Protein AF-0000000080757260 (afdb_homodimer)

Organism: Acetivibrio thermocellus (strain ATCC 27405 / DSM 1237 / JCM 9322 / NBRC 103400 / NCIMB 10682 / NRRL B-4536 / VPI 7372) (NCBI:txid203119)

Foldseek 3Di:
DPDPDPPVVPPVPPVVVVVVVLVVVLVVLQVVLVVCVVVVVLVSSLVSLVVNCVSPVLDLVSLLSNLLSCVSVVNLVVSLVSLVSSCVSPVLPLSSLQSNLVSCVVVVVLVSSLVSLVSSCVSPVLALVSLQSNLVSCVSVLVLVVSLVSLVSSCVSPVLALSSLQSNLSSCVSVVNLVSSLVSLVSSCVSPVLPLSSLQSNLVSCVVVVNLVVSLVSLVSSCVSPVLPLSSLQSNLVSCVVVVNLVVSLVSLVVNCVSPVLALVSLQSNLVSCVSVVVLVSSLVSLVSSCVSPVQDVSSLLSNLVSCVVVVNLVVSLVSLVSNVVVDDALVSLQSNLVSCVSQLVLVSSLVSLVSSCVVPVLPLSSLLVNLVSCVVLLLLVVSLVSLVVVCVVPVLDLSSLQSNLVSCVLVVNLVSSLVSLVSSCVSPVLDLVSLLSNLVSCVVVVVLVVSVVSLVSSCVNPVPPPSSVVSVVVSVLVPDQPLSSVLVVCCVFFLCQVVQPPSVVLSVVLVVVRHDAPVSVQVSQVNRDDPPDPQWGKDFDPRLVVVVVVLVDAQKDWDDPDLQEIEMEGQEQHSCHQSVVVVVLVPNPPQQRHEYEYEQELYQYYDLVSLLSNLLAAAAWDFQKWKQFSVGDIDTRTHYHNHDHHNAYEYEYEQNRHDSSQSNLVSCVVRDDRYFYEEAWYPQQQWAFDWDDDVVRSMITTHGGIGMDGVVDGRRVPTDGGPYYFDDPDPVRRVVVVVVSRVD/DVPPPPPPPPPVPPVVVVVVVLVVLLVVLQVVLVVCVVVVVLVSSLVSLVVNCVSPVLDLVSLLSNLLSCVSVVNLVVSLVSLVSSCVSPVLPLSSLQSNLVSCVVVVVLVSSLVSLVSSCVSPVLALVSLQSNLVSCVSVLVLVVSLVSLVSSCVSPVLALSSLQSNLSSCVSVVNLVSSLVSLVSSCVSPVLPLSSLQSNLVSCVVVVNLVVSLVSLVSSCVSPVLPLSSLQSNLVSCVVVVNLVVSLVSLVVNCVSPVLALVSLQSNLVSCVSVVVLVSSLVSLVSSCVSPVQPVSSLLSNLVSCVVVVNLVVSLVSLVSNVVVDDALVSLQSNLVSCVSQLNLVSSLVSLVSSCVVPVLPLSSLLVNLVSCVVLLLLVVSLVSLVVVCVVPVLDLSSLQSNLVSCVLVVNLVSSLVSLVSSCVSPVLDLVSLLSNLVSCVVVVVLVVSVVSLVSSCVNPVPPPSSVVSVVVSVLVPDQPLSSVLVVCCVFFLCQVVQPPSVVLSVVLVVVRHDAPVSVQVSQVNRDDPPDPQWGKAFDPRLVVVVVVLVDAQKDWDDPDLQEIEMEGQEQHSCHQSVVVVVLVPNPPQQRHEYEYEQELYQYYDLVSLLSNLLAAAAWDFQKWKQFSVGDIDTRTHYHNHDHHNAYEYEYEQNRHDSSQSNLVSCVVRDDRYFYEEAWYNQQQWAFDWDDDVVRSMITTHGGIGMDGVVDGRRVPTDGGPYYFDDPDPVRRVVVVVVSRVD

Structure (mmCIF, N/CA/C/O backbone):
data_AF-0000000080757260-model_v1
#
loop_
_entity.id
_entity.type
_entity.pdbx_description
1 polymer 'Peptidase S41'
#
loop_
_atom_site.group_PDB
_atom_site.id
_atom_site.type_symbol
_atom_site.label_atom_id
_atom_site.label_alt_id
_atom_site.label_comp_id
_atom_site.label_asym_id
_atom_site.label_entity_id
_atom_site.label_seq_id
_atom_site.pdbx_PDB_ins_code
_atom_site.Cartn_x
_atom_site.Cartn_y
_atom_site.Cartn_z
_atom_site.occupancy
_atom_site.B_iso_or_equiv
_atom_site.auth_seq_id
_atom_site.auth_comp_id
_atom_site.auth_asym_id
_atom_site.auth_atom_id
_atom_site.pdbx_PDB_model_num
ATOM 1 N N . MET A 1 1 ? 72.062 100.5 8.383 1 20.92 1 MET A N 1
ATOM 2 C CA . MET A 1 1 ? 73.125 99.562 8.578 1 20.92 1 MET A CA 1
ATOM 3 C C . MET A 1 1 ? 73 98.875 9.93 1 20.92 1 MET A C 1
ATOM 5 O O . MET A 1 1 ? 73.625 97.812 10.148 1 20.92 1 MET A O 1
ATOM 9 N N . LYS A 1 2 ? 73.25 99.625 11.039 1 26.84 2 LYS A N 1
ATOM 10 C CA . LYS A 1 2 ? 73.062 99 12.328 1 26.84 2 LYS A CA 1
ATOM 11 C C . LYS A 1 2 ? 71.812 98.062 12.258 1 26.84 2 LYS A C 1
ATOM 13 O O . LYS A 1 2 ? 71.438 97.438 13.266 1 26.84 2 LYS A O 1
ATOM 18 N N . LYS A 1 3 ? 70.75 98.188 11.172 1 24.48 3 LYS A N 1
ATOM 19 C CA . LYS A 1 3 ? 69.438 97.875 10.594 1 24.48 3 LYS A CA 1
ATOM 20 C C . LYS A 1 3 ? 69.312 96.438 10.227 1 24.48 3 LYS A C 1
ATOM 22 O O . LYS A 1 3 ? 68.188 95.875 10.312 1 24.48 3 LYS A O 1
ATOM 27 N N . ARG A 1 4 ? 69.812 95.812 9.422 1 26.67 4 ARG A N 1
ATOM 28 C CA . ARG A 1 4 ? 69.188 95.375 8.18 1 26.67 4 ARG A CA 1
ATOM 29 C C . ARG A 1 4 ? 68.562 94 8.336 1 26.67 4 ARG A C 1
ATOM 31 O O . ARG A 1 4 ? 69.25 92.938 8.297 1 26.67 4 ARG A O 1
ATOM 38 N N . LEU A 1 5 ? 67.875 93.5 9.523 1 22.05 5 LEU A N 1
ATOM 39 C CA . LEU A 1 5 ? 67.938 93.062 10.906 1 22.05 5 LEU A CA 1
ATOM 40 C C . LEU A 1 5 ? 67.125 91.812 11.156 1 22.05 5 LEU A C 1
ATOM 42 O O . LEU A 1 5 ? 67.625 90.875 11.805 1 22.05 5 LEU A O 1
ATOM 46 N N . LEU A 1 6 ? 65.562 91.812 10.969 1 21.56 6 LEU A N 1
ATOM 47 C CA . LEU A 1 6 ? 64.188 91.312 10.883 1 21.56 6 LEU A CA 1
ATOM 48 C C . LEU A 1 6 ? 64.062 90.188 9.867 1 21.56 6 LEU A C 1
ATOM 50 O O . LEU A 1 6 ? 63.25 89.312 10.055 1 21.56 6 LEU A O 1
ATOM 54 N N . LEU A 1 7 ? 64.688 90.375 8.711 1 22.39 7 LEU A N 1
ATOM 55 C CA . LEU A 1 7 ? 64.062 89.625 7.605 1 22.39 7 LEU A CA 1
ATOM 56 C C . LEU A 1 7 ? 64.375 88.125 7.73 1 22.39 7 LEU A C 1
ATOM 58 O O . LEU A 1 7 ? 63.719 87.312 7.133 1 22.39 7 LEU A O 1
ATOM 62 N N . PHE A 1 8 ? 65.5 87.875 8.258 1 25.95 8 PHE A N 1
ATOM 63 C CA . PHE A 1 8 ? 65.938 86.5 7.992 1 25.95 8 PHE A CA 1
ATOM 64 C C . PHE A 1 8 ? 65.125 85.5 8.742 1 25.95 8 PHE A C 1
ATOM 66 O O . PHE A 1 8 ? 65.25 84.312 8.539 1 25.95 8 PHE A O 1
ATOM 73 N N . ILE A 1 9 ? 64.562 86 9.914 1 27.33 9 ILE A N 1
ATOM 74 C CA . ILE A 1 9 ? 63.938 84.938 10.68 1 27.33 9 ILE A CA 1
ATOM 75 C C . ILE A 1 9 ? 62.719 84.375 9.922 1 27.33 9 ILE A C 1
ATOM 77 O O . ILE A 1 9 ? 62.062 83.438 10.359 1 27.33 9 ILE A O 1
ATOM 81 N N . LEU A 1 10 ? 62.281 85.312 8.875 1 24.42 10 LEU A N 1
ATOM 82 C CA . LEU A 1 10 ? 61.031 84.938 8.234 1 24.42 10 LEU A CA 1
ATOM 83 C C . LEU A 1 10 ? 61.156 83.625 7.453 1 24.42 10 LEU A C 1
ATOM 85 O O . LEU A 1 10 ? 60.125 83.062 7.055 1 24.42 10 LEU A O 1
ATOM 89 N N . VAL A 1 11 ? 62.375 83.438 6.934 1 27.7 11 VAL A N 1
ATOM 90 C CA . VAL A 1 11 ? 62.406 82.438 5.871 1 27.7 11 VAL A CA 1
ATOM 91 C C . VAL A 1 11 ? 62.094 81.062 6.445 1 27.7 11 VAL A C 1
ATOM 93 O O . VAL A 1 11 ? 61.531 80.188 5.754 1 27.7 11 VAL A O 1
ATOM 96 N N . LEU A 1 12 ? 62.688 80.75 7.57 1 28.98 12 LEU A N 1
ATOM 97 C CA . LEU A 1 12 ? 62.625 79.312 7.934 1 28.98 12 LEU A CA 1
ATOM 98 C C . LEU A 1 12 ? 61.188 78.938 8.258 1 28.98 12 LEU A C 1
ATOM 100 O O . LEU A 1 12 ? 60.938 77.75 8.539 1 28.98 12 LEU A O 1
ATOM 104 N N . GLY A 1 13 ? 60.281 79.938 8.586 1 26.25 13 GLY A N 1
ATOM 105 C CA . GLY A 1 13 ? 58.938 79.625 9.07 1 26.25 13 GLY A CA 1
ATOM 106 C C . GLY A 1 13 ? 58.031 79 8.016 1 26.25 13 GLY A C 1
ATOM 107 O O . GLY A 1 13 ? 56.938 78.562 8.32 1 26.25 13 GLY A O 1
ATOM 108 N N . VAL A 1 14 ? 58.25 79.375 6.73 1 29.16 14 VAL A N 1
ATOM 109 C CA . VAL A 1 14 ? 57.281 79 5.715 1 29.16 14 VAL A CA 1
ATOM 110 C C . VAL A 1 14 ? 57.281 77.5 5.48 1 29.16 14 VAL A C 1
ATOM 112 O O . VAL A 1 14 ? 56.312 76.938 5.039 1 29.16 14 VAL A O 1
ATOM 115 N N . CYS A 1 15 ? 58.469 76.875 5.535 1 27.78 15 CYS A N 1
ATOM 116 C CA . CYS A 1 15 ? 58.438 75.5 5.043 1 27.78 15 CYS A CA 1
ATOM 117 C C . CYS A 1 15 ? 57.625 74.562 5.961 1 27.78 15 CYS A C 1
ATOM 119 O O . CYS A 1 15 ? 57.312 73.438 5.613 1 27.78 15 CYS A O 1
ATOM 121 N N . LEU A 1 16 ? 57.594 74.812 7.25 1 31.3 16 LEU A N 1
ATOM 122 C CA . LEU A 1 16 ? 56.875 73.938 8.141 1 31.3 16 LEU A CA 1
ATOM 123 C C . LEU A 1 16 ? 55.375 74 7.926 1 31.3 16 LEU A C 1
ATOM 125 O O . LEU A 1 16 ? 54.625 73.312 8.539 1 31.3 16 LEU A O 1
ATOM 129 N N . PHE A 1 17 ? 54.812 75.062 7.402 1 33.16 17 PHE A N 1
ATOM 130 C CA . PHE A 1 17 ? 53.375 75.188 7.273 1 33.16 17 PHE A CA 1
ATOM 131 C C . PHE A 1 17 ? 52.875 74.312 6.152 1 33.16 17 PHE A C 1
ATOM 133 O O . PHE A 1 17 ? 51.656 74.062 6.039 1 33.16 17 PHE A O 1
ATOM 140 N N . THR A 1 18 ? 53.656 74.062 5.086 1 36.28 18 THR A N 1
ATOM 141 C CA . THR A 1 18 ? 53.062 73.25 4.027 1 36.28 18 THR A CA 1
ATOM 142 C C . THR A 1 18 ? 52.875 71.75 4.488 1 36.28 18 THR A C 1
ATOM 144 O O . THR A 1 18 ? 51.969 71.062 4.047 1 36.28 18 THR A O 1
ATOM 147 N N . SER A 1 19 ? 53.812 71.188 5.188 1 41 19 SER A N 1
ATOM 148 C CA . SER A 1 19 ? 53.656 69.812 5.629 1 41 19 SER A CA 1
ATOM 149 C C . SER A 1 19 ? 52.5 69.688 6.625 1 41 19 SER A C 1
ATOM 151 O O . SER A 1 19 ? 51.812 68.688 6.641 1 41 19 SER A O 1
ATOM 153 N N . CYS A 1 20 ? 52.25 70.562 7.52 1 47.47 20 CYS A N 1
ATOM 154 C CA . CYS A 1 20 ? 51.156 70.562 8.469 1 47.47 20 CYS A CA 1
ATOM 155 C C . CYS A 1 20 ? 49.812 70.75 7.762 1 47.47 20 CYS A C 1
ATOM 157 O O . CYS A 1 20 ? 48.781 70.375 8.297 1 47.47 20 CYS A O 1
ATOM 159 N N . GLY A 1 21 ? 49.75 71.438 6.762 1 49.28 21 GLY A N 1
ATOM 160 C CA . GLY A 1 21 ? 48.5 71.625 6.023 1 49.28 21 GLY A CA 1
ATOM 161 C C . GLY A 1 21 ? 48.031 70.375 5.34 1 49.28 21 GLY A C 1
ATOM 162 O O . GLY A 1 21 ? 46.844 70.062 5.332 1 49.28 21 GLY A O 1
ATOM 163 N N . ASN A 1 22 ? 49 69.75 4.762 1 54.72 22 ASN A N 1
ATOM 164 C CA . ASN A 1 22 ? 48.656 68.438 4.113 1 54.72 22 ASN A CA 1
ATOM 165 C C . ASN A 1 22 ? 48.25 67.438 5.129 1 54.72 22 ASN A C 1
ATOM 167 O O . ASN A 1 22 ? 47.375 66.625 4.863 1 54.72 22 ASN A O 1
ATOM 171 N N . PHE A 1 23 ? 48.875 67.375 6.219 1 61.56 23 PHE A N 1
ATOM 172 C CA . PHE A 1 23 ? 48.562 66.438 7.289 1 61.56 23 PHE A CA 1
ATOM 173 C C . PHE A 1 23 ? 47.156 66.688 7.824 1 61.56 23 PHE A C 1
ATOM 175 O O . PHE A 1 23 ? 46.375 65.75 8.055 1 61.56 23 PHE A O 1
ATOM 182 N N . VAL A 1 24 ? 46.812 67.938 8.086 1 63.69 24 VAL A N 1
ATOM 183 C CA . VAL A 1 24 ? 45.5 68.312 8.578 1 63.69 24 VAL A CA 1
ATOM 184 C C . VAL A 1 24 ? 44.438 67.938 7.535 1 63.69 24 VAL A C 1
ATOM 186 O O . VAL A 1 24 ? 43.375 67.438 7.867 1 63.69 24 VAL A O 1
ATOM 189 N N . LYS A 1 25 ? 44.75 68.125 6.254 1 68.19 25 LYS A N 1
ATOM 190 C CA . LYS A 1 25 ? 43.844 67.812 5.184 1 68.19 25 LYS A CA 1
ATOM 191 C C . LYS A 1 25 ? 43.656 66.312 5.059 1 68.19 25 LYS A C 1
ATOM 193 O O . LYS A 1 25 ? 42.531 65.812 4.867 1 68.19 25 LYS A O 1
ATOM 198 N N . THR A 1 26 ? 44.688 65.688 5.254 1 76.31 26 THR A N 1
ATOM 199 C CA . THR A 1 26 ? 44.625 64.188 5.164 1 76.31 26 THR A CA 1
ATOM 200 C C . THR A 1 26 ? 43.781 63.625 6.289 1 76.31 26 THR A C 1
ATOM 202 O O . THR A 1 26 ? 43 62.688 6.066 1 76.31 26 THR A O 1
ATOM 205 N N . ASN A 1 27 ? 43.906 64.125 7.383 1 81.19 27 ASN A N 1
ATOM 206 C CA . ASN A 1 27 ? 43.125 63.688 8.523 1 81.19 27 ASN A CA 1
ATOM 207 C C . ASN A 1 27 ? 41.656 64 8.367 1 81.19 27 ASN A C 1
ATOM 209 O O . ASN A 1 27 ? 40.781 63.219 8.781 1 81.19 27 ASN A O 1
ATOM 213 N N . ILE A 1 28 ? 41.438 65.188 7.734 1 83.94 28 ILE A N 1
ATOM 214 C CA . ILE A 1 28 ? 40.062 65.562 7.488 1 83.94 28 ILE A CA 1
ATOM 215 C C . ILE A 1 28 ? 39.438 64.625 6.473 1 83.94 28 ILE A C 1
ATOM 217 O O . ILE A 1 28 ? 38.312 64.125 6.668 1 83.94 28 ILE A O 1
ATOM 221 N N . TYR A 1 29 ? 40.156 64.312 5.438 1 88.5 29 TYR A N 1
ATOM 222 C CA . TYR A 1 29 ? 39.656 63.375 4.426 1 88.5 29 TYR A CA 1
ATOM 223 C C . TYR A 1 29 ? 39.469 62 5.008 1 88.5 29 TYR A C 1
ATOM 225 O O . TYR A 1 29 ? 38.5 61.281 4.676 1 88.5 29 TYR A O 1
ATOM 233 N N . PHE A 1 30 ? 40.312 61.594 5.812 1 89.69 30 PHE A N 1
ATOM 234 C CA . PHE A 1 30 ? 40.219 60.281 6.426 1 89.69 30 PHE A CA 1
ATOM 235 C C . PHE A 1 30 ? 39 60.188 7.332 1 89.69 30 PHE A C 1
ATOM 237 O O . PHE A 1 30 ? 38.281 59.188 7.301 1 89.69 30 PHE A O 1
ATOM 244 N N . SER A 1 31 ? 38.812 61.156 8.094 1 88.56 31 SER A N 1
ATOM 245 C CA . SER A 1 31 ? 37.625 61.188 8.953 1 88.56 31 SER A CA 1
ATOM 246 C C . SER A 1 31 ? 36.344 61.219 8.141 1 88.56 31 SER A C 1
ATOM 248 O O . SER A 1 31 ? 35.344 60.562 8.523 1 88.56 31 SER A O 1
ATOM 250 N N . ALA A 1 32 ? 36.406 61.875 7.105 1 87.5 32 ALA A N 1
ATOM 251 C CA . ALA A 1 32 ? 35.25 61.906 6.215 1 87.5 32 ALA A CA 1
ATOM 252 C C . ALA A 1 32 ? 35.031 60.531 5.586 1 87.5 32 ALA A C 1
ATOM 254 O O . ALA A 1 32 ? 33.875 60.125 5.418 1 87.5 32 ALA A O 1
ATOM 255 N N . ALA A 1 33 ? 36.062 59.938 5.277 1 89.75 33 ALA A N 1
ATOM 256 C CA . ALA A 1 33 ? 35.969 58.594 4.699 1 89.75 33 ALA A CA 1
ATOM 257 C C . ALA A 1 33 ? 35.344 57.594 5.691 1 89.75 33 ALA A C 1
ATOM 259 O O . ALA A 1 33 ? 34.469 56.844 5.344 1 89.75 33 ALA A O 1
ATOM 260 N N . GLU A 1 34 ? 35.75 57.594 6.852 1 88.06 34 GLU A N 1
ATOM 261 C CA . GLU A 1 34 ? 35.219 56.688 7.887 1 88.06 34 GLU A CA 1
ATOM 262 C C . GLU A 1 34 ? 33.75 56.969 8.164 1 88.06 34 GLU A C 1
ATOM 264 O O . GLU A 1 34 ? 32.969 56.031 8.359 1 88.06 34 GLU A O 1
ATOM 269 N N . SER A 1 35 ? 33.438 58.25 8.172 1 87.38 35 SER A N 1
ATOM 270 C CA . SER A 1 35 ? 32.031 58.625 8.391 1 87.38 35 SER A CA 1
ATOM 271 C C . SER A 1 35 ? 31.141 58.094 7.266 1 87.38 35 SER A C 1
ATOM 273 O O . SER A 1 35 ? 30.047 57.594 7.512 1 87.38 35 SER A O 1
ATOM 275 N N . ALA A 1 36 ? 31.672 58.25 6.078 1 88.06 36 ALA A N 1
ATOM 276 C CA . ALA A 1 36 ? 30.922 57.75 4.926 1 88.06 36 ALA A CA 1
ATOM 277 C C . ALA A 1 36 ? 30.781 56.25 4.973 1 88.06 36 ALA A C 1
ATOM 279 O O . ALA A 1 36 ? 29.719 55.688 4.664 1 88.06 36 ALA A O 1
ATOM 280 N N . PHE A 1 37 ? 31.719 55.625 5.367 1 88.31 37 PHE A N 1
ATOM 281 C CA . PHE A 1 37 ? 31.703 54.156 5.484 1 88.31 37 PHE A CA 1
ATOM 282 C C . PHE A 1 37 ? 30.672 53.719 6.523 1 88.31 37 PHE A C 1
ATOM 284 O O . PHE A 1 37 ? 29.859 52.844 6.258 1 88.31 37 PHE A O 1
ATOM 291 N N . ASP A 1 38 ? 30.594 54.344 7.629 1 85.44 38 ASP A N 1
ATOM 292 C CA . ASP A 1 38 ? 29.719 54 8.734 1 85.44 38 ASP A CA 1
ATOM 293 C C . ASP A 1 38 ? 28.25 54.25 8.383 1 85.44 38 ASP A C 1
ATOM 295 O O . ASP A 1 38 ? 27.359 53.594 8.898 1 85.44 38 ASP A O 1
ATOM 299 N N . SER A 1 39 ? 28.172 55.25 7.469 1 86.12 39 SER A N 1
ATOM 300 C CA . SER A 1 39 ? 26.812 55.594 7.062 1 86.12 39 SER A CA 1
ATOM 301 C C . SER A 1 39 ? 26.344 54.719 5.895 1 86.12 39 SER A C 1
ATOM 303 O O . SER A 1 39 ? 25.25 54.938 5.375 1 86.12 39 SER A O 1
ATOM 305 N N . GLY A 1 40 ? 27.266 53.812 5.438 1 85.81 40 GLY A N 1
ATOM 306 C CA . GLY A 1 40 ? 26.891 52.906 4.383 1 85.81 40 GLY A CA 1
ATOM 307 C C . GLY A 1 40 ? 27.094 53.469 2.99 1 85.81 40 GLY A C 1
ATOM 308 O O . GLY A 1 40 ? 26.719 52.844 1.996 1 85.81 40 GLY A O 1
ATOM 309 N N . LYS A 1 41 ? 27.578 54.719 2.836 1 88.88 41 LYS A N 1
ATOM 310 C CA . LYS A 1 41 ? 27.859 55.344 1.55 1 88.88 41 LYS A CA 1
ATOM 311 C C . LYS A 1 41 ? 29.25 54.969 1.048 1 88.88 41 LYS A C 1
ATOM 313 O O . LYS A 1 41 ? 30.156 55.812 1.017 1 88.88 41 LYS A O 1
ATOM 318 N N . TYR A 1 42 ? 29.422 53.781 0.606 1 90.44 42 TYR A N 1
ATOM 319 C CA . TYR A 1 42 ? 30.719 53.188 0.341 1 90.44 42 TYR A CA 1
ATOM 320 C C . TYR A 1 42 ? 31.391 53.812 -0.876 1 90.44 42 TYR A C 1
ATOM 322 O O . TYR A 1 42 ? 32.594 53.969 -0.915 1 90.44 42 TYR A O 1
ATOM 330 N N . GLU A 1 43 ? 30.609 54.312 -1.834 1 92.81 43 GLU A N 1
ATOM 331 C CA . GLU A 1 43 ? 31.188 54.969 -3.002 1 92.81 43 GLU A CA 1
ATOM 332 C C . GLU A 1 43 ? 31.844 56.281 -2.619 1 92.81 43 GLU A C 1
ATOM 334 O O . GLU A 1 43 ? 32.938 56.594 -3.098 1 92.81 43 GLU A O 1
ATOM 339 N N . ASP A 1 44 ? 31.156 56.938 -1.709 1 92.38 44 ASP A N 1
ATOM 340 C CA . ASP A 1 44 ? 31.719 58.219 -1.228 1 92.38 44 ASP A CA 1
ATOM 341 C C . ASP A 1 44 ? 32.969 57.969 -0.389 1 92.38 44 ASP A C 1
ATOM 343 O O . ASP A 1 44 ? 33.938 58.719 -0.499 1 92.38 44 ASP A O 1
ATOM 347 N N . ALA A 1 45 ? 32.844 56.969 0.432 1 93.5 45 ALA A N 1
ATOM 348 C CA . ALA A 1 45 ? 34 56.625 1.251 1 93.5 45 ALA A CA 1
ATOM 349 C C . ALA A 1 45 ? 35.219 56.375 0.381 1 93.5 45 ALA A C 1
ATOM 351 O O . ALA A 1 45 ? 36.344 56.844 0.694 1 93.5 45 ALA A O 1
ATOM 352 N N . ILE A 1 46 ? 35.094 55.656 -0.734 1 94.81 46 ILE A N 1
ATOM 353 C CA . ILE A 1 46 ? 36.188 55.312 -1.634 1 94.81 46 ILE A CA 1
ATOM 354 C C . ILE A 1 46 ? 36.844 56.594 -2.201 1 94.81 46 ILE A C 1
ATOM 356 O O . ILE A 1 46 ? 38.062 56.688 -2.262 1 94.81 46 ILE A O 1
ATOM 360 N N . LYS A 1 47 ? 36.031 57.562 -2.527 1 92.94 47 LYS A N 1
ATOM 361 C CA . LYS A 1 47 ? 36.531 58.812 -3.062 1 92.94 47 LYS A CA 1
ATOM 362 C C . LYS A 1 47 ? 37.375 59.562 -2.037 1 92.94 47 LYS A C 1
ATOM 364 O O . LYS A 1 47 ? 38.438 60.094 -2.383 1 92.94 47 LYS A O 1
ATOM 369 N N . TYR A 1 48 ? 36.812 59.5 -0.854 1 92.69 48 TYR A N 1
ATOM 370 C CA . TYR A 1 48 ? 37.562 60.156 0.202 1 92.69 48 TYR A CA 1
ATOM 371 C C . TYR A 1 48 ? 38.875 59.438 0.499 1 92.69 48 TYR A C 1
ATOM 373 O O . TYR A 1 48 ? 39.906 60.062 0.74 1 92.69 48 TYR A O 1
ATOM 381 N N . TYR A 1 49 ? 38.844 58.156 0.51 1 94.5 49 TYR A N 1
ATOM 382 C CA . TYR A 1 49 ? 40.094 57.375 0.719 1 94.5 49 TYR A CA 1
ATOM 383 C C . TYR A 1 49 ? 41.094 57.656 -0.402 1 94.5 49 TYR A C 1
ATOM 385 O O . TYR A 1 49 ? 42.281 57.719 -0.16 1 94.5 49 TYR A O 1
ATOM 393 N N . ASP A 1 50 ? 40.625 57.812 -1.632 1 93.62 50 ASP A N 1
ATOM 394 C CA . ASP A 1 50 ? 41.5 58.125 -2.76 1 93.62 50 ASP A CA 1
ATOM 395 C C . ASP A 1 50 ? 42.219 59.469 -2.541 1 93.62 50 ASP A C 1
ATOM 397 O O . ASP A 1 50 ? 43.406 59.594 -2.857 1 93.62 50 ASP A O 1
ATOM 401 N N . LYS A 1 51 ? 41.531 60.375 -1.979 1 91.75 51 LYS A N 1
ATOM 402 C CA . LYS A 1 51 ? 42.125 61.656 -1.694 1 91.75 51 LYS A CA 1
ATOM 403 C C . LYS A 1 51 ? 43.188 61.562 -0.616 1 91.75 51 LYS A C 1
ATOM 405 O O . LYS A 1 51 ? 44.219 62.25 -0.683 1 91.75 51 LYS A O 1
ATOM 410 N N . VAL A 1 52 ? 42.906 60.719 0.299 1 92.38 52 VAL A N 1
ATOM 411 C CA . VAL A 1 52 ? 43.875 60.5 1.346 1 92.38 52 VAL A CA 1
ATOM 412 C C . VAL A 1 52 ? 45.125 59.875 0.74 1 92.38 52 VAL A C 1
ATOM 414 O O . VAL A 1 52 ? 46.25 60.281 1.036 1 92.38 52 VAL A O 1
ATOM 417 N N . ILE A 1 53 ? 45 58.906 -0.128 1 92.56 53 ILE A N 1
ATOM 418 C CA . ILE A 1 53 ? 46.094 58.188 -0.732 1 92.56 53 ILE A CA 1
ATOM 419 C C . ILE A 1 53 ? 46.906 59.125 -1.646 1 92.56 53 ILE A C 1
ATOM 421 O O . ILE A 1 53 ? 48.125 59.031 -1.71 1 92.56 53 ILE A O 1
ATOM 425 N N . GLU A 1 54 ? 46.25 60.031 -2.32 1 90.38 54 GLU A N 1
ATOM 426 C CA . GLU A 1 54 ? 46.906 61 -3.168 1 90.38 54 GLU A CA 1
ATOM 427 C C . GLU A 1 54 ? 47.781 61.938 -2.34 1 90.38 54 GLU A C 1
ATOM 429 O O . GLU A 1 54 ? 48.875 62.344 -2.77 1 90.38 54 GLU A O 1
ATOM 434 N N . ALA A 1 55 ? 47.281 62.25 -1.204 1 87.88 55 ALA A N 1
ATOM 435 C CA . ALA A 1 55 ? 48 63.188 -0.322 1 87.88 55 ALA A CA 1
ATOM 436 C C . ALA A 1 55 ? 49.125 62.469 0.418 1 87.88 55 ALA A C 1
ATOM 438 O O . ALA A 1 55 ? 50.188 63.062 0.68 1 87.88 55 ALA A O 1
ATOM 439 N N . ASP A 1 56 ? 48.875 61.219 0.779 1 89 56 ASP A N 1
ATOM 440 C CA . ASP A 1 56 ? 49.844 60.406 1.495 1 89 56 ASP A CA 1
ATOM 441 C C . ASP A 1 56 ? 49.812 58.969 0.981 1 89 56 ASP A C 1
ATOM 443 O O . ASP A 1 56 ? 49.062 58.125 1.507 1 89 56 ASP A O 1
ATOM 447 N N . SER A 1 57 ? 50.688 58.719 0.119 1 88.94 57 SER A N 1
ATOM 448 C CA . SER A 1 57 ? 50.688 57.406 -0.545 1 88.94 57 SER A CA 1
ATOM 449 C C . SER A 1 57 ? 51.156 56.312 0.396 1 88.94 57 SER A C 1
ATOM 451 O O . SER A 1 57 ? 51 55.125 0.108 1 88.94 57 SER A O 1
ATOM 453 N N . GLY A 1 58 ? 51.625 56.656 1.524 1 88.56 58 GLY A N 1
ATOM 454 C CA . GLY A 1 58 ? 52.094 55.656 2.488 1 88.56 58 GLY A CA 1
ATOM 455 C C . GLY A 1 58 ? 51.094 55.406 3.605 1 88.56 58 GLY A C 1
ATOM 456 O O . GLY A 1 58 ? 51.406 54.75 4.598 1 88.56 58 GLY A O 1
ATOM 457 N N . ASN A 1 59 ? 49.906 55.812 3.5 1 91.31 59 ASN A N 1
ATOM 458 C CA . ASN A 1 59 ? 48.906 55.625 4.535 1 91.31 59 ASN A CA 1
ATOM 459 C C . ASN A 1 59 ? 48.219 54.281 4.422 1 91.31 59 ASN A C 1
ATOM 461 O O . ASN A 1 59 ? 47.281 54.094 3.65 1 91.31 59 ASN A O 1
ATOM 465 N N . ALA A 1 60 ? 48.594 53.281 5.18 1 92.75 60 ALA A N 1
ATOM 466 C CA . ALA A 1 60 ? 48.094 51.906 5.129 1 92.75 60 ALA A CA 1
ATOM 467 C C . ALA A 1 60 ? 46.594 51.844 5.504 1 92.75 60 ALA A C 1
ATOM 469 O O . ALA A 1 60 ? 45.844 51.062 4.938 1 92.75 60 ALA A O 1
ATOM 470 N N . MET A 1 61 ? 46.219 52.625 6.355 1 93.12 61 MET A N 1
ATOM 471 C CA . MET A 1 61 ? 44.844 52.594 6.84 1 93.12 61 MET A CA 1
ATOM 472 C C . MET A 1 61 ? 43.875 53.062 5.754 1 93.12 61 MET A C 1
ATOM 474 O O . MET A 1 61 ? 42.719 52.594 5.68 1 93.12 61 MET A O 1
ATOM 478 N N . ALA A 1 62 ? 44.344 54 5.004 1 92.94 62 ALA A N 1
ATOM 479 C CA . ALA A 1 62 ? 43.531 54.469 3.895 1 92.94 62 ALA A CA 1
ATOM 480 C C . ALA A 1 62 ? 43.312 53.375 2.859 1 92.94 62 ALA A C 1
ATOM 482 O O . ALA A 1 62 ? 42.219 53.188 2.316 1 92.94 62 ALA A O 1
ATOM 483 N N . TYR A 1 63 ? 44.344 52.656 2.572 1 94.44 63 TYR A N 1
ATOM 484 C CA . TYR A 1 63 ? 44.219 51.5 1.668 1 94.44 63 TYR A CA 1
ATOM 485 C C . TYR A 1 63 ? 43.281 50.438 2.238 1 94.44 63 TYR A C 1
ATOM 487 O O . TYR A 1 63 ? 42.469 49.875 1.518 1 94.44 63 TYR A O 1
ATOM 495 N N . LEU A 1 64 ? 43.438 50.156 3.494 1 94.75 64 LEU A N 1
ATOM 496 C CA . LEU A 1 64 ? 42.562 49.219 4.164 1 94.75 64 LEU A CA 1
ATOM 497 C C . LEU A 1 64 ? 41.094 49.656 4.074 1 94.75 64 LEU A C 1
ATOM 499 O O . LEU A 1 64 ? 40.219 48.875 3.738 1 94.75 64 LEU A O 1
ATOM 503 N N . GLY A 1 65 ? 40.844 50.844 4.414 1 93.75 65 GLY A N 1
ATOM 504 C CA . GLY A 1 65 ? 39.5 51.406 4.355 1 93.75 65 GLY A CA 1
ATOM 505 C C . GLY A 1 65 ? 38.875 51.312 2.977 1 93.75 65 GLY A C 1
ATOM 506 O O . GLY A 1 65 ? 37.719 50.938 2.84 1 93.75 65 GLY A O 1
ATOM 507 N N . LYS A 1 66 ? 39.688 51.656 2.012 1 93.56 66 LYS A N 1
ATOM 508 C CA . LYS A 1 66 ? 39.219 51.562 0.638 1 93.56 66 LYS A CA 1
ATOM 509 C C . LYS A 1 66 ? 38.875 50.094 0.282 1 93.56 66 LYS A C 1
ATOM 511 O O . LYS A 1 66 ? 37.875 49.844 -0.371 1 93.56 66 LYS A O 1
ATOM 516 N N . GLY A 1 67 ? 39.719 49.188 0.643 1 93.94 67 GLY A N 1
ATOM 517 C CA . GLY A 1 67 ? 39.438 47.781 0.442 1 93.94 67 GLY A CA 1
ATOM 518 C C . GLY A 1 67 ? 38.156 47.344 1.086 1 93.94 67 GLY A C 1
ATOM 519 O O . GLY A 1 67 ? 37.344 46.625 0.468 1 93.94 67 GLY A O 1
ATOM 520 N N . LEU A 1 68 ? 37.875 47.688 2.297 1 93.38 68 LEU A N 1
ATOM 521 C CA . LEU A 1 68 ? 36.656 47.344 3.023 1 93.38 68 LEU A CA 1
ATOM 522 C C . LEU A 1 68 ? 35.438 47.875 2.32 1 93.38 68 LEU A C 1
ATOM 524 O O . LEU A 1 68 ? 34.406 47.219 2.258 1 93.38 68 LEU A O 1
ATOM 528 N N . ALA A 1 69 ? 35.562 49.094 1.865 1 91.38 69 ALA A N 1
ATOM 529 C CA . ALA A 1 69 ? 34.438 49.719 1.14 1 91.38 69 ALA A CA 1
ATOM 530 C C . ALA A 1 69 ? 34.125 48.938 -0.145 1 91.38 69 ALA A C 1
ATOM 532 O O . ALA A 1 69 ? 32.969 48.719 -0.492 1 91.38 69 ALA A O 1
ATOM 533 N N . LEU A 1 70 ? 35.156 48.562 -0.834 1 92.25 70 LEU A N 1
ATOM 534 C CA . LEU A 1 70 ? 35 47.781 -2.047 1 92.25 70 LEU A CA 1
ATOM 535 C C . LEU A 1 70 ? 34.375 46.438 -1.73 1 92.25 70 LEU A C 1
ATOM 537 O O . LEU A 1 70 ? 33.531 45.938 -2.48 1 92.25 70 LEU A O 1
ATOM 541 N N . ASP A 1 71 ? 34.781 45.812 -0.731 1 90.94 71 ASP A N 1
ATOM 542 C CA . ASP A 1 71 ? 34.219 44.531 -0.285 1 90.94 71 ASP A CA 1
ATOM 543 C C . ASP A 1 71 ? 32.719 44.656 -0.021 1 90.94 71 ASP A C 1
ATOM 545 O O . ASP A 1 71 ? 31.953 43.781 -0.428 1 90.94 71 ASP A O 1
ATOM 549 N N . ALA A 1 72 ? 32.312 45.688 0.605 1 85.81 72 ALA A N 1
ATOM 550 C CA . ALA A 1 72 ? 30.891 45.906 0.936 1 85.81 72 ALA A CA 1
ATOM 551 C C . ALA A 1 72 ? 30.047 46.062 -0.327 1 85.81 72 ALA A C 1
ATOM 553 O O . ALA A 1 72 ? 28.859 45.75 -0.326 1 85.81 72 ALA A O 1
ATOM 554 N N . LEU A 1 73 ? 30.766 46.562 -1.354 1 85.88 73 LEU A N 1
ATOM 555 C CA . LEU A 1 73 ? 30.078 46.75 -2.623 1 85.88 73 LEU A CA 1
ATOM 556 C C . LEU A 1 73 ? 30.094 45.469 -3.455 1 85.88 73 LEU A C 1
ATOM 558 O O . LEU A 1 73 ? 29.562 45.438 -4.566 1 85.88 73 LEU A O 1
ATOM 562 N N . GLY A 1 74 ? 30.734 44.438 -2.955 1 86.06 74 GLY A N 1
ATOM 563 C CA . GLY A 1 74 ? 30.766 43.156 -3.643 1 86.06 74 GLY A CA 1
ATOM 564 C C . GLY A 1 74 ? 31.891 43.031 -4.645 1 86.06 74 GLY A C 1
ATOM 565 O O . GLY A 1 74 ? 31.938 42.094 -5.43 1 86.06 74 GLY A O 1
ATOM 566 N N . LYS A 1 75 ? 32.719 44.031 -4.715 1 91.06 75 LYS A N 1
ATOM 567 C CA . LYS A 1 75 ? 33.875 44.031 -5.602 1 91.06 75 LYS A CA 1
ATOM 568 C C . LYS A 1 75 ? 35.094 43.375 -4.93 1 91.06 75 LYS A C 1
ATOM 570 O O . LYS A 1 75 ? 36.094 44.031 -4.645 1 91.06 75 LYS A O 1
ATOM 575 N N . TYR A 1 76 ? 35.125 42.125 -4.805 1 90.56 76 TYR A N 1
ATOM 576 C CA . TYR A 1 76 ? 36 41.344 -3.934 1 90.56 76 TYR A CA 1
ATOM 577 C C . TYR A 1 76 ? 37.406 41.312 -4.488 1 90.56 76 TYR A C 1
ATOM 579 O O . TYR A 1 76 ? 38.375 41.5 -3.752 1 90.56 76 TYR A O 1
ATOM 587 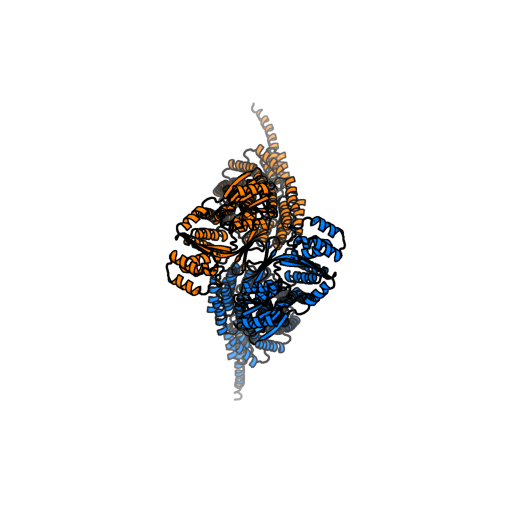N N . GLU A 1 77 ? 37.562 41.125 -5.797 1 93.25 77 GLU A N 1
ATOM 588 C CA . GLU A 1 77 ? 38.906 41.031 -6.383 1 93.25 77 GLU A CA 1
ATOM 589 C C . GLU A 1 77 ? 39.656 42.344 -6.25 1 93.25 77 GLU A C 1
ATOM 591 O O . GLU A 1 77 ? 40.844 42.344 -5.945 1 93.25 77 GLU A O 1
ATOM 596 N N . GLU A 1 78 ? 38.938 43.406 -6.422 1 93.88 78 GLU A N 1
ATOM 597 C CA . GLU A 1 78 ? 39.562 44.719 -6.266 1 93.88 78 GLU A CA 1
ATOM 598 C C . GLU A 1 78 ? 39.938 45 -4.809 1 93.88 78 GLU A C 1
ATOM 600 O O . GLU A 1 78 ? 41 45.562 -4.527 1 93.88 78 GLU A O 1
ATOM 605 N N . ALA A 1 79 ? 39.031 44.625 -3.979 1 95.12 79 ALA A N 1
ATOM 606 C CA . ALA A 1 79 ? 39.312 44.812 -2.553 1 95.12 79 ALA A CA 1
ATOM 607 C C . ALA A 1 79 ? 40.594 44.125 -2.15 1 95.12 79 ALA A C 1
ATOM 609 O O . ALA A 1 79 ? 41.406 44.656 -1.39 1 95.12 79 ALA A O 1
ATOM 610 N N . LEU A 1 80 ? 40.844 42.906 -2.656 1 95.94 80 LEU A N 1
ATOM 611 C CA . LEU A 1 80 ? 42.031 42.125 -2.316 1 95.94 80 LEU A CA 1
ATOM 612 C C . LEU A 1 80 ? 43.312 42.875 -2.68 1 95.94 80 LEU A C 1
ATOM 614 O O . LEU A 1 80 ? 44.281 42.844 -1.938 1 95.94 80 LEU A O 1
ATOM 618 N N . GLU A 1 81 ? 43.281 43.625 -3.777 1 95.12 81 GLU A N 1
ATOM 619 C CA . GLU A 1 81 ? 44.438 44.375 -4.215 1 95.12 81 GLU A CA 1
ATOM 620 C C . GLU A 1 81 ? 44.781 45.469 -3.207 1 95.12 81 GLU A C 1
ATOM 622 O O . GLU A 1 81 ? 45.969 45.719 -2.924 1 95.12 81 GLU A O 1
ATOM 627 N N . PHE A 1 82 ? 43.781 46.062 -2.768 1 95.44 82 PHE A N 1
ATOM 628 C CA . PHE A 1 82 ? 44 47.156 -1.84 1 95.44 82 PHE A CA 1
ATOM 629 C C . PHE A 1 82 ? 44.438 46.625 -0.472 1 95.44 82 PHE A C 1
ATOM 631 O O . PHE A 1 82 ? 45.219 47.281 0.235 1 95.44 82 PHE A O 1
ATOM 638 N N . PHE A 1 83 ? 43.906 45.5 -0.053 1 96.56 83 PHE A N 1
ATOM 639 C CA . PHE A 1 83 ? 44.406 44.875 1.175 1 96.56 83 PHE A CA 1
ATOM 640 C C . PHE A 1 83 ? 45.875 44.531 1.053 1 96.56 83 PHE A C 1
ATOM 642 O O . PHE A 1 83 ? 46.656 44.719 1.989 1 96.56 83 PHE A O 1
ATOM 649 N N . ASP A 1 84 ? 46.281 44 -0.124 1 95.88 84 ASP A N 1
ATOM 650 C CA . ASP A 1 84 ? 47.688 43.656 -0.354 1 95.88 84 ASP A CA 1
ATOM 651 C C . ASP A 1 84 ? 48.562 44.906 -0.254 1 95.88 84 ASP A C 1
ATOM 653 O O . ASP A 1 84 ? 49.656 44.844 0.319 1 95.88 84 ASP A O 1
ATOM 657 N N . LYS A 1 85 ? 48.094 46 -0.771 1 94.94 85 LYS A N 1
ATOM 658 C CA . LYS A 1 85 ? 48.844 47.219 -0.707 1 94.94 85 LYS A CA 1
ATOM 659 C C . LYS A 1 85 ? 49 47.719 0.733 1 94.94 85 LYS A C 1
ATOM 661 O O . LYS A 1 85 ? 50.062 48.219 1.131 1 94.94 85 LYS A O 1
ATOM 666 N N . ALA A 1 86 ? 47.906 47.625 1.458 1 95.81 86 ALA A N 1
ATOM 667 C CA . ALA A 1 86 ? 47.969 48 2.869 1 95.81 86 ALA A CA 1
ATOM 668 C C . ALA A 1 86 ? 49 47.156 3.621 1 95.81 86 ALA A C 1
ATOM 670 O O . ALA A 1 86 ? 49.75 47.688 4.422 1 95.81 86 ALA A O 1
ATOM 671 N N . ILE A 1 87 ? 49.062 45.875 3.354 1 95.94 87 ILE A N 1
ATOM 672 C CA . ILE A 1 87 ? 49.969 44.969 4.02 1 95.94 87 ILE A CA 1
ATOM 673 C C . ILE A 1 87 ? 51.406 45.25 3.586 1 95.94 87 ILE A C 1
ATOM 675 O O . ILE A 1 87 ? 52.312 45.125 4.391 1 95.94 87 ILE A O 1
ATOM 679 N N . GLU A 1 88 ? 51.594 45.625 2.355 1 94.44 88 GLU A N 1
ATOM 680 C CA . GLU A 1 88 ? 52.906 45.969 1.855 1 94.44 88 GLU A CA 1
ATOM 681 C C . GLU A 1 88 ? 53.469 47.188 2.586 1 94.44 88 GLU A C 1
ATOM 683 O O . GLU A 1 88 ? 54.656 47.25 2.879 1 94.44 88 GLU A O 1
ATOM 688 N N . ILE A 1 89 ? 52.625 48.094 2.82 1 94.5 89 ILE A N 1
ATOM 689 C CA . ILE A 1 89 ? 53 49.312 3.484 1 94.5 89 ILE A CA 1
ATOM 690 C C . ILE A 1 89 ? 53.281 49.062 4.961 1 94.5 89 ILE A C 1
ATOM 692 O O . ILE A 1 89 ? 54.281 49.531 5.516 1 94.5 89 ILE A O 1
ATOM 696 N N . ASN A 1 90 ? 52.375 48.312 5.633 1 93.88 90 ASN A N 1
ATOM 697 C CA . ASN A 1 90 ? 52.5 47.906 7.031 1 93.88 90 ASN A CA 1
ATOM 698 C C . ASN A 1 90 ? 52.312 46.406 7.223 1 93.88 90 ASN A C 1
ATOM 700 O O . ASN A 1 90 ? 51.156 45.969 7.383 1 93.88 90 ASN A O 1
ATOM 704 N N . LYS A 1 91 ? 53.344 45.75 7.363 1 93.25 91 LYS A N 1
ATOM 705 C CA . LYS A 1 91 ? 53.312 44.281 7.418 1 93.25 91 LYS A CA 1
ATOM 706 C C . LYS A 1 91 ? 52.75 43.812 8.742 1 93.25 91 LYS A C 1
ATOM 708 O O . LYS A 1 91 ? 52.375 42.625 8.867 1 93.25 91 LYS A O 1
ATOM 713 N N . ASP A 1 92 ? 52.594 44.656 9.711 1 92.44 92 ASP A N 1
ATOM 714 C CA . ASP A 1 92 ? 52.094 44.25 11.023 1 92.44 92 ASP A CA 1
ATOM 715 C C . ASP A 1 92 ? 50.625 44.719 11.219 1 92.44 92 ASP A C 1
ATOM 717 O O . ASP A 1 92 ? 50.125 44.719 12.336 1 92.44 92 ASP A O 1
ATOM 721 N N . LEU A 1 93 ? 49.969 45.062 10.109 1 93.56 93 LEU A N 1
ATOM 722 C CA . LEU A 1 93 ? 48.594 45.531 10.188 1 93.56 93 LEU A CA 1
ATOM 723 C C . LEU A 1 93 ? 47.625 44.344 10.211 1 93.56 93 LEU A C 1
ATOM 725 O O . LEU A 1 93 ? 47.094 43.938 9.172 1 93.56 93 LEU A O 1
ATOM 729 N N . ALA A 1 94 ? 47.312 43.781 11.375 1 94.94 94 ALA A N 1
ATOM 730 C CA . ALA A 1 94 ? 46.5 42.594 11.578 1 94.94 94 ALA A CA 1
ATOM 731 C C . ALA A 1 94 ? 45.125 42.75 10.953 1 94.94 94 ALA A C 1
ATOM 733 O O . ALA A 1 94 ? 44.594 41.812 10.375 1 94.94 94 ALA A O 1
ATOM 734 N N . LYS A 1 95 ? 44.594 43.906 11.047 1 94.69 95 LYS A N 1
ATOM 735 C CA . LYS A 1 95 ? 43.25 44.188 10.531 1 94.69 95 LYS A CA 1
ATOM 736 C C . LYS A 1 95 ? 43.188 43.969 9.023 1 94.69 95 LYS A C 1
ATOM 738 O O . LYS A 1 95 ? 42.156 43.531 8.5 1 94.69 95 LYS A O 1
ATOM 743 N N . ALA A 1 96 ? 44.219 44.312 8.383 1 95.06 96 ALA A N 1
ATOM 744 C CA . ALA A 1 96 ? 44.281 44.156 6.93 1 95.06 96 ALA A CA 1
ATOM 745 C C . ALA A 1 96 ? 44.312 42.656 6.562 1 95.06 96 ALA A C 1
ATOM 747 O O . ALA A 1 96 ? 43.656 42.25 5.609 1 95.06 96 ALA A O 1
ATOM 748 N N . TYR A 1 97 ? 45.031 41.844 7.289 1 95.88 97 TYR A N 1
ATOM 749 C CA . TYR A 1 97 ? 45.031 40.406 7.078 1 95.88 97 TYR A CA 1
ATOM 750 C C . TYR A 1 97 ? 43.656 39.781 7.309 1 95.88 97 TYR A C 1
ATOM 752 O O . TYR A 1 97 ? 43.188 38.969 6.512 1 95.88 97 TYR A O 1
ATOM 760 N N . ASN A 1 98 ? 43.062 40.156 8.367 1 95.62 98 ASN A N 1
ATOM 761 C CA . ASN A 1 98 ? 41.75 39.625 8.703 1 95.62 98 ASN A CA 1
ATOM 762 C C . ASN A 1 98 ? 40.688 39.969 7.652 1 95.62 98 ASN A C 1
ATOM 764 O O . ASN A 1 98 ? 39.875 39.156 7.27 1 95.62 98 ASN A O 1
ATOM 768 N N . ALA A 1 99 ? 40.688 41.219 7.242 1 94.75 99 ALA A N 1
ATOM 769 C CA . ALA A 1 99 ? 39.781 41.688 6.203 1 94.75 99 ALA A CA 1
ATOM 770 C C . ALA A 1 99 ? 40 40.906 4.902 1 94.75 99 ALA A C 1
ATOM 772 O O . ALA A 1 99 ? 39.031 40.531 4.234 1 94.75 99 ALA A O 1
ATOM 773 N N . LYS A 1 100 ? 41.25 40.812 4.613 1 95.12 100 LYS A N 1
ATOM 774 C CA . LYS A 1 100 ? 41.594 40 3.434 1 95.12 100 LYS A CA 1
ATOM 775 C C . LYS A 1 100 ? 41.062 38.594 3.559 1 95.12 100 LYS A C 1
ATOM 777 O O . LYS A 1 100 ? 40.531 38.031 2.596 1 95.12 100 LYS A O 1
ATOM 782 N N . GLY A 1 101 ? 41.219 38 4.676 1 95 101 GLY A N 1
ATOM 783 C CA . GLY A 1 101 ? 40.688 36.656 4.926 1 95 101 GLY A CA 1
ATOM 784 C C . GLY A 1 101 ? 39.188 36.562 4.711 1 95 101 GLY A C 1
ATOM 785 O O . GLY A 1 101 ? 38.719 35.594 4.098 1 95 101 GLY A O 1
ATOM 786 N N . THR A 1 102 ? 38.406 37.469 5.176 1 93.31 102 THR A N 1
ATOM 787 C CA . THR A 1 102 ? 36.938 37.5 5.043 1 93.31 102 THR A CA 1
ATOM 788 C C . THR A 1 102 ? 36.531 37.594 3.574 1 93.31 102 THR A C 1
ATOM 790 O O . THR A 1 102 ? 35.625 36.875 3.137 1 93.31 102 THR A O 1
ATOM 793 N N . THR A 1 103 ? 37.25 38.438 2.881 1 91.62 103 THR A N 1
ATOM 794 C CA . THR A 1 103 ? 36.938 38.594 1.464 1 91.62 103 THR A CA 1
ATOM 795 C C . THR A 1 103 ? 37.281 37.344 0.685 1 91.62 103 THR A C 1
ATOM 797 O O . THR A 1 103 ? 36.5 36.938 -0.201 1 91.62 103 THR A O 1
ATOM 800 N N . LEU A 1 104 ? 38.375 36.75 1.012 1 92.06 104 LEU A N 1
ATOM 801 C CA . LEU A 1 104 ? 38.781 35.5 0.383 1 92.06 104 LEU A CA 1
ATOM 802 C C . LEU A 1 104 ? 37.75 34.406 0.669 1 92.06 104 LEU A C 1
ATOM 804 O O . LEU A 1 104 ? 37.469 33.562 -0.194 1 92.06 104 LEU A O 1
ATOM 808 N N . ALA A 1 105 ? 37.188 34.375 1.809 1 89.38 105 ALA A N 1
ATOM 809 C CA . ALA A 1 105 ? 36.125 33.438 2.146 1 89.38 105 ALA A CA 1
ATOM 810 C C . ALA A 1 105 ? 34.906 33.625 1.27 1 89.38 105 ALA A C 1
ATOM 812 O O . ALA A 1 105 ? 34.312 32.656 0.805 1 89.38 105 ALA A O 1
ATOM 813 N N . SER A 1 106 ? 34.594 34.875 0.99 1 86.25 106 SER A N 1
ATOM 814 C CA . SER A 1 106 ? 33.438 35.188 0.135 1 86.25 106 SER A CA 1
ATOM 815 C C . SER A 1 106 ? 33.656 34.688 -1.287 1 86.25 106 SER A C 1
ATOM 817 O O . SER A 1 106 ? 32.688 34.375 -1.997 1 86.25 106 SER A O 1
ATOM 819 N N . LEU A 1 107 ? 34.938 34.656 -1.61 1 84.62 107 LEU A N 1
ATOM 820 C CA . LEU A 1 107 ? 35.312 34.156 -2.934 1 84.62 107 LEU A CA 1
ATOM 821 C C . LEU A 1 107 ? 35.531 32.656 -2.916 1 84.62 107 LEU A C 1
ATOM 823 O O . LEU A 1 107 ? 36 32.062 -3.9 1 84.62 107 LEU A O 1
ATOM 827 N N . GLU A 1 108 ? 35.375 32.031 -1.765 1 82.25 108 GLU A N 1
ATOM 828 C CA . GLU A 1 108 ? 35.438 30.594 -1.541 1 82.25 108 GLU A CA 1
ATOM 829 C C . GLU A 1 108 ? 36.875 30.094 -1.715 1 82.25 108 GLU A C 1
ATOM 831 O O . GLU A 1 108 ? 37.062 28.953 -2.152 1 82.25 108 GLU A O 1
ATOM 836 N N . ARG A 1 109 ? 37.812 31.031 -1.594 1 91 109 ARG A N 1
ATOM 837 C CA . ARG A 1 109 ? 39.219 30.656 -1.491 1 91 109 ARG A CA 1
ATOM 838 C C . ARG A 1 109 ? 39.594 30.391 -0.041 1 91 109 ARG A C 1
ATOM 840 O O . ARG A 1 109 ? 40.312 31.188 0.568 1 91 109 ARG A O 1
ATOM 847 N N . TYR A 1 110 ? 39.25 29.281 0.491 1 90.06 110 TYR A N 1
ATOM 848 C CA . TYR A 1 110 ? 39.188 29.031 1.926 1 90.06 110 TYR A CA 1
ATOM 849 C C . TYR A 1 110 ? 40.562 28.797 2.51 1 90.06 110 TYR A C 1
ATOM 851 O O . TYR A 1 110 ? 40.844 29.203 3.635 1 90.06 110 TYR A O 1
ATOM 859 N N . GLU A 1 111 ? 41.469 28.156 1.757 1 92.38 111 GLU A N 1
ATOM 860 C CA . GLU A 1 111 ? 42.812 27.922 2.275 1 92.38 111 GLU A CA 1
ATOM 861 C C . GLU A 1 111 ? 43.562 29.234 2.48 1 92.38 111 GLU A C 1
ATOM 863 O O . GLU A 1 111 ? 44.156 29.453 3.531 1 92.38 111 GLU A O 1
ATOM 868 N N . GLU A 1 112 ? 43.438 30.062 1.446 1 94.62 112 GLU A N 1
ATOM 869 C CA . GLU A 1 112 ? 44.062 31.359 1.551 1 94.62 112 GLU A CA 1
ATOM 870 C C . GLU A 1 112 ? 43.438 32.219 2.648 1 94.62 112 GLU A C 1
ATOM 872 O O . GLU A 1 112 ? 44.125 32.938 3.369 1 94.62 112 GLU A O 1
ATOM 877 N N . SER A 1 113 ? 42.156 32.094 2.688 1 95.5 113 SER A N 1
ATOM 878 C CA . SER A 1 113 ? 41.438 32.812 3.725 1 95.5 113 SER A CA 1
ATOM 879 C C . SER A 1 113 ? 41.938 32.438 5.113 1 95.5 113 SER A C 1
ATOM 881 O O . SER A 1 113 ? 42.25 33.312 5.918 1 95.5 113 SER A O 1
ATOM 883 N N . LEU A 1 114 ? 42.094 31.156 5.383 1 95.56 114 LEU A N 1
ATOM 884 C CA . LEU A 1 114 ? 42.531 30.688 6.695 1 95.56 114 LEU A CA 1
ATOM 885 C C . LEU A 1 114 ? 43.938 31.188 7.008 1 95.56 114 LEU A C 1
ATOM 887 O O . LEU A 1 114 ? 44.219 31.578 8.141 1 95.56 114 LEU A O 1
ATOM 891 N N . GLU A 1 115 ? 44.75 31.172 6.012 1 96.38 115 GLU A N 1
ATOM 892 C CA . GLU A 1 115 ? 46.125 31.641 6.207 1 96.38 115 GLU A CA 1
ATOM 893 C C . GLU A 1 115 ? 46.156 33.094 6.68 1 96.38 115 GLU A C 1
ATOM 895 O O . GLU A 1 115 ? 46.938 33.438 7.562 1 96.38 115 GLU A O 1
ATOM 900 N N . ASN A 1 116 ? 45.281 33.844 6.059 1 96.69 116 ASN A N 1
ATOM 901 C CA . ASN A 1 116 ? 45.25 35.25 6.441 1 96.69 116 ASN A CA 1
ATOM 902 C C . ASN A 1 116 ? 44.625 35.438 7.828 1 96.69 116 ASN A C 1
ATOM 904 O O . ASN A 1 116 ? 45.094 36.281 8.609 1 96.69 116 ASN A O 1
ATOM 908 N N . PHE A 1 117 ? 43.625 34.688 8.141 1 96.88 117 PHE A N 1
ATOM 909 C CA . PHE A 1 117 ? 43.062 34.719 9.484 1 96.88 117 PHE A CA 1
ATOM 910 C C . PHE A 1 117 ? 44.094 34.344 10.531 1 96.88 117 PHE A C 1
ATOM 912 O O . PHE A 1 117 ? 44.219 35 11.562 1 96.88 117 PHE A O 1
ATOM 919 N N . LYS A 1 118 ? 44.875 33.312 10.242 1 96.69 118 LYS A N 1
ATOM 920 C CA . LYS A 1 118 ? 45.875 32.875 11.188 1 96.69 118 LYS A CA 1
ATOM 921 C C . LYS A 1 118 ? 46.969 33.938 11.391 1 96.69 118 LYS A C 1
ATOM 923 O O . LYS A 1 118 ? 47.438 34.125 12.516 1 96.69 118 LYS A O 1
ATOM 928 N N . LYS A 1 119 ? 47.344 34.531 10.312 1 96.62 119 LYS A N 1
ATOM 929 C CA . LYS A 1 119 ? 48.344 35.594 10.406 1 96.62 119 LYS A CA 1
ATOM 930 C C . LYS A 1 119 ? 47.844 36.75 11.281 1 96.62 119 LYS A C 1
ATOM 932 O O . LYS A 1 119 ? 48.594 37.281 12.102 1 96.62 119 LYS A O 1
ATOM 937 N N . ALA A 1 120 ? 46.625 37.125 11.086 1 96.69 120 ALA A N 1
ATOM 938 C CA . ALA A 1 120 ? 46.031 38.188 11.914 1 96.69 120 ALA A CA 1
ATOM 939 C C . ALA A 1 120 ? 46.031 37.781 13.383 1 96.69 120 ALA A C 1
ATOM 941 O O . ALA A 1 120 ? 46.375 38.594 14.258 1 96.69 120 ALA A O 1
ATOM 942 N N . ALA A 1 121 ? 45.688 36.594 13.664 1 96.06 121 ALA A N 1
ATOM 943 C CA . ALA A 1 121 ? 45.594 36.094 15.039 1 96.06 121 ALA A CA 1
ATOM 944 C C . ALA A 1 121 ? 47 36 15.664 1 96.06 121 ALA A C 1
ATOM 946 O O . ALA A 1 121 ? 47.156 36.188 16.875 1 96.06 121 ALA A O 1
ATOM 947 N N . GLU A 1 122 ? 47.969 35.688 14.875 1 95.81 122 GLU A N 1
ATOM 948 C CA . GLU A 1 122 ? 49.344 35.625 15.352 1 95.81 122 GLU A CA 1
ATOM 949 C C . GLU A 1 122 ? 49.844 37.031 15.734 1 95.81 122 GLU A C 1
ATOM 951 O O . GLU A 1 122 ? 50.562 37.156 16.734 1 95.81 122 GLU A O 1
ATOM 956 N N . LEU A 1 123 ? 49.469 37.969 14.945 1 95.38 123 LEU A N 1
ATOM 957 C CA . LEU A 1 123 ? 49.906 39.344 15.18 1 95.38 123 LEU A CA 1
ATOM 958 C C . LEU A 1 123 ? 49.219 39.906 16.422 1 95.38 123 LEU A C 1
ATOM 960 O O . LEU A 1 123 ? 49.812 40.719 17.141 1 95.38 123 LEU A O 1
ATOM 964 N N . LYS A 1 124 ? 47.938 39.438 16.672 1 95.44 124 LYS A N 1
ATOM 965 C CA . LYS A 1 124 ? 47.188 39.875 17.859 1 95.44 124 LYS A CA 1
ATOM 966 C C . LYS A 1 124 ? 46.562 38.688 18.562 1 95.44 124 LYS A C 1
ATOM 968 O O . LYS A 1 124 ? 45.344 38.5 18.547 1 95.44 124 LYS A O 1
ATOM 973 N N . PRO A 1 125 ? 47.281 38 19.312 1 93.19 125 PRO A N 1
ATOM 974 C CA . PRO A 1 125 ? 46.812 36.75 19.891 1 93.19 125 PRO A CA 1
ATOM 975 C C . PRO A 1 125 ? 45.719 36.969 20.938 1 93.19 125 PRO A C 1
ATOM 977 O O . PRO A 1 125 ? 44.969 36.031 21.25 1 93.19 125 PRO A O 1
ATOM 980 N N . LYS A 1 126 ? 45.562 38.156 21.516 1 93.81 126 LYS A N 1
ATOM 981 C CA . LYS A 1 126 ? 44.594 38.375 22.562 1 93.81 126 LYS A CA 1
ATOM 982 C C . LYS A 1 126 ? 43.312 39 22 1 93.81 126 LYS A C 1
ATOM 984 O O . LYS A 1 126 ? 42.406 39.375 22.766 1 93.81 126 LYS A O 1
ATOM 989 N N . ASN A 1 127 ? 43.25 39.062 20.672 1 94.38 127 ASN A N 1
ATOM 990 C CA . ASN A 1 127 ? 42.031 39.531 20.031 1 94.38 127 ASN A CA 1
ATOM 991 C C . ASN A 1 127 ? 41.031 38.406 19.812 1 94.38 127 ASN A C 1
ATOM 993 O O . ASN A 1 127 ? 41.25 37.531 18.969 1 94.38 127 ASN A O 1
ATOM 997 N N . SER A 1 128 ? 39.906 38.438 20.484 1 95.12 128 SER A N 1
ATOM 998 C CA . SER A 1 128 ? 38.906 37.406 20.453 1 95.12 128 SER A CA 1
ATOM 999 C C . SER A 1 128 ? 38.312 37.25 19.062 1 95.12 128 SER A C 1
ATOM 1001 O O . SER A 1 128 ? 38.125 36.125 18.594 1 95.12 128 SER A O 1
ATOM 1003 N N . ALA A 1 129 ? 38.062 38.281 18.422 1 94.81 129 ALA A N 1
ATOM 1004 C CA . ALA A 1 129 ? 37.438 38.25 17.094 1 94.81 129 ALA A CA 1
ATOM 1005 C C . ALA A 1 129 ? 38.344 37.562 16.094 1 94.81 129 ALA A C 1
ATOM 1007 O O . ALA A 1 129 ? 37.875 36.781 15.258 1 94.81 129 ALA A O 1
ATOM 1008 N N . TYR A 1 130 ? 39.625 37.812 16.172 1 95.56 130 TYR A N 1
ATOM 1009 C CA . TYR A 1 130 ? 40.531 37.188 15.242 1 95.56 130 TYR A CA 1
ATOM 1010 C C . TYR A 1 130 ? 40.656 35.688 15.516 1 95.56 130 TYR A C 1
ATOM 1012 O O . TYR A 1 130 ? 40.75 34.906 14.578 1 95.56 130 TYR A O 1
ATOM 1020 N N . GLN A 1 131 ? 40.625 35.344 16.75 1 95.88 131 GLN A N 1
ATOM 1021 C CA . GLN A 1 131 ? 40.594 33.938 17.094 1 95.88 131 GLN A CA 1
ATOM 1022 C C . GLN A 1 131 ? 39.344 33.25 16.531 1 95.88 131 GLN A C 1
ATOM 1024 O O . GLN A 1 131 ? 39.438 32.156 15.992 1 95.88 131 GLN A O 1
ATOM 1029 N N . ASN A 1 132 ? 38.25 33.906 16.703 1 95.81 132 ASN A N 1
ATOM 1030 C CA . ASN A 1 132 ? 36.969 33.406 16.188 1 95.81 132 ASN A CA 1
ATOM 1031 C C . ASN A 1 132 ? 37 33.281 14.672 1 95.81 132 ASN A C 1
ATOM 1033 O O . ASN A 1 132 ? 36.406 32.344 14.109 1 95.81 132 ASN A O 1
ATOM 1037 N N . ASP A 1 133 ? 37.562 34.219 14.016 1 95.81 133 ASP A N 1
ATOM 1038 C CA . ASP A 1 133 ? 37.625 34.188 12.555 1 95.81 133 ASP A CA 1
ATOM 1039 C C . ASP A 1 133 ? 38.469 33.031 12.07 1 95.81 133 ASP A C 1
ATOM 1041 O O . ASP A 1 133 ? 38.188 32.469 11 1 95.81 133 ASP A O 1
ATOM 1045 N N . VAL A 1 134 ? 39.469 32.688 12.852 1 96.06 134 VAL A N 1
ATOM 1046 C CA . VAL A 1 134 ? 40.219 31.453 12.539 1 96.06 134 VAL A CA 1
ATOM 1047 C C . VAL A 1 134 ? 39.281 30.25 12.633 1 96.06 134 VAL A C 1
ATOM 1049 O O . VAL A 1 134 ? 39.281 29.375 11.766 1 96.06 134 VAL A O 1
ATOM 1052 N N . ALA A 1 135 ? 38.469 30.266 13.688 1 96.06 135 ALA A N 1
ATOM 1053 C CA . ALA A 1 135 ? 37.469 29.188 13.82 1 96.06 135 ALA A CA 1
ATOM 1054 C C . ALA A 1 135 ? 36.562 29.141 12.602 1 96.06 135 ALA A C 1
ATOM 1056 O O . ALA A 1 135 ? 36.281 28.047 12.078 1 96.06 135 ALA A O 1
ATOM 1057 N N . TYR A 1 136 ? 36.094 30.219 12.125 1 94.06 136 TYR A N 1
ATOM 1058 C CA . TYR A 1 136 ? 35.25 30.328 10.938 1 94.06 136 TYR A CA 1
ATOM 1059 C C . TYR A 1 136 ? 35.969 29.75 9.719 1 94.06 136 TYR A C 1
ATOM 1061 O O . TYR A 1 136 ? 35.375 28.969 8.961 1 94.06 136 TYR A O 1
ATOM 1069 N N . GLY A 1 137 ? 37.188 30.172 9.539 1 92.75 137 GLY A N 1
ATOM 1070 C CA . GLY A 1 137 ? 37.969 29.656 8.43 1 92.75 137 GLY A CA 1
ATOM 1071 C C . GLY A 1 137 ? 38.156 28.156 8.469 1 92.75 137 GLY A C 1
ATOM 1072 O O . GLY A 1 137 ? 38.062 27.484 7.43 1 92.75 137 GLY A O 1
ATOM 1073 N N . LEU A 1 138 ? 38.375 27.672 9.641 1 92.75 138 LEU A N 1
ATOM 1074 C CA . LEU A 1 138 ? 38.531 26.234 9.828 1 92.75 138 LEU A CA 1
ATOM 1075 C C . LEU A 1 138 ? 37.219 25.5 9.531 1 92.75 138 LEU A C 1
ATOM 1077 O O . LEU A 1 138 ? 37.219 24.422 8.93 1 92.75 138 LEU A O 1
ATOM 1081 N N . ASN A 1 139 ? 36.125 26.047 9.938 1 91.81 139 ASN A N 1
ATOM 1082 C CA . ASN A 1 139 ? 34.844 25.484 9.625 1 91.81 139 ASN A CA 1
ATOM 1083 C C . ASN A 1 139 ? 34.656 25.328 8.117 1 91.81 139 ASN A C 1
ATOM 1085 O O . ASN A 1 139 ? 34.156 24.281 7.656 1 91.81 139 ASN A O 1
ATOM 1089 N N . ASN A 1 140 ? 35.062 26.297 7.371 1 87.75 140 ASN A N 1
ATOM 1090 C CA . ASN A 1 140 ? 34.875 26.281 5.922 1 87.75 140 ASN A CA 1
ATOM 1091 C C . ASN A 1 140 ? 35.719 25.172 5.27 1 87.75 140 ASN A C 1
ATOM 1093 O O . ASN A 1 140 ? 35.375 24.703 4.18 1 87.75 140 ASN A O 1
ATOM 1097 N N . LEU A 1 141 ? 36.75 24.797 5.977 1 86.5 141 LEU A N 1
ATOM 1098 C CA . LEU A 1 141 ? 37.625 23.766 5.438 1 86.5 141 LEU A CA 1
ATOM 1099 C C . LEU A 1 141 ? 37.281 22.406 6.023 1 86.5 141 LEU A C 1
ATOM 1101 O O . LEU A 1 141 ? 37.969 21.422 5.754 1 86.5 141 LEU A O 1
ATOM 1105 N N . GLY A 1 142 ? 36.312 22.375 6.922 1 85.88 142 GLY A N 1
ATOM 1106 C CA . GLY A 1 142 ? 35.844 21.125 7.477 1 85.88 142 GLY A CA 1
ATOM 1107 C C . GLY A 1 142 ? 36.688 20.609 8.617 1 85.88 142 GLY A C 1
ATOM 1108 O O . GLY A 1 142 ? 36.594 19.453 9.023 1 85.88 142 GLY A O 1
ATOM 1109 N N . ARG A 1 143 ? 37.625 21.406 9.016 1 91.38 143 ARG A N 1
ATOM 1110 C CA . ARG A 1 143 ? 38.469 21.078 10.172 1 91.38 143 ARG A CA 1
ATOM 1111 C C . ARG A 1 143 ? 37.781 21.453 11.469 1 91.38 143 ARG A C 1
ATOM 1113 O O . ARG A 1 143 ? 38.188 22.406 12.148 1 91.38 143 ARG A O 1
ATOM 1120 N N . PHE A 1 144 ? 36.844 20.688 11.883 1 91.69 144 PHE A N 1
ATOM 1121 C CA . PHE A 1 144 ? 35.844 21.094 12.883 1 91.69 144 PHE A CA 1
ATOM 1122 C C . PHE A 1 144 ? 36.438 20.984 14.289 1 91.69 144 PHE A C 1
ATOM 1124 O O . PHE A 1 144 ? 36.156 21.828 15.141 1 91.69 144 PHE A O 1
ATOM 1131 N N . GLU A 1 145 ? 37.219 19.984 14.586 1 92.75 145 GLU A N 1
ATOM 1132 C CA . GLU A 1 145 ? 37.812 19.859 15.914 1 92.75 145 GLU A CA 1
ATOM 1133 C C . GLU A 1 145 ? 38.719 21.047 16.25 1 92.75 145 GLU A C 1
ATOM 1135 O O . GLU A 1 145 ? 38.625 21.594 17.359 1 92.75 145 GLU A O 1
ATOM 1140 N N . GLU A 1 146 ? 39.469 21.406 15.25 1 95.06 146 GLU A N 1
ATOM 1141 C CA . GLU A 1 146 ? 40.344 22.578 15.438 1 95.06 146 GLU A CA 1
ATOM 1142 C C . GLU A 1 146 ? 39.5 23.859 15.57 1 95.06 146 GLU A C 1
ATOM 1144 O O . GLU A 1 146 ? 39.844 24.75 16.344 1 95.06 146 GLU A O 1
ATOM 1149 N N . ALA A 1 147 ? 38.438 23.875 14.75 1 96.25 147 ALA A N 1
ATOM 1150 C CA . ALA A 1 147 ? 37.562 25.047 14.82 1 96.25 147 ALA A CA 1
ATOM 1151 C C . ALA A 1 147 ? 37 25.219 16.219 1 96.25 147 ALA A C 1
ATOM 1153 O O . ALA A 1 147 ? 36.906 26.344 16.734 1 96.25 147 ALA A O 1
ATOM 1154 N N . ILE A 1 148 ? 36.656 24.156 16.875 1 96.56 148 ILE A N 1
ATOM 1155 C CA . ILE A 1 148 ? 36.125 24.219 18.234 1 96.56 148 ILE A CA 1
ATOM 1156 C C . ILE A 1 148 ? 37.156 24.781 19.188 1 96.56 148 ILE A C 1
ATOM 1158 O O . ILE A 1 148 ? 36.844 25.625 20.031 1 96.56 148 ILE A O 1
ATOM 1162 N N . GLN A 1 149 ? 38.375 24.375 19.016 1 96.38 149 GLN A N 1
ATOM 1163 C CA . GLN A 1 149 ? 39.469 24.828 19.875 1 96.38 149 GLN A CA 1
ATOM 1164 C C . GLN A 1 149 ? 39.625 26.344 19.766 1 96.38 149 GLN A C 1
ATOM 1166 O O . GLN A 1 149 ? 39.781 27.031 20.781 1 96.38 149 GLN A O 1
ATOM 1171 N N . TYR A 1 150 ? 39.594 26.766 18.562 1 96.62 150 TYR A N 1
ATOM 1172 C CA . TYR A 1 150 ? 39.781 28.188 18.375 1 96.62 150 TYR A CA 1
ATOM 1173 C C . TYR A 1 150 ? 38.562 28.984 18.812 1 96.62 150 TYR A C 1
ATOM 1175 O O . TYR A 1 150 ? 38.688 30.109 19.312 1 96.62 150 TYR A O 1
ATOM 1183 N N . ALA A 1 151 ? 37.438 28.469 18.641 1 97.19 151 ALA A N 1
ATOM 1184 C CA . ALA A 1 151 ? 36.25 29.109 19.156 1 97.19 151 ALA A CA 1
ATOM 1185 C C . ALA A 1 151 ? 36.281 29.203 20.688 1 97.19 151 ALA A C 1
ATOM 1187 O O . ALA A 1 151 ? 35.906 30.219 21.266 1 97.19 151 ALA A O 1
ATOM 1188 N N . GLU A 1 152 ? 36.781 28.188 21.281 1 96.88 152 GLU A N 1
ATOM 1189 C CA . GLU A 1 152 ? 36.906 28.188 22.734 1 96.88 152 GLU A CA 1
ATOM 1190 C C . GLU A 1 152 ? 37.938 29.203 23.203 1 96.88 152 GLU A C 1
ATOM 1192 O O . GLU A 1 152 ? 37.75 29.859 24.234 1 96.88 152 GLU A O 1
ATOM 1197 N N . LYS A 1 153 ? 39 29.266 22.438 1 96.12 153 LYS A N 1
ATOM 1198 C CA . LYS A 1 153 ? 40 30.297 22.719 1 96.12 153 LYS A CA 1
ATOM 1199 C C . LYS A 1 153 ? 39.375 31.688 22.656 1 96.12 153 LYS A C 1
ATOM 1201 O O . LYS A 1 153 ? 39.656 32.531 23.516 1 96.12 153 LYS A O 1
ATOM 1206 N N . ALA A 1 154 ? 38.594 31.859 21.656 1 96.94 154 ALA A N 1
ATOM 1207 C CA . ALA A 1 154 ? 37.906 33.125 21.516 1 96.94 154 ALA A CA 1
ATOM 1208 C C . ALA A 1 154 ? 36.969 33.406 22.688 1 96.94 154 ALA A C 1
ATOM 1210 O O . ALA A 1 154 ? 36.906 34.531 23.203 1 96.94 154 ALA A O 1
ATOM 1211 N N . LEU A 1 155 ? 36.281 32.406 23.125 1 95.81 155 LEU A N 1
ATOM 1212 C CA . LEU A 1 155 ? 35.312 32.531 24.203 1 95.81 155 LEU A CA 1
ATOM 1213 C C . LEU A 1 155 ? 36 32.75 25.547 1 95.81 155 LEU A C 1
ATOM 1215 O O . LEU A 1 155 ? 35.469 33.375 26.453 1 95.81 155 LEU A O 1
ATOM 1219 N N . LYS A 1 156 ? 37.219 32.219 25.703 1 95.44 156 LYS A N 1
ATOM 1220 C CA . LYS A 1 156 ? 38 32.469 26.891 1 95.44 156 LYS A CA 1
ATOM 1221 C C . LYS A 1 156 ? 38.375 33.969 26.984 1 95.44 156 LYS A C 1
ATOM 1223 O O . LYS A 1 156 ? 38.406 34.531 28.078 1 95.44 156 LYS A O 1
ATOM 1228 N N . LEU A 1 157 ? 38.594 34.5 25.844 1 94.69 157 LEU A N 1
ATOM 1229 C CA . LEU A 1 157 ? 38.969 35.906 25.766 1 94.69 157 LEU A CA 1
ATOM 1230 C C . LEU A 1 157 ? 37.719 36.781 25.875 1 94.69 157 LEU A C 1
ATOM 1232 O O . LEU A 1 157 ? 37.781 37.844 26.5 1 94.69 157 LEU A O 1
ATOM 1236 N N . ASN A 1 158 ? 36.594 36.406 25.281 1 95.56 158 ASN A N 1
ATOM 1237 C CA . ASN A 1 158 ? 35.312 37.094 25.344 1 95.56 158 ASN A CA 1
ATOM 1238 C C . ASN A 1 158 ? 34.156 36.125 25.484 1 95.56 158 ASN A C 1
ATOM 1240 O O . ASN A 1 158 ? 33.531 35.719 24.484 1 95.56 158 ASN A O 1
ATOM 1244 N N . PRO A 1 159 ? 33.75 35.906 26.625 1 93.62 159 PRO A N 1
ATOM 1245 C CA . PRO A 1 159 ? 32.719 34.906 26.859 1 93.62 159 PRO A CA 1
ATOM 1246 C C . PRO A 1 159 ? 31.328 35.344 26.375 1 93.62 159 PRO A C 1
ATOM 1248 O O . PRO A 1 159 ? 30.391 34.562 26.328 1 93.62 159 PRO A O 1
ATOM 1251 N N . ARG A 1 160 ? 31.203 36.562 25.938 1 92.44 160 ARG A N 1
ATOM 1252 C CA . ARG A 1 160 ? 29.906 37.094 25.516 1 92.44 160 ARG A CA 1
ATOM 1253 C C . ARG A 1 160 ? 29.844 37.219 24 1 92.44 160 ARG A C 1
ATOM 1255 O O . ARG A 1 160 ? 29 37.938 23.469 1 92.44 160 ARG A O 1
ATOM 1262 N N . SER A 1 161 ? 30.719 36.562 23.328 1 93.56 161 SER A N 1
ATOM 1263 C CA . SER A 1 161 ? 30.719 36.594 21.859 1 93.56 161 SER A CA 1
ATOM 1264 C C . SER A 1 161 ? 29.688 35.625 21.281 1 93.56 161 SER A C 1
ATOM 1266 O O . SER A 1 161 ? 29.922 34.438 21.219 1 93.56 161 SER A O 1
ATOM 1268 N N . GLY A 1 162 ? 28.562 36.188 20.797 1 92.44 162 GLY A N 1
ATOM 1269 C CA . GLY A 1 162 ? 27.547 35.344 20.156 1 92.44 162 GLY A CA 1
ATOM 1270 C C . GLY A 1 162 ? 28.031 34.656 18.906 1 92.44 162 GLY A C 1
ATOM 1271 O O . GLY A 1 162 ? 27.688 33.5 18.656 1 92.44 162 GLY A O 1
ATOM 1272 N N . VAL A 1 163 ? 28.891 35.25 18.172 1 93.06 163 VAL A N 1
ATOM 1273 C CA . VAL A 1 163 ? 29.422 34.719 16.906 1 93.06 163 VAL A CA 1
ATOM 1274 C C . VAL A 1 163 ? 30.328 33.531 17.188 1 93.06 163 VAL A C 1
ATOM 1276 O O . VAL A 1 163 ? 30.297 32.531 16.453 1 93.06 163 VAL A O 1
ATOM 1279 N N . ALA A 1 164 ? 31.094 33.688 18.266 1 95.19 164 ALA A N 1
ATOM 1280 C CA . ALA A 1 164 ? 31.969 32.594 18.625 1 95.19 164 ALA A CA 1
ATOM 1281 C C . ALA A 1 164 ? 31.172 31.359 19.031 1 95.19 164 ALA A C 1
ATOM 1283 O O . ALA A 1 164 ? 31.516 30.234 18.672 1 95.19 164 ALA A O 1
ATOM 1284 N N . TYR A 1 165 ? 30.094 31.578 19.734 1 96.06 165 TYR A N 1
ATOM 1285 C CA . TYR A 1 165 ? 29.203 30.484 20.078 1 96.06 165 TYR A CA 1
ATOM 1286 C C . TYR A 1 165 ? 28.609 29.859 18.828 1 96.06 165 TYR A C 1
ATOM 1288 O O . TYR A 1 165 ? 28.5 28.641 18.734 1 96.06 165 TYR A O 1
ATOM 1296 N N . SER A 1 166 ? 28.219 30.656 17.938 1 95.25 166 SER A N 1
ATOM 1297 C CA . SER A 1 166 ? 27.609 30.172 16.703 1 95.25 166 SER A CA 1
ATOM 1298 C C . SER A 1 166 ? 28.609 29.328 15.914 1 95.25 166 SER A C 1
ATOM 1300 O O . SER A 1 166 ? 28.25 28.266 15.398 1 95.25 166 SER A O 1
ATOM 1302 N N . ASN A 1 167 ? 29.797 29.797 15.812 1 94.94 167 ASN A N 1
ATOM 1303 C CA . ASN A 1 167 ? 30.812 29.047 15.086 1 94.94 167 ASN A CA 1
ATOM 1304 C C . ASN A 1 167 ? 31.141 27.734 15.781 1 94.94 167 ASN A C 1
ATOM 1306 O O . ASN A 1 167 ? 31.375 26.719 15.117 1 94.94 167 ASN A O 1
ATOM 1310 N N . LYS A 1 168 ? 31.219 27.844 17.078 1 96.25 168 LYS A N 1
ATOM 1311 C CA . LYS A 1 168 ? 31.406 26.609 17.828 1 96.25 168 LYS A CA 1
ATOM 1312 C C . LYS A 1 168 ? 30.25 25.641 17.578 1 96.25 168 LYS A C 1
ATOM 1314 O O . LYS A 1 168 ? 30.469 24.453 17.359 1 96.25 168 LYS A O 1
ATOM 1319 N N . GLY A 1 169 ? 29.078 26.156 17.641 1 95.88 169 GLY A N 1
ATOM 1320 C CA . GLY A 1 169 ? 27.906 25.344 17.359 1 95.88 169 GLY A CA 1
ATOM 1321 C C . GLY A 1 169 ? 27.953 24.703 15.984 1 95.88 169 GLY A C 1
ATOM 1322 O O . GLY A 1 169 ? 27.594 23.531 15.836 1 95.88 169 GLY A O 1
ATOM 1323 N N . PHE A 1 170 ? 28.328 25.438 14.992 1 94.25 170 PHE A N 1
ATOM 1324 C CA . PHE A 1 170 ? 28.406 24.938 13.625 1 94.25 170 PHE A CA 1
ATOM 1325 C C . PHE A 1 170 ? 29.344 23.734 13.539 1 94.25 170 PHE A C 1
ATOM 1327 O O . PHE A 1 170 ? 29.016 22.734 12.898 1 94.25 170 PHE A O 1
ATOM 1334 N N . ALA A 1 171 ? 30.469 23.906 14.172 1 93 171 ALA A N 1
ATOM 1335 C CA . ALA A 1 171 ? 31.453 22.812 14.188 1 93 171 ALA A CA 1
ATOM 1336 C C . ALA A 1 171 ? 30.875 21.594 14.883 1 93 171 ALA A C 1
ATOM 1338 O O . ALA A 1 171 ? 31.031 20.469 14.406 1 93 171 ALA A O 1
ATOM 1339 N N . LEU A 1 172 ? 30.219 21.812 15.961 1 92.38 172 LEU A N 1
ATOM 1340 C CA . LEU A 1 172 ? 29.609 20.719 16.719 1 92.38 172 LEU A CA 1
ATOM 1341 C C . LEU A 1 172 ? 28.531 20.031 15.898 1 92.38 172 LEU A C 1
ATOM 1343 O O . LEU A 1 172 ? 28.422 18.812 15.906 1 92.38 172 LEU A O 1
ATOM 1347 N N . ASP A 1 173 ? 27.734 20.797 15.227 1 91.88 173 ASP A N 1
ATOM 1348 C CA . ASP A 1 173 ? 26.688 20.281 14.352 1 91.88 173 ASP A CA 1
ATOM 1349 C C . ASP A 1 173 ? 27.281 19.375 13.281 1 91.88 173 ASP A C 1
ATOM 1351 O O . ASP A 1 173 ? 26.781 18.266 13.039 1 91.88 173 ASP A O 1
ATOM 1355 N N . ALA A 1 174 ? 28.344 19.812 12.703 1 86.12 174 ALA A N 1
ATOM 1356 C CA . ALA A 1 174 ? 29 19.062 11.633 1 86.12 174 ALA A CA 1
ATOM 1357 C C . ALA A 1 174 ? 29.547 17.734 12.148 1 86.12 174 ALA A C 1
ATOM 1359 O O . ALA A 1 174 ? 29.641 16.766 11.398 1 86.12 174 ALA A O 1
ATOM 1360 N N . LEU A 1 175 ? 29.859 17.75 13.406 1 84.06 175 LEU A N 1
ATOM 1361 C CA . LEU A 1 175 ? 30.391 16.547 14.023 1 84.06 175 LEU A CA 1
ATOM 1362 C C . LEU A 1 175 ? 29.266 15.656 14.547 1 84.06 175 LEU A C 1
ATOM 1364 O O . LEU A 1 175 ? 29.531 14.625 15.18 1 84.06 175 LEU A O 1
ATOM 1368 N N . GLY A 1 176 ? 28.047 16.094 14.352 1 80.38 176 GLY A N 1
ATOM 1369 C CA . GLY A 1 176 ? 26.891 15.281 14.703 1 80.38 176 GLY A CA 1
ATOM 1370 C C . GLY A 1 176 ? 26.438 15.492 16.141 1 80.38 176 GLY A C 1
ATOM 1371 O O . GLY A 1 176 ? 25.547 14.789 16.609 1 80.38 176 GLY A O 1
ATOM 1372 N N . LYS A 1 177 ? 27.062 16.391 16.828 1 87.25 177 LYS A N 1
ATOM 1373 C CA . LYS A 1 177 ? 26.688 16.688 18.203 1 87.25 177 LYS A CA 1
ATOM 1374 C C . LYS A 1 177 ? 25.594 17.75 18.25 1 87.25 177 LYS A C 1
ATOM 1376 O O . LYS A 1 177 ? 25.844 18.891 18.688 1 87.25 177 LYS A O 1
ATOM 1381 N N . LEU A 1 178 ? 24.422 17.406 17.938 1 89.06 178 LEU A N 1
ATOM 1382 C CA . LEU A 1 178 ? 23.344 18.328 17.656 1 89.06 178 LEU A CA 1
ATOM 1383 C C . LEU A 1 178 ? 22.875 19.016 18.938 1 89.06 178 LEU A C 1
ATOM 1385 O O . LEU A 1 178 ? 22.609 20.219 18.953 1 89.06 178 LEU A O 1
ATOM 1389 N N . ASP A 1 179 ? 22.781 18.266 20.047 1 91.5 179 ASP A N 1
ATOM 1390 C CA . ASP A 1 179 ? 22.312 18.859 21.297 1 91.5 179 ASP A CA 1
ATOM 1391 C C . ASP A 1 179 ? 23.25 19.969 21.766 1 91.5 179 ASP A C 1
ATOM 1393 O O . ASP A 1 179 ? 22.797 21.047 22.156 1 91.5 179 ASP A O 1
ATOM 1397 N N . GLU A 1 180 ? 24.5 19.641 21.703 1 93.31 180 GLU A N 1
ATOM 1398 C CA . GLU A 1 180 ? 25.484 20.641 22.109 1 93.31 180 GLU A CA 1
ATOM 1399 C C . GLU A 1 180 ? 25.484 21.844 21.172 1 93.31 180 GLU A C 1
ATOM 1401 O O . GLU A 1 180 ? 25.641 22.984 21.609 1 93.31 180 GLU A O 1
ATOM 1406 N N . ALA A 1 181 ? 25.344 21.516 19.906 1 95.62 181 ALA A N 1
ATOM 1407 C CA . ALA A 1 181 ? 25.281 22.578 18.922 1 95.62 181 ALA A CA 1
ATOM 1408 C C . ALA A 1 181 ? 24.109 23.516 19.203 1 95.62 181 ALA A C 1
ATOM 1410 O O . ALA A 1 181 ? 24.266 24.75 19.203 1 95.62 181 ALA A O 1
ATOM 1411 N N . ILE A 1 182 ? 22.984 22.984 19.5 1 95.81 182 ILE A N 1
ATOM 1412 C CA . ILE A 1 182 ? 21.781 23.766 19.734 1 95.81 182 ILE A CA 1
ATOM 1413 C C . ILE A 1 182 ? 21.953 24.625 20.984 1 95.81 182 ILE A C 1
ATOM 1415 O O . ILE A 1 182 ? 21.547 25.797 21.016 1 95.81 182 ILE A O 1
ATOM 1419 N N . GLU A 1 183 ? 22.609 24.078 21.953 1 95.88 183 GLU A N 1
ATOM 1420 C CA . GLU A 1 183 ? 22.922 24.859 23.141 1 95.88 183 GLU A CA 1
ATOM 1421 C C . GLU A 1 183 ? 23.781 26.078 22.812 1 95.88 183 GLU A C 1
ATOM 1423 O O . GLU A 1 183 ? 23.562 27.156 23.344 1 95.88 183 GLU A O 1
ATOM 1428 N N . CYS A 1 184 ? 24.734 25.844 21.984 1 96.56 184 CYS A N 1
ATOM 1429 C CA . CYS A 1 184 ? 25.578 26.938 21.562 1 96.56 184 CYS A CA 1
ATOM 1430 C C . CYS A 1 184 ? 24.781 28 20.812 1 96.56 184 CYS A C 1
ATOM 1432 O O . CYS A 1 184 ? 24.953 29.188 21.047 1 96.56 184 CYS A O 1
ATOM 1434 N N . TYR A 1 185 ? 23.922 27.562 19.938 1 97.12 185 TYR A N 1
ATOM 1435 C CA . TYR A 1 185 ? 23.094 28.5 19.188 1 97.12 185 TYR A CA 1
ATOM 1436 C C . TYR A 1 185 ? 22.156 29.266 20.109 1 97.12 185 TYR A C 1
ATOM 1438 O O . TYR A 1 185 ? 21.922 30.469 19.922 1 97.12 185 TYR A O 1
ATOM 1446 N N . ASP A 1 186 ? 21.625 28.594 21.078 1 96.38 186 ASP A N 1
ATOM 1447 C CA . ASP A 1 186 ? 20.766 29.25 22.062 1 96.38 186 ASP A CA 1
ATOM 1448 C C . ASP A 1 186 ? 21.516 30.375 22.781 1 96.38 186 ASP A C 1
ATOM 1450 O O . ASP A 1 186 ? 20.984 31.469 22.969 1 96.38 186 ASP A O 1
ATOM 1454 N N . LYS A 1 187 ? 22.672 30.031 23.172 1 95.75 187 LYS A N 1
ATOM 1455 C CA . LYS A 1 187 ? 23.5 31.047 23.844 1 95.75 187 LYS A CA 1
ATOM 1456 C C . LYS A 1 187 ? 23.812 32.219 22.906 1 95.75 187 LYS A C 1
ATOM 1458 O O . LYS A 1 187 ? 23.797 33.375 23.328 1 95.75 187 LYS A O 1
ATOM 1463 N N . ALA A 1 188 ? 24.141 31.875 21.703 1 96.5 188 ALA A N 1
ATOM 1464 C CA . ALA A 1 188 ? 24.406 32.906 20.719 1 96.5 188 ALA A CA 1
ATOM 1465 C C . ALA A 1 188 ? 23.203 33.844 20.562 1 96.5 188 ALA A C 1
ATOM 1467 O O . ALA A 1 188 ? 23.344 35.062 20.516 1 96.5 188 ALA A O 1
ATOM 1468 N N . ILE A 1 189 ? 22.031 33.312 20.484 1 95.56 189 ILE A N 1
ATOM 1469 C CA . ILE A 1 189 ? 20.781 34.062 20.297 1 95.56 189 ILE A CA 1
ATOM 1470 C C . ILE A 1 189 ? 20.516 34.906 21.547 1 95.56 189 ILE A C 1
ATOM 1472 O O . ILE A 1 189 ? 20.078 36.062 21.422 1 95.56 189 ILE A O 1
ATOM 1476 N N . GLU A 1 190 ? 20.766 34.312 22.672 1 94.31 190 GLU A N 1
ATOM 1477 C CA . GLU A 1 190 ? 20.594 35.062 23.922 1 94.31 190 GLU A CA 1
ATOM 1478 C C . GLU A 1 190 ? 21.5 36.281 23.969 1 94.31 190 GLU A C 1
ATOM 1480 O O . GLU A 1 190 ? 21.062 37.375 24.391 1 94.31 190 GLU A O 1
ATOM 1485 N N . LEU A 1 191 ? 22.656 36.094 23.562 1 92.62 191 LEU A N 1
ATOM 1486 C CA . LEU A 1 191 ? 23.656 37.156 23.641 1 92.62 191 LEU A CA 1
ATOM 1487 C C . LEU A 1 191 ? 23.5 38.156 22.5 1 92.62 191 LEU A C 1
ATOM 1489 O O . LEU A 1 191 ? 23.812 39.344 22.641 1 92.62 191 LEU A O 1
ATOM 1493 N N . SER A 1 192 ? 23.031 37.625 21.312 1 91.62 192 SER A N 1
ATOM 1494 C CA . SER A 1 192 ? 22.812 38.438 20.125 1 91.62 192 SER A CA 1
ATOM 1495 C C . SER A 1 192 ? 21.484 38.094 19.453 1 91.62 192 SER A C 1
ATOM 1497 O O . SER A 1 192 ? 21.469 37.438 18.406 1 91.62 192 SER A O 1
ATOM 1499 N N . PRO A 1 193 ? 20.453 38.656 19.797 1 91.12 193 PRO A N 1
ATOM 1500 C CA . PRO A 1 193 ? 19.125 38.281 19.328 1 91.12 193 PRO A CA 1
ATOM 1501 C C . PRO A 1 193 ? 18.859 38.688 17.891 1 91.12 193 PRO A C 1
ATOM 1503 O O . PRO A 1 193 ? 17.891 38.219 17.281 1 91.12 193 PRO A O 1
ATOM 1506 N N . THR A 1 194 ? 19.641 39.531 17.312 1 91.44 194 THR A N 1
ATOM 1507 C CA . THR A 1 194 ? 19.406 39.938 15.93 1 91.44 194 THR A CA 1
ATOM 1508 C C . THR A 1 194 ? 20.359 39.25 14.977 1 91.44 194 THR A C 1
ATOM 1510 O O . THR A 1 194 ? 20.391 39.562 13.781 1 91.44 194 THR A O 1
ATOM 1513 N N . TYR A 1 195 ? 21.203 38.375 15.508 1 92.12 195 TYR A N 1
ATOM 1514 C CA . TYR A 1 195 ? 22.141 37.625 14.688 1 92.12 195 TYR A CA 1
ATOM 1515 C C . TYR A 1 195 ? 21.438 36.469 13.961 1 92.12 195 TYR A C 1
ATOM 1517 O O . TYR A 1 195 ? 21.297 35.375 14.508 1 92.12 195 TYR A O 1
ATOM 1525 N N . THR A 1 196 ? 21.078 36.656 12.734 1 93.75 196 THR A N 1
ATOM 1526 C CA . THR A 1 196 ? 20.203 35.75 11.969 1 93.75 196 THR A CA 1
ATOM 1527 C C . THR A 1 196 ? 20.891 34.406 11.727 1 93.75 196 THR A C 1
ATOM 1529 O O . THR A 1 196 ? 20.234 33.375 11.695 1 93.75 196 THR A O 1
ATOM 1532 N N . ASN A 1 197 ? 22.203 34.406 11.648 1 93.06 197 ASN A N 1
ATOM 1533 C CA . ASN A 1 197 ? 22.922 33.188 11.344 1 93.06 197 ASN A CA 1
ATOM 1534 C C . ASN A 1 197 ? 22.734 32.156 12.445 1 93.06 197 ASN A C 1
ATOM 1536 O O . ASN A 1 197 ? 22.703 30.938 12.172 1 93.06 197 ASN A O 1
ATOM 1540 N N . ALA A 1 198 ? 22.688 32.656 13.648 1 94.56 198 ALA A N 1
ATOM 1541 C CA . ALA A 1 198 ? 22.469 31.75 14.766 1 94.56 198 ALA A CA 1
ATOM 1542 C C . ALA A 1 198 ? 21.109 31.078 14.656 1 94.56 198 ALA A C 1
ATOM 1544 O O . ALA A 1 198 ? 20.984 29.875 14.891 1 94.56 198 ALA A O 1
ATOM 1545 N N . TYR A 1 199 ? 20.062 31.844 14.281 1 95.38 199 TYR A N 1
ATOM 1546 C CA . TYR A 1 199 ? 18.734 31.297 14.078 1 95.38 199 TYR A CA 1
ATOM 1547 C C . TYR A 1 199 ? 18.734 30.281 12.938 1 95.38 199 TYR A C 1
ATOM 1549 O O . TYR A 1 199 ? 18.156 29.203 13.062 1 95.38 199 TYR A O 1
ATOM 1557 N N . TYR A 1 200 ? 19.344 30.625 11.922 1 95.81 200 TYR A N 1
ATOM 1558 C CA . TYR A 1 200 ? 19.375 29.781 10.734 1 95.81 200 TYR A CA 1
ATOM 1559 C C . TYR A 1 200 ? 20.062 28.453 11.031 1 95.81 200 TYR A C 1
ATOM 1561 O O . TYR A 1 200 ? 19.531 27.391 10.734 1 95.81 200 TYR A O 1
ATOM 1569 N N . ASN A 1 201 ? 21.234 28.594 11.625 1 95.44 201 ASN A N 1
ATOM 1570 C CA . ASN A 1 201 ? 22 27.391 11.953 1 95.44 201 ASN A CA 1
ATOM 1571 C C . ASN A 1 201 ? 21.234 26.5 12.922 1 95.44 201 ASN A C 1
ATOM 1573 O O . ASN A 1 201 ? 21.234 25.281 12.781 1 95.44 201 ASN A O 1
ATOM 1577 N N . LYS A 1 202 ? 20.641 27.125 13.836 1 95.88 202 LYS A N 1
ATOM 1578 C CA . LYS A 1 202 ? 19.828 26.375 14.773 1 95.88 202 LYS A CA 1
ATOM 1579 C C . LYS A 1 202 ? 18.688 25.656 14.047 1 95.88 202 LYS A C 1
ATOM 1581 O O . LYS A 1 202 ? 18.359 24.516 14.367 1 95.88 202 LYS A O 1
ATOM 1586 N N . SER A 1 203 ? 18.078 26.391 13.109 1 96.38 203 SER A N 1
ATOM 1587 C CA . SER A 1 203 ? 16.984 25.797 12.352 1 96.38 203 SER A CA 1
ATOM 1588 C C . SER A 1 203 ? 17.438 24.531 11.617 1 96.38 203 SER A C 1
ATOM 1590 O O . SER A 1 203 ? 16.703 23.547 11.562 1 96.38 203 SER A O 1
ATOM 1592 N N . ILE A 1 204 ? 18.578 24.5 11.078 1 94.12 204 ILE A N 1
ATOM 1593 C CA . ILE A 1 204 ? 19.109 23.344 10.367 1 94.12 204 ILE A CA 1
ATOM 1594 C C . ILE A 1 204 ? 19.312 22.188 11.344 1 94.12 204 ILE A C 1
ATOM 1596 O O . ILE A 1 204 ? 18.938 21.047 11.055 1 94.12 204 ILE A O 1
ATOM 1600 N N . ALA A 1 205 ? 19.859 22.578 12.461 1 92.06 205 ALA A N 1
ATOM 1601 C CA . ALA A 1 205 ? 20.125 21.562 13.469 1 92.06 205 ALA A CA 1
ATOM 1602 C C . ALA A 1 205 ? 18.812 20.938 13.961 1 92.06 205 ALA A C 1
ATOM 1604 O O . ALA A 1 205 ? 18.719 19.703 14.07 1 92.06 205 ALA A O 1
ATOM 1605 N N . VAL A 1 206 ? 17.922 21.797 14.211 1 93.38 206 VAL A N 1
ATOM 1606 C CA . VAL A 1 206 ? 16.641 21.328 14.711 1 93.38 206 VAL A CA 1
ATOM 1607 C C . VAL A 1 206 ? 15.938 20.5 13.633 1 93.38 206 VAL A C 1
ATOM 1609 O O . VAL A 1 206 ? 15.266 19.516 13.945 1 93.38 206 VAL A O 1
ATOM 1612 N N . PHE A 1 207 ? 16.031 20.844 12.406 1 92.25 207 PHE A N 1
ATOM 1613 C CA . PHE A 1 207 ? 15.484 20.078 11.289 1 92.25 207 PHE A CA 1
ATOM 1614 C C . PHE A 1 207 ? 16.078 18.672 11.25 1 92.25 207 PHE A C 1
ATOM 1616 O O . PHE A 1 207 ? 15.359 17.688 11.055 1 92.25 207 PHE A O 1
ATOM 1623 N N . LYS A 1 208 ? 17.359 18.641 11.43 1 85.5 208 LYS A N 1
ATOM 1624 C CA . LYS A 1 208 ? 18.062 17.359 11.422 1 85.5 208 LYS A CA 1
ATOM 1625 C C . LYS A 1 208 ? 17.562 16.438 12.531 1 85.5 208 LYS A C 1
ATOM 1627 O O . LYS A 1 208 ? 17.641 15.211 12.422 1 85.5 208 LYS A O 1
ATOM 1632 N N . MET A 1 209 ? 17.047 17.031 13.523 1 84 209 MET A N 1
ATOM 1633 C CA . MET A 1 209 ? 16.5 16.281 14.648 1 84 209 MET A CA 1
ATOM 1634 C C . MET A 1 209 ? 15.062 15.844 14.375 1 84 209 MET A C 1
ATOM 1636 O O . MET A 1 209 ? 14.43 15.211 15.211 1 84 209 MET A O 1
ATOM 1640 N N . GLY A 1 210 ? 14.578 16.25 13.25 1 81.75 210 GLY A N 1
ATOM 1641 C CA . GLY A 1 210 ? 13.234 15.867 12.867 1 81.75 210 GLY A CA 1
ATOM 1642 C C . GLY A 1 210 ? 12.172 16.844 13.32 1 81.75 210 GLY A C 1
ATOM 1643 O O . GLY A 1 210 ? 10.977 16.594 13.18 1 81.75 210 GLY A O 1
ATOM 1644 N N . LYS A 1 211 ? 12.594 17.922 13.914 1 87.5 211 LYS A N 1
ATOM 1645 C CA . LYS A 1 211 ? 11.664 18.938 14.398 1 87.5 211 LYS A CA 1
ATOM 1646 C C . LYS A 1 211 ? 11.43 20.016 13.336 1 87.5 211 LYS A C 1
ATOM 1648 O O . LYS A 1 211 ? 11.805 21.172 13.523 1 87.5 211 LYS A O 1
ATOM 1653 N N . THR A 1 212 ? 10.75 19.641 12.289 1 90.31 212 THR A N 1
ATOM 1654 C CA . THR A 1 212 ? 10.609 20.453 11.086 1 90.31 212 THR A CA 1
ATOM 1655 C C . THR A 1 212 ? 9.789 21.703 11.367 1 90.31 212 THR A C 1
ATOM 1657 O O . THR A 1 212 ? 10.109 22.781 10.875 1 90.31 212 THR A O 1
ATOM 1660 N N . GLU A 1 213 ? 8.734 21.641 12.164 1 87.94 213 GLU A N 1
ATOM 1661 C CA . GLU A 1 213 ? 7.898 22.797 12.461 1 87.94 213 GLU A CA 1
ATOM 1662 C C . GLU A 1 213 ? 8.672 23.844 13.266 1 87.94 213 GLU A C 1
ATOM 1664 O O . GLU A 1 213 ? 8.547 25.047 13.016 1 87.94 213 GLU A O 1
ATOM 1669 N N . GLU A 1 214 ? 9.422 23.312 14.211 1 90.69 214 GLU A N 1
ATOM 1670 C CA . GLU A 1 214 ? 10.273 24.234 14.977 1 90.69 214 GLU A CA 1
ATOM 1671 C C . GLU A 1 214 ? 11.281 24.938 14.07 1 90.69 214 GLU A C 1
ATOM 1673 O O . GLU A 1 214 ? 11.578 26.109 14.258 1 90.69 214 GLU A O 1
ATOM 1678 N N . ALA A 1 215 ? 11.828 24.172 13.188 1 96 215 ALA A N 1
ATOM 1679 C CA . ALA A 1 215 ? 12.766 24.75 12.227 1 96 215 ALA A CA 1
ATOM 1680 C C . ALA A 1 215 ? 12.109 25.891 11.445 1 96 215 ALA A C 1
ATOM 1682 O O . ALA A 1 215 ? 12.719 26.938 11.242 1 96 215 ALA A O 1
ATOM 1683 N N . ILE A 1 216 ? 10.867 25.672 11.047 1 94.88 216 ILE A N 1
ATOM 1684 C CA . ILE A 1 216 ? 10.148 26.703 10.289 1 94.88 216 ILE A CA 1
ATOM 1685 C C . ILE A 1 216 ? 9.977 27.953 11.141 1 94.88 216 ILE A C 1
ATOM 1687 O O . ILE A 1 216 ? 10.156 29.062 10.656 1 94.88 216 ILE A O 1
ATOM 1691 N N . GLU A 1 217 ? 9.68 27.797 12.414 1 93.06 217 GLU A N 1
ATOM 1692 C CA . GLU A 1 217 ? 9.523 28.938 13.32 1 93.06 217 GLU A CA 1
ATOM 1693 C C . GLU A 1 217 ? 10.82 29.734 13.414 1 93.06 217 GLU A C 1
ATOM 1695 O O . GLU A 1 217 ? 10.789 30.969 13.445 1 93.06 217 GLU A O 1
ATOM 1700 N N . LEU A 1 218 ? 11.852 29.031 13.516 1 95.81 218 LEU A N 1
ATOM 1701 C CA . LEU A 1 218 ? 13.148 29.688 13.578 1 95.81 218 LEU A CA 1
ATOM 1702 C C . LEU A 1 218 ? 13.445 30.438 12.281 1 95.81 218 LEU A C 1
ATOM 1704 O O . LEU A 1 218 ? 13.969 31.547 12.305 1 95.81 218 LEU A O 1
ATOM 1708 N N . LEU A 1 219 ? 13.117 29.828 11.188 1 97.19 219 LEU A N 1
ATOM 1709 C CA . LEU A 1 219 ? 13.312 30.484 9.891 1 97.19 219 LEU A CA 1
ATOM 1710 C C . LEU A 1 219 ? 12.414 31.703 9.758 1 97.19 219 LEU A C 1
ATOM 1712 O O . LEU A 1 219 ? 12.82 32.719 9.172 1 97.19 219 LEU A O 1
ATOM 1716 N N . ASP A 1 220 ? 11.273 31.641 10.289 1 95.38 220 ASP A N 1
ATOM 1717 C CA . ASP A 1 220 ? 10.391 32.812 10.297 1 95.38 220 ASP A CA 1
ATOM 1718 C C . ASP A 1 220 ? 11.008 33.969 11.078 1 95.38 220 ASP A C 1
ATOM 1720 O O . ASP A 1 220 ? 10.852 35.125 10.703 1 95.38 220 ASP A O 1
ATOM 1724 N N . LYS A 1 221 ? 11.641 33.625 12.141 1 94.69 221 LYS A N 1
ATOM 1725 C CA . LYS A 1 221 ? 12.328 34.656 12.914 1 94.69 221 LYS A CA 1
ATOM 1726 C C . LYS A 1 221 ? 13.43 35.344 12.094 1 94.69 221 LYS A C 1
ATOM 1728 O O . LYS A 1 221 ? 13.625 36.531 12.18 1 94.69 221 LYS A O 1
ATOM 1733 N N . VAL A 1 222 ? 14.156 34.469 11.375 1 96.25 222 VAL A N 1
ATOM 1734 C CA . VAL A 1 222 ? 15.164 35.031 10.484 1 96.25 222 VAL A CA 1
ATOM 1735 C C . VAL A 1 222 ? 14.508 36 9.508 1 96.25 222 VAL A C 1
ATOM 1737 O O . VAL A 1 222 ? 14.992 37.125 9.305 1 96.25 222 VAL A O 1
ATOM 1740 N N . LEU A 1 223 ? 13.383 35.625 8.992 1 95.12 223 LEU A N 1
ATOM 1741 C CA . LEU A 1 223 ? 12.719 36.375 7.941 1 95.12 223 LEU A CA 1
ATOM 1742 C C . LEU A 1 223 ? 12.055 37.625 8.523 1 95.12 223 LEU A C 1
ATOM 1744 O O . LEU A 1 223 ? 11.789 38.594 7.801 1 95.12 223 LEU A O 1
ATOM 1748 N N . GLU A 1 224 ? 11.781 37.625 9.789 1 93.94 224 GLU A N 1
ATOM 1749 C CA . GLU A 1 224 ? 11.312 38.812 10.469 1 93.94 224 GLU A CA 1
ATOM 1750 C C . GLU A 1 224 ? 12.414 39.875 10.547 1 93.94 224 GLU A C 1
ATOM 1752 O O . GLU A 1 224 ? 12.148 41.062 10.406 1 93.94 224 GLU A O 1
ATOM 1757 N N . ILE A 1 225 ? 13.523 39.375 10.781 1 92.12 225 ILE A N 1
ATOM 1758 C CA . ILE A 1 225 ? 14.672 40.25 10.906 1 92.12 225 ILE A CA 1
ATOM 1759 C C . ILE A 1 225 ? 15.164 40.688 9.516 1 92.12 225 ILE A C 1
ATOM 1761 O O . ILE A 1 225 ? 15.438 41.844 9.273 1 92.12 225 ILE A O 1
ATOM 1765 N N . ASP A 1 226 ? 15.281 39.656 8.578 1 92.94 226 ASP A N 1
ATOM 1766 C CA . ASP A 1 226 ? 15.703 39.906 7.203 1 92.94 226 ASP A CA 1
ATOM 1767 C C . ASP A 1 226 ? 14.766 39.188 6.219 1 92.94 226 ASP A C 1
ATOM 1769 O O . ASP A 1 226 ? 15.031 38.062 5.785 1 92.94 226 ASP A O 1
ATOM 1773 N N . PRO A 1 227 ? 13.789 39.875 5.793 1 92.75 227 PRO A N 1
ATOM 1774 C CA . PRO A 1 227 ? 12.766 39.281 4.934 1 92.75 227 PRO A CA 1
ATOM 1775 C C . PRO A 1 227 ? 13.305 38.875 3.57 1 92.75 227 PRO A C 1
ATOM 1777 O O . PRO A 1 227 ? 12.641 38.125 2.842 1 92.75 227 PRO A O 1
ATOM 1780 N N . ASP A 1 228 ? 14.5 39.344 3.215 1 92.88 228 ASP A N 1
ATOM 1781 C CA . ASP A 1 228 ? 15.031 39.062 1.884 1 92.88 228 ASP A CA 1
ATOM 1782 C C . ASP A 1 228 ? 16.109 38 1.937 1 92.88 228 ASP A C 1
ATOM 1784 O O . ASP A 1 228 ? 16.828 37.781 0.962 1 92.88 228 ASP A O 1
ATOM 1788 N N . ASP A 1 229 ? 16.203 37.344 3.057 1 94.44 229 ASP A N 1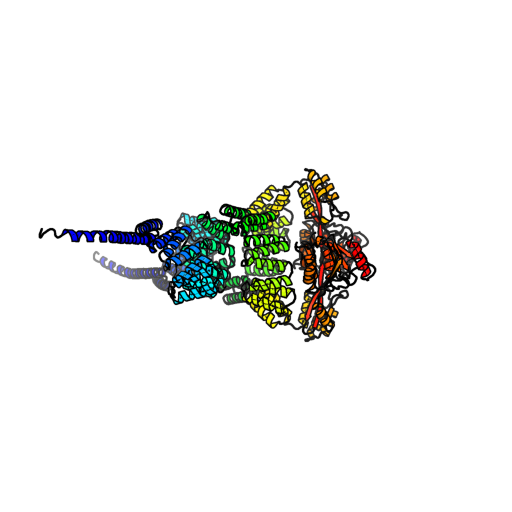
ATOM 1789 C CA . ASP A 1 229 ? 17.203 36.281 3.195 1 94.44 229 ASP A CA 1
ATOM 1790 C C . ASP A 1 229 ? 16.859 35.062 2.34 1 94.44 229 ASP A C 1
ATOM 1792 O O . ASP A 1 229 ? 15.93 34.312 2.664 1 94.44 229 ASP A O 1
ATOM 1796 N N . LEU A 1 230 ? 17.578 34.844 1.293 1 93.44 230 LEU A N 1
ATOM 1797 C CA . LEU A 1 230 ? 17.281 33.812 0.31 1 93.44 230 LEU A CA 1
ATOM 1798 C C . LEU A 1 230 ? 17.359 32.438 0.943 1 93.44 230 LEU A C 1
ATOM 1800 O O . LEU A 1 230 ? 16.484 31.578 0.698 1 93.44 230 LEU A O 1
ATOM 1804 N N . ASP A 1 231 ? 18.359 32.219 1.733 1 94.19 231 ASP A N 1
ATOM 1805 C CA . ASP A 1 231 ? 18.562 30.906 2.363 1 94.19 231 ASP A CA 1
ATOM 1806 C C . ASP A 1 231 ? 17.406 30.562 3.291 1 94.19 231 ASP A C 1
ATOM 1808 O O . ASP A 1 231 ? 16.922 29.422 3.297 1 94.19 231 ASP A O 1
ATOM 1812 N N . ALA A 1 232 ? 17.016 31.578 4 1 95.81 232 ALA A N 1
ATOM 1813 C CA . ALA A 1 232 ? 15.906 31.359 4.926 1 95.81 232 ALA A CA 1
ATOM 1814 C C . ALA A 1 232 ? 14.617 31.062 4.168 1 95.81 232 ALA A C 1
ATOM 1816 O O . ALA A 1 232 ? 13.859 30.172 4.547 1 95.81 232 ALA A O 1
ATOM 1817 N N . ILE A 1 233 ? 14.383 31.797 3.09 1 96.5 233 ILE A N 1
ATOM 1818 C CA . ILE A 1 233 ? 13.164 31.609 2.303 1 96.5 233 ILE A CA 1
ATOM 1819 C C . ILE A 1 233 ? 13.141 30.203 1.717 1 96.5 233 ILE A C 1
ATOM 1821 O O . ILE A 1 233 ? 12.148 29.484 1.853 1 96.5 233 ILE A O 1
ATOM 1825 N N . THR A 1 234 ? 14.188 29.828 1.103 1 96.31 234 THR A N 1
ATOM 1826 C CA . THR A 1 234 ? 14.234 28.531 0.414 1 96.31 234 THR A CA 1
ATOM 1827 C C . THR A 1 234 ? 14.25 27.391 1.416 1 96.31 234 THR A C 1
ATOM 1829 O O . THR A 1 234 ? 13.633 26.344 1.183 1 96.31 234 THR A O 1
ATOM 1832 N N . SER A 1 235 ? 14.914 27.547 2.531 1 96.56 235 SER A N 1
ATOM 1833 C CA . SER A 1 235 ? 14.93 26.531 3.564 1 96.56 235 SER A CA 1
ATOM 1834 C C . SER A 1 235 ? 13.539 26.312 4.152 1 96.56 235 SER A C 1
ATOM 1836 O O . SER A 1 235 ? 13.156 25.188 4.469 1 96.56 235 SER A O 1
ATOM 1838 N N . LYS A 1 236 ? 12.922 27.438 4.324 1 96.44 236 LYS A N 1
ATOM 1839 C CA . LYS A 1 236 ? 11.531 27.312 4.766 1 96.44 236 LYS A CA 1
ATOM 1840 C C . LYS A 1 236 ? 10.711 26.5 3.773 1 96.44 236 LYS A C 1
ATOM 1842 O O . LYS A 1 236 ? 9.945 25.625 4.168 1 96.44 236 LYS A O 1
ATOM 1847 N N . GLY A 1 237 ? 10.875 26.844 2.496 1 96.44 237 GLY A N 1
ATOM 1848 C CA . GLY A 1 237 ? 10.219 26.062 1.466 1 96.44 237 GLY A CA 1
ATOM 1849 C C . GLY A 1 237 ? 10.562 24.594 1.533 1 96.44 237 GLY A C 1
ATOM 1850 O O . GLY A 1 237 ? 9.688 23.734 1.392 1 96.44 237 GLY A O 1
ATOM 1851 N N . TYR A 1 238 ? 11.773 24.234 1.757 1 94.56 238 TYR A N 1
ATOM 1852 C CA . TYR A 1 238 ? 12.234 22.859 1.859 1 94.56 238 TYR A CA 1
ATOM 1853 C C . TYR A 1 238 ? 11.562 22.141 3.029 1 94.56 238 TYR A C 1
ATOM 1855 O O . TYR A 1 238 ? 11.133 21 2.9 1 94.56 238 TYR A O 1
ATOM 1863 N N . CYS A 1 239 ? 11.539 22.828 4.152 1 93.56 239 CYS A N 1
ATOM 1864 C CA . CYS A 1 239 ? 10.875 22.266 5.32 1 93.56 239 CYS A CA 1
ATOM 1865 C C . CYS A 1 239 ? 9.406 21.969 5.027 1 93.56 239 CYS A C 1
ATOM 1867 O O . CYS A 1 239 ? 8.883 20.922 5.43 1 93.56 239 CYS A O 1
ATOM 1869 N N . LEU A 1 240 ? 8.82 22.859 4.328 1 91.25 240 LEU A N 1
ATOM 1870 C CA . LEU A 1 240 ? 7.418 22.688 3.951 1 91.25 240 LEU A CA 1
ATOM 1871 C C . LEU A 1 240 ? 7.25 21.484 3.031 1 91.25 240 LEU A C 1
ATOM 1873 O O . LEU A 1 240 ? 6.285 20.719 3.16 1 91.25 240 LEU A O 1
ATOM 1877 N N . ASN A 1 241 ? 8.172 21.25 2.117 1 92.19 241 ASN A N 1
ATOM 1878 C CA . ASN A 1 241 ? 8.172 20.047 1.285 1 92.19 241 ASN A CA 1
ATOM 1879 C C . ASN A 1 241 ? 8.219 18.781 2.131 1 92.19 241 ASN A C 1
ATOM 1881 O O . ASN A 1 241 ? 7.488 17.828 1.861 1 92.19 241 ASN A O 1
ATOM 1885 N N . GLU A 1 242 ? 9.062 18.797 3.121 1 89.5 242 GLU A N 1
ATOM 1886 C CA . GLU A 1 242 ? 9.219 17.641 3.996 1 89.5 242 GLU A CA 1
ATOM 1887 C C . GLU A 1 242 ? 7.922 17.328 4.73 1 89.5 242 GLU A C 1
ATOM 1889 O O . GLU A 1 242 ? 7.652 16.156 5.047 1 89.5 242 GLU A O 1
ATOM 1894 N N . LEU A 1 243 ? 7.18 18.375 4.961 1 84.12 243 LEU A N 1
ATOM 1895 C CA . LEU A 1 243 ? 5.91 18.203 5.66 1 84.12 243 LEU A CA 1
ATOM 1896 C C . LEU A 1 243 ? 4.793 17.875 4.676 1 84.12 243 LEU A C 1
ATOM 1898 O O . LEU A 1 243 ? 3.629 17.75 5.07 1 84.12 243 LEU A O 1
ATOM 1902 N N . GLY A 1 244 ? 5.16 17.828 3.363 1 81.69 244 GLY A N 1
ATOM 1903 C CA . GLY A 1 244 ? 4.168 17.516 2.346 1 81.69 244 GLY A CA 1
ATOM 1904 C C . GLY A 1 244 ? 3.34 18.719 1.938 1 81.69 244 GLY A C 1
ATOM 1905 O O . GLY A 1 244 ? 2.324 18.578 1.254 1 81.69 244 GLY A O 1
ATOM 1906 N N . LYS A 1 245 ? 3.605 19.844 2.422 1 87.81 245 LYS A N 1
ATOM 1907 C CA . LYS A 1 245 ? 2.918 21.094 2.078 1 87.81 245 LYS A CA 1
ATOM 1908 C C . LYS A 1 245 ? 3.537 21.734 0.843 1 87.81 245 LYS A C 1
ATOM 1910 O O . LYS A 1 245 ? 4.066 22.844 0.919 1 87.81 245 LYS A O 1
ATOM 1915 N N . TYR A 1 246 ? 3.393 21.172 -0.283 1 88.56 246 TYR A N 1
ATOM 1916 C CA . TYR A 1 246 ? 4.125 21.5 -1.5 1 88.56 246 TYR A CA 1
ATOM 1917 C C . TYR A 1 246 ? 3.662 22.828 -2.07 1 88.56 246 TYR A C 1
ATOM 1919 O O . TYR A 1 246 ? 4.473 23.609 -2.566 1 88.56 246 TYR A O 1
ATOM 1927 N N . GLU A 1 247 ? 2.352 23.125 -1.991 1 88.19 247 GLU A N 1
ATOM 1928 C CA . GLU A 1 247 ? 1.85 24.391 -2.529 1 88.19 247 GLU A CA 1
ATOM 1929 C C . GLU A 1 247 ? 2.41 25.578 -1.757 1 88.19 247 GLU A C 1
ATOM 1931 O O . GLU A 1 247 ? 2.781 26.594 -2.352 1 88.19 247 GLU A O 1
ATOM 1936 N N . LYS A 1 248 ? 2.438 25.391 -0.465 1 91.62 248 LYS A N 1
ATOM 1937 C CA . LYS A 1 248 ? 3.02 26.453 0.358 1 91.62 248 LYS A CA 1
ATOM 1938 C C . LYS A 1 248 ? 4.512 26.594 0.086 1 91.62 248 LYS A C 1
ATOM 1940 O O . LYS A 1 248 ? 5.047 27.703 0.117 1 91.62 248 LYS A O 1
ATOM 1945 N N . ALA A 1 249 ? 5.176 25.484 -0.107 1 95.88 249 ALA A N 1
ATOM 1946 C CA . ALA A 1 249 ? 6.59 25.531 -0.468 1 95.88 249 ALA A CA 1
ATOM 1947 C C . ALA A 1 249 ? 6.801 26.312 -1.761 1 95.88 249 ALA A C 1
ATOM 1949 O O . ALA A 1 249 ? 7.691 27.156 -1.843 1 95.88 249 ALA A O 1
ATOM 1950 N N . ILE A 1 250 ? 5.918 26.094 -2.727 1 95.56 250 ILE A N 1
ATOM 1951 C CA . ILE A 1 250 ? 6.012 26.766 -4.016 1 95.56 250 ILE A CA 1
ATOM 1952 C C . ILE A 1 250 ? 5.855 28.266 -3.824 1 95.56 250 ILE A C 1
ATOM 1954 O O . ILE A 1 250 ? 6.562 29.062 -4.453 1 95.56 250 ILE A O 1
ATOM 1958 N N . GLU A 1 251 ? 4.949 28.656 -2.936 1 95.69 251 GLU A N 1
ATOM 1959 C CA . GLU A 1 251 ? 4.789 30.078 -2.633 1 95.69 251 GLU A CA 1
ATOM 1960 C C . GLU A 1 251 ? 6.094 30.672 -2.119 1 95.69 251 GLU A C 1
ATOM 1962 O O . GLU A 1 251 ? 6.445 31.812 -2.475 1 95.69 251 GLU A O 1
ATOM 1967 N N . CYS A 1 252 ? 6.727 29.938 -1.243 1 96.69 252 CYS A N 1
ATOM 1968 C CA . CYS A 1 252 ? 8.023 30.391 -0.754 1 96.69 252 CYS A CA 1
ATOM 1969 C C . CYS A 1 252 ? 9.016 30.547 -1.901 1 96.69 252 CYS A C 1
ATOM 1971 O O . CYS A 1 252 ? 9.695 31.562 -2.008 1 96.69 252 CYS A O 1
ATOM 1973 N N . PHE A 1 253 ? 9.078 29.609 -2.789 1 97.88 253 PHE A N 1
ATOM 1974 C CA . PHE A 1 253 ? 10.039 29.641 -3.883 1 97.88 253 PHE A CA 1
ATOM 1975 C C . PHE A 1 253 ? 9.688 30.719 -4.895 1 97.88 253 PHE A C 1
ATOM 1977 O O . PHE A 1 253 ? 10.57 31.359 -5.473 1 97.88 253 PHE A O 1
ATOM 1984 N N . ASP A 1 254 ? 8.422 30.938 -5.059 1 97.06 254 ASP A N 1
ATOM 1985 C CA . ASP A 1 254 ? 8 32.031 -5.914 1 97.06 254 ASP A CA 1
ATOM 1986 C C . ASP A 1 254 ? 8.461 33.375 -5.344 1 97.06 254 ASP A C 1
ATOM 1988 O O . ASP A 1 254 ? 8.898 34.25 -6.09 1 97.06 254 ASP A O 1
ATOM 1992 N N . THR A 1 255 ? 8.312 33.5 -4.051 1 96.88 255 THR A N 1
ATOM 1993 C CA . THR A 1 255 ? 8.82 34.688 -3.387 1 96.88 255 THR A CA 1
ATOM 1994 C C . THR A 1 255 ? 10.32 34.844 -3.627 1 96.88 255 THR A C 1
ATOM 1996 O O . THR A 1 255 ? 10.797 35.938 -3.922 1 96.88 255 THR A O 1
ATOM 1999 N N . ALA A 1 256 ? 11.039 33.75 -3.504 1 97.12 256 ALA A N 1
ATOM 2000 C CA . ALA A 1 256 ? 12.477 33.781 -3.752 1 97.12 256 ALA A CA 1
ATOM 2001 C C . ALA A 1 256 ? 12.781 34.188 -5.195 1 97.12 256 ALA A C 1
ATOM 2003 O O . ALA A 1 256 ? 13.703 34.969 -5.457 1 97.12 256 ALA A O 1
ATOM 2004 N N . ILE A 1 257 ? 12.016 33.688 -6.133 1 96.94 257 ILE A N 1
ATOM 2005 C CA . ILE A 1 257 ? 12.211 33.969 -7.551 1 96.94 257 ILE A CA 1
ATOM 2006 C C . ILE A 1 257 ? 11.922 35.438 -7.824 1 96.94 257 ILE A C 1
ATOM 2008 O O . ILE A 1 257 ? 12.617 36.094 -8.625 1 96.94 257 ILE A O 1
ATOM 2012 N N . GLU A 1 258 ? 10.953 35.938 -7.164 1 96.56 258 GLU A N 1
ATOM 2013 C CA . GLU A 1 258 ? 10.625 37.344 -7.312 1 96.56 258 GLU A CA 1
ATOM 2014 C C . GLU A 1 258 ? 11.766 38.25 -6.809 1 96.56 258 GLU A C 1
ATOM 2016 O O . GLU A 1 258 ? 12.102 39.25 -7.438 1 96.56 258 GLU A O 1
ATOM 2021 N N . LYS A 1 259 ? 12.266 37.844 -5.75 1 94.56 259 LYS A N 1
ATOM 2022 C CA . LYS A 1 259 ? 13.32 38.656 -5.125 1 94.56 259 LYS A CA 1
ATOM 2023 C C . LYS A 1 259 ? 14.656 38.438 -5.836 1 94.56 259 LYS A C 1
ATOM 2025 O O . LYS A 1 259 ? 15.445 39.375 -5.957 1 94.56 259 LYS A O 1
ATOM 2030 N N . TYR A 1 260 ? 14.898 37.219 -6.25 1 94.88 260 TYR A N 1
ATOM 2031 C CA . TYR A 1 260 ? 16.156 36.875 -6.914 1 94.88 260 TYR A CA 1
ATOM 2032 C C . TYR A 1 260 ? 15.891 36.156 -8.242 1 94.88 260 TYR A C 1
ATOM 2034 O O . TYR A 1 260 ? 16.25 35 -8.414 1 94.88 260 TYR A O 1
ATOM 2042 N N . PRO A 1 261 ? 15.438 36.844 -9.203 1 94.69 261 PRO A N 1
ATOM 2043 C CA . PRO A 1 261 ? 15.008 36.219 -10.461 1 94.69 261 PRO A CA 1
ATOM 2044 C C . PRO A 1 261 ? 16.172 35.656 -11.273 1 94.69 261 PRO A C 1
ATOM 2046 O O . PRO A 1 261 ? 15.953 34.844 -12.188 1 94.69 261 PRO A O 1
ATOM 2049 N N . LYS A 1 262 ? 17.406 36.031 -11 1 94.12 262 LYS A N 1
ATOM 2050 C CA . LYS A 1 262 ? 18.547 35.594 -11.789 1 94.12 262 LYS A CA 1
ATOM 2051 C C . LYS A 1 262 ? 19.234 34.406 -11.117 1 94.12 262 LYS A C 1
ATOM 2053 O O . LYS A 1 262 ? 20.172 33.812 -11.68 1 94.12 262 LYS A O 1
ATOM 2058 N N . ASP A 1 263 ? 18.828 34.062 -9.953 1 94.44 263 ASP A N 1
ATOM 2059 C CA . ASP A 1 263 ? 19.391 32.938 -9.25 1 94.44 263 ASP A CA 1
ATOM 2060 C C . ASP A 1 263 ? 18.688 31.625 -9.664 1 94.44 263 ASP A C 1
ATOM 2062 O O . ASP A 1 263 ? 17.469 31.516 -9.547 1 94.44 263 ASP A O 1
ATOM 2066 N N . PRO A 1 264 ? 19.422 30.625 -10.125 1 96.12 264 PRO A N 1
ATOM 2067 C CA . PRO A 1 264 ? 18.797 29.391 -10.594 1 96.12 264 PRO A CA 1
ATOM 2068 C C . PRO A 1 264 ? 18.234 28.531 -9.453 1 96.12 264 PRO A C 1
ATOM 2070 O O . PRO A 1 264 ? 17.359 27.703 -9.672 1 96.12 264 PRO A O 1
ATOM 2073 N N . TYR A 1 265 ? 18.656 28.688 -8.297 1 95.62 265 TYR A N 1
ATOM 2074 C CA . TYR A 1 265 ? 18.406 27.781 -7.18 1 95.62 265 TYR A CA 1
ATOM 2075 C C . TYR A 1 265 ? 16.922 27.75 -6.828 1 95.62 265 TYR A C 1
ATOM 2077 O O . TYR A 1 265 ? 16.328 26.688 -6.691 1 95.62 265 TYR A O 1
ATOM 2085 N N . PRO A 1 266 ? 16.266 28.938 -6.707 1 96.81 266 PRO A N 1
ATOM 2086 C CA . PRO A 1 266 ? 14.844 28.906 -6.371 1 96.81 266 PRO A CA 1
ATOM 2087 C C . PRO A 1 266 ? 14.008 28.172 -7.414 1 96.81 266 PRO A C 1
ATOM 2089 O O . PRO A 1 266 ? 12.992 27.547 -7.074 1 96.81 266 PRO A O 1
ATOM 2092 N N . TYR A 1 267 ? 14.469 28.25 -8.648 1 97.38 267 TYR A N 1
ATOM 2093 C CA . TYR A 1 267 ? 13.758 27.547 -9.711 1 97.38 267 TYR A CA 1
ATOM 2094 C C . TYR A 1 267 ? 13.852 26.031 -9.508 1 97.38 267 TYR A C 1
ATOM 2096 O O . TYR A 1 267 ? 12.859 25.328 -9.672 1 97.38 267 TYR A O 1
ATOM 2104 N N . VAL A 1 268 ? 14.984 25.594 -9.18 1 97.25 268 VAL A N 1
ATOM 2105 C CA . VAL A 1 268 ? 15.195 24.172 -8.93 1 97.25 268 VAL A CA 1
ATOM 2106 C C . VAL A 1 268 ? 14.367 23.734 -7.719 1 97.25 268 VAL A C 1
ATOM 2108 O O . VAL A 1 268 ? 13.75 22.656 -7.73 1 97.25 268 VAL A O 1
ATOM 2111 N N . CYS A 1 269 ? 14.344 24.516 -6.699 1 96.81 269 CYS A N 1
ATOM 2112 C CA . CYS A 1 269 ? 13.547 24.234 -5.516 1 96.81 269 CYS A CA 1
ATOM 2113 C C . CYS A 1 269 ? 12.07 24.094 -5.867 1 96.81 269 CYS A C 1
ATOM 2115 O O . CYS A 1 269 ? 11.398 23.156 -5.43 1 96.81 269 CYS A O 1
ATOM 2117 N N . LYS A 1 270 ? 11.695 25.047 -6.645 1 97.19 270 LYS A N 1
ATOM 2118 C CA . LYS A 1 270 ? 10.305 25 -7.09 1 97.19 270 LYS A CA 1
ATOM 2119 C C . LYS A 1 270 ? 10.031 23.734 -7.891 1 97.19 270 LYS A C 1
ATOM 2121 O O . LYS A 1 270 ? 8.992 23.094 -7.715 1 97.19 270 LYS A O 1
ATOM 2126 N N . ALA A 1 271 ? 10.938 23.344 -8.734 1 97 271 ALA A N 1
ATOM 2127 C CA . ALA A 1 271 ? 10.812 22.125 -9.523 1 97 271 ALA A CA 1
ATOM 2128 C C . ALA A 1 271 ? 10.656 20.906 -8.617 1 97 271 ALA A C 1
ATOM 2130 O O . ALA A 1 271 ? 9.898 19.984 -8.938 1 97 271 ALA A O 1
ATOM 2131 N N . THR A 1 272 ? 11.281 20.828 -7.516 1 95.62 272 THR A N 1
ATOM 2132 C CA . THR A 1 272 ? 11.211 19.703 -6.586 1 95.62 272 THR A CA 1
ATOM 2133 C C . THR A 1 272 ? 9.805 19.562 -6.016 1 95.62 272 THR A C 1
ATOM 2135 O O . THR A 1 272 ? 9.273 18.453 -5.93 1 95.62 272 THR A O 1
ATOM 2138 N N . SER A 1 273 ? 9.242 20.719 -5.676 1 94.19 273 SER A N 1
ATOM 2139 C CA . SER A 1 273 ? 7.879 20.688 -5.145 1 94.19 273 SER A CA 1
ATOM 2140 C C . SER A 1 273 ? 6.887 20.219 -6.199 1 94.19 273 SER A C 1
ATOM 2142 O O . SER A 1 273 ? 5.98 19.422 -5.898 1 94.19 273 SER A O 1
ATOM 2144 N N . LEU A 1 274 ? 7.105 20.703 -7.367 1 91.62 274 LEU A N 1
ATOM 2145 C CA . LEU A 1 274 ? 6.254 20.297 -8.477 1 91.62 274 LEU A CA 1
ATOM 2146 C C . LEU A 1 274 ? 6.398 18.797 -8.766 1 91.62 274 LEU A C 1
ATOM 2148 O O . LEU A 1 274 ? 5.414 18.125 -9.086 1 91.62 274 LEU A O 1
ATOM 2152 N N . TYR A 1 275 ? 7.539 18.25 -8.617 1 91.12 275 TYR A N 1
ATOM 2153 C CA . TYR A 1 275 ? 7.812 16.828 -8.75 1 91.12 275 TYR A CA 1
ATOM 2154 C C . TYR A 1 275 ? 6.98 16.016 -7.758 1 91.12 275 TYR A C 1
ATOM 2156 O O . TYR A 1 275 ? 6.332 15.039 -8.133 1 91.12 275 TYR A O 1
ATOM 2164 N N . TYR A 1 276 ? 6.945 16.406 -6.555 1 86.19 276 TYR A N 1
ATOM 2165 C CA . TYR A 1 276 ? 6.23 15.672 -5.516 1 86.19 276 TYR A CA 1
ATOM 2166 C C . TYR A 1 276 ? 4.723 15.789 -5.703 1 86.19 276 TYR A C 1
ATOM 2168 O O . TYR A 1 276 ? 3.963 14.93 -5.258 1 86.19 276 TYR A O 1
ATOM 2176 N N . LEU A 1 277 ? 4.375 16.844 -6.418 1 82.5 277 LEU A N 1
ATOM 2177 C CA . LEU A 1 277 ? 2.959 17.016 -6.73 1 82.5 277 LEU A CA 1
ATOM 2178 C C . LEU A 1 277 ? 2.574 16.219 -7.969 1 82.5 277 LEU A C 1
ATOM 2180 O O . LEU A 1 277 ? 1.401 16.188 -8.352 1 82.5 277 LEU A O 1
ATOM 2184 N N . GLY A 1 278 ? 3.604 15.641 -8.656 1 77.69 278 GLY A N 1
ATOM 2185 C CA . GLY A 1 278 ? 3.352 14.859 -9.852 1 77.69 278 GLY A CA 1
ATOM 2186 C C . GLY A 1 278 ? 3.223 15.711 -11.102 1 77.69 278 GLY A C 1
ATOM 2187 O O . GLY A 1 278 ? 2.803 15.219 -12.156 1 77.69 278 GLY A O 1
ATOM 2188 N N . LYS A 1 279 ? 3.453 16.984 -10.984 1 85.62 279 LYS A N 1
ATOM 2189 C CA . LYS A 1 279 ? 3.396 17.906 -12.117 1 85.62 279 LYS A CA 1
ATOM 2190 C C . LYS A 1 279 ? 4.73 17.953 -12.859 1 85.62 279 LYS A C 1
ATOM 2192 O O . LYS A 1 279 ? 5.391 18.984 -12.891 1 85.62 279 LYS A O 1
ATOM 2197 N N . TYR A 1 280 ? 5.074 16.906 -13.547 1 88.5 280 TYR A N 1
ATOM 2198 C CA . TYR A 1 280 ? 6.414 16.656 -14.07 1 88.5 280 TYR A CA 1
ATOM 2199 C C . TYR A 1 280 ? 6.738 17.609 -15.211 1 88.5 280 TYR A C 1
ATOM 2201 O O . TYR A 1 280 ? 7.863 18.109 -15.32 1 88.5 280 TYR A O 1
ATOM 2209 N N . ASP A 1 281 ? 5.75 17.984 -16.078 1 89.19 281 ASP A N 1
ATOM 2210 C CA . ASP A 1 281 ? 6.016 18.891 -17.188 1 89.19 281 ASP A CA 1
ATOM 2211 C C . ASP A 1 281 ? 6.348 20.281 -16.688 1 89.19 281 ASP A C 1
ATOM 2213 O O . ASP A 1 281 ? 7.285 20.922 -17.172 1 89.19 281 ASP A O 1
ATOM 2217 N N . ASN A 1 282 ? 5.562 20.703 -15.688 1 93.12 282 ASN A N 1
ATOM 2218 C CA . ASN A 1 282 ? 5.848 22 -15.078 1 93.12 282 ASN A CA 1
ATOM 2219 C C . ASN A 1 282 ? 7.207 22 -14.383 1 93.12 282 ASN A C 1
ATOM 2221 O O . ASN A 1 282 ? 7.93 23 -14.438 1 93.12 282 ASN A O 1
ATOM 2225 N N . ALA A 1 283 ? 7.473 20.906 -13.695 1 95.12 283 ALA A N 1
ATOM 2226 C CA . ALA A 1 283 ? 8.758 20.797 -13.016 1 95.12 283 ALA A CA 1
ATOM 2227 C C . ALA A 1 283 ? 9.914 20.875 -14.008 1 95.12 283 ALA A C 1
ATOM 2229 O O . ALA A 1 283 ? 10.906 21.562 -13.758 1 95.12 283 ALA A O 1
ATOM 2230 N N . LEU A 1 284 ? 9.766 20.25 -15.18 1 96.06 284 LEU A N 1
ATOM 2231 C CA . LEU A 1 284 ? 10.797 20.281 -16.219 1 96.06 284 LEU A CA 1
ATOM 2232 C C . LEU A 1 284 ? 11.008 21.703 -16.734 1 96.06 284 LEU A C 1
ATOM 2234 O O . LEU A 1 284 ? 12.141 22.109 -17 1 96.06 284 LEU A O 1
ATOM 2238 N N . GLU A 1 285 ? 9.938 22.406 -16.891 1 96.88 285 GLU A N 1
ATOM 2239 C CA . GLU A 1 285 ? 10.031 23.781 -17.359 1 96.88 285 GLU A CA 1
ATOM 2240 C C . GLU A 1 285 ? 10.859 24.625 -16.391 1 96.88 285 GLU A C 1
ATOM 2242 O O . GLU A 1 285 ? 11.68 25.438 -16.828 1 96.88 285 GLU A O 1
ATOM 2247 N N . GLU A 1 286 ? 10.617 24.453 -15.117 1 97.56 286 GLU A N 1
ATOM 2248 C CA . GLU A 1 286 ? 11.375 25.219 -14.125 1 97.56 286 GLU A CA 1
ATOM 2249 C C . GLU A 1 286 ? 12.852 24.844 -14.164 1 97.56 286 GLU A C 1
ATOM 2251 O O . GLU A 1 286 ? 13.719 25.719 -14.023 1 97.56 286 GLU A O 1
ATOM 2256 N N . CYS A 1 287 ? 13.172 23.609 -14.336 1 97.81 287 CYS A N 1
ATOM 2257 C CA . CYS A 1 287 ? 14.57 23.188 -14.469 1 97.81 287 CYS A CA 1
ATOM 2258 C C . CYS A 1 287 ? 15.211 23.828 -15.695 1 97.81 287 CYS A C 1
ATOM 2260 O O . CYS A 1 287 ? 16.344 24.297 -15.633 1 97.81 287 CYS A O 1
ATOM 2262 N N . ASN A 1 288 ? 14.492 23.844 -16.797 1 97.44 288 ASN A N 1
ATOM 2263 C CA . ASN A 1 288 ? 15.023 24.438 -18.016 1 97.44 288 ASN A CA 1
ATOM 2264 C C . ASN A 1 288 ? 15.273 25.922 -17.859 1 97.44 288 ASN A C 1
ATOM 2266 O O . ASN A 1 288 ? 16.266 26.453 -18.391 1 97.44 288 ASN A O 1
ATOM 2270 N N . LYS A 1 289 ? 14.383 26.594 -17.141 1 97.5 289 LYS A N 1
ATOM 2271 C CA . LYS A 1 289 ? 14.617 28 -16.828 1 97.5 289 LYS A CA 1
ATOM 2272 C C . LYS A 1 289 ? 15.898 28.188 -16.016 1 97.5 289 LYS A C 1
ATOM 2274 O O . LYS A 1 289 ? 16.688 29.078 -16.297 1 97.5 289 LYS A O 1
ATOM 2279 N N . ALA A 1 290 ? 16.062 27.312 -15.07 1 97.69 290 ALA A N 1
ATOM 2280 C CA . ALA A 1 290 ? 17.266 27.375 -14.242 1 97.69 290 ALA A CA 1
ATOM 2281 C C . ALA A 1 290 ? 18.516 27.172 -15.078 1 97.69 290 ALA A C 1
ATOM 2283 O O . ALA A 1 290 ? 19.531 27.859 -14.898 1 97.69 290 ALA A O 1
ATOM 2284 N N . ILE A 1 291 ? 18.484 26.25 -16.016 1 96.88 291 ILE A N 1
ATOM 2285 C CA . ILE A 1 291 ? 19.625 25.938 -16.875 1 96.88 291 ILE A CA 1
ATOM 2286 C C . ILE A 1 291 ? 19.938 27.141 -17.781 1 96.88 291 ILE A C 1
ATOM 2288 O O . ILE A 1 291 ? 21.109 27.469 -17.984 1 96.88 291 ILE A O 1
ATOM 2292 N N . LYS A 1 292 ? 18.906 27.781 -18.234 1 96.56 292 LYS A N 1
ATOM 2293 C CA . LYS A 1 292 ? 19.094 28.953 -19.078 1 96.56 292 LYS A CA 1
ATOM 2294 C C . LYS A 1 292 ? 19.734 30.094 -18.297 1 96.56 292 LYS A C 1
ATOM 2296 O O . LYS A 1 292 ? 20.547 30.844 -18.844 1 96.56 292 LYS A O 1
ATOM 2301 N N . LEU A 1 293 ? 19.375 30.188 -17.078 1 95.19 293 LEU A N 1
ATOM 2302 C CA . LEU A 1 293 ? 19.938 31.234 -16.219 1 95.19 293 LEU A CA 1
ATOM 2303 C C . LEU A 1 293 ? 21.406 30.984 -15.93 1 95.19 293 LEU A C 1
ATOM 2305 O O . LEU A 1 293 ? 22.234 31.906 -15.992 1 95.19 293 LEU A O 1
ATOM 2309 N N . GLU A 1 294 ? 21.734 29.703 -15.586 1 94.19 294 GLU A N 1
ATOM 2310 C CA . GLU A 1 294 ? 23.094 29.281 -15.312 1 94.19 294 GLU A CA 1
ATOM 2311 C C . GLU A 1 294 ? 23.344 27.844 -15.758 1 94.19 294 GLU A C 1
ATOM 2313 O O . GLU A 1 294 ? 23.031 26.906 -15.031 1 94.19 294 GLU A O 1
ATOM 2318 N N . TYR A 1 295 ? 24.031 27.656 -16.797 1 92.69 295 TYR A N 1
ATOM 2319 C CA . TYR A 1 295 ? 24.219 26.344 -17.391 1 92.69 295 TYR A CA 1
ATOM 2320 C C . TYR A 1 295 ? 25.266 25.547 -16.625 1 92.69 295 TYR A C 1
ATOM 2322 O O . TYR A 1 295 ? 25.438 24.344 -16.859 1 92.69 295 TYR A O 1
ATOM 2330 N N . THR A 1 296 ? 25.969 26.172 -15.656 1 92.62 296 THR A N 1
ATOM 2331 C CA . THR A 1 296 ? 27 25.484 -14.883 1 92.62 296 THR A CA 1
ATOM 2332 C C . THR A 1 296 ? 26.469 25.078 -13.516 1 92.62 296 THR A C 1
ATOM 2334 O O . THR A 1 296 ? 27.234 24.672 -12.633 1 92.62 296 THR A O 1
ATOM 2337 N N . PHE A 1 297 ? 25.172 25.219 -13.305 1 94.12 297 PHE A N 1
ATOM 2338 C CA . PHE A 1 297 ? 24.547 24.828 -12.047 1 94.12 297 PHE A CA 1
ATOM 2339 C C . PHE A 1 297 ? 24.094 23.375 -12.094 1 94.12 297 PHE A C 1
ATOM 2341 O O . PHE A 1 297 ? 23.094 23.047 -12.734 1 94.12 297 PHE A O 1
ATOM 2348 N N . PRO A 1 298 ? 24.766 22.453 -11.406 1 95.81 298 PRO A N 1
ATOM 2349 C CA . PRO A 1 298 ? 24.547 21.016 -11.602 1 95.81 298 PRO A CA 1
ATOM 2350 C C . PRO A 1 298 ? 23.172 20.562 -11.125 1 95.81 298 PRO A C 1
ATOM 2352 O O . PRO A 1 298 ? 22.578 19.656 -11.727 1 95.81 298 PRO A O 1
ATOM 2355 N N . ASP A 1 299 ? 22.625 21.188 -10.109 1 96.25 299 ASP A N 1
ATOM 2356 C CA . ASP A 1 299 ? 21.359 20.75 -9.508 1 96.25 299 ASP A CA 1
ATOM 2357 C C . ASP A 1 299 ? 20.219 20.797 -10.523 1 96.25 299 ASP A C 1
ATOM 2359 O O . ASP A 1 299 ? 19.297 20 -10.461 1 96.25 299 ASP A O 1
ATOM 2363 N N . SER A 1 300 ? 20.328 21.812 -11.43 1 97.44 300 SER A N 1
ATOM 2364 C CA . SER A 1 300 ? 19.297 21.922 -12.461 1 97.44 300 SER A CA 1
ATOM 2365 C C . SER A 1 300 ? 19.266 20.672 -13.344 1 97.44 300 SER A C 1
ATOM 2367 O O . SER A 1 300 ? 18.188 20.172 -13.672 1 97.44 300 SER A O 1
ATOM 2369 N N . TYR A 1 301 ? 20.406 20.156 -13.625 1 97.44 301 TYR A N 1
ATOM 2370 C CA . TYR A 1 301 ? 20.5 18.984 -14.477 1 97.44 301 TYR A CA 1
ATOM 2371 C C . TYR A 1 301 ? 20.109 17.719 -13.719 1 97.44 301 TYR A C 1
ATOM 2373 O O . TYR A 1 301 ? 19.484 16.812 -14.281 1 97.44 301 TYR A O 1
ATOM 2381 N N . ILE A 1 302 ? 20.469 17.656 -12.484 1 97.69 302 ILE A N 1
ATOM 2382 C CA . ILE A 1 302 ? 20.172 16.516 -11.641 1 97.69 302 ILE A CA 1
ATOM 2383 C C . ILE A 1 302 ? 18.656 16.344 -11.5 1 97.69 302 ILE A C 1
ATOM 2385 O O . ILE A 1 302 ? 18.109 15.266 -11.727 1 97.69 302 ILE A O 1
ATOM 2389 N N . TRP A 1 303 ? 18.031 17.406 -11.195 1 97.38 303 TRP A N 1
ATOM 2390 C CA . TRP A 1 303 ? 16.594 17.344 -11 1 97.38 303 TRP A CA 1
ATOM 2391 C C . TRP A 1 303 ? 15.867 17.109 -12.32 1 97.38 303 TRP A C 1
ATOM 2393 O O . TRP A 1 303 ? 14.859 16.406 -12.375 1 97.38 303 TRP A O 1
ATOM 2403 N N . LYS A 1 304 ? 16.391 17.766 -13.359 1 97.75 304 LYS A N 1
ATOM 2404 C CA . LYS A 1 304 ? 15.852 17.469 -14.68 1 97.75 304 LYS A CA 1
ATOM 2405 C C . LYS A 1 304 ? 15.914 15.969 -14.977 1 97.75 304 LYS A C 1
ATOM 2407 O O . LYS A 1 304 ? 14.93 15.375 -15.406 1 97.75 304 LYS A O 1
ATOM 2412 N N . ALA A 1 305 ? 17.031 15.344 -14.695 1 97.88 305 ALA A N 1
ATOM 2413 C CA . ALA A 1 305 ? 17.203 13.906 -14.922 1 97.88 305 ALA A CA 1
ATOM 2414 C C . ALA A 1 305 ? 16.234 13.094 -14.07 1 97.88 305 ALA A C 1
ATOM 2416 O O . ALA A 1 305 ? 15.617 12.148 -14.555 1 97.88 305 ALA A O 1
ATOM 2417 N N . LYS A 1 306 ? 16.094 13.43 -12.82 1 96.5 306 LYS A N 1
ATOM 2418 C CA . LYS A 1 306 ? 15.203 12.719 -11.914 1 96.5 306 LYS A CA 1
ATOM 2419 C C . LYS A 1 306 ? 13.766 12.75 -12.414 1 96.5 306 LYS A C 1
ATOM 2421 O O . LYS A 1 306 ? 13.07 11.734 -12.398 1 96.5 306 LYS A O 1
ATOM 2426 N N . ILE A 1 307 ? 13.352 13.961 -12.836 1 95.12 307 ILE A N 1
ATOM 2427 C CA . ILE A 1 307 ? 12 14.141 -13.336 1 95.12 307 ILE A CA 1
ATOM 2428 C C . ILE A 1 307 ? 11.797 13.312 -14.602 1 95.12 307 ILE A C 1
ATOM 2430 O O . ILE A 1 307 ? 10.766 12.664 -14.773 1 95.12 307 ILE A O 1
ATOM 2434 N N . LEU A 1 308 ? 12.773 13.289 -15.422 1 95.69 308 LEU A N 1
ATOM 2435 C CA . LEU A 1 308 ? 12.711 12.539 -16.672 1 95.69 308 LEU A CA 1
ATOM 2436 C C . LEU A 1 308 ? 12.625 11.039 -16.391 1 95.69 308 LEU A C 1
ATOM 2438 O O . LEU A 1 308 ? 11.914 10.312 -17.094 1 95.69 308 LEU A O 1
ATOM 2442 N N . VAL A 1 309 ? 13.305 10.539 -15.344 1 94.56 309 VAL A N 1
ATOM 2443 C CA . VAL A 1 309 ? 13.227 9.133 -14.953 1 94.56 309 VAL A CA 1
ATOM 2444 C C . VAL A 1 309 ? 11.797 8.789 -14.539 1 94.56 309 VAL A C 1
ATOM 2446 O O . VAL A 1 309 ? 11.242 7.777 -14.969 1 94.56 309 VAL A O 1
ATOM 2449 N N . GLU A 1 310 ? 11.18 9.617 -13.773 1 87.94 310 GLU A N 1
ATOM 2450 C CA . GLU A 1 310 ? 9.812 9.391 -13.305 1 87.94 310 GLU A CA 1
ATOM 2451 C C . GLU A 1 310 ? 8.836 9.367 -14.477 1 87.94 310 GLU A C 1
ATOM 2453 O O . GLU A 1 310 ? 7.824 8.656 -14.43 1 87.94 310 GLU A O 1
ATOM 2458 N N . LYS A 1 311 ? 9.203 10.133 -15.477 1 87 311 LYS A N 1
ATOM 2459 C CA . LYS A 1 311 ? 8.359 10.188 -16.656 1 87 311 LYS A CA 1
ATOM 2460 C C . LYS A 1 311 ? 8.609 8.992 -17.578 1 87 311 LYS A C 1
ATOM 2462 O O . LYS A 1 311 ? 7.895 8.797 -18.562 1 87 311 LYS A O 1
ATOM 2467 N N . GLY A 1 312 ? 9.68 8.25 -17.344 1 87.88 312 GLY A N 1
ATOM 2468 C CA . GLY A 1 312 ? 10.008 7.082 -18.141 1 87.88 312 GLY A CA 1
ATOM 2469 C C . GLY A 1 312 ? 10.938 7.402 -19.297 1 87.88 312 GLY A C 1
ATOM 2470 O O . GLY A 1 312 ? 11.234 6.535 -20.125 1 87.88 312 GLY A O 1
ATOM 2471 N N . ASP A 1 313 ? 11.328 8.656 -19.406 1 93.19 313 ASP A N 1
ATOM 2472 C CA . ASP A 1 313 ? 12.25 9.07 -20.469 1 93.19 313 ASP A CA 1
ATOM 2473 C C . ASP A 1 313 ? 13.703 8.867 -20.047 1 93.19 313 ASP A C 1
ATOM 2475 O O . ASP A 1 313 ? 14.445 9.836 -19.875 1 93.19 313 ASP A O 1
ATOM 2479 N N . ILE A 1 314 ? 14.164 7.691 -20 1 95.5 314 ILE A N 1
ATOM 2480 C CA . ILE A 1 314 ? 15.43 7.289 -19.391 1 95.5 314 ILE A CA 1
ATOM 2481 C C . ILE A 1 314 ? 16.594 7.793 -20.25 1 95.5 314 ILE A C 1
ATOM 2483 O O . ILE A 1 314 ? 17.594 8.273 -19.719 1 95.5 314 ILE A O 1
ATOM 2487 N N . GLU A 1 315 ? 16.469 7.676 -21.547 1 95.75 315 GLU A N 1
ATOM 2488 C CA . GLU A 1 315 ? 17.531 8.133 -22.438 1 95.75 315 GLU A CA 1
ATOM 2489 C C . GLU A 1 315 ? 17.75 9.633 -22.297 1 95.75 315 GLU A C 1
ATOM 2491 O O . GLU A 1 315 ? 18.906 10.086 -22.234 1 95.75 315 GLU A O 1
ATOM 2496 N N . GLU A 1 316 ? 16.688 10.352 -22.219 1 96.69 316 GLU A N 1
ATOM 2497 C CA . GLU A 1 316 ? 16.797 11.797 -22.062 1 96.69 316 GLU A CA 1
ATOM 2498 C C . GLU A 1 316 ? 17.375 12.164 -20.703 1 96.69 316 GLU A C 1
ATOM 2500 O O . GLU A 1 316 ? 18.094 13.156 -20.562 1 96.69 316 GLU A O 1
ATOM 2505 N N . ALA A 1 317 ? 17.047 11.391 -19.672 1 97.88 317 ALA A N 1
ATOM 2506 C CA . ALA A 1 317 ? 17.609 11.609 -18.344 1 97.88 317 ALA A CA 1
ATOM 2507 C C . ALA A 1 317 ? 19.125 11.484 -18.359 1 97.88 317 ALA A C 1
ATOM 2509 O O . ALA A 1 317 ? 19.828 12.336 -17.828 1 97.88 317 ALA A O 1
ATOM 2510 N N . ARG A 1 318 ? 19.625 10.461 -18.984 1 97.75 318 ARG A N 1
ATOM 2511 C CA . ARG A 1 318 ? 21.078 10.266 -19.094 1 97.75 318 ARG A CA 1
ATOM 2512 C C . ARG A 1 318 ? 21.719 11.398 -19.891 1 97.75 318 ARG A C 1
ATOM 2514 O O . ARG A 1 318 ? 22.812 11.859 -19.547 1 97.75 318 ARG A O 1
ATOM 2521 N N . LYS A 1 319 ? 21.016 11.82 -20.938 1 97.38 319 LYS A N 1
ATOM 2522 C CA . LYS A 1 319 ? 21.531 12.914 -21.75 1 97.38 319 LYS A CA 1
ATOM 2523 C C . LYS A 1 319 ? 21.672 14.195 -20.938 1 97.38 319 LYS A C 1
ATOM 2525 O O . LYS A 1 319 ? 22.609 14.969 -21.141 1 97.38 319 LYS A O 1
ATOM 2530 N N . SER A 1 320 ? 20.719 14.43 -20.078 1 97.62 320 SER A N 1
ATOM 2531 C CA . SER A 1 320 ? 20.812 15.594 -19.203 1 97.62 320 SER A CA 1
ATOM 2532 C C . SER A 1 320 ? 22.094 15.57 -18.375 1 97.62 320 SER A C 1
ATOM 2534 O O . SER A 1 320 ? 22.781 16.578 -18.281 1 97.62 320 SER A O 1
ATOM 2536 N N . CYS A 1 321 ? 22.422 14.453 -17.812 1 98.12 321 CYS A N 1
ATOM 2537 C CA . CYS A 1 321 ? 23.656 14.312 -17.047 1 98.12 321 CYS A CA 1
ATOM 2538 C C . CYS A 1 321 ? 24.875 14.516 -17.938 1 98.12 321 CYS A C 1
ATOM 2540 O O . CYS A 1 321 ? 25.812 15.234 -17.562 1 98.12 321 CYS A O 1
ATOM 2542 N N . ASP A 1 322 ? 24.828 13.961 -19.156 1 97.88 322 ASP A N 1
ATOM 2543 C CA . ASP A 1 322 ? 25.953 14.062 -20.094 1 97.88 322 ASP A CA 1
ATOM 2544 C C . ASP A 1 322 ? 26.188 15.516 -20.516 1 97.88 322 ASP A C 1
ATOM 2546 O O . ASP A 1 322 ? 27.328 15.945 -20.688 1 97.88 322 ASP A O 1
ATOM 2550 N N . GLU A 1 323 ? 25.078 16.172 -20.734 1 97.25 323 GLU A N 1
ATOM 2551 C CA . GLU A 1 323 ? 25.172 17.578 -21.094 1 97.25 323 GLU A CA 1
ATOM 2552 C C . GLU A 1 323 ? 25.984 18.375 -20.078 1 97.25 323 GLU A C 1
ATOM 2554 O O . GLU A 1 323 ? 26.859 19.156 -20.438 1 97.25 323 GLU A O 1
ATOM 2559 N N . PHE A 1 324 ? 25.703 18.172 -18.828 1 97.75 324 PHE A N 1
ATOM 2560 C CA . PHE A 1 324 ? 26.453 18.875 -17.812 1 97.75 324 PHE A CA 1
ATOM 2561 C C . PHE A 1 324 ? 27.906 18.375 -17.75 1 97.75 324 PHE A C 1
ATOM 2563 O O . PHE A 1 324 ? 28.828 19.172 -17.625 1 97.75 324 PHE A O 1
ATOM 2570 N N . LEU A 1 325 ? 28.094 17.047 -17.781 1 96.94 325 LEU A N 1
ATOM 2571 C CA . LEU A 1 325 ? 29.422 16.453 -17.625 1 96.94 325 LEU A CA 1
ATOM 2572 C C . LEU A 1 325 ? 30.344 16.828 -18.766 1 96.94 325 LEU A C 1
ATOM 2574 O O . LEU A 1 325 ? 31.562 16.703 -18.672 1 96.94 325 LEU A O 1
ATOM 2578 N N . ALA A 1 326 ? 29.734 17.266 -19.844 1 96.06 326 ALA A N 1
ATOM 2579 C CA . ALA A 1 326 ? 30.531 17.812 -20.953 1 96.06 326 ALA A CA 1
ATOM 2580 C C . ALA A 1 326 ? 31.141 19.156 -20.578 1 96.06 326 ALA A C 1
ATOM 2582 O O . ALA A 1 326 ? 32.156 19.562 -21.156 1 96.06 326 ALA A O 1
ATOM 2583 N N . ILE A 1 327 ? 30.5 19.781 -19.641 1 94.69 327 ILE A N 1
ATOM 2584 C CA . ILE A 1 327 ? 30.922 21.109 -19.219 1 94.69 327 ILE A CA 1
ATOM 2585 C C . ILE A 1 327 ? 31.906 21 -18.062 1 94.69 327 ILE A C 1
ATOM 2587 O O . ILE A 1 327 ? 32.938 21.688 -18.031 1 94.69 327 ILE A O 1
ATOM 2591 N N . ALA A 1 328 ? 31.578 20.172 -17.078 1 93.62 328 ALA A N 1
ATOM 2592 C CA . ALA A 1 328 ? 32.375 20.047 -15.867 1 93.62 328 ALA A CA 1
ATOM 2593 C C . ALA A 1 328 ? 32.188 18.688 -15.211 1 93.62 328 ALA A C 1
ATOM 2595 O O . ALA A 1 328 ? 31.125 18.078 -15.328 1 93.62 328 ALA A O 1
ATOM 2596 N N . GLU A 1 329 ? 33.312 18.25 -14.57 1 94.31 329 GLU A N 1
ATOM 2597 C CA . GLU A 1 329 ? 33.156 17.078 -13.719 1 94.31 329 GLU A CA 1
ATOM 2598 C C . GLU A 1 329 ? 32.469 17.406 -12.414 1 94.31 329 GLU A C 1
ATOM 2600 O O . GLU A 1 329 ? 32.719 18.469 -11.82 1 94.31 329 GLU A O 1
ATOM 2605 N N . ASP A 1 330 ? 31.562 16.578 -12.086 1 95.69 330 ASP A N 1
ATOM 2606 C CA . ASP A 1 330 ? 30.828 16.797 -10.844 1 95.69 330 ASP A CA 1
ATOM 2607 C C . ASP A 1 330 ? 30.375 15.484 -10.227 1 95.69 330 ASP A C 1
ATOM 2609 O O . ASP A 1 330 ? 29.75 14.656 -10.906 1 95.69 330 ASP A O 1
ATOM 2613 N N . ALA A 1 331 ? 30.703 15.281 -8.992 1 96.81 331 ALA A N 1
ATOM 2614 C CA . ALA A 1 331 ? 30.406 14.023 -8.312 1 96.81 331 ALA A CA 1
ATOM 2615 C C . ALA A 1 331 ? 28.906 13.773 -8.234 1 96.81 331 ALA A C 1
ATOM 2617 O O . ALA A 1 331 ? 28.453 12.648 -8.445 1 96.81 331 ALA A O 1
ATOM 2618 N N . SER A 1 332 ? 28.156 14.781 -7.973 1 97.19 332 SER A N 1
ATOM 2619 C CA . SER A 1 332 ? 26.719 14.617 -7.805 1 97.19 332 SER A CA 1
ATOM 2620 C C . SER A 1 332 ? 26.047 14.25 -9.125 1 97.19 332 SER A C 1
ATOM 2622 O O . SER A 1 332 ? 25.062 13.5 -9.141 1 97.19 332 SER A O 1
ATOM 2624 N N . VAL A 1 333 ? 26.562 14.805 -10.219 1 97.81 333 VAL A N 1
ATOM 2625 C CA . VAL A 1 333 ? 25.984 14.508 -11.523 1 97.81 333 VAL A CA 1
ATOM 2626 C C . VAL A 1 333 ? 26.328 13.078 -11.93 1 97.81 333 VAL A C 1
ATOM 2628 O O . VAL A 1 333 ? 25.5 12.352 -12.461 1 97.81 333 VAL A O 1
ATOM 2631 N N . TYR A 1 334 ? 27.594 12.664 -11.633 1 98.12 334 TYR A N 1
ATOM 2632 C CA . TYR A 1 334 ? 27.953 11.266 -11.844 1 98.12 334 TYR A CA 1
ATOM 2633 C C . TYR A 1 334 ? 27.078 10.344 -11.023 1 98.12 334 TYR A C 1
ATOM 2635 O O . TYR A 1 334 ? 26.625 9.297 -11.508 1 98.12 334 TYR A O 1
ATOM 2643 N N . ASP A 1 335 ? 26.875 10.727 -9.82 1 98.25 335 ASP A N 1
ATOM 2644 C CA . ASP A 1 335 ? 26.031 9.938 -8.922 1 98.25 335 ASP A CA 1
ATOM 2645 C C . ASP A 1 335 ? 24.609 9.805 -9.477 1 98.25 335 ASP A C 1
ATOM 2647 O O . ASP A 1 335 ? 24.047 8.711 -9.477 1 98.25 335 ASP A O 1
ATOM 2651 N N . MET A 1 336 ? 24.078 10.914 -9.977 1 98.06 336 MET A N 1
ATOM 2652 C CA . MET A 1 336 ? 22.734 10.891 -10.547 1 98.06 336 MET A CA 1
ATOM 2653 C C . MET A 1 336 ? 22.672 9.977 -11.766 1 98.06 336 MET A C 1
ATOM 2655 O O . MET A 1 336 ? 21.719 9.211 -11.922 1 98.06 336 MET A O 1
ATOM 2659 N N . LYS A 1 337 ? 23.672 10.062 -12.562 1 98 337 LYS A N 1
ATOM 2660 C CA . LYS A 1 337 ? 23.719 9.188 -13.727 1 98 337 LYS A CA 1
ATOM 2661 C C . LYS A 1 337 ? 23.781 7.719 -13.312 1 98 337 LYS A C 1
ATOM 2663 O O . LYS A 1 337 ? 23.156 6.863 -13.938 1 98 337 LYS A O 1
ATOM 2668 N N . GLY A 1 338 ? 24.578 7.449 -12.266 1 98.19 338 GLY A N 1
ATOM 2669 C CA . GLY A 1 338 ? 24.594 6.109 -11.703 1 98.19 338 GLY A CA 1
ATOM 2670 C C . GLY A 1 338 ? 23.25 5.645 -11.211 1 98.19 338 GLY A C 1
ATOM 2671 O O . GLY A 1 338 ? 22.859 4.492 -11.438 1 98.19 338 GLY A O 1
ATOM 2672 N N . GLN A 1 339 ? 22.531 6.516 -10.602 1 97.62 339 GLN A N 1
ATOM 2673 C CA . GLN A 1 339 ? 21.203 6.195 -10.094 1 97.62 339 GLN A CA 1
ATOM 2674 C C . GLN A 1 339 ? 20.25 5.844 -11.234 1 97.62 339 GLN A C 1
ATOM 2676 O O . GLN A 1 339 ? 19.359 5.004 -11.078 1 97.62 339 GLN A O 1
ATOM 2681 N N . ILE A 1 340 ? 20.422 6.516 -12.383 1 97.5 340 ILE A N 1
ATOM 2682 C CA . ILE A 1 340 ? 19.594 6.207 -13.547 1 97.5 340 ILE A CA 1
ATOM 2683 C C . ILE A 1 340 ? 19.844 4.762 -13.977 1 97.5 340 ILE A C 1
ATOM 2685 O O . ILE A 1 340 ? 18.891 4.016 -14.234 1 97.5 340 ILE A O 1
ATOM 2689 N N . TYR A 1 341 ? 21.078 4.355 -13.969 1 96.38 341 TYR A N 1
ATOM 2690 C CA . TYR A 1 341 ? 21.406 2.979 -14.328 1 96.38 341 TYR A CA 1
ATOM 2691 C C . TYR A 1 341 ? 20.906 2.006 -13.266 1 96.38 341 TYR A C 1
ATOM 2693 O O . TYR A 1 341 ? 20.5 0.885 -13.586 1 96.38 341 TYR A O 1
ATOM 2701 N N . LEU A 1 342 ? 20.953 2.443 -12.023 1 95.44 342 LEU A N 1
ATOM 2702 C CA . LEU A 1 342 ? 20.406 1.635 -10.938 1 95.44 342 LEU A CA 1
ATOM 2703 C C . LEU A 1 342 ? 18.906 1.417 -11.133 1 95.44 342 LEU A C 1
ATOM 2705 O O . LEU A 1 342 ? 18.406 0.311 -10.922 1 95.44 342 LEU A O 1
ATOM 2709 N N . HIS A 1 343 ? 18.234 2.439 -11.555 1 93.5 343 HIS A N 1
ATOM 2710 C CA . HIS A 1 343 ? 16.797 2.365 -11.836 1 93.5 343 HIS A CA 1
ATOM 2711 C C . HIS A 1 343 ? 16.5 1.34 -12.922 1 93.5 343 HIS A C 1
ATOM 2713 O O . HIS A 1 343 ? 15.445 0.705 -12.914 1 93.5 343 HIS A O 1
ATOM 2719 N N . GLU A 1 344 ? 17.438 1.117 -13.766 1 93.12 344 GLU A N 1
ATOM 2720 C CA . GLU A 1 344 ? 17.297 0.166 -14.859 1 93.12 344 GLU A CA 1
ATOM 2721 C C . GLU A 1 344 ? 17.844 -1.206 -14.477 1 93.12 344 GLU A C 1
ATOM 2723 O O . GLU A 1 344 ? 17.938 -2.104 -15.312 1 93.12 344 GLU A O 1
ATOM 2728 N N . TYR A 1 345 ? 18.359 -1.384 -13.297 1 92.44 345 TYR A N 1
ATOM 2729 C CA . TYR A 1 345 ? 18.938 -2.613 -12.773 1 92.44 345 TYR A CA 1
ATOM 2730 C C . TYR A 1 345 ? 20.234 -2.947 -13.492 1 92.44 345 TYR A C 1
ATOM 2732 O O . TYR A 1 345 ? 20.609 -4.117 -13.617 1 92.44 345 TYR A O 1
ATOM 2740 N N . ASN A 1 346 ? 20.781 -1.908 -14.109 1 93.44 346 ASN A N 1
ATOM 2741 C CA . ASN A 1 346 ? 22.125 -2.035 -14.664 1 93.44 346 ASN A CA 1
ATOM 2742 C C . ASN A 1 346 ? 23.188 -1.732 -13.617 1 93.44 346 ASN A C 1
ATOM 2744 O O . ASN A 1 346 ? 23.812 -0.667 -13.641 1 93.44 346 ASN A O 1
ATOM 2748 N N . TYR A 1 347 ? 23.484 -2.693 -12.773 1 93.88 347 TYR A N 1
ATOM 2749 C CA . TYR A 1 347 ? 24.297 -2.502 -11.578 1 93.88 347 TYR A CA 1
ATOM 2750 C C . TYR A 1 347 ? 25.75 -2.236 -11.945 1 93.88 347 TYR A C 1
ATOM 2752 O O . TYR A 1 347 ? 26.375 -1.328 -11.398 1 93.88 347 TYR A O 1
ATOM 2760 N N . PRO A 1 348 ? 26.312 -2.943 -12.93 1 91.56 348 PRO A N 1
ATOM 2761 C CA . PRO A 1 348 ? 27.719 -2.703 -13.242 1 91.56 348 PRO A CA 1
ATOM 2762 C C . PRO A 1 348 ? 27.984 -1.272 -13.703 1 91.56 348 PRO A C 1
ATOM 2764 O O . PRO A 1 348 ? 28.938 -0.642 -13.258 1 91.56 348 PRO A O 1
ATOM 2767 N N . GLU A 1 349 ? 27.094 -0.788 -14.562 1 94.88 349 GLU A N 1
ATOM 2768 C CA . GLU A 1 349 ? 27.266 0.583 -15.031 1 94.88 349 GLU A CA 1
ATOM 2769 C C . GLU A 1 349 ? 27.047 1.585 -13.898 1 94.88 349 GLU A C 1
ATOM 2771 O O . GLU A 1 349 ? 27.734 2.602 -13.82 1 94.88 349 GLU A O 1
ATOM 2776 N N . ALA A 1 350 ? 26.062 1.328 -13.055 1 97.44 350 ALA A N 1
ATOM 2777 C CA . ALA A 1 350 ? 25.812 2.191 -11.898 1 97.44 350 ALA A CA 1
ATOM 2778 C C . ALA A 1 350 ? 27.047 2.277 -11 1 97.44 350 ALA A C 1
ATOM 2780 O O . ALA A 1 350 ? 27.484 3.373 -10.648 1 97.44 350 ALA A O 1
ATOM 2781 N N . ILE A 1 351 ? 27.656 1.151 -10.688 1 96.81 351 ILE A N 1
ATOM 2782 C CA . ILE A 1 351 ? 28.797 1.084 -9.789 1 96.81 351 ILE A CA 1
ATOM 2783 C C . ILE A 1 351 ? 29.984 1.837 -10.398 1 96.81 351 ILE A C 1
ATOM 2785 O O . ILE A 1 351 ? 30.688 2.576 -9.703 1 96.81 351 ILE A O 1
ATOM 2789 N N . LYS A 1 352 ? 30.172 1.69 -11.703 1 97.12 352 LYS A N 1
ATOM 2790 C CA . LYS A 1 352 ? 31.234 2.42 -12.391 1 97.12 352 LYS A CA 1
ATOM 2791 C C . LYS A 1 352 ? 31.078 3.926 -12.211 1 97.12 352 LYS A C 1
ATOM 2793 O O . LYS A 1 352 ? 32.062 4.637 -11.969 1 97.12 352 LYS A O 1
ATOM 2798 N N . LEU A 1 353 ? 29.859 4.34 -12.359 1 98.25 353 LEU A N 1
ATOM 2799 C CA . LEU A 1 353 ? 29.578 5.766 -12.242 1 98.25 353 LEU A CA 1
ATOM 2800 C C . LEU A 1 353 ? 29.703 6.23 -10.797 1 98.25 353 LEU A C 1
ATOM 2802 O O . LEU A 1 353 ? 30.172 7.34 -10.539 1 98.25 353 LEU A O 1
ATOM 2806 N N . PHE A 1 354 ? 29.344 5.449 -9.82 1 98.31 354 PHE A N 1
ATOM 2807 C CA . PHE A 1 354 ? 29.547 5.781 -8.414 1 98.31 354 PHE A CA 1
ATOM 2808 C C . PHE A 1 354 ? 31.031 5.859 -8.086 1 98.31 354 PHE A C 1
ATOM 2810 O O . PHE A 1 354 ? 31.469 6.754 -7.363 1 98.31 354 PHE A O 1
ATOM 2817 N N . ASP A 1 355 ? 31.781 4.922 -8.648 1 97.94 355 ASP A N 1
ATOM 2818 C CA . ASP A 1 355 ? 33.219 4.953 -8.453 1 97.94 355 ASP A CA 1
ATOM 2819 C C . ASP A 1 355 ? 33.844 6.238 -9.016 1 97.94 355 ASP A C 1
ATOM 2821 O O . ASP A 1 355 ? 34.719 6.848 -8.391 1 97.94 355 ASP A O 1
ATOM 2825 N N . LYS A 1 356 ? 33.344 6.609 -10.156 1 98 356 LYS A N 1
ATOM 2826 C CA . LYS A 1 356 ? 33.812 7.855 -10.758 1 98 356 LYS A CA 1
ATOM 2827 C C . LYS A 1 356 ? 33.438 9.055 -9.883 1 98 356 LYS A C 1
ATOM 2829 O O . LYS A 1 356 ? 34.25 9.977 -9.727 1 98 356 LYS A O 1
ATOM 2834 N N . ALA A 1 357 ? 32.25 9.078 -9.383 1 98 357 ALA A N 1
ATOM 2835 C CA . ALA A 1 357 ? 31.844 10.148 -8.477 1 98 357 ALA A CA 1
ATOM 2836 C C . ALA A 1 357 ? 32.75 10.211 -7.254 1 98 357 ALA A C 1
ATOM 2838 O O . ALA A 1 357 ? 33.188 11.297 -6.844 1 98 357 ALA A O 1
ATOM 2839 N N . ILE A 1 358 ? 33.094 9.078 -6.684 1 97 358 ILE A N 1
ATOM 2840 C CA . ILE A 1 358 ? 33.969 8.984 -5.512 1 97 358 ILE A CA 1
ATOM 2841 C C . ILE A 1 358 ? 35.344 9.5 -5.859 1 97 358 ILE A C 1
ATOM 2843 O O . ILE A 1 358 ? 36 10.18 -5.051 1 97 358 ILE A O 1
ATOM 2847 N N . GLU A 1 359 ? 35.812 9.219 -7.047 1 97.19 359 GLU A N 1
ATOM 2848 C CA . GLU A 1 359 ? 37.094 9.703 -7.52 1 97.19 359 GLU A CA 1
ATOM 2849 C C . GLU A 1 359 ? 37.094 11.227 -7.625 1 97.19 359 GLU A C 1
ATOM 2851 O O . GLU A 1 359 ? 38.094 11.875 -7.254 1 97.19 359 GLU A O 1
ATOM 2856 N N . VAL A 1 360 ? 36 11.703 -8.141 1 96.12 360 VAL A N 1
ATOM 2857 C CA . VAL A 1 360 ? 35.875 13.141 -8.367 1 96.12 360 VAL A CA 1
ATOM 2858 C C . VAL A 1 360 ? 35.781 13.867 -7.023 1 96.12 360 VAL A C 1
ATOM 2860 O O . VAL A 1 360 ? 36.438 14.906 -6.832 1 96.12 360 VAL A O 1
ATOM 2863 N N . ASP A 1 361 ? 35 13.367 -6.086 1 94.25 361 ASP A N 1
ATOM 2864 C CA . ASP A 1 361 ? 34.844 13.938 -4.746 1 94.25 361 ASP A CA 1
ATOM 2865 C C . ASP A 1 361 ? 34.75 12.836 -3.691 1 94.25 361 ASP A C 1
ATOM 2867 O O . ASP A 1 361 ? 33.656 12.359 -3.375 1 94.25 361 ASP A O 1
ATOM 2871 N N . PRO A 1 362 ? 35.781 12.523 -3.094 1 92.75 362 PRO A N 1
ATOM 2872 C CA . PRO A 1 362 ? 35.812 11.438 -2.115 1 92.75 362 PRO A CA 1
ATOM 2873 C C . PRO A 1 362 ? 35.031 11.75 -0.854 1 92.75 362 PRO A C 1
ATOM 2875 O O . PRO A 1 362 ? 34.812 10.867 -0.017 1 92.75 362 PRO A O 1
ATOM 2878 N N . SER A 1 363 ? 34.562 12.906 -0.743 1 86.88 363 SER A N 1
ATOM 2879 C CA . SER A 1 363 ? 33.812 13.258 0.447 1 86.88 363 SER A CA 1
ATOM 2880 C C . SER A 1 363 ? 32.312 13.148 0.188 1 86.88 363 SER A C 1
ATOM 2882 O O . SER A 1 363 ? 31.5 13.328 1.104 1 86.88 363 SER A O 1
ATOM 2884 N N . TYR A 1 364 ? 31.953 12.883 -1.025 1 92.25 364 TYR A N 1
ATOM 2885 C CA . TYR A 1 364 ? 30.531 12.805 -1.379 1 92.25 364 TYR A CA 1
ATOM 2886 C C . TYR A 1 364 ? 29.922 11.492 -0.904 1 92.25 364 TYR A C 1
ATOM 2888 O O . TYR A 1 364 ? 29.922 10.5 -1.641 1 92.25 364 TYR A O 1
ATOM 2896 N N . GLU A 1 365 ? 29.312 11.445 0.248 1 91.69 365 GLU A N 1
ATOM 2897 C CA . GLU A 1 365 ? 28.859 10.258 0.972 1 91.69 365 GLU A CA 1
ATOM 2898 C C . GLU A 1 365 ? 27.812 9.492 0.17 1 91.69 365 GLU A C 1
ATOM 2900 O O . GLU A 1 365 ? 27.812 8.258 0.165 1 91.69 365 GLU A O 1
ATOM 2905 N N . ASP A 1 366 ? 27 10.211 -0.573 1 94.81 366 ASP A N 1
ATOM 2906 C CA . ASP A 1 366 ? 25.875 9.594 -1.253 1 94.81 366 ASP A CA 1
ATOM 2907 C C . ASP A 1 366 ? 26.328 8.547 -2.26 1 94.81 366 ASP A C 1
ATOM 2909 O O . ASP A 1 366 ? 25.688 7.512 -2.426 1 94.81 366 ASP A O 1
ATOM 2913 N N . SER A 1 367 ? 27.422 8.844 -2.92 1 97 367 SER A N 1
ATOM 2914 C CA . SER A 1 367 ? 27.906 7.898 -3.918 1 97 367 SER A CA 1
ATOM 2915 C C . SER A 1 367 ? 28.375 6.598 -3.268 1 97 367 SER A C 1
ATOM 2917 O O . SER A 1 367 ? 28.219 5.52 -3.844 1 97 367 SER A O 1
ATOM 2919 N N . TYR A 1 368 ? 28.953 6.727 -2.037 1 96.75 368 TYR A N 1
ATOM 2920 C CA . TYR A 1 368 ? 29.344 5.531 -1.299 1 96.75 368 TYR A CA 1
ATOM 2921 C C . TYR A 1 368 ? 28.125 4.707 -0.912 1 96.75 368 TYR A C 1
ATOM 2923 O O . TYR A 1 368 ? 28.109 3.488 -1.108 1 96.75 368 TYR A O 1
ATOM 2931 N N . ILE A 1 369 ? 27.172 5.355 -0.414 1 96.88 369 ILE A N 1
ATOM 2932 C CA . ILE A 1 369 ? 25.953 4.688 0.047 1 96.88 369 ILE A CA 1
ATOM 2933 C C . ILE A 1 369 ? 25.25 4.035 -1.136 1 96.88 369 ILE A C 1
ATOM 2935 O O . ILE A 1 369 ? 24.766 2.904 -1.032 1 96.88 369 ILE A O 1
ATOM 2939 N N . ASN A 1 370 ? 25.188 4.754 -2.25 1 97.62 370 ASN A N 1
ATOM 2940 C CA . ASN A 1 370 ? 24.547 4.211 -3.441 1 97.62 370 ASN A CA 1
ATOM 2941 C C . ASN A 1 370 ? 25.281 2.979 -3.963 1 97.62 370 ASN A C 1
ATOM 2943 O O . ASN A 1 370 ? 24.656 2.031 -4.434 1 97.62 370 ASN A O 1
ATOM 2947 N N . LYS A 1 371 ? 26.578 3.041 -3.896 1 97.56 371 LYS A N 1
ATOM 2948 C CA . LYS A 1 371 ? 27.328 1.859 -4.289 1 97.56 371 LYS A CA 1
ATOM 2949 C C . LYS A 1 371 ? 27.047 0.688 -3.354 1 97.56 371 LYS A C 1
ATOM 2951 O O . LYS A 1 371 ? 26.875 -0.446 -3.803 1 97.56 371 LYS A O 1
ATOM 2956 N N . ILE A 1 372 ? 26.953 0.932 -2.01 1 97.44 372 ILE A N 1
ATOM 2957 C CA . ILE A 1 372 ? 26.625 -0.096 -1.031 1 97.44 372 ILE A CA 1
ATOM 2958 C C . ILE A 1 372 ? 25.25 -0.69 -1.358 1 97.44 372 ILE A C 1
ATOM 2960 O O . ILE A 1 372 ? 25.094 -1.912 -1.404 1 97.44 372 ILE A O 1
ATOM 2964 N N . TYR A 1 373 ? 24.359 0.162 -1.677 1 96.44 373 TYR A N 1
ATOM 2965 C CA . TYR A 1 373 ? 23 -0.257 -2.008 1 96.44 373 TYR A CA 1
ATOM 2966 C C . TYR A 1 373 ? 22.984 -1.131 -3.256 1 96.44 373 TYR A C 1
ATOM 2968 O O . TYR A 1 373 ? 22.281 -2.146 -3.305 1 96.44 373 TYR A O 1
ATOM 2976 N N . CYS A 1 374 ? 23.75 -0.736 -4.215 1 95.44 374 CYS A N 1
ATOM 2977 C CA . CYS A 1 374 ? 23.859 -1.5 -5.453 1 95.44 374 CYS A CA 1
ATOM 2978 C C . CYS A 1 374 ? 24.391 -2.902 -5.188 1 95.44 374 CYS A C 1
ATOM 2980 O O . CYS A 1 374 ? 23.844 -3.885 -5.691 1 95.44 374 CYS A O 1
ATOM 2982 N N . LEU A 1 375 ? 25.406 -2.965 -4.418 1 94.25 375 LEU A N 1
ATOM 2983 C CA . LEU A 1 375 ? 25.984 -4.254 -4.074 1 94.25 375 LEU A CA 1
ATOM 2984 C C . LEU A 1 375 ? 25 -5.113 -3.293 1 94.25 375 LEU A C 1
ATOM 2986 O O . LEU A 1 375 ? 24.906 -6.32 -3.52 1 94.25 375 LEU A O 1
ATOM 2990 N N . TYR A 1 376 ? 24.281 -4.492 -2.402 1 94.44 376 TYR A N 1
ATOM 2991 C CA . TYR A 1 376 ? 23.266 -5.152 -1.591 1 94.44 376 TYR A CA 1
ATOM 2992 C C . TYR A 1 376 ? 22.156 -5.723 -2.465 1 94.44 376 TYR A C 1
ATOM 2994 O O . TYR A 1 376 ? 21.766 -6.883 -2.307 1 94.44 376 TYR A O 1
ATOM 3002 N N . LEU A 1 377 ? 21.734 -4.953 -3.471 1 92.38 377 LEU A N 1
ATOM 3003 C CA . LEU A 1 377 ? 20.641 -5.367 -4.344 1 92.38 377 LEU A CA 1
ATOM 3004 C C . LEU A 1 377 ? 21.078 -6.512 -5.258 1 92.38 377 LEU A C 1
ATOM 3006 O O . LEU A 1 377 ? 20.266 -7.371 -5.605 1 92.38 377 LEU A O 1
ATOM 3010 N N . GLN A 1 378 ? 22.344 -6.469 -5.539 1 90.5 378 GLN A N 1
ATOM 3011 C CA . GLN A 1 378 ? 22.891 -7.535 -6.371 1 90.5 378 GLN A CA 1
ATOM 3012 C C . GLN A 1 378 ? 23.125 -8.805 -5.559 1 90.5 378 GLN A C 1
ATOM 3014 O O . GLN A 1 378 ? 23.547 -9.828 -6.102 1 90.5 378 GLN A O 1
ATOM 3019 N N . LYS A 1 379 ? 22.922 -8.695 -4.254 1 90.12 379 LYS A N 1
ATOM 3020 C CA . LYS A 1 379 ? 23.094 -9.797 -3.312 1 90.12 379 LYS A CA 1
ATOM 3021 C C . LYS A 1 379 ? 24.547 -10.242 -3.256 1 90.12 379 LYS A C 1
ATOM 3023 O O . LYS A 1 379 ? 24.844 -11.422 -3.082 1 90.12 379 LYS A O 1
ATOM 3028 N N . ASN A 1 380 ? 25.453 -9.289 -3.66 1 90.25 380 ASN A N 1
ATOM 3029 C CA . ASN A 1 380 ? 26.875 -9.469 -3.422 1 90.25 380 ASN A CA 1
ATOM 3030 C C . ASN A 1 380 ? 27.266 -9.086 -1.992 1 90.25 380 ASN A C 1
ATOM 3032 O O . ASN A 1 380 ? 27.938 -8.086 -1.771 1 90.25 380 ASN A O 1
ATOM 3036 N N . TYR A 1 381 ? 26.922 -9.945 -1.092 1 91.56 381 TYR A N 1
ATOM 3037 C CA . TYR A 1 381 ? 26.938 -9.578 0.32 1 91.56 381 TYR A CA 1
ATOM 3038 C C . TYR A 1 381 ? 28.359 -9.484 0.846 1 91.56 381 TYR A C 1
ATOM 3040 O O . TYR A 1 381 ? 28.688 -8.602 1.642 1 91.56 381 TYR A O 1
ATOM 3048 N N . LYS A 1 382 ? 29.234 -10.359 0.432 1 90.75 382 LYS A N 1
ATOM 3049 C CA . LYS A 1 382 ? 30.625 -10.305 0.894 1 90.75 382 LYS A CA 1
ATOM 3050 C C . LYS A 1 382 ? 31.297 -9.008 0.459 1 90.75 382 LYS A C 1
ATOM 3052 O O . LYS A 1 382 ? 31.938 -8.328 1.271 1 90.75 382 LYS A O 1
ATOM 3057 N N . GLU A 1 383 ? 31.078 -8.695 -0.799 1 93.06 383 GLU A N 1
ATOM 3058 C CA . GLU A 1 383 ? 31.656 -7.457 -1.314 1 93.06 383 GLU A CA 1
ATOM 3059 C C . GLU A 1 383 ? 31 -6.238 -0.661 1 93.06 383 GLU A C 1
ATOM 3061 O O . GLU A 1 383 ? 31.672 -5.242 -0.396 1 93.06 383 GLU A O 1
ATOM 3066 N N . CYS A 1 384 ? 29.75 -6.355 -0.467 1 95.56 384 CYS A N 1
ATOM 3067 C CA . CYS A 1 384 ? 29.031 -5.281 0.201 1 95.56 384 CYS A CA 1
ATOM 3068 C C . CYS A 1 384 ? 29.594 -5.02 1.591 1 95.56 384 CYS A C 1
ATOM 3070 O O . CYS A 1 384 ? 29.906 -3.881 1.932 1 95.56 384 CYS A O 1
ATOM 3072 N N . ILE A 1 385 ? 29.828 -6.078 2.357 1 96.5 385 ILE A N 1
ATOM 3073 C CA . ILE A 1 385 ? 30.359 -5.969 3.715 1 96.5 385 ILE A CA 1
ATOM 3074 C C . ILE A 1 385 ? 31.766 -5.375 3.678 1 96.5 385 ILE A C 1
ATOM 3076 O O . ILE A 1 385 ? 32.062 -4.457 4.438 1 96.5 385 ILE A O 1
ATOM 3080 N N . GLU A 1 386 ? 32.562 -5.836 2.775 1 96.25 386 GLU A N 1
ATOM 3081 C CA . GLU A 1 386 ? 33.938 -5.359 2.67 1 96.25 386 GLU A CA 1
ATOM 3082 C C . GLU A 1 386 ? 34 -3.869 2.34 1 96.25 386 GLU A C 1
ATOM 3084 O O . GLU A 1 386 ? 34.688 -3.1 3.008 1 96.25 386 GLU A O 1
ATOM 3089 N N . PHE A 1 387 ? 33.219 -3.486 1.327 1 97 387 PHE A N 1
ATOM 3090 C CA . PHE A 1 387 ? 33.219 -2.086 0.919 1 97 387 PHE A CA 1
ATOM 3091 C C . PHE A 1 387 ? 32.594 -1.214 2.012 1 97 387 PHE A C 1
ATOM 3093 O O . PHE A 1 387 ? 33.156 -0.175 2.365 1 97 387 PHE A O 1
ATOM 3100 N N . ALA A 1 388 ? 31.484 -1.628 2.562 1 97.94 388 ALA A N 1
ATOM 3101 C CA . ALA A 1 388 ? 30.781 -0.861 3.586 1 97.94 388 ALA A CA 1
ATOM 3102 C C . ALA A 1 388 ? 31.641 -0.687 4.832 1 97.94 388 ALA A C 1
ATOM 3104 O O . ALA A 1 388 ? 31.609 0.365 5.477 1 97.94 388 ALA A O 1
ATOM 3105 N N . THR A 1 389 ? 32.375 -1.688 5.191 1 96.81 389 THR A N 1
ATOM 3106 C CA . THR A 1 389 ? 33.25 -1.605 6.355 1 96.81 389 THR A CA 1
ATOM 3107 C C . THR A 1 389 ? 34.312 -0.529 6.156 1 96.81 389 THR A C 1
ATOM 3109 O O . THR A 1 389 ? 34.562 0.254 7.07 1 96.81 389 THR A O 1
ATOM 3112 N N . LYS A 1 390 ? 34.812 -0.47 4.965 1 96.5 390 LYS A N 1
ATOM 3113 C CA . LYS A 1 390 ? 35.75 0.583 4.637 1 96.5 390 LYS A CA 1
ATOM 3114 C C . LYS A 1 390 ? 35.094 1.959 4.691 1 96.5 390 LYS A C 1
ATOM 3116 O O . LYS A 1 390 ? 35.688 2.908 5.223 1 96.5 390 LYS A O 1
ATOM 3121 N N . VAL A 1 391 ? 33.969 2.025 4.16 1 96.38 391 VAL A N 1
ATOM 3122 C CA . VAL A 1 391 ? 33.25 3.291 4.086 1 96.38 391 VAL A CA 1
ATOM 3123 C C . VAL A 1 391 ? 32.906 3.773 5.492 1 96.38 391 VAL A C 1
ATOM 3125 O O . VAL A 1 391 ? 32.906 4.977 5.758 1 96.38 391 VAL A O 1
ATOM 3128 N N . GLN A 1 392 ? 32.594 2.861 6.387 1 93.69 392 GLN A N 1
ATOM 3129 C CA . GLN A 1 392 ? 32.219 3.211 7.762 1 93.69 392 GLN A CA 1
ATOM 3130 C C . GLN A 1 392 ? 33.375 3.947 8.445 1 93.69 392 GLN A C 1
ATOM 3132 O O . GLN A 1 392 ? 33.156 4.816 9.289 1 93.69 392 GLN A O 1
ATOM 3137 N N . THR A 1 393 ? 34.562 3.646 8.047 1 92.38 393 THR A N 1
ATOM 3138 C CA . THR A 1 393 ? 35.719 4.328 8.602 1 92.38 393 THR A CA 1
ATOM 3139 C C . THR A 1 393 ? 35.812 5.762 8.094 1 92.38 393 THR A C 1
ATOM 3141 O O . THR A 1 393 ? 36.25 6.656 8.805 1 92.38 393 THR A O 1
ATOM 3144 N N . ILE A 1 394 ? 35.312 5.91 6.855 1 90.94 394 ILE A N 1
ATOM 3145 C CA . ILE A 1 394 ? 35.344 7.234 6.242 1 90.94 394 ILE A CA 1
ATOM 3146 C C . ILE A 1 394 ? 34.188 8.07 6.809 1 90.94 394 ILE A C 1
ATOM 3148 O O . ILE A 1 394 ? 34.375 9.258 7.094 1 90.94 394 ILE A O 1
ATOM 3152 N N . PHE A 1 395 ? 33.062 7.438 6.992 1 89.25 395 PHE A N 1
ATOM 3153 C CA . PHE A 1 395 ? 31.875 8.117 7.496 1 89.25 395 PHE A CA 1
ATOM 3154 C C . PHE A 1 395 ? 31.328 7.418 8.742 1 89.25 395 PHE A C 1
ATOM 3156 O O . PHE A 1 395 ? 30.297 6.766 8.688 1 89.25 395 PHE A O 1
ATOM 3163 N N . PRO A 1 396 ? 31.859 7.59 9.836 1 86.38 396 PRO A N 1
ATOM 3164 C CA . PRO A 1 396 ? 31.516 6.832 11.039 1 86.38 396 PRO A CA 1
ATOM 3165 C C . PRO A 1 396 ? 30.125 7.18 11.578 1 86.38 396 PRO A C 1
ATOM 3167 O O . PRO A 1 396 ? 29.547 6.41 12.352 1 86.38 396 PRO A O 1
ATOM 3170 N N . ASN A 1 397 ? 29.562 8.273 11.219 1 81.06 397 ASN A N 1
ATOM 3171 C CA . ASN A 1 397 ? 28.297 8.711 11.789 1 81.06 397 ASN A CA 1
ATOM 3172 C C . ASN A 1 397 ? 27.125 8.398 10.867 1 81.06 397 ASN A C 1
ATOM 3174 O O . ASN A 1 397 ? 25.984 8.812 11.141 1 81.06 397 ASN A O 1
ATOM 3178 N N . SER A 1 398 ? 27.422 7.672 9.828 1 87.12 398 SER A N 1
ATOM 3179 C CA . SER A 1 398 ? 26.344 7.246 8.945 1 87.12 398 SER A CA 1
ATOM 3180 C C . SER A 1 398 ? 25.641 6.004 9.484 1 87.12 398 SER A C 1
ATOM 3182 O O . SER A 1 398 ? 26.234 4.922 9.531 1 87.12 398 SER A O 1
ATOM 3184 N N . ALA A 1 399 ? 24.359 6.109 9.891 1 84.25 399 ALA A N 1
ATOM 3185 C CA . ALA A 1 399 ? 23.625 4.988 10.484 1 84.25 399 ALA A CA 1
ATOM 3186 C C . ALA A 1 399 ? 23.312 3.932 9.43 1 84.25 399 ALA A C 1
ATOM 3188 O O . ALA A 1 399 ? 23.125 2.756 9.758 1 84.25 399 ALA A O 1
ATOM 3189 N N . ASP A 1 400 ? 23.25 4.293 8.156 1 91.88 400 ASP A N 1
ATOM 3190 C CA . ASP A 1 400 ? 22.875 3.387 7.074 1 91.88 400 ASP A CA 1
ATOM 3191 C C . ASP A 1 400 ? 23.953 2.318 6.859 1 91.88 400 ASP A C 1
ATOM 3193 O O . ASP A 1 400 ? 23.625 1.152 6.621 1 91.88 400 ASP A O 1
ATOM 3197 N N . ILE A 1 401 ? 25.172 2.738 7.023 1 95.62 401 ILE A N 1
ATOM 3198 C CA . ILE A 1 401 ? 26.297 1.884 6.641 1 95.62 401 ILE A CA 1
ATOM 3199 C C . ILE A 1 401 ? 26.344 0.661 7.555 1 95.62 401 ILE A C 1
ATOM 3201 O O . ILE A 1 401 ? 26.328 -0.478 7.082 1 95.62 401 ILE A O 1
ATOM 3205 N N . PRO A 1 402 ? 26.297 0.846 8.867 1 96 402 PRO A N 1
ATOM 3206 C CA . PRO A 1 402 ? 26.297 -0.361 9.695 1 96 402 PRO A CA 1
ATOM 3207 C C . PRO A 1 402 ? 25.031 -1.188 9.555 1 96 402 PRO A C 1
ATOM 3209 O O . PRO A 1 402 ? 25.047 -2.404 9.75 1 96 402 PRO A O 1
ATOM 3212 N N . TRP A 1 403 ? 23.953 -0.577 9.289 1 96.25 403 TRP A N 1
ATOM 3213 C CA . TRP A 1 403 ? 22.719 -1.335 9.055 1 96.25 403 TRP A CA 1
ATOM 3214 C C . TRP A 1 403 ? 22.891 -2.297 7.883 1 96.25 403 TRP A C 1
ATOM 3216 O O . TRP A 1 403 ? 22.531 -3.473 7.98 1 96.25 403 TRP A O 1
ATOM 3226 N N . TYR A 1 404 ? 23.469 -1.844 6.738 1 97 404 TYR A N 1
ATOM 3227 C CA . TYR A 1 404 ? 23.703 -2.705 5.582 1 97 404 TYR A CA 1
ATOM 3228 C C . TYR A 1 404 ? 24.594 -3.877 5.949 1 97 404 TYR A C 1
ATOM 3230 O O . TYR A 1 404 ? 24.344 -5.012 5.539 1 97 404 TYR A O 1
ATOM 3238 N N . ILE A 1 405 ? 25.594 -3.572 6.715 1 97.25 405 ILE A N 1
ATOM 3239 C CA . ILE A 1 405 ? 26.516 -4.621 7.129 1 97.25 405 ILE A CA 1
ATOM 3240 C C . ILE A 1 405 ? 25.781 -5.656 7.977 1 97.25 405 ILE A C 1
ATOM 3242 O O . ILE A 1 405 ? 25.875 -6.859 7.719 1 97.25 405 ILE A O 1
ATOM 3246 N N . GLY A 1 406 ? 25.062 -5.148 8.961 1 97.31 406 GLY A N 1
ATOM 3247 C CA . GLY A 1 406 ? 24.297 -6.035 9.82 1 97.31 406 GLY A CA 1
ATOM 3248 C C . GLY A 1 406 ? 23.297 -6.887 9.062 1 97.31 406 GLY A C 1
ATOM 3249 O O . GLY A 1 406 ? 23.172 -8.086 9.32 1 97.31 406 GLY A O 1
ATOM 3250 N N . ASP A 1 407 ? 22.562 -6.312 8.148 1 95.69 407 ASP A N 1
ATOM 3251 C CA . ASP A 1 407 ? 21.562 -7.035 7.383 1 95.69 407 ASP A CA 1
ATOM 3252 C C . ASP A 1 407 ? 22.203 -8.086 6.48 1 95.69 407 ASP A C 1
ATOM 3254 O O . ASP A 1 407 ? 21.656 -9.18 6.297 1 95.69 407 ASP A O 1
ATOM 3258 N N . CYS A 1 408 ? 23.344 -7.738 5.863 1 94.31 408 CYS A N 1
ATOM 3259 C CA . CYS A 1 408 ? 24.094 -8.719 5.082 1 94.31 408 CYS A CA 1
ATOM 3260 C C . CYS A 1 408 ? 24.453 -9.93 5.934 1 94.31 408 CYS A C 1
ATOM 3262 O O . CYS A 1 408 ? 24.266 -11.07 5.512 1 94.31 408 CYS A O 1
ATOM 3264 N N . TYR A 1 409 ? 24.922 -9.625 7.121 1 94.38 409 TYR A N 1
ATOM 3265 C CA . TYR A 1 409 ? 25.266 -10.719 8.016 1 94.38 409 TYR A CA 1
ATOM 3266 C C . TYR A 1 409 ? 24.031 -11.523 8.398 1 94.38 409 TYR A C 1
ATOM 3268 O O . TYR A 1 409 ? 24.109 -12.75 8.547 1 94.38 409 TYR A O 1
ATOM 3276 N N . SER A 1 410 ? 22.938 -10.836 8.609 1 93.75 410 SER A N 1
ATOM 3277 C CA . SER A 1 410 ? 21.688 -11.523 8.906 1 93.75 410 SER A CA 1
ATOM 3278 C C . SER A 1 410 ? 21.312 -12.492 7.789 1 93.75 410 SER A C 1
ATOM 3280 O O . SER A 1 410 ? 21.031 -13.664 8.047 1 93.75 410 SER A O 1
ATOM 3282 N N . ILE A 1 411 ? 21.391 -12.07 6.551 1 87.5 411 ILE A N 1
ATOM 3283 C CA . ILE A 1 411 ? 21.047 -12.875 5.383 1 87.5 411 ILE A CA 1
ATOM 3284 C C . ILE A 1 411 ? 22.016 -14.047 5.254 1 87.5 411 ILE A C 1
ATOM 3286 O O . ILE A 1 411 ? 21.625 -15.148 4.875 1 87.5 411 ILE A O 1
ATOM 3290 N N . MET A 1 412 ? 23.219 -13.797 5.676 1 85.75 412 MET A N 1
ATOM 3291 C CA . MET A 1 412 ? 24.266 -14.82 5.602 1 85.75 412 MET A CA 1
ATOM 3292 C C . MET A 1 412 ? 24.203 -15.742 6.812 1 85.75 412 MET A C 1
ATOM 3294 O O . MET A 1 412 ? 25.094 -16.578 7.008 1 85.75 412 MET A O 1
ATOM 3298 N N . MET A 1 413 ? 23.234 -15.539 7.723 1 84.56 413 MET A N 1
ATOM 3299 C CA . MET A 1 413 ? 22.969 -16.375 8.891 1 84.56 413 MET A CA 1
ATOM 3300 C C . MET A 1 413 ? 24.141 -16.328 9.875 1 84.56 413 MET A C 1
ATOM 3302 O O . MET A 1 413 ? 24.609 -17.359 10.336 1 84.56 413 MET A O 1
ATOM 3306 N N . GLU A 1 414 ? 24.656 -15.156 9.984 1 89.44 414 GLU A N 1
ATOM 3307 C CA . GLU A 1 414 ? 25.641 -14.844 11.023 1 89.44 414 GLU A CA 1
ATOM 3308 C C . GLU A 1 414 ? 25.078 -13.875 12.055 1 89.44 414 GLU A C 1
ATOM 3310 O O . GLU A 1 414 ? 25.484 -12.719 12.109 1 89.44 414 GLU A O 1
ATOM 3315 N N . PRO A 1 415 ? 24.219 -14.43 12.891 1 93.81 415 PRO A N 1
ATOM 3316 C CA . PRO A 1 415 ? 23.406 -13.562 13.766 1 93.81 415 PRO A CA 1
ATOM 3317 C C . PRO A 1 415 ? 24.266 -12.75 14.742 1 93.81 415 PRO A C 1
ATOM 3319 O O . PRO A 1 415 ? 23.938 -11.602 15.039 1 93.81 415 PRO A O 1
ATOM 3322 N N . GLU A 1 416 ? 25.375 -13.32 15.273 1 95.81 416 GLU A N 1
ATOM 3323 C CA . GLU A 1 416 ? 26.203 -12.602 16.234 1 95.81 416 GLU A CA 1
ATOM 3324 C C . GLU A 1 416 ? 26.812 -11.352 15.609 1 95.81 416 GLU A C 1
ATOM 3326 O O . GLU A 1 416 ? 26.781 -10.273 16.203 1 95.81 416 GLU A O 1
ATOM 3331 N N . LYS A 1 417 ? 27.312 -11.516 14.391 1 96.38 417 LYS A N 1
ATOM 3332 C CA . LYS A 1 417 ? 27.859 -10.367 13.688 1 96.38 417 LYS A CA 1
ATOM 3333 C C . LYS A 1 417 ? 26.781 -9.367 13.305 1 96.38 417 LYS A C 1
ATOM 3335 O O . LYS A 1 417 ? 26.984 -8.156 13.367 1 96.38 417 LYS A O 1
ATOM 3340 N N . ALA A 1 418 ? 25.656 -9.93 12.914 1 97.44 418 ALA A N 1
ATOM 3341 C CA . ALA A 1 418 ? 24.531 -9.07 12.57 1 97.44 418 ALA A CA 1
ATOM 3342 C C . ALA A 1 418 ? 24.141 -8.18 13.75 1 97.44 418 ALA A C 1
ATOM 3344 O O . ALA A 1 418 ? 24 -6.965 13.594 1 97.44 418 ALA A O 1
ATOM 3345 N N . ILE A 1 419 ? 24.078 -8.789 14.953 1 98.06 419 ILE A N 1
ATOM 3346 C CA . ILE A 1 419 ? 23.672 -8.062 16.156 1 98.06 419 ILE A CA 1
ATOM 3347 C C . ILE A 1 419 ? 24.672 -6.953 16.453 1 98.06 419 ILE A C 1
ATOM 3349 O O . ILE A 1 419 ? 24.281 -5.828 16.766 1 98.06 419 ILE A O 1
ATOM 3353 N N . GLU A 1 420 ? 25.922 -7.258 16.266 1 97.38 420 GLU A N 1
ATOM 3354 C CA . GLU A 1 420 ? 26.984 -6.281 16.531 1 97.38 420 GLU A CA 1
ATOM 3355 C C . GLU A 1 420 ? 26.781 -5.02 15.703 1 97.38 420 GLU A C 1
ATOM 3357 O O . GLU A 1 420 ? 26.781 -3.91 16.234 1 97.38 420 GLU A O 1
ATOM 3362 N N . TYR A 1 421 ? 26.547 -5.215 14.453 1 97.31 421 TYR A N 1
ATOM 3363 C CA . TYR A 1 421 ? 26.469 -4.062 13.555 1 97.31 421 TYR A CA 1
ATOM 3364 C C . TYR A 1 421 ? 25.094 -3.41 13.641 1 97.31 421 TYR A C 1
ATOM 3366 O O . TYR A 1 421 ? 24.969 -2.191 13.492 1 97.31 421 TYR A O 1
ATOM 3374 N N . LEU A 1 422 ? 24.078 -4.156 13.883 1 97.75 422 LEU A N 1
ATOM 3375 C CA . LEU A 1 422 ? 22.75 -3.58 14.055 1 97.75 422 LEU A CA 1
ATOM 3376 C C . LEU A 1 422 ? 22.688 -2.719 15.312 1 97.75 422 LEU A C 1
ATOM 3378 O O . LEU A 1 422 ? 22 -1.695 15.336 1 97.75 422 LEU A O 1
ATOM 3382 N N . LYS A 1 423 ? 23.391 -3.152 16.312 1 97.25 423 LYS A N 1
ATOM 3383 C CA . LYS A 1 423 ? 23.453 -2.338 17.531 1 97.25 423 LYS A CA 1
ATOM 3384 C C . LYS A 1 423 ? 24.172 -1.02 17.266 1 97.25 423 LYS A C 1
ATOM 3386 O O . LYS A 1 423 ? 23.797 0.024 17.797 1 97.25 423 LYS A O 1
ATOM 3391 N N . LYS A 1 424 ? 25.234 -1.056 16.422 1 95.38 424 LYS A N 1
ATOM 3392 C CA . LYS A 1 424 ? 25.906 0.175 16 1 95.38 424 LYS A CA 1
ATOM 3393 C C . LYS A 1 424 ? 24.938 1.107 15.273 1 95.38 424 LYS A C 1
ATOM 3395 O O . LYS A 1 424 ? 24.922 2.314 15.516 1 95.38 424 LYS A O 1
ATOM 3400 N N . ALA A 1 425 ? 24.203 0.561 14.398 1 95.44 425 ALA A N 1
ATOM 3401 C CA . ALA A 1 425 ? 23.203 1.35 13.672 1 95.44 425 ALA A CA 1
ATOM 3402 C C . ALA A 1 425 ? 22.188 1.952 14.625 1 95.44 425 ALA A C 1
ATOM 3404 O O . ALA A 1 425 ? 21.781 3.107 14.469 1 95.44 425 ALA A O 1
ATOM 3405 N N . HIS A 1 426 ? 21.797 1.141 15.625 1 95.06 426 HIS A N 1
ATOM 3406 C CA . HIS A 1 426 ? 20.828 1.583 16.625 1 95.06 426 HIS A CA 1
ATOM 3407 C C . HIS A 1 426 ? 21.359 2.756 17.438 1 95.06 426 HIS A C 1
ATOM 3409 O O . HIS A 1 426 ? 20.609 3.67 17.781 1 95.06 426 HIS A O 1
ATOM 3415 N N . GLU A 1 427 ? 22.594 2.775 17.734 1 91.94 427 GLU A N 1
ATOM 3416 C CA . GLU A 1 427 ? 23.219 3.871 18.469 1 91.94 427 GLU A CA 1
ATOM 3417 C C . GLU A 1 427 ? 23.125 5.18 17.688 1 91.94 427 GLU A C 1
ATOM 3419 O O . GLU A 1 427 ? 22.938 6.246 18.281 1 91.94 427 GLU A O 1
ATOM 3424 N N . LEU A 1 428 ? 23.219 4.969 16.422 1 84.88 428 LEU A N 1
ATOM 3425 C CA . LEU A 1 428 ? 23.219 6.145 15.562 1 84.88 428 LEU A CA 1
ATOM 3426 C C . LEU A 1 428 ? 21.797 6.586 15.25 1 84.88 428 LEU A C 1
ATOM 3428 O O . LEU A 1 428 ? 21.547 7.766 14.977 1 84.88 428 LEU A O 1
ATOM 3432 N N . ASN A 1 429 ? 20.844 5.652 15.266 1 86.69 429 ASN A N 1
ATOM 3433 C CA . ASN A 1 429 ? 19.422 5.918 15.039 1 86.69 429 ASN A CA 1
ATOM 3434 C C . ASN A 1 429 ? 18.547 5.184 16.062 1 86.69 429 ASN A C 1
ATOM 3436 O O . ASN A 1 429 ? 17.875 4.215 15.711 1 86.69 429 ASN A O 1
ATOM 3440 N N . PRO A 1 430 ? 18.406 5.668 17.203 1 87.5 430 PRO A N 1
ATOM 3441 C CA . PRO A 1 430 ? 17.797 4.93 18.312 1 87.5 430 PRO A CA 1
ATOM 3442 C C . PRO A 1 430 ? 16.281 4.758 18.141 1 87.5 430 PRO A C 1
ATOM 3444 O O . PRO A 1 430 ? 15.688 3.902 18.797 1 87.5 430 PRO A O 1
ATOM 3447 N N . LYS A 1 431 ? 15.648 5.504 17.297 1 84.69 431 LYS A N 1
ATOM 3448 C CA . LYS A 1 431 ? 14.195 5.457 17.203 1 84.69 431 LYS A CA 1
ATOM 3449 C C . LYS A 1 431 ? 13.734 4.652 16 1 84.69 431 LYS A C 1
ATOM 3451 O O . LYS A 1 431 ? 12.555 4.672 15.641 1 84.69 431 LYS A O 1
ATOM 3456 N N . ASP A 1 432 ? 14.641 3.959 15.422 1 90.5 432 ASP A N 1
ATOM 3457 C CA . ASP A 1 432 ? 14.273 3.15 14.266 1 90.5 432 ASP A CA 1
ATOM 3458 C C . ASP A 1 432 ? 13.695 1.805 14.695 1 90.5 432 ASP A C 1
ATOM 3460 O O . ASP A 1 432 ? 14.422 0.935 15.18 1 90.5 432 ASP A O 1
ATOM 3464 N N . VAL A 1 433 ? 12.414 1.612 14.477 1 92.69 433 VAL A N 1
ATOM 3465 C CA . VAL A 1 433 ? 11.695 0.421 14.898 1 92.69 433 VAL A CA 1
ATOM 3466 C C . VAL A 1 433 ? 12.203 -0.798 14.133 1 92.69 433 VAL A C 1
ATOM 3468 O O . VAL A 1 433 ? 12.312 -1.891 14.695 1 92.69 433 VAL A O 1
ATOM 3471 N N . GLY A 1 434 ? 12.57 -0.574 12.883 1 95.12 434 GLY A N 1
ATOM 3472 C CA . GLY A 1 434 ? 13.062 -1.656 12.047 1 95.12 434 GLY A CA 1
ATOM 3473 C C . GLY A 1 434 ? 14.359 -2.256 12.547 1 95.12 434 GLY A C 1
ATOM 3474 O O . GLY A 1 434 ? 14.516 -3.479 12.57 1 95.12 434 GLY A O 1
ATOM 3475 N N . ILE A 1 435 ? 15.234 -1.446 13.008 1 96 435 ILE A N 1
ATOM 3476 C CA . ILE A 1 435 ? 16.516 -1.909 13.523 1 96 435 ILE A CA 1
ATOM 3477 C C . ILE A 1 435 ? 16.297 -2.707 14.805 1 96 435 ILE A C 1
ATOM 3479 O O . ILE A 1 435 ? 16.844 -3.801 14.969 1 96 435 ILE A O 1
ATOM 3483 N N . LEU A 1 436 ? 15.453 -2.182 15.648 1 96.62 436 LEU A N 1
ATOM 3484 C CA . LEU A 1 436 ? 15.18 -2.836 16.922 1 96.62 436 LEU A CA 1
ATOM 3485 C C . LEU A 1 436 ? 14.531 -4.199 16.703 1 96.62 436 LEU A C 1
ATOM 3487 O O . LEU A 1 436 ? 14.898 -5.18 17.359 1 96.62 436 LEU A O 1
ATOM 3491 N N . THR A 1 437 ? 13.594 -4.23 15.844 1 97.12 437 THR A N 1
ATOM 3492 C CA . THR A 1 437 ? 12.93 -5.5 15.586 1 97.12 437 THR A CA 1
ATOM 3493 C C . THR A 1 437 ? 13.898 -6.496 14.953 1 97.12 437 THR A C 1
ATOM 3495 O O . THR A 1 437 ? 13.836 -7.699 15.234 1 97.12 437 THR A O 1
ATOM 3498 N N . SER A 1 438 ? 14.797 -6.047 14.086 1 97 438 SER A N 1
ATOM 3499 C CA . SER A 1 438 ? 15.805 -6.918 13.508 1 97 438 SER A CA 1
ATOM 3500 C C . SER A 1 438 ? 16.719 -7.516 14.578 1 97 438 SER A C 1
ATOM 3502 O O . SER A 1 438 ? 17.047 -8.703 14.531 1 97 438 SER A O 1
ATOM 3504 N N . ILE A 1 439 ? 17.078 -6.719 15.531 1 97.81 439 ILE A N 1
ATOM 3505 C CA . ILE A 1 439 ? 17.891 -7.199 16.641 1 97.81 439 ILE A CA 1
ATOM 3506 C C . ILE A 1 439 ? 17.109 -8.25 17.422 1 97.81 439 ILE A C 1
ATOM 3508 O O . ILE A 1 439 ? 17.656 -9.305 17.766 1 97.81 439 ILE A O 1
ATOM 3512 N N . ALA A 1 440 ? 15.883 -7.961 17.672 1 97.81 440 ALA A N 1
ATOM 3513 C CA . ALA A 1 440 ? 15.031 -8.914 18.391 1 97.81 440 ALA A CA 1
ATOM 3514 C C . ALA A 1 440 ? 14.969 -10.25 17.656 1 97.81 440 ALA A C 1
ATOM 3516 O O . ALA A 1 440 ? 15.094 -11.305 18.281 1 97.81 440 ALA A O 1
ATOM 3517 N N . TRP A 1 441 ? 14.852 -10.211 16.375 1 96.5 441 TRP A N 1
ATOM 3518 C CA . TRP A 1 441 ? 14.758 -11.43 15.578 1 96.5 441 TRP A CA 1
ATOM 3519 C C . TRP A 1 441 ? 16.078 -12.203 15.609 1 96.5 441 TRP A C 1
ATOM 3521 O O . TRP A 1 441 ? 16.062 -13.438 15.617 1 96.5 441 TRP A O 1
ATOM 3531 N N . GLU A 1 442 ? 17.172 -11.5 15.531 1 96.62 442 GLU A N 1
ATOM 3532 C CA . GLU A 1 442 ? 18.469 -12.18 15.625 1 96.62 442 GLU A CA 1
ATOM 3533 C C . GLU A 1 442 ? 18.609 -12.906 16.953 1 96.62 442 GLU A C 1
ATOM 3535 O O . GLU A 1 442 ? 19.047 -14.055 17 1 96.62 442 GLU A O 1
ATOM 3540 N N . TYR A 1 443 ? 18.219 -12.25 18.031 1 96.88 443 TYR A N 1
ATOM 3541 C CA . TYR A 1 443 ? 18.25 -12.891 19.344 1 96.88 443 TYR A CA 1
ATOM 3542 C C . TYR A 1 443 ? 17.281 -14.062 19.391 1 96.88 443 TYR A C 1
ATOM 3544 O O . TYR A 1 443 ? 17.578 -15.094 20 1 96.88 443 TYR A O 1
ATOM 3552 N N . TYR A 1 444 ? 16.141 -13.859 18.812 1 95.25 444 TYR A N 1
ATOM 3553 C CA . TYR A 1 444 ? 15.172 -14.945 18.734 1 95.25 444 TYR A CA 1
ATOM 3554 C C . TYR A 1 444 ? 15.766 -16.156 18.016 1 95.25 444 TYR A C 1
ATOM 3556 O O . TYR A 1 444 ? 15.625 -17.297 18.484 1 95.25 444 TYR A O 1
ATOM 3564 N N . SER A 1 445 ? 16.469 -15.906 16.906 1 91.56 445 SER A N 1
ATOM 3565 C CA . SER A 1 445 ? 17.078 -16.984 16.125 1 91.56 445 SER A CA 1
ATOM 3566 C C . SER A 1 445 ? 18.156 -17.703 16.938 1 91.56 445 SER A C 1
ATOM 3568 O O . SER A 1 445 ? 18.406 -18.891 16.719 1 91.56 445 SER A O 1
ATOM 3570 N N . LEU A 1 446 ? 18.75 -16.984 17.891 1 92.75 446 LEU A N 1
ATOM 3571 C CA . LEU A 1 446 ? 19.781 -17.547 18.766 1 92.75 446 LEU A CA 1
ATOM 3572 C C . LEU A 1 446 ? 19.141 -18.219 19.984 1 92.75 446 LEU A C 1
ATOM 3574 O O . LEU A 1 446 ? 19.859 -18.719 20.859 1 92.75 446 LEU A O 1
ATOM 3578 N N . GLU A 1 447 ? 17.781 -18.172 20.078 1 92.75 447 GLU A N 1
ATOM 3579 C CA . GLU A 1 447 ? 16.984 -18.719 21.172 1 92.75 447 GLU A CA 1
ATOM 3580 C C . GLU A 1 447 ? 17.297 -18 22.484 1 92.75 447 GLU A C 1
ATOM 3582 O O . GLU A 1 447 ? 17.234 -18.609 23.562 1 92.75 447 GLU A O 1
ATOM 3587 N N . ASP A 1 448 ? 17.906 -16.797 22.391 1 95.12 448 ASP A N 1
ATOM 3588 C CA . ASP A 1 448 ? 17.969 -15.891 23.516 1 95.12 448 ASP A CA 1
ATOM 3589 C C . ASP A 1 448 ? 16.688 -15.062 23.641 1 95.12 448 ASP A C 1
ATOM 3591 O O . ASP A 1 448 ? 16.672 -13.883 23.297 1 95.12 448 ASP A O 1
ATOM 3595 N N . TYR A 1 449 ? 15.664 -15.656 24.172 1 94.81 449 TYR A N 1
ATOM 3596 C CA . TYR A 1 449 ? 14.32 -15.094 24.156 1 94.81 449 TYR A CA 1
ATOM 3597 C C . TYR A 1 449 ? 14.203 -13.906 25.094 1 94.81 449 TYR A C 1
ATOM 3599 O O . TYR A 1 449 ? 13.406 -13 24.875 1 94.81 449 TYR A O 1
ATOM 3607 N N . ALA A 1 450 ? 15.031 -13.953 26.078 1 95.56 450 ALA A N 1
ATOM 3608 C CA . ALA A 1 450 ? 15.023 -12.828 27 1 95.56 450 ALA A CA 1
ATOM 3609 C C . ALA A 1 450 ? 15.453 -11.539 26.312 1 95.56 450 ALA A C 1
ATOM 3611 O O . ALA A 1 450 ? 14.766 -10.516 26.406 1 95.56 450 ALA A O 1
ATOM 3612 N N . LYS A 1 451 ? 16.562 -11.625 25.609 1 97.06 451 LYS A N 1
ATOM 3613 C CA . LYS A 1 451 ? 17.047 -10.445 24.906 1 97.06 451 LYS A CA 1
ATOM 3614 C C . LYS A 1 451 ? 16.109 -10.086 23.75 1 97.06 451 LYS A C 1
ATOM 3616 O O . LYS A 1 451 ? 15.914 -8.906 23.453 1 97.06 451 LYS A O 1
ATOM 3621 N N . ALA A 1 452 ? 15.641 -11.125 23.078 1 97.44 452 ALA A N 1
ATOM 3622 C CA . ALA A 1 452 ? 14.664 -10.867 22.031 1 97.44 452 ALA A CA 1
ATOM 3623 C C . ALA A 1 452 ? 13.484 -10.055 22.562 1 97.44 452 ALA A C 1
ATOM 3625 O O . ALA A 1 452 ? 13.07 -9.07 21.938 1 97.44 452 ALA A O 1
ATOM 3626 N N . SER A 1 453 ? 13.008 -10.453 23.719 1 96.12 453 SER A N 1
ATOM 3627 C CA . SER A 1 453 ? 11.883 -9.758 24.328 1 96.12 453 SER A CA 1
ATOM 3628 C C . SER A 1 453 ? 12.258 -8.328 24.719 1 96.12 453 SER A C 1
ATOM 3630 O O . SER A 1 453 ? 11.453 -7.406 24.562 1 96.12 453 SER A O 1
ATOM 3632 N N . GLU A 1 454 ? 13.43 -8.172 25.234 1 96.44 454 GLU A N 1
ATOM 3633 C CA . GLU A 1 454 ? 13.914 -6.848 25.609 1 96.44 454 GLU A CA 1
ATOM 3634 C C . GLU A 1 454 ? 13.859 -5.883 24.438 1 96.44 454 GLU A C 1
ATOM 3636 O O . GLU A 1 454 ? 13.32 -4.781 24.547 1 96.44 454 GLU A O 1
ATOM 3641 N N . TYR A 1 455 ? 14.398 -6.301 23.328 1 97.31 455 TYR A N 1
ATOM 3642 C CA . TYR A 1 455 ? 14.461 -5.426 22.156 1 97.31 455 TYR A CA 1
ATOM 3643 C C . TYR A 1 455 ? 13.094 -5.285 21.5 1 97.31 455 TYR A C 1
ATOM 3645 O O . TYR A 1 455 ? 12.781 -4.246 20.922 1 97.31 455 TYR A O 1
ATOM 3653 N N . ALA A 1 456 ? 12.266 -6.312 21.562 1 95.75 456 ALA A N 1
ATOM 3654 C CA . ALA A 1 456 ? 10.883 -6.203 21.078 1 95.75 456 ALA A CA 1
ATOM 3655 C C . ALA A 1 456 ? 10.117 -5.145 21.875 1 95.75 456 ALA A C 1
ATOM 3657 O O . ALA A 1 456 ? 9.359 -4.363 21.297 1 95.75 456 ALA A O 1
ATOM 3658 N N . GLU A 1 457 ? 10.344 -5.117 23.109 1 92.81 457 GLU A N 1
ATOM 3659 C CA . GLU A 1 457 ? 9.664 -4.145 23.953 1 92.81 457 GLU A CA 1
ATOM 3660 C C . GLU A 1 457 ? 10.172 -2.729 23.688 1 92.81 457 GLU A C 1
ATOM 3662 O O . GLU A 1 457 ? 9.391 -1.771 23.719 1 92.81 457 GLU A O 1
ATOM 3667 N N . LYS A 1 458 ? 11.477 -2.605 23.469 1 93.94 458 LYS A N 1
ATOM 3668 C CA . LYS A 1 458 ? 12.023 -1.307 23.078 1 93.94 458 LYS A CA 1
ATOM 3669 C C . LYS A 1 458 ? 11.359 -0.792 21.812 1 93.94 458 LYS A C 1
ATOM 3671 O O . LYS A 1 458 ? 11.031 0.392 21.703 1 93.94 458 LYS A O 1
ATOM 3676 N N . ALA A 1 459 ? 11.211 -1.678 20.812 1 94.19 459 ALA A N 1
ATOM 3677 C CA . ALA A 1 459 ? 10.547 -1.308 19.578 1 94.19 459 ALA A CA 1
ATOM 3678 C C . ALA A 1 459 ? 9.094 -0.915 19.828 1 94.19 459 ALA A C 1
ATOM 3680 O O . ALA A 1 459 ? 8.602 0.061 19.25 1 94.19 459 ALA A O 1
ATOM 3681 N N . ALA A 1 460 ? 8.422 -1.615 20.719 1 87.69 460 ALA A N 1
ATOM 3682 C CA . ALA A 1 460 ? 7.02 -1.372 21.047 1 87.69 460 ALA A CA 1
ATOM 3683 C C . ALA A 1 460 ? 6.84 -0.014 21.719 1 87.69 460 ALA A C 1
ATOM 3685 O O . ALA A 1 460 ? 5.805 0.637 21.531 1 87.69 460 ALA A O 1
ATOM 3686 N N . GLU A 1 461 ? 7.82 0.372 22.438 1 84.12 461 GLU A N 1
ATOM 3687 C CA . GLU A 1 461 ? 7.781 1.678 23.094 1 84.12 461 GLU A CA 1
ATOM 3688 C C . GLU A 1 461 ? 7.746 2.807 22.062 1 84.12 461 GLU A C 1
ATOM 3690 O O . GLU A 1 461 ? 7.152 3.857 22.312 1 84.12 461 GLU A O 1
ATOM 3695 N N . ILE A 1 462 ? 8.414 2.455 20.969 1 82.44 462 ILE A N 1
ATOM 3696 C CA . ILE A 1 462 ? 8.414 3.451 19.906 1 82.44 462 ILE A CA 1
ATOM 3697 C C . ILE A 1 462 ? 7.109 3.367 19.109 1 82.44 462 ILE A C 1
ATOM 3699 O O . ILE A 1 462 ? 6.445 4.383 18.891 1 82.44 462 ILE A O 1
ATOM 3703 N N . SER A 1 463 ? 6.734 2.156 18.672 1 82.31 463 SER A N 1
ATOM 3704 C CA . SER A 1 463 ? 5.5 1.93 17.938 1 82.31 463 SER A CA 1
ATOM 3705 C C . SER A 1 463 ? 4.945 0.535 18.203 1 82.31 463 SER A C 1
ATOM 3707 O O . SER A 1 463 ? 5.312 -0.425 17.516 1 82.31 463 SER A O 1
ATOM 3709 N N . ALA A 1 464 ? 3.988 0.479 19 1 77.38 464 ALA A N 1
ATOM 3710 C CA . ALA A 1 464 ? 3.43 -0.816 19.375 1 77.38 464 ALA A CA 1
ATOM 3711 C C . ALA A 1 464 ? 2.562 -1.389 18.266 1 77.38 464 ALA A C 1
ATOM 3713 O O . ALA A 1 464 ? 2.387 -2.605 18.172 1 77.38 464 ALA A O 1
ATOM 3714 N N . ASP A 1 465 ? 2.135 -0.512 17.344 1 72.5 465 ASP A N 1
ATOM 3715 C CA . ASP A 1 465 ? 1.18 -0.934 16.328 1 72.5 465 ASP A CA 1
ATOM 3716 C C . ASP A 1 465 ? 1.891 -1.305 15.031 1 72.5 465 ASP A C 1
ATOM 3718 O O . ASP A 1 465 ? 1.258 -1.769 14.078 1 72.5 465 ASP A O 1
ATOM 3722 N N . ASP A 1 466 ? 3.137 -1.079 15.086 1 84.19 466 ASP A N 1
ATOM 3723 C CA . ASP A 1 466 ? 3.91 -1.517 13.93 1 84.19 466 ASP A CA 1
ATOM 3724 C C . ASP A 1 466 ? 3.764 -3.02 13.711 1 84.19 466 ASP A C 1
ATOM 3726 O O . ASP A 1 466 ? 3.873 -3.807 14.648 1 84.19 466 ASP A O 1
ATOM 3730 N N . GLU A 1 467 ? 3.461 -3.367 12.484 1 87.5 467 GLU A N 1
ATOM 3731 C CA . GLU A 1 467 ? 3.178 -4.762 12.172 1 87.5 467 GLU A CA 1
ATOM 3732 C C . GLU A 1 467 ? 4.359 -5.66 12.523 1 87.5 467 GLU A C 1
ATOM 3734 O O . GLU A 1 467 ? 4.172 -6.785 12.992 1 87.5 467 GLU A O 1
ATOM 3739 N N . SER A 1 468 ? 5.527 -5.227 12.273 1 92.31 468 SER A N 1
ATOM 3740 C CA . SER A 1 468 ? 6.707 -6.023 12.578 1 92.31 468 SER A CA 1
ATOM 3741 C C . SER A 1 468 ? 6.859 -6.227 14.086 1 92.31 468 SER A C 1
ATOM 3743 O O . SER A 1 468 ? 7.316 -7.281 14.531 1 92.31 468 SER A O 1
ATOM 3745 N N . VAL A 1 469 ? 6.457 -5.227 14.844 1 91.38 469 VAL A N 1
ATOM 3746 C CA . VAL A 1 469 ? 6.52 -5.316 16.297 1 91.38 469 VAL A CA 1
ATOM 3747 C C . VAL A 1 469 ? 5.477 -6.309 16.797 1 91.38 469 VAL A C 1
ATOM 3749 O O . VAL A 1 469 ? 5.785 -7.184 17.609 1 91.38 469 VAL A O 1
ATOM 3752 N N . LYS A 1 470 ? 4.332 -6.215 16.234 1 87.12 470 LYS A N 1
ATOM 3753 C CA . LYS A 1 470 ? 3.271 -7.137 16.625 1 87.12 470 LYS A CA 1
ATOM 3754 C C . LYS A 1 470 ? 3.662 -8.586 16.344 1 87.12 470 LYS A C 1
ATOM 3756 O O . LYS A 1 470 ? 3.422 -9.469 17.156 1 87.12 470 LYS A O 1
ATOM 3761 N N . TYR A 1 471 ? 4.281 -8.812 15.266 1 91.12 471 TYR A N 1
ATOM 3762 C CA . TYR A 1 471 ? 4.633 -10.164 14.828 1 91.12 471 TYR A CA 1
ATOM 3763 C C . TYR A 1 471 ? 5.664 -10.789 15.75 1 91.12 471 TYR A C 1
ATOM 3765 O O . TYR A 1 471 ? 5.496 -11.93 16.203 1 91.12 471 TYR A O 1
ATOM 3773 N N . ILE A 1 472 ? 6.695 -10.062 16.062 1 94.75 472 ILE A N 1
ATOM 3774 C CA . ILE A 1 472 ? 7.738 -10.633 16.906 1 94.75 472 ILE A CA 1
ATOM 3775 C C . ILE A 1 472 ? 7.211 -10.805 18.328 1 94.75 472 ILE A C 1
ATOM 3777 O O . ILE A 1 472 ? 7.586 -11.75 19.016 1 94.75 472 ILE A O 1
ATOM 3781 N N . ARG A 1 473 ? 6.387 -9.938 18.766 1 91.75 473 ARG A N 1
ATOM 3782 C CA . ARG A 1 473 ? 5.793 -10.078 20.078 1 91.75 473 ARG A CA 1
ATOM 3783 C C . ARG A 1 473 ? 4.914 -11.32 20.156 1 91.75 473 ARG A C 1
ATOM 3785 O O . ARG A 1 473 ? 4.949 -12.055 21.156 1 91.75 473 ARG A O 1
ATOM 3792 N N . GLU A 1 474 ? 4.18 -11.531 19.172 1 89.56 474 GLU A N 1
ATOM 3793 C CA . GLU A 1 474 ? 3.344 -12.727 19.109 1 89.56 474 GLU A CA 1
ATOM 3794 C C . GLU A 1 474 ? 4.188 -13.992 19.141 1 89.56 474 GLU A C 1
ATOM 3796 O O . GLU A 1 474 ? 3.852 -14.953 19.828 1 89.56 474 GLU A O 1
ATOM 3801 N N . LYS A 1 475 ? 5.254 -13.984 18.375 1 92.38 475 LYS A N 1
ATOM 3802 C CA . LYS A 1 475 ? 6.156 -15.133 18.359 1 92.38 475 LYS A CA 1
ATOM 3803 C C . LYS A 1 475 ? 6.758 -15.383 19.734 1 92.38 475 LYS A C 1
ATOM 3805 O O . LYS A 1 475 ? 6.887 -16.531 20.172 1 92.38 475 LYS A O 1
ATOM 3810 N N . LEU A 1 476 ? 7.078 -14.352 20.406 1 93.75 476 LEU A N 1
ATOM 3811 C CA . LEU A 1 476 ? 7.68 -14.461 21.734 1 93.75 476 LEU A CA 1
ATOM 3812 C C . LEU A 1 476 ? 6.652 -14.922 22.75 1 93.75 476 LEU A C 1
ATOM 3814 O O . LEU A 1 476 ? 6.977 -15.695 23.656 1 93.75 476 LEU A O 1
ATOM 3818 N N . GLU A 1 477 ? 5.422 -14.531 22.609 1 90.31 477 GLU A N 1
ATOM 3819 C CA . GLU A 1 477 ? 4.355 -15.008 23.484 1 90.31 477 GLU A CA 1
ATOM 3820 C C . GLU A 1 477 ? 4.105 -16.5 23.281 1 90.31 477 GLU A C 1
ATOM 3822 O O . GLU A 1 477 ? 3.898 -17.234 24.25 1 90.31 477 GLU A O 1
ATOM 3827 N N . ASN A 1 478 ? 4.137 -16.906 22.109 1 89.88 478 ASN A N 1
ATOM 3828 C CA . ASN A 1 478 ? 3.975 -18.312 21.797 1 89.88 478 ASN A CA 1
ATOM 3829 C C . ASN A 1 478 ? 5.121 -19.156 22.359 1 89.88 478 ASN A C 1
ATOM 3831 O O . ASN A 1 478 ? 4.918 -20.297 22.781 1 89.88 478 ASN A O 1
ATOM 3835 N N . GLN A 1 479 ? 6.293 -18.578 22.312 1 90.56 479 GLN A N 1
ATOM 3836 C CA . GLN A 1 479 ? 7.484 -19.266 22.797 1 90.56 479 GLN A CA 1
ATOM 3837 C C . GLN A 1 479 ? 7.383 -19.562 24.297 1 90.56 479 GLN A C 1
ATOM 3839 O O . GLN A 1 479 ? 8 -20.516 24.781 1 90.56 479 GLN A O 1
ATOM 3844 N N . LYS A 1 480 ? 6.539 -18.844 25.047 1 90.81 480 LYS A N 1
ATOM 3845 C CA . LYS A 1 480 ? 6.375 -19.031 26.484 1 90.81 480 LYS A CA 1
ATOM 3846 C C . LYS A 1 480 ? 5.477 -20.219 26.797 1 90.81 480 LYS A C 1
ATOM 3848 O O . LYS A 1 480 ? 5.453 -20.719 27.922 1 90.81 480 LYS A O 1
ATOM 3853 N N . LEU A 1 481 ? 4.797 -20.734 25.875 1 91.19 481 LEU A N 1
ATOM 3854 C CA . LEU A 1 481 ? 3.9 -21.859 26.062 1 91.19 481 LEU A CA 1
ATOM 3855 C C . LEU A 1 481 ? 4.691 -23.156 26.25 1 91.19 481 LEU A C 1
ATOM 3857 O O . LEU A 1 481 ? 5.836 -23.25 25.797 1 91.19 481 LEU A O 1
ATOM 3861 N N . PRO A 1 482 ? 3.945 -24.125 26.938 1 93.25 482 PRO A N 1
ATOM 3862 C CA . PRO A 1 482 ? 4.598 -25.438 26.969 1 93.25 482 PRO A CA 1
ATOM 3863 C C . PRO A 1 482 ? 4.906 -25.969 25.578 1 93.25 482 PRO A C 1
ATOM 3865 O O . PRO A 1 482 ? 4.148 -25.734 24.641 1 93.25 482 PRO A O 1
ATOM 3868 N N . GLU A 1 483 ? 5.996 -26.672 25.5 1 94.5 483 GLU A N 1
ATOM 3869 C CA . GLU A 1 483 ? 6.5 -27.125 24.219 1 94.5 483 GLU A CA 1
ATOM 3870 C C . GLU A 1 483 ? 5.43 -27.875 23.438 1 94.5 483 GLU A C 1
ATOM 3872 O O . GLU A 1 483 ? 5.285 -27.703 22.219 1 94.5 483 GLU A O 1
ATOM 3877 N N . ALA A 1 484 ? 4.707 -28.766 24.109 1 96.06 484 ALA A N 1
ATOM 3878 C CA . ALA A 1 484 ? 3.65 -29.531 23.453 1 96.06 484 ALA A CA 1
ATOM 3879 C C . ALA A 1 484 ? 2.619 -28.594 22.812 1 96.06 484 ALA A C 1
ATOM 3881 O O . ALA A 1 484 ? 2.137 -28.859 21.703 1 96.06 484 ALA A O 1
ATOM 3882 N N . GLU A 1 485 ? 2.312 -27.547 23.516 1 95.31 485 GLU A N 1
ATOM 3883 C CA . GLU A 1 485 ? 1.346 -26.578 23 1 95.31 485 GLU A CA 1
ATOM 3884 C C . GLU A 1 485 ? 1.91 -25.797 21.812 1 95.31 485 GLU A C 1
ATOM 3886 O O . GLU A 1 485 ? 1.191 -25.516 20.859 1 95.31 485 GLU A O 1
ATOM 3891 N N . GLN A 1 486 ? 3.174 -25.484 21.891 1 95.25 486 GLN A N 1
ATOM 3892 C CA . GLN A 1 486 ? 3.828 -24.812 20.766 1 95.25 486 GLN A CA 1
ATOM 3893 C C . GLN A 1 486 ? 3.736 -25.656 19.5 1 95.25 486 GLN A C 1
ATOM 3895 O O . GLN A 1 486 ? 3.396 -25.156 18.438 1 95.25 486 GLN A O 1
ATOM 3900 N N . ILE A 1 487 ? 3.992 -26.906 19.688 1 97.06 487 ILE A N 1
ATOM 3901 C CA . ILE A 1 487 ? 4.031 -27.828 18.547 1 97.06 487 ILE A CA 1
ATOM 3902 C C . ILE A 1 487 ? 2.627 -28 17.984 1 97.06 487 ILE A C 1
ATOM 3904 O O . ILE A 1 487 ? 2.439 -28 16.766 1 97.06 487 ILE A O 1
ATOM 3908 N N . VAL A 1 488 ? 1.647 -28.125 18.844 1 96.75 488 VAL A N 1
ATOM 3909 C CA . VAL A 1 488 ? 0.262 -28.281 18.422 1 96.75 488 VAL A CA 1
ATOM 3910 C C . VAL A 1 488 ? -0.174 -27.047 17.625 1 96.75 488 VAL A C 1
ATOM 3912 O O . VAL A 1 488 ? -0.786 -27.172 16.562 1 96.75 488 VAL A O 1
ATOM 3915 N N . GLU A 1 489 ? 0.151 -25.875 18.109 1 94.81 489 GLU A N 1
ATOM 3916 C CA . GLU A 1 489 ? -0.182 -24.641 17.406 1 94.81 489 GLU A CA 1
ATOM 3917 C C . GLU A 1 489 ? 0.534 -24.547 16.062 1 94.81 489 GLU A C 1
ATOM 3919 O O . GLU A 1 489 ? -0.043 -24.094 15.07 1 94.81 489 GLU A O 1
ATOM 3924 N N . PHE A 1 490 ? 1.771 -25.016 16.078 1 95.25 490 PHE A N 1
ATOM 3925 C CA . PHE A 1 490 ? 2.549 -25.047 14.844 1 95.25 490 PHE A CA 1
ATOM 3926 C C . PHE A 1 490 ? 1.868 -25.906 13.789 1 95.25 490 PHE A C 1
ATOM 3928 O O . PHE A 1 490 ? 1.733 -25.484 12.633 1 95.25 490 PHE A O 1
ATOM 3935 N N . VAL A 1 491 ? 1.423 -27.031 14.172 1 97.25 491 VAL A N 1
ATOM 3936 C CA . VAL A 1 491 ? 0.766 -27.969 13.258 1 97.25 491 VAL A CA 1
ATOM 3937 C C . VAL A 1 491 ? -0.578 -27.391 12.82 1 97.25 491 VAL A C 1
ATOM 3939 O O . VAL A 1 491 ? -0.885 -27.375 11.625 1 97.25 491 VAL A O 1
ATOM 3942 N N . LYS A 1 492 ? -1.325 -26.906 13.719 1 95.12 492 LYS A N 1
ATOM 3943 C CA . LYS A 1 492 ? -2.652 -26.359 13.445 1 95.12 492 LYS A CA 1
ATOM 3944 C C . LYS A 1 492 ? -2.584 -25.234 12.422 1 95.12 492 LYS A C 1
ATOM 3946 O O . LYS A 1 492 ? -3.4 -25.172 11.5 1 95.12 492 LYS A O 1
ATOM 3951 N N . ASN A 1 493 ? -1.58 -24.453 12.523 1 93.81 493 ASN A N 1
ATOM 3952 C CA . ASN A 1 493 ? -1.503 -23.234 11.719 1 93.81 493 ASN A CA 1
ATOM 3953 C C . ASN A 1 493 ? -0.853 -23.5 10.367 1 93.81 493 ASN A C 1
ATOM 3955 O O . ASN A 1 493 ? -1.06 -22.75 9.414 1 93.81 493 ASN A O 1
ATOM 3959 N N . ASN A 1 494 ? -0.136 -24.672 10.297 1 96.38 494 ASN A N 1
ATOM 3960 C CA . ASN A 1 494 ? 0.749 -24.688 9.133 1 96.38 494 ASN A CA 1
ATOM 3961 C C . ASN A 1 494 ? 0.611 -25.984 8.352 1 96.38 494 ASN A C 1
ATOM 3963 O O . ASN A 1 494 ? 1.098 -26.094 7.223 1 96.38 494 ASN A O 1
ATOM 3967 N N . TYR A 1 495 ? 0.026 -27.078 8.914 1 97.44 495 TYR A N 1
ATOM 3968 C CA . TYR A 1 495 ? -0.027 -28.359 8.219 1 97.44 495 TYR A CA 1
ATOM 3969 C C . TYR A 1 495 ? -0.964 -28.281 7.016 1 97.44 495 TYR A C 1
ATOM 3971 O O . TYR A 1 495 ? -2.156 -28 7.168 1 97.44 495 TYR A O 1
ATOM 3979 N N . LEU A 1 496 ? -0.467 -28.484 5.859 1 96.19 496 LEU A N 1
ATOM 3980 C CA . LEU A 1 496 ? -1.188 -28.344 4.598 1 96.19 496 LEU A CA 1
ATOM 3981 C C . LEU A 1 496 ? -2.445 -29.203 4.598 1 96.19 496 LEU A C 1
ATOM 3983 O O . LEU A 1 496 ? -3.467 -28.828 4.027 1 96.19 496 LEU A O 1
ATOM 3987 N N . TYR A 1 497 ? -2.43 -30.375 5.277 1 94.31 497 TYR A N 1
ATOM 3988 C CA . TYR A 1 497 ? -3.516 -31.344 5.238 1 94.31 497 TYR A CA 1
ATOM 3989 C C . TYR A 1 497 ? -4.266 -31.375 6.562 1 94.31 497 TYR A C 1
ATOM 3991 O O . TYR A 1 497 ? -4.816 -32.406 6.945 1 94.31 497 TYR A O 1
ATOM 3999 N N . TYR A 1 498 ? -4.203 -30.312 7.324 1 94.62 498 TYR A N 1
ATOM 4000 C CA . TYR A 1 498 ? -4.805 -30.203 8.648 1 94.62 498 TYR A CA 1
ATOM 4001 C C . TYR A 1 498 ? -6.27 -30.625 8.617 1 94.62 498 TYR A C 1
ATOM 4003 O O . TYR A 1 498 ? -6.719 -31.391 9.461 1 94.62 498 TYR A O 1
ATOM 4011 N N . ASP A 1 499 ? -7.062 -30.203 7.629 1 88.12 499 ASP A N 1
ATOM 4012 C CA . ASP A 1 499 ? -8.508 -30.391 7.555 1 88.12 499 ASP A CA 1
ATOM 4013 C C . ASP A 1 499 ? -8.867 -31.844 7.281 1 88.12 499 ASP A C 1
ATOM 4015 O O . ASP A 1 499 ? -10.016 -32.25 7.434 1 88.12 499 ASP A O 1
ATOM 4019 N N . LYS A 1 500 ? -7.859 -32.594 6.902 1 88.25 500 LYS A N 1
ATOM 4020 C CA . LYS A 1 500 ? -8.094 -34 6.574 1 88.25 500 LYS A CA 1
ATOM 4021 C C . LYS A 1 500 ? -7.863 -34.875 7.789 1 88.25 500 LYS A C 1
ATOM 4023 O O . LYS A 1 500 ? -8.102 -36.094 7.734 1 88.25 500 LYS A O 1
ATOM 4028 N N . ILE A 1 501 ? -7.473 -34.219 8.836 1 91.94 501 ILE A N 1
ATOM 4029 C CA . ILE A 1 501 ? -7.215 -35 10.039 1 91.94 501 ILE A CA 1
ATOM 4030 C C . ILE A 1 501 ? -8.531 -35.281 10.766 1 91.94 501 ILE A C 1
ATOM 4032 O O . ILE A 1 501 ? -9.211 -34.344 11.203 1 91.94 501 ILE A O 1
ATOM 4036 N N . ALA A 1 502 ? -9.078 -36.438 10.906 1 85.19 502 ALA A N 1
ATOM 4037 C CA . ALA A 1 502 ? -10.367 -36.812 11.477 1 85.19 502 ALA A CA 1
ATOM 4038 C C . ALA A 1 502 ? -10.422 -36.5 12.969 1 85.19 502 ALA A C 1
ATOM 4040 O O . ALA A 1 502 ? -11.43 -35.969 13.461 1 85.19 502 ALA A O 1
ATOM 4041 N N . ASN A 1 503 ? -9.406 -36.719 13.844 1 91.56 503 ASN A N 1
ATOM 4042 C CA . ASN A 1 503 ? -9.43 -36.594 15.289 1 91.56 503 ASN A CA 1
ATOM 4043 C C . ASN A 1 503 ? -8.258 -35.75 15.797 1 91.56 503 ASN A C 1
ATOM 4045 O O . ASN A 1 503 ? -7.57 -36.125 16.734 1 91.56 503 ASN A O 1
ATOM 4049 N N . PHE A 1 504 ? -8.086 -34.656 15.188 1 95.38 504 PHE A N 1
ATOM 4050 C CA . PHE A 1 504 ? -6.918 -33.844 15.531 1 95.38 504 PHE A CA 1
ATOM 4051 C C . PHE A 1 504 ? -6.996 -33.375 16.969 1 95.38 504 PHE A C 1
ATOM 4053 O O . PHE A 1 504 ? -6.012 -33.438 17.719 1 95.38 504 PHE A O 1
ATOM 4060 N N . GLU A 1 505 ? -8.195 -32.906 17.438 1 95 505 GLU A N 1
ATOM 4061 C CA . GLU A 1 505 ? -8.336 -32.344 18.781 1 95 505 GLU A CA 1
ATOM 4062 C C . GLU A 1 505 ? -8.055 -33.375 19.859 1 95 505 GLU A C 1
ATOM 4064 O O . GLU A 1 505 ? -7.406 -33.062 20.859 1 95 505 GLU A O 1
ATOM 4069 N N . ALA A 1 506 ? -8.531 -34.5 19.625 1 95.5 506 ALA A N 1
ATOM 4070 C CA . ALA A 1 506 ? -8.289 -35.594 20.594 1 95.5 506 ALA A CA 1
ATOM 4071 C C . ALA A 1 506 ? -6.805 -35.938 20.672 1 95.5 506 ALA A C 1
ATOM 4073 O O . ALA A 1 506 ? -6.254 -36.062 21.766 1 95.5 506 ALA A O 1
ATOM 4074 N N . LEU A 1 507 ? -6.191 -36.062 19.516 1 96.25 507 LEU A N 1
ATOM 4075 C CA . LEU A 1 507 ? -4.766 -36.375 19.469 1 96.25 507 LEU A CA 1
ATOM 4076 C C . LEU A 1 507 ? -3.943 -35.25 20.109 1 96.25 507 LEU A C 1
ATOM 4078 O O . LEU A 1 507 ? -3.006 -35.531 20.859 1 96.25 507 LEU A O 1
ATOM 4082 N N . ALA A 1 508 ? -4.281 -34.062 19.812 1 96.62 508 ALA A N 1
ATOM 4083 C CA . ALA A 1 508 ? -3.594 -32.875 20.359 1 96.62 508 ALA A CA 1
ATOM 4084 C C . ALA A 1 508 ? -3.727 -32.844 21.875 1 96.62 508 ALA A C 1
ATOM 4086 O O . ALA A 1 508 ? -2.75 -32.562 22.578 1 96.62 508 ALA A O 1
ATOM 4087 N N . ASN A 1 509 ? -4.906 -33.094 22.391 1 95.88 509 ASN A N 1
ATOM 4088 C CA . ASN A 1 509 ? -5.145 -33.062 23.828 1 95.88 509 ASN A CA 1
ATOM 4089 C C . ASN A 1 509 ? -4.352 -34.156 24.547 1 95.88 509 ASN A C 1
ATOM 4091 O O . ASN A 1 509 ? -3.807 -33.906 25.625 1 95.88 509 ASN A O 1
ATOM 4095 N N . GLU A 1 510 ? -4.324 -35.25 23.969 1 95.81 510 GLU A N 1
ATOM 4096 C CA . GLU A 1 510 ? -3.531 -36.344 24.531 1 95.81 510 GLU A CA 1
ATOM 4097 C C . GLU A 1 510 ? -2.051 -35.969 24.578 1 95.81 510 GLU A C 1
ATOM 4099 O O . GLU A 1 510 ? -1.368 -36.25 25.562 1 95.81 510 GLU A O 1
ATOM 4104 N N . PHE A 1 511 ? -1.569 -35.406 23.531 1 96.88 511 PHE A N 1
ATOM 4105 C CA . PHE A 1 511 ? -0.176 -35 23.438 1 96.88 511 PHE A CA 1
ATOM 4106 C C . PHE A 1 511 ? 0.133 -33.938 24.469 1 96.88 511 PHE A C 1
ATOM 4108 O O . PHE A 1 511 ? 1.137 -34 25.188 1 96.88 511 PHE A O 1
ATOM 4115 N N . LYS A 1 512 ? -0.686 -32.969 24.641 1 95.25 512 LYS A N 1
ATOM 4116 C CA . LYS A 1 512 ? -0.499 -31.875 25.578 1 95.25 512 LYS A CA 1
ATOM 4117 C C . LYS A 1 512 ? -0.591 -32.344 27.016 1 95.25 512 LYS A C 1
ATOM 4119 O O . LYS A 1 512 ? 0.07 -31.797 27.906 1 95.25 512 LYS A O 1
ATOM 4124 N N . ALA A 1 513 ? -1.357 -33.312 27.281 1 94.12 513 ALA A N 1
ATOM 4125 C CA . ALA A 1 513 ? -1.598 -33.844 28.625 1 94.12 513 ALA A CA 1
ATOM 4126 C C . ALA A 1 513 ? -0.337 -34.469 29.203 1 94.12 513 ALA A C 1
ATOM 4128 O O . ALA A 1 513 ? -0.224 -34.656 30.406 1 94.12 513 ALA A O 1
ATOM 4129 N N . LYS A 1 514 ? 0.605 -34.719 28.406 1 92.31 514 LYS A N 1
ATOM 4130 C CA . LYS A 1 514 ? 1.838 -35.344 28.859 1 92.31 514 LYS A CA 1
ATOM 4131 C C . LYS A 1 514 ? 2.705 -34.375 29.641 1 92.31 514 LYS A C 1
ATOM 4133 O O . LYS A 1 514 ? 3.623 -34.781 30.359 1 92.31 514 LYS A O 1
ATOM 4138 N N . GLY A 1 515 ? 2.365 -33.125 29.547 1 84.69 515 GLY A N 1
ATOM 4139 C CA . GLY A 1 515 ? 3.166 -32.125 30.219 1 84.69 515 GLY A CA 1
ATOM 4140 C C . GLY A 1 515 ? 4.504 -31.891 29.547 1 84.69 515 GLY A C 1
ATOM 4141 O O . GLY A 1 515 ? 4.559 -31.344 28.438 1 84.69 515 GLY A O 1
ATOM 4142 N N . GLU A 1 516 ? 5.605 -32.531 30.141 1 88.81 516 GLU A N 1
ATOM 4143 C CA . GLU A 1 516 ? 6.918 -32.438 29.516 1 88.81 516 GLU A CA 1
ATOM 4144 C C . GLU A 1 516 ? 7.09 -33.531 28.453 1 88.81 516 GLU A C 1
ATOM 4146 O O . GLU A 1 516 ? 6.961 -34.719 28.75 1 88.81 516 GLU A O 1
ATOM 4151 N N . VAL A 1 517 ? 7.324 -33.094 27.25 1 94.44 517 VAL A N 1
ATOM 4152 C CA . VAL A 1 517 ? 7.371 -34.062 26.156 1 94.44 517 VAL A CA 1
ATOM 4153 C C . VAL A 1 517 ? 8.812 -34.25 25.688 1 94.44 517 VAL A C 1
ATOM 4155 O O . VAL A 1 517 ? 9.586 -33.312 25.625 1 94.44 517 VAL A O 1
ATOM 4158 N N . GLY A 1 518 ? 9.18 -35.562 25.484 1 94.69 518 GLY A N 1
ATOM 4159 C CA . GLY A 1 518 ? 10.461 -35.875 24.859 1 94.69 518 GLY A CA 1
ATOM 4160 C C . GLY A 1 518 ? 10.367 -36.031 23.359 1 94.69 518 GLY A C 1
ATOM 4161 O O . GLY A 1 518 ? 9.281 -35.969 22.781 1 94.69 518 GLY A O 1
ATOM 4162 N N . VAL A 1 519 ? 11.523 -36.25 22.734 1 96.31 519 VAL A N 1
ATOM 4163 C CA . VAL A 1 519 ? 11.602 -36.344 21.281 1 96.31 519 VAL A CA 1
ATOM 4164 C C . VAL A 1 519 ? 10.773 -37.531 20.797 1 96.31 519 VAL A C 1
ATOM 4166 O O . VAL A 1 519 ? 10.133 -37.438 19.734 1 96.31 519 VAL A O 1
ATOM 4169 N N . LYS A 1 520 ? 10.75 -38.5 21.547 1 95.62 520 LYS A N 1
ATOM 4170 C CA . LYS A 1 520 ? 9.969 -39.688 21.172 1 95.62 520 LYS A CA 1
ATOM 4171 C C . LYS A 1 520 ? 8.477 -39.375 21.156 1 95.62 520 LYS A C 1
ATOM 4173 O O . LYS A 1 520 ? 7.746 -39.844 20.281 1 95.62 520 LYS A O 1
ATOM 4178 N N . ASP A 1 521 ? 8.039 -38.688 22.156 1 96.94 521 ASP A N 1
ATOM 4179 C CA . ASP A 1 521 ? 6.648 -38.25 22.219 1 96.94 521 ASP A CA 1
ATOM 4180 C C . ASP A 1 521 ? 6.289 -37.406 21 1 96.94 521 ASP A C 1
ATOM 4182 O O . ASP A 1 521 ? 5.207 -37.531 20.422 1 96.94 521 ASP A O 1
ATOM 4186 N N . ILE A 1 522 ? 7.223 -36.594 20.656 1 97.62 522 ILE A N 1
ATOM 4187 C CA . ILE A 1 522 ? 7.027 -35.688 19.531 1 97.62 522 ILE A CA 1
ATOM 4188 C C . ILE A 1 522 ? 6.926 -36.5 18.234 1 97.62 522 ILE A C 1
ATOM 4190 O O . ILE A 1 522 ? 6.023 -36.25 17.422 1 97.62 522 ILE A O 1
ATOM 4194 N N . CYS A 1 523 ? 7.781 -37.438 18.047 1 97.19 523 CYS A N 1
ATOM 4195 C CA . CYS A 1 523 ? 7.754 -38.312 16.875 1 97.19 523 CYS A CA 1
ATOM 4196 C C . CYS A 1 523 ? 6.422 -39.062 16.781 1 97.19 523 CYS A C 1
ATOM 4198 O O . CYS A 1 523 ? 5.82 -39.094 15.703 1 97.19 523 CYS A O 1
ATOM 4200 N N . ASN A 1 524 ? 5.961 -39.5 17.859 1 96.69 524 ASN A N 1
ATOM 4201 C CA . ASN A 1 524 ? 4.699 -40.25 17.891 1 96.69 524 ASN A CA 1
ATOM 4202 C C . ASN A 1 524 ? 3.521 -39.344 17.516 1 96.69 524 ASN A C 1
ATOM 4204 O O . ASN A 1 524 ? 2.615 -39.781 16.797 1 96.69 524 ASN A O 1
ATOM 4208 N N . PHE A 1 525 ? 3.541 -38.188 18.078 1 97.38 525 PHE A N 1
ATOM 4209 C CA . PHE A 1 525 ? 2.477 -37.25 17.781 1 97.38 525 PHE A CA 1
ATOM 4210 C C . PHE A 1 525 ? 2.441 -36.906 16.297 1 97.38 525 PHE A C 1
ATOM 4212 O O . PHE A 1 525 ? 1.389 -37 15.656 1 97.38 525 PHE A O 1
ATOM 4219 N N . ILE A 1 526 ? 3.57 -36.594 15.734 1 97.75 526 ILE A N 1
ATOM 4220 C CA . ILE A 1 526 ? 3.656 -36.219 14.328 1 97.75 526 ILE A CA 1
ATOM 4221 C C . ILE A 1 526 ? 3.219 -37.375 13.461 1 97.75 526 ILE A C 1
ATOM 4223 O O . ILE A 1 526 ? 2.496 -37.188 12.477 1 97.75 526 ILE A O 1
ATOM 4227 N N . GLU A 1 527 ? 3.584 -38.562 13.773 1 96.06 527 GLU A N 1
ATOM 4228 C CA . GLU A 1 527 ? 3.18 -39.75 13.039 1 96.06 527 GLU A CA 1
ATOM 4229 C C . GLU A 1 527 ? 1.67 -39.969 13.109 1 96.06 527 GLU A C 1
ATOM 4231 O O . GLU A 1 527 ? 1.047 -40.375 12.133 1 96.06 527 GLU A O 1
ATOM 4236 N N . SER A 1 528 ? 1.128 -39.656 14.219 1 95.56 528 SER A N 1
ATOM 4237 C CA . SER A 1 528 ? -0.298 -39.875 14.43 1 95.56 528 SER A CA 1
ATOM 4238 C C . SER A 1 528 ? -1.141 -38.938 13.555 1 95.56 528 SER A C 1
ATOM 4240 O O . SER A 1 528 ? -2.271 -39.281 13.195 1 95.56 528 SER A O 1
ATOM 4242 N N . ILE A 1 529 ? -0.648 -37.781 13.258 1 95.75 529 ILE A N 1
ATOM 4243 C CA . ILE A 1 529 ? -1.449 -36.812 12.516 1 95.75 529 ILE A CA 1
ATOM 4244 C C . ILE A 1 529 ? -1.101 -36.875 11.031 1 95.75 529 ILE A C 1
ATOM 4246 O O . ILE A 1 529 ? -1.843 -36.344 10.188 1 95.75 529 ILE A O 1
ATOM 4250 N N . ARG A 1 530 ? 0.031 -37.406 10.68 1 95.44 530 ARG A N 1
ATOM 4251 C CA . ARG A 1 530 ? 0.522 -37.438 9.305 1 95.44 530 ARG A CA 1
ATOM 4252 C C . ARG A 1 530 ? -0.422 -38.219 8.406 1 95.44 530 ARG A C 1
ATOM 4254 O O . ARG A 1 530 ? -0.84 -39.344 8.75 1 95.44 530 ARG A O 1
ATOM 4261 N N . GLN A 1 531 ? -0.75 -37.656 7.246 1 93.5 531 GLN A N 1
ATOM 4262 C CA . GLN A 1 531 ? -1.615 -38.344 6.285 1 93.5 531 GLN A CA 1
ATOM 4263 C C . GLN A 1 531 ? -0.862 -39.438 5.543 1 93.5 531 GLN A C 1
ATOM 4265 O O . GLN A 1 531 ? 0.355 -39.344 5.363 1 93.5 531 GLN A O 1
ATOM 4270 N N . LYS A 1 532 ? -1.515 -40.406 5.086 1 89.62 532 LYS A N 1
ATOM 4271 C CA . LYS A 1 532 ? -0.925 -41.594 4.477 1 89.62 532 LYS A CA 1
ATOM 4272 C C . LYS A 1 532 ? -0.084 -41.25 3.258 1 89.62 532 LYS A C 1
ATOM 4274 O O . LYS A 1 532 ? 0.999 -41.781 3.055 1 89.62 532 LYS A O 1
ATOM 4279 N N . ASP A 1 533 ? -0.484 -40.281 2.48 1 89.06 533 ASP A N 1
ATOM 4280 C CA . ASP A 1 533 ? 0.227 -39.938 1.249 1 89.06 533 ASP A CA 1
ATOM 4281 C C . ASP A 1 533 ? 1.217 -38.812 1.478 1 89.06 533 ASP A C 1
ATOM 4283 O O . ASP A 1 533 ? 1.85 -38.312 0.534 1 89.06 533 ASP A O 1
ATOM 4287 N N . ASP A 1 534 ? 1.433 -38.469 2.768 1 94.31 534 ASP A N 1
ATOM 4288 C CA . ASP A 1 534 ? 2.375 -37.406 3.098 1 94.31 534 ASP A CA 1
ATOM 4289 C C . ASP A 1 534 ? 3.725 -37.969 3.521 1 94.31 534 ASP A C 1
ATOM 4291 O O . ASP A 1 534 ? 3.924 -38.312 4.691 1 94.31 534 ASP A O 1
ATOM 4295 N N . MET A 1 535 ? 4.672 -38 2.572 1 91.94 535 MET A N 1
ATOM 4296 C CA . MET A 1 535 ? 5.977 -38.562 2.906 1 91.94 535 MET A CA 1
ATOM 4297 C C . MET A 1 535 ? 6.973 -37.438 3.254 1 91.94 535 MET A C 1
ATOM 4299 O O . MET A 1 535 ? 8.125 -37.719 3.598 1 91.94 535 MET A O 1
ATOM 4303 N N . PHE A 1 536 ? 6.48 -36.281 3.26 1 95.38 536 PHE A N 1
ATOM 4304 C CA . PHE A 1 536 ? 7.441 -35.188 3.4 1 95.38 536 PHE A CA 1
ATOM 4305 C C . PHE A 1 536 ? 7.312 -34.531 4.766 1 95.38 536 PHE A C 1
ATOM 4307 O O . PHE A 1 536 ? 7.98 -33.531 5.043 1 95.38 536 PHE A O 1
ATOM 4314 N N . THR A 1 537 ? 6.418 -35.031 5.625 1 97.44 537 THR A N 1
ATOM 4315 C CA . THR A 1 537 ? 6.359 -34.625 7.023 1 97.44 537 THR A CA 1
ATOM 4316 C C . THR A 1 537 ? 7.117 -35.594 7.906 1 97.44 537 THR A C 1
ATOM 4318 O O . THR A 1 537 ? 6.824 -36.812 7.902 1 97.44 537 THR A O 1
ATOM 4321 N N . PHE A 1 538 ? 8.172 -35.094 8.641 1 96.56 538 PHE A N 1
ATOM 4322 C CA . PHE A 1 538 ? 8.992 -36 9.453 1 96.56 538 PHE A CA 1
ATOM 4323 C C . PHE A 1 538 ? 9.742 -35.188 10.523 1 96.56 538 PHE A C 1
ATOM 4325 O O . PHE A 1 538 ? 9.711 -33.969 10.531 1 96.56 538 PHE A O 1
ATOM 4332 N N . VAL A 1 539 ? 10.359 -35.938 11.461 1 97.56 539 VAL A N 1
ATOM 4333 C CA . VAL A 1 539 ? 11.141 -35.375 12.539 1 97.56 539 VAL A CA 1
ATOM 4334 C C . VAL A 1 539 ? 12.594 -35.812 12.43 1 97.56 539 VAL A C 1
ATOM 4336 O O . VAL A 1 539 ? 12.867 -37 12.273 1 97.56 539 VAL A O 1
ATOM 4339 N N . ILE A 1 540 ? 13.5 -34.844 12.359 1 96.94 540 ILE A N 1
ATOM 4340 C CA . ILE A 1 540 ? 14.93 -35.125 12.422 1 96.94 540 ILE A CA 1
ATOM 4341 C C . ILE A 1 540 ? 15.438 -34.875 13.844 1 96.94 540 ILE A C 1
ATOM 4343 O O . ILE A 1 540 ? 15.094 -33.875 14.469 1 96.94 540 ILE A O 1
ATOM 4347 N N . HIS A 1 541 ? 16.203 -35.844 14.375 1 97.06 541 HIS A N 1
ATOM 4348 C CA . HIS A 1 541 ? 16.703 -35.656 15.734 1 97.06 541 HIS A CA 1
ATOM 4349 C C . HIS A 1 541 ? 18 -36.469 15.945 1 97.06 541 HIS A C 1
ATOM 4351 O O . HIS A 1 541 ? 18.406 -37.25 15.086 1 97.06 541 HIS A O 1
ATOM 4357 N N . GLY A 1 542 ? 18.703 -36.156 16.969 1 95.25 542 GLY A N 1
ATOM 4358 C CA . GLY A 1 542 ? 19.906 -36.906 17.359 1 95.25 542 GLY A CA 1
ATOM 4359 C C . GLY A 1 542 ? 21.031 -36.75 16.359 1 95.25 542 GLY A C 1
ATOM 4360 O O . GLY A 1 542 ? 21.375 -35.625 15.969 1 95.25 542 GLY A O 1
ATOM 4361 N N . ASP A 1 543 ? 21.547 -37.812 15.875 1 94.25 543 ASP A N 1
ATOM 4362 C CA . ASP A 1 543 ? 22.688 -37.812 14.977 1 94.25 543 ASP A CA 1
ATOM 4363 C C . ASP A 1 543 ? 22.344 -37.188 13.625 1 94.25 543 ASP A C 1
ATOM 4365 O O . ASP A 1 543 ? 23.172 -36.531 13.008 1 94.25 543 ASP A O 1
ATOM 4369 N N . ASP A 1 544 ? 21.188 -37.375 13.297 1 94.88 544 ASP A N 1
ATOM 4370 C CA . ASP A 1 544 ? 20.75 -36.844 12.016 1 94.88 544 ASP A CA 1
ATOM 4371 C C . ASP A 1 544 ? 20.672 -35.312 12.078 1 94.88 544 ASP A C 1
ATOM 4373 O O . ASP A 1 544 ? 20.969 -34.625 11.094 1 94.88 544 ASP A O 1
ATOM 4377 N N . TYR A 1 545 ? 20.234 -34.844 13.211 1 95.56 545 TYR A N 1
ATOM 4378 C CA . TYR A 1 545 ? 20.219 -33.406 13.43 1 95.56 545 TYR A CA 1
ATOM 4379 C C . TYR A 1 545 ? 21.625 -32.812 13.344 1 95.56 545 TYR A C 1
ATOM 4381 O O . TYR A 1 545 ? 21.844 -31.797 12.672 1 95.56 545 TYR A O 1
ATOM 4389 N N . ASP A 1 546 ? 22.562 -33.438 13.922 1 94.81 546 ASP A N 1
ATOM 4390 C CA . ASP A 1 546 ? 23.938 -32.969 13.922 1 94.81 546 ASP A CA 1
ATOM 4391 C C . ASP A 1 546 ? 24.531 -33 12.516 1 94.81 546 ASP A C 1
ATOM 4393 O O . ASP A 1 546 ? 25.266 -32.094 12.125 1 94.81 546 ASP A O 1
ATOM 4397 N N . LEU A 1 547 ? 24.234 -34.031 11.867 1 93.38 547 LEU A N 1
ATOM 4398 C CA . LEU A 1 547 ? 24.719 -34.156 10.5 1 93.38 547 LEU A CA 1
ATOM 4399 C C . LEU A 1 547 ? 24.156 -33.031 9.625 1 93.38 547 LEU A C 1
ATOM 4401 O O . LEU A 1 547 ? 24.875 -32.438 8.82 1 93.38 547 LEU A O 1
ATOM 4405 N N . LEU A 1 548 ? 22.906 -32.812 9.734 1 91.88 548 LEU A N 1
ATOM 4406 C CA . LEU A 1 548 ? 22.25 -31.75 8.969 1 91.88 548 LEU A CA 1
ATOM 4407 C C . LEU A 1 548 ? 22.906 -30.406 9.266 1 91.88 548 LEU A C 1
ATOM 4409 O O . LEU A 1 548 ? 23.172 -29.625 8.344 1 91.88 548 LEU A O 1
ATOM 4413 N N . LYS A 1 549 ? 23.156 -30.156 10.492 1 90.5 549 LYS A N 1
ATOM 4414 C CA . LYS A 1 549 ? 23.766 -28.891 10.891 1 90.5 549 LYS A CA 1
ATOM 4415 C C . LYS A 1 549 ? 25.188 -28.766 10.344 1 90.5 549 LYS A C 1
ATOM 4417 O O . LYS A 1 549 ? 25.625 -27.688 9.969 1 90.5 549 LYS A O 1
ATOM 4422 N N . TYR A 1 550 ? 25.828 -29.844 10.289 1 90.38 550 TYR A N 1
ATOM 4423 C CA . TYR A 1 550 ? 27.172 -29.859 9.711 1 90.38 550 TYR A CA 1
ATOM 4424 C C . TYR A 1 550 ? 27.125 -29.531 8.227 1 90.38 550 TYR A C 1
ATOM 4426 O O . TYR A 1 550 ? 27.906 -28.703 7.746 1 90.38 550 TYR A O 1
ATOM 4434 N N . GLU A 1 551 ? 26.281 -30.094 7.527 1 88.38 551 GLU A N 1
ATOM 4435 C CA . GLU A 1 551 ? 26.141 -29.875 6.094 1 88.38 551 GLU A CA 1
ATOM 4436 C C . GLU A 1 551 ? 25.812 -28.422 5.793 1 88.38 551 GLU A C 1
ATOM 4438 O O . GLU A 1 551 ? 26.266 -27.875 4.777 1 88.38 551 GLU A O 1
ATOM 4443 N N . GLU A 1 552 ? 25.094 -27.859 6.664 1 86.81 552 GLU A N 1
ATOM 4444 C CA . GLU A 1 552 ? 24.719 -26.469 6.508 1 86.81 552 GLU A CA 1
ATOM 4445 C C . GLU A 1 552 ? 25.922 -25.547 6.707 1 86.81 552 GLU A C 1
ATOM 4447 O O . GLU A 1 552 ? 25.922 -24.406 6.258 1 86.81 552 GLU A O 1
ATOM 4452 N N . SER A 1 553 ? 27 -26.109 7.324 1 86.94 553 SER A N 1
ATOM 4453 C CA . SER A 1 553 ? 28.125 -25.266 7.727 1 86.94 553 SER A CA 1
ATOM 4454 C C . SER A 1 553 ? 29.25 -25.312 6.691 1 86.94 553 SER A C 1
ATOM 4456 O O . SER A 1 553 ? 30.188 -24.516 6.75 1 86.94 553 SER A O 1
ATOM 4458 N N . ILE A 1 554 ? 29.078 -26.172 5.75 1 89.81 554 ILE A N 1
ATOM 4459 C CA . ILE A 1 554 ? 30.125 -26.281 4.738 1 89.81 554 ILE A CA 1
ATOM 4460 C C . ILE A 1 554 ? 29.578 -25.875 3.375 1 89.81 554 ILE A C 1
ATOM 4462 O O . ILE A 1 554 ? 28.359 -25.859 3.172 1 89.81 554 ILE A O 1
ATOM 4466 N N . SER A 1 555 ? 30.5 -25.531 2.459 1 91.25 555 SER A N 1
ATOM 4467 C CA . SER A 1 555 ? 30.078 -25.156 1.114 1 91.25 555 SER A CA 1
ATOM 4468 C C . SER A 1 555 ? 29.453 -26.328 0.379 1 91.25 555 SER A C 1
ATOM 4470 O O . SER A 1 555 ? 29.938 -27.469 0.485 1 91.25 555 SER A O 1
ATOM 4472 N N . GLN A 1 556 ? 28.406 -26 -0.242 1 94.06 556 GLN A N 1
ATOM 4473 C CA . GLN A 1 556 ? 27.672 -27.016 -0.981 1 94.06 556 GLN A CA 1
ATOM 4474 C C . GLN A 1 556 ? 27.75 -26.766 -2.484 1 94.06 556 GLN A C 1
ATOM 4476 O O . GLN A 1 556 ? 26.938 -27.297 -3.248 1 94.06 556 GLN A O 1
ATOM 4481 N N . VAL A 1 557 ? 28.672 -25.906 -2.922 1 95.81 557 VAL A N 1
ATOM 4482 C CA . VAL A 1 557 ? 28.812 -25.578 -4.336 1 95.81 557 VAL A CA 1
ATOM 4483 C C . VAL A 1 557 ? 30.266 -25.812 -4.777 1 95.81 557 VAL A C 1
ATOM 4485 O O . VAL A 1 557 ? 31.203 -25.516 -4.035 1 95.81 557 VAL A O 1
ATOM 4488 N N . THR A 1 558 ? 30.469 -26.391 -5.906 1 95.94 558 THR A N 1
ATOM 4489 C CA . THR A 1 558 ? 31.766 -26.516 -6.562 1 95.94 558 THR A CA 1
ATOM 4490 C C . THR A 1 558 ? 31.672 -26.078 -8.016 1 95.94 558 THR A C 1
ATOM 4492 O O . THR A 1 558 ? 30.609 -26.125 -8.625 1 95.94 558 THR A O 1
ATOM 4495 N N . SER A 1 559 ? 32.688 -25.562 -8.516 1 96.94 559 SER A N 1
ATOM 4496 C CA . SER A 1 559 ? 32.719 -25.078 -9.891 1 96.94 559 SER A CA 1
ATOM 4497 C C . SER A 1 559 ? 34 -25.5 -10.602 1 96.94 559 SER A C 1
ATOM 4499 O O . SER A 1 559 ? 35.031 -25.703 -9.969 1 96.94 559 SER A O 1
ATOM 4501 N N . GLN A 1 560 ? 33.875 -25.719 -11.938 1 96.12 560 GLN A N 1
ATOM 4502 C CA . GLN A 1 560 ? 35 -26.078 -12.797 1 96.12 560 GLN A CA 1
ATOM 4503 C C . GLN A 1 560 ? 34.781 -25.562 -14.227 1 96.12 560 GLN A C 1
ATOM 4505 O O . GLN A 1 560 ? 33.656 -25.562 -14.727 1 96.12 560 GLN A O 1
ATOM 4510 N N . GLN A 1 561 ? 35.812 -25.094 -14.805 1 96.31 561 GLN A N 1
ATOM 4511 C CA . GLN A 1 561 ? 35.75 -24.812 -16.234 1 96.31 561 GLN A CA 1
ATOM 4512 C C . GLN A 1 561 ? 36.094 -26.062 -17.047 1 96.31 561 GLN A C 1
ATOM 4514 O O . GLN A 1 561 ? 37.25 -26.469 -17.141 1 96.31 561 GLN A O 1
ATOM 4519 N N . LEU A 1 562 ? 35.156 -26.641 -17.672 1 95.12 562 LEU A N 1
ATOM 4520 C CA . LEU A 1 562 ? 35.344 -27.875 -18.406 1 95.12 562 LEU A CA 1
ATOM 4521 C C . LEU A 1 562 ? 36.062 -27.625 -19.734 1 95.12 562 LEU A C 1
ATOM 4523 O O . LEU A 1 562 ? 36.938 -28.391 -20.125 1 95.12 562 LEU A O 1
ATOM 4527 N N . GLU A 1 563 ? 35.656 -26.562 -20.391 1 94.06 563 GLU A N 1
ATOM 4528 C CA . GLU A 1 563 ? 36.219 -26.016 -21.625 1 94.06 563 GLU A CA 1
ATOM 4529 C C . GLU A 1 563 ? 36.219 -24.484 -21.609 1 94.06 563 GLU A C 1
ATOM 4531 O O . GLU A 1 563 ? 35.594 -23.875 -20.734 1 94.06 563 GLU A O 1
ATOM 4536 N N . PRO A 1 564 ? 37 -23.938 -22.531 1 92.88 564 PRO A N 1
ATOM 4537 C CA . PRO A 1 564 ? 37.031 -22.469 -22.531 1 92.88 564 PRO A CA 1
ATOM 4538 C C . PRO A 1 564 ? 35.625 -21.844 -22.578 1 92.88 564 PRO A C 1
ATOM 4540 O O . PRO A 1 564 ? 35.406 -20.781 -21.984 1 92.88 564 PRO A O 1
ATOM 4543 N N . ASN A 1 565 ? 34.75 -22.562 -23.156 1 95.38 565 ASN A N 1
ATOM 4544 C CA . ASN A 1 565 ? 33.406 -21.984 -23.328 1 95.38 565 ASN A CA 1
ATOM 4545 C C . ASN A 1 565 ? 32.375 -22.688 -22.453 1 95.38 565 ASN A C 1
ATOM 4547 O O . ASN A 1 565 ? 31.188 -22.406 -22.547 1 95.38 565 ASN A O 1
ATOM 4551 N N . ILE A 1 566 ? 32.719 -23.625 -21.672 1 97.81 566 ILE A N 1
ATOM 4552 C CA . ILE A 1 566 ? 31.781 -24.391 -20.859 1 97.81 566 ILE A CA 1
ATOM 4553 C C . ILE A 1 566 ? 32.156 -24.281 -19.375 1 97.81 566 ILE A C 1
ATOM 4555 O O . ILE A 1 566 ? 33.219 -24.75 -18.969 1 97.81 566 ILE A O 1
ATOM 4559 N N . HIS A 1 567 ? 31.359 -23.688 -18.594 1 98.19 567 HIS A N 1
ATOM 4560 C CA . HIS A 1 567 ? 31.547 -23.547 -17.156 1 98.19 567 HIS A CA 1
ATOM 4561 C C . HIS A 1 567 ? 30.594 -24.438 -16.375 1 98.19 567 HIS A C 1
ATOM 4563 O O . HIS A 1 567 ? 29.375 -24.406 -16.609 1 98.19 567 HIS A O 1
ATOM 4569 N N . TYR A 1 568 ? 31.109 -25.25 -15.492 1 98.12 568 TYR A N 1
ATOM 4570 C CA . TYR A 1 568 ? 30.391 -26.266 -14.75 1 98.12 568 TYR A CA 1
ATOM 4571 C C . TYR A 1 568 ? 30.281 -25.906 -13.273 1 98.12 568 TYR A C 1
ATOM 4573 O O . TYR A 1 568 ? 31.281 -25.594 -12.633 1 98.12 568 TYR A O 1
ATOM 4581 N N . ILE A 1 569 ? 29.031 -25.875 -12.758 1 98.31 569 ILE A N 1
ATOM 4582 C CA . ILE A 1 569 ? 28.781 -25.641 -11.336 1 98.31 569 ILE A CA 1
ATOM 4583 C C . ILE A 1 569 ? 27.938 -26.766 -10.766 1 98.31 569 ILE A C 1
ATOM 4585 O O . ILE A 1 569 ? 26.844 -27.047 -11.273 1 98.31 569 ILE A O 1
ATOM 4589 N N . LYS A 1 570 ? 28.375 -27.391 -9.742 1 98.25 570 LYS A N 1
ATOM 4590 C CA . LYS A 1 570 ? 27.609 -28.422 -9.039 1 98.25 570 LYS A CA 1
ATOM 4591 C C . LYS A 1 570 ? 27.078 -27.891 -7.711 1 98.25 570 LYS A C 1
ATOM 4593 O O . LYS A 1 570 ? 27.828 -27.328 -6.91 1 98.25 570 LYS A O 1
ATOM 4598 N N . ILE A 1 571 ? 25.828 -28.016 -7.512 1 98.25 571 ILE A N 1
ATOM 4599 C CA . ILE A 1 571 ? 25.188 -27.672 -6.254 1 98.25 571 ILE A CA 1
ATOM 4600 C C . ILE A 1 571 ? 24.734 -28.938 -5.527 1 98.25 571 ILE A C 1
ATOM 4602 O O . ILE A 1 571 ? 23.891 -29.672 -6.02 1 98.25 571 ILE A O 1
ATOM 4606 N N . LYS A 1 572 ? 25.234 -29.156 -4.379 1 97.06 572 LYS A N 1
ATOM 4607 C CA . LYS A 1 572 ? 24.953 -30.375 -3.641 1 97.06 572 LYS A CA 1
ATOM 4608 C C . LYS A 1 572 ? 23.672 -30.234 -2.805 1 97.06 572 LYS A C 1
ATOM 4610 O O . LYS A 1 572 ? 22.922 -31.203 -2.637 1 97.06 572 LYS A O 1
ATOM 4615 N N . SER A 1 573 ? 23.531 -29.109 -2.211 1 96.44 573 SER A N 1
ATOM 4616 C CA . SER A 1 573 ? 22.359 -28.75 -1.412 1 96.44 573 SER A CA 1
ATOM 4617 C C . SER A 1 573 ? 22.141 -27.234 -1.413 1 96.44 573 SER A C 1
ATOM 4619 O O . SER A 1 573 ? 23.078 -26.453 -1.578 1 96.44 573 SER A O 1
ATOM 4621 N N . PHE A 1 574 ? 20.922 -26.891 -1.285 1 96.12 574 PHE A N 1
ATOM 4622 C CA . PHE A 1 574 ? 20.609 -25.469 -1.278 1 96.12 574 PHE A CA 1
ATOM 4623 C C . PHE A 1 574 ? 20.609 -24.922 0.143 1 96.12 574 PHE A C 1
ATOM 4625 O O . PHE A 1 574 ? 19.547 -24.672 0.726 1 96.12 574 PHE A O 1
ATOM 4632 N N . THR A 1 575 ? 21.719 -24.688 0.631 1 92.06 575 THR A N 1
ATOM 4633 C CA . THR A 1 575 ? 21.891 -24.016 1.915 1 92.06 575 THR A CA 1
ATOM 4634 C C . THR A 1 575 ? 21.875 -22.5 1.737 1 92.06 575 THR A C 1
ATOM 4636 O O . THR A 1 575 ? 21.828 -22 0.61 1 92.06 575 THR A O 1
ATOM 4639 N N . ALA A 1 576 ? 21.938 -21.797 2.793 1 85.31 576 ALA A N 1
ATOM 4640 C CA . ALA A 1 576 ? 21.828 -20.344 2.758 1 85.31 576 ALA A CA 1
ATOM 4641 C C . ALA A 1 576 ? 22.984 -19.719 1.979 1 85.31 576 ALA A C 1
ATOM 4643 O O . ALA A 1 576 ? 22.797 -18.734 1.264 1 85.31 576 ALA A O 1
ATOM 4644 N N . SER A 1 577 ? 24.156 -20.328 2.004 1 87.62 577 SER A N 1
ATOM 4645 C CA . SER A 1 577 ? 25.359 -19.75 1.428 1 87.62 577 SER A CA 1
ATOM 4646 C C . SER A 1 577 ? 25.453 -20.031 -0.067 1 87.62 577 SER A C 1
ATOM 4648 O O . SER A 1 577 ? 26.203 -19.375 -0.786 1 87.62 577 SER A O 1
ATOM 4650 N N . VAL A 1 578 ? 24.688 -20.922 -0.474 1 93.25 578 VAL A N 1
ATOM 4651 C CA . VAL A 1 578 ? 24.844 -21.422 -1.836 1 93.25 578 VAL A CA 1
ATOM 4652 C C . VAL A 1 578 ? 24.547 -20.312 -2.836 1 93.25 578 VAL A C 1
ATOM 4654 O O . VAL A 1 578 ? 25.234 -20.156 -3.844 1 93.25 578 VAL A O 1
ATOM 4657 N N . SER A 1 579 ? 23.516 -19.469 -2.6 1 91.56 579 SER A N 1
ATOM 4658 C CA . SER A 1 579 ? 23.109 -18.453 -3.557 1 91.56 579 SER A CA 1
ATOM 4659 C C . SER A 1 579 ? 24.219 -17.406 -3.742 1 91.56 579 SER A C 1
ATOM 4661 O O . SER A 1 579 ? 24.516 -17.016 -4.871 1 91.56 579 SER A O 1
ATOM 4663 N N . TRP A 1 580 ? 24.859 -16.969 -2.738 1 89.12 580 TRP A N 1
ATOM 4664 C CA . TRP A 1 580 ? 25.875 -15.93 -2.91 1 89.12 580 TRP A CA 1
ATOM 4665 C C . TRP A 1 580 ? 27.172 -16.516 -3.445 1 89.12 580 TRP A C 1
ATOM 4667 O O . TRP A 1 580 ? 27.891 -15.859 -4.203 1 89.12 580 TRP A O 1
ATOM 4677 N N . GLU A 1 581 ? 27.453 -17.828 -3.051 1 91.5 581 GLU A N 1
ATOM 4678 C CA . GLU A 1 581 ? 28.609 -18.5 -3.65 1 91.5 581 GLU A CA 1
ATOM 4679 C C . GLU A 1 581 ? 28.422 -18.672 -5.156 1 91.5 581 GLU A C 1
ATOM 4681 O O . GLU A 1 581 ? 29.359 -18.438 -5.93 1 91.5 581 GLU A O 1
ATOM 4686 N N . PHE A 1 582 ? 27.266 -19.078 -5.531 1 95.62 582 PHE A N 1
ATOM 4687 C CA . PHE A 1 582 ? 26.922 -19.203 -6.941 1 95.62 582 PHE A CA 1
ATOM 4688 C C . PHE A 1 582 ? 27.125 -17.875 -7.66 1 95.62 582 PHE A C 1
ATOM 4690 O O . PHE A 1 582 ? 27.703 -17.828 -8.75 1 95.62 582 PHE A O 1
ATOM 4697 N N . LYS A 1 583 ? 26.625 -16.812 -7.055 1 92.94 583 LYS A N 1
ATOM 4698 C CA . LYS A 1 583 ? 26.766 -15.477 -7.617 1 92.94 583 LYS A CA 1
ATOM 4699 C C . LYS A 1 583 ? 28.219 -15.109 -7.844 1 92.94 583 LYS A C 1
ATOM 4701 O O . LYS A 1 583 ? 28.578 -14.586 -8.898 1 92.94 583 LYS A O 1
ATOM 4706 N N . GLU A 1 584 ? 29.062 -15.398 -6.934 1 90.62 584 GLU A N 1
ATOM 4707 C CA . GLU A 1 584 ? 30.484 -15.117 -7.055 1 90.62 584 GLU A CA 1
ATOM 4708 C C . GLU A 1 584 ? 31.094 -15.852 -8.242 1 90.62 584 GLU A C 1
ATOM 4710 O O . GLU A 1 584 ? 31.922 -15.297 -8.977 1 90.62 584 GLU A O 1
ATOM 4715 N N . ILE A 1 585 ? 30.656 -17 -8.367 1 94.81 585 ILE A N 1
ATOM 4716 C CA . ILE A 1 585 ? 31.203 -17.844 -9.445 1 94.81 585 ILE A CA 1
ATOM 4717 C C . ILE A 1 585 ? 30.797 -17.266 -10.797 1 94.81 585 ILE A C 1
ATOM 4719 O O . ILE A 1 585 ? 31.641 -17.031 -11.664 1 94.81 585 ILE A O 1
ATOM 4723 N N . ILE A 1 586 ? 29.5 -16.984 -10.984 1 95.38 586 ILE A N 1
ATOM 4724 C CA . ILE A 1 586 ? 29.062 -16.562 -12.312 1 95.38 586 ILE A CA 1
ATOM 4725 C C . ILE A 1 586 ? 29.594 -15.148 -12.602 1 95.38 586 ILE A C 1
ATOM 4727 O O . ILE A 1 586 ? 29.812 -14.797 -13.766 1 95.38 586 ILE A O 1
ATOM 4731 N N . ASP A 1 587 ? 29.797 -14.375 -11.602 1 90.5 587 ASP A N 1
ATOM 4732 C CA . ASP A 1 587 ? 30.344 -13.031 -11.781 1 90.5 587 ASP A CA 1
ATOM 4733 C C . ASP A 1 587 ? 31.781 -13.086 -12.258 1 90.5 587 ASP A C 1
ATOM 4735 O O . ASP A 1 587 ? 32.281 -12.133 -12.867 1 90.5 587 ASP A O 1
ATOM 4739 N N . SER A 1 588 ? 32.438 -14.117 -12.008 1 92.38 588 SER A N 1
ATOM 4740 C CA . SER A 1 588 ? 33.844 -14.25 -12.375 1 92.38 588 SER A CA 1
ATOM 4741 C C . SER A 1 588 ? 34 -14.727 -13.812 1 92.38 588 SER A C 1
ATOM 4743 O O . SER A 1 588 ? 35.125 -14.711 -14.367 1 92.38 588 SER A O 1
ATOM 4745 N N . ILE A 1 589 ? 32.938 -15.133 -14.43 1 95.81 589 ILE A N 1
ATOM 4746 C CA . ILE A 1 589 ? 32.969 -15.617 -15.805 1 95.81 589 ILE A CA 1
ATOM 4747 C C . ILE A 1 589 ? 33 -14.43 -16.766 1 95.81 589 ILE A C 1
ATOM 4749 O O . ILE A 1 589 ? 32.062 -13.617 -16.781 1 95.81 589 ILE A O 1
ATOM 4753 N N . GLU A 1 590 ? 34 -14.328 -17.562 1 93.69 590 GLU A N 1
ATOM 4754 C CA . GLU A 1 590 ? 34.125 -13.258 -18.547 1 93.69 590 GLU A CA 1
ATOM 4755 C C . GLU A 1 590 ? 33.25 -13.516 -19.766 1 93.69 590 GLU A C 1
ATOM 4757 O O . GLU A 1 590 ? 33.188 -14.641 -20.266 1 93.69 590 GLU A O 1
ATOM 4762 N N . ASN A 1 591 ? 32.531 -12.57 -20.219 1 95.06 591 ASN A N 1
ATOM 4763 C CA . ASN A 1 591 ? 31.656 -12.625 -21.391 1 95.06 591 ASN A CA 1
ATOM 4764 C C . ASN A 1 591 ? 30.703 -13.805 -21.297 1 95.06 591 ASN A C 1
ATOM 4766 O O . ASN A 1 591 ? 30.625 -14.617 -22.234 1 95.06 591 ASN A O 1
ATOM 4770 N N . PRO A 1 592 ? 30 -13.859 -20.266 1 96.25 592 PRO A N 1
ATOM 4771 C CA . PRO A 1 592 ? 29.125 -15.008 -20.047 1 96.25 592 PRO A CA 1
ATOM 4772 C C . PRO A 1 592 ? 28.141 -15.219 -21.219 1 96.25 592 PRO A C 1
ATOM 4774 O O . PRO A 1 592 ? 27.734 -16.359 -21.484 1 96.25 592 PRO A O 1
ATOM 4777 N N . GLU A 1 593 ? 27.797 -14.234 -21.969 1 95.44 593 GLU A N 1
ATOM 4778 C CA . GLU A 1 593 ? 26.844 -14.328 -23.062 1 95.44 593 GLU A CA 1
ATOM 4779 C C . GLU A 1 593 ? 27.359 -15.234 -24.172 1 95.44 593 GLU A C 1
ATOM 4781 O O . GLU A 1 593 ? 26.578 -15.68 -25.016 1 95.44 593 GLU A O 1
ATOM 4786 N N . GLU A 1 594 ? 28.641 -15.508 -24.109 1 96.38 594 GLU A N 1
ATOM 4787 C CA . GLU A 1 594 ? 29.266 -16.359 -25.109 1 96.38 594 GLU A CA 1
ATOM 4788 C C . GLU A 1 594 ? 29.562 -17.75 -24.562 1 96.38 594 GLU A C 1
ATOM 4790 O O . GLU A 1 594 ? 30.125 -18.594 -25.25 1 96.38 594 GLU A O 1
ATOM 4795 N N . LYS A 1 595 ? 29.172 -17.984 -23.328 1 97.69 595 LYS A N 1
ATOM 4796 C CA . LYS A 1 595 ? 29.562 -19.203 -22.641 1 97.69 595 LYS A CA 1
ATOM 4797 C C . LYS A 1 595 ? 28.344 -20.109 -22.391 1 97.69 595 LYS A C 1
ATOM 4799 O O . LYS A 1 595 ? 27.203 -19.656 -22.438 1 97.69 595 LYS A O 1
ATOM 4804 N N . VAL A 1 596 ? 28.625 -21.422 -22.234 1 98.31 596 VAL A N 1
ATOM 4805 C CA . VAL A 1 596 ? 27.656 -22.422 -21.812 1 98.31 596 VAL A CA 1
ATOM 4806 C C . VAL A 1 596 ? 27.797 -22.656 -20.297 1 98.31 596 VAL A C 1
ATOM 4808 O O . VAL A 1 596 ? 28.891 -22.906 -19.812 1 98.31 596 VAL A O 1
ATOM 4811 N N . LEU A 1 597 ? 26.703 -22.5 -19.578 1 98.62 597 LEU A N 1
ATOM 4812 C CA . LEU A 1 597 ? 26.672 -22.766 -18.141 1 98.62 597 LEU A CA 1
ATOM 4813 C C . LEU A 1 597 ? 26.047 -24.125 -17.859 1 98.62 597 LEU A C 1
ATOM 4815 O O . LEU A 1 597 ? 24.938 -24.406 -18.344 1 98.62 597 LEU A O 1
ATOM 4819 N N . VAL A 1 598 ? 26.734 -25 -17.219 1 98.69 598 VAL A N 1
ATOM 4820 C CA . VAL A 1 598 ? 26.203 -26.281 -16.781 1 98.69 598 VAL A CA 1
ATOM 4821 C C . VAL A 1 598 ? 25.922 -26.25 -15.289 1 98.69 598 VAL A C 1
ATOM 4823 O O . VAL A 1 598 ? 26.812 -26 -14.484 1 98.69 598 VAL A O 1
ATOM 4826 N N . ILE A 1 599 ? 24.719 -26.438 -14.906 1 98.81 599 ILE A N 1
ATOM 4827 C CA . ILE A 1 599 ? 24.328 -26.547 -13.508 1 98.81 599 ILE A CA 1
ATOM 4828 C C . ILE A 1 599 ? 23.969 -28 -13.18 1 98.81 599 ILE A C 1
ATOM 4830 O O . ILE A 1 599 ? 23 -28.547 -13.711 1 98.81 599 ILE A O 1
ATOM 4834 N N . ASP A 1 600 ? 24.719 -28.594 -12.328 1 98.75 600 ASP A N 1
ATOM 4835 C CA . ASP A 1 600 ? 24.547 -30 -11.969 1 98.75 600 ASP A CA 1
ATOM 4836 C C . ASP A 1 600 ? 23.766 -30.125 -10.672 1 98.75 600 ASP A C 1
ATOM 4838 O O . ASP A 1 600 ? 24.281 -29.828 -9.586 1 98.75 600 ASP A O 1
ATOM 4842 N N . LEU A 1 601 ? 22.516 -30.609 -10.773 1 98.75 601 LEU A N 1
ATOM 4843 C CA . LEU A 1 601 ? 21.625 -30.797 -9.633 1 98.75 601 LEU A CA 1
ATOM 4844 C C . LEU A 1 601 ? 21.422 -32.281 -9.32 1 98.75 601 LEU A C 1
ATOM 4846 O O . LEU A 1 601 ? 20.5 -32.625 -8.578 1 98.75 601 LEU A O 1
ATOM 4850 N N . ARG A 1 602 ? 22.219 -33.156 -9.898 1 98.12 602 ARG A N 1
ATOM 4851 C CA . ARG A 1 602 ? 22.125 -34.594 -9.609 1 98.12 602 ARG A CA 1
ATOM 4852 C C . ARG A 1 602 ? 22.375 -34.875 -8.133 1 98.12 602 ARG A C 1
ATOM 4854 O O . ARG A 1 602 ? 23.266 -34.281 -7.523 1 98.12 602 ARG A O 1
ATOM 4861 N N . ASP A 1 603 ? 21.5 -35.719 -7.625 1 97.38 603 ASP A N 1
ATOM 4862 C CA . ASP A 1 603 ? 21.609 -36.188 -6.246 1 97.38 603 ASP A CA 1
ATOM 4863 C C . ASP A 1 603 ? 21.375 -35.031 -5.258 1 97.38 603 ASP A C 1
ATOM 4865 O O . ASP A 1 603 ? 21.812 -35.094 -4.105 1 97.38 603 ASP A O 1
ATOM 4869 N N . ASN A 1 604 ? 20.766 -33.969 -5.691 1 97.94 604 ASN A N 1
ATOM 4870 C CA . ASN A 1 604 ? 20.453 -32.844 -4.84 1 97.94 604 ASN A CA 1
ATOM 4871 C C . ASN A 1 604 ? 19 -32.906 -4.359 1 97.94 604 ASN A C 1
ATOM 4873 O O . ASN A 1 604 ? 18.078 -32.656 -5.137 1 97.94 604 ASN A O 1
ATOM 4877 N N . LEU A 1 605 ? 18.812 -33.031 -3.127 1 95.88 605 LEU A N 1
ATOM 4878 C CA . LEU A 1 605 ? 17.484 -33.281 -2.561 1 95.88 605 LEU A CA 1
ATOM 4879 C C . LEU A 1 605 ? 16.781 -31.953 -2.25 1 95.88 605 LEU A C 1
ATOM 4881 O O . LEU A 1 605 ? 15.688 -31.938 -1.699 1 95.88 605 LEU A O 1
ATOM 4885 N N . GLY A 1 606 ? 17.406 -30.891 -2.572 1 96.75 606 GLY A N 1
ATOM 4886 C CA . GLY A 1 606 ? 16.781 -29.578 -2.406 1 96.75 606 GLY A CA 1
ATOM 4887 C C . GLY A 1 606 ? 17.391 -28.766 -1.28 1 96.75 606 GLY A C 1
ATOM 4888 O O . GLY A 1 606 ? 18.609 -28.719 -1.132 1 96.75 606 GLY A O 1
ATOM 4889 N N . GLY A 1 607 ? 16.578 -28.031 -0.553 1 94.69 607 GLY A N 1
ATOM 4890 C CA . GLY A 1 607 ? 16.969 -27.109 0.507 1 94.69 607 GLY A CA 1
ATOM 4891 C C . GLY A 1 607 ? 16.125 -25.859 0.565 1 94.69 607 GLY A C 1
ATOM 4892 O O . GLY A 1 607 ? 14.914 -25.906 0.382 1 94.69 607 GLY A O 1
ATOM 4893 N N . LEU A 1 608 ? 16.734 -24.828 0.853 1 93.38 608 LEU A N 1
ATOM 4894 C CA . LEU A 1 608 ? 16.016 -23.562 1.034 1 93.38 608 LEU A CA 1
ATOM 4895 C C . LEU A 1 608 ? 15.477 -23.047 -0.295 1 93.38 608 LEU A C 1
ATOM 4897 O O . LEU A 1 608 ? 16.234 -22.875 -1.25 1 93.38 608 LEU A O 1
ATOM 4901 N N . ALA A 1 609 ? 14.156 -22.703 -0.324 1 94.81 609 ALA A N 1
ATOM 4902 C CA . ALA A 1 609 ? 13.516 -22.141 -1.513 1 94.81 609 ALA A CA 1
ATOM 4903 C C . ALA A 1 609 ? 14.094 -20.766 -1.848 1 94.81 609 ALA A C 1
ATOM 4905 O O . ALA A 1 609 ? 14.234 -20.422 -3.021 1 94.81 609 ALA A O 1
ATOM 4906 N N . THR A 1 610 ? 14.492 -20.047 -0.888 1 93 610 THR A N 1
ATOM 4907 C CA . THR A 1 610 ? 15.031 -18.703 -1.093 1 93 610 THR A CA 1
ATOM 4908 C C . THR A 1 610 ? 16.344 -18.766 -1.868 1 93 610 THR A C 1
ATOM 4910 O O . THR A 1 610 ? 16.641 -17.875 -2.68 1 93 610 THR A O 1
ATOM 4913 N N . SER A 1 611 ? 17.109 -19.812 -1.599 1 94.38 611 SER A N 1
ATOM 4914 C CA . SER A 1 611 ? 18.391 -19.969 -2.293 1 94.38 611 SER A CA 1
ATOM 4915 C C . SER A 1 611 ? 18.188 -20.219 -3.781 1 94.38 611 SER A C 1
ATOM 4917 O O . SER A 1 611 ? 18.844 -19.625 -4.621 1 94.38 611 SER A O 1
ATOM 4919 N N . SER A 1 612 ? 17.312 -21.094 -4.109 1 96.94 612 SER A N 1
ATOM 4920 C CA . SER A 1 612 ? 17.016 -21.344 -5.52 1 96.94 612 SER A CA 1
ATOM 4921 C C . SER A 1 612 ? 16.391 -20.125 -6.18 1 96.94 612 SER A C 1
ATOM 4923 O O . SER A 1 612 ? 16.672 -19.812 -7.34 1 96.94 612 SER A O 1
ATOM 4925 N N . ALA A 1 613 ? 15.547 -19.406 -5.473 1 96 613 ALA A N 1
ATOM 4926 C CA . ALA A 1 613 ? 14.93 -18.188 -5.988 1 96 613 ALA A CA 1
ATOM 4927 C C . ALA A 1 613 ? 15.977 -17.141 -6.309 1 96 613 ALA A C 1
ATOM 4929 O O . ALA A 1 613 ? 15.875 -16.438 -7.324 1 96 613 ALA A O 1
ATOM 4930 N N . ASP A 1 614 ? 16.938 -17.031 -5.438 1 95.44 614 ASP A N 1
ATOM 4931 C CA . ASP A 1 614 ? 18.016 -16.062 -5.676 1 95.44 614 ASP A CA 1
ATOM 4932 C C . ASP A 1 614 ? 18.781 -16.406 -6.953 1 95.44 614 ASP A C 1
ATOM 4934 O O . ASP A 1 614 ? 19.094 -15.523 -7.746 1 95.44 614 ASP A O 1
ATOM 4938 N N . ILE A 1 615 ? 19.078 -17.656 -7.121 1 97.56 615 ILE A N 1
ATOM 4939 C CA . ILE A 1 615 ? 19.797 -18.078 -8.312 1 97.56 615 ILE A CA 1
ATOM 4940 C C . ILE A 1 615 ? 18.953 -17.797 -9.555 1 97.56 615 ILE A C 1
ATOM 4942 O O . ILE A 1 615 ? 19.484 -17.328 -10.57 1 97.56 615 ILE A O 1
ATOM 4946 N N . LEU A 1 616 ? 17.656 -18.047 -9.453 1 98.06 616 LEU A N 1
ATOM 4947 C CA . LEU A 1 616 ? 16.75 -17.688 -10.539 1 98.06 616 LEU A CA 1
ATOM 4948 C C . LEU A 1 616 ? 16.781 -16.188 -10.812 1 98.06 616 LEU A C 1
ATOM 4950 O O . LEU A 1 616 ? 16.781 -15.766 -11.969 1 98.06 616 LEU A O 1
ATOM 4954 N N . ASP A 1 617 ? 16.828 -15.445 -9.797 1 96.38 617 ASP A N 1
ATOM 4955 C CA . ASP A 1 617 ? 16.875 -13.992 -9.93 1 96.38 617 ASP A CA 1
ATOM 4956 C C . ASP A 1 617 ? 18.125 -13.555 -10.703 1 96.38 617 ASP A C 1
ATOM 4958 O O . ASP A 1 617 ? 18.078 -12.602 -11.484 1 96.38 617 ASP A O 1
ATOM 4962 N N . TYR A 1 618 ? 19.281 -14.32 -10.586 1 96.56 618 TYR A N 1
ATOM 4963 C CA . TYR A 1 618 ? 20.516 -13.984 -11.273 1 96.56 618 TYR A CA 1
ATOM 4964 C C . TYR A 1 618 ? 20.422 -14.289 -12.758 1 96.56 618 TYR A C 1
ATOM 4966 O O . TYR A 1 618 ? 21.062 -13.625 -13.578 1 96.56 618 TYR A O 1
ATOM 4974 N N . LEU A 1 619 ? 19.625 -15.258 -13.078 1 97.94 619 LEU A N 1
ATOM 4975 C CA . LEU A 1 619 ? 19.75 -15.836 -14.414 1 97.94 619 LEU A CA 1
ATOM 4976 C C . LEU A 1 619 ? 18.531 -15.484 -15.273 1 97.94 619 LEU A C 1
ATOM 4978 O O . LEU A 1 619 ? 18.547 -15.68 -16.484 1 97.94 619 LEU A O 1
ATOM 4982 N N . LEU A 1 620 ? 17.453 -14.953 -14.617 1 97.06 620 LEU A N 1
ATOM 4983 C CA . LEU A 1 620 ? 16.203 -14.703 -15.336 1 97.06 620 LEU A CA 1
ATOM 4984 C C . LEU A 1 620 ? 15.977 -13.203 -15.531 1 97.06 620 LEU A C 1
ATOM 4986 O O . LEU A 1 620 ? 16.562 -12.391 -14.805 1 97.06 620 LEU A O 1
ATOM 4990 N N . PRO A 1 621 ? 15.188 -12.828 -16.562 1 94.81 621 PRO A N 1
ATOM 4991 C CA . PRO A 1 621 ? 14.711 -11.445 -16.656 1 94.81 621 PRO A CA 1
ATOM 4992 C C . PRO A 1 621 ? 13.648 -11.117 -15.609 1 94.81 621 PRO A C 1
ATOM 4994 O O . PRO A 1 621 ? 13.305 -11.961 -14.781 1 94.81 621 PRO A O 1
ATOM 4997 N N . ALA A 1 622 ? 13.195 -9.891 -15.625 1 94.12 622 ALA A N 1
ATOM 4998 C CA . ALA A 1 622 ? 12.164 -9.492 -14.672 1 94.12 622 ALA A CA 1
ATOM 4999 C C . ALA A 1 622 ? 10.922 -10.367 -14.812 1 94.12 622 ALA A C 1
ATOM 5001 O O . ALA A 1 622 ? 10.336 -10.453 -15.898 1 94.12 622 ALA A O 1
ATOM 5002 N N . CYS A 1 623 ? 10.562 -11.047 -13.734 1 96.12 623 CYS A N 1
ATOM 5003 C CA . CYS A 1 623 ? 9.391 -11.922 -13.727 1 96.12 623 CYS A CA 1
ATOM 5004 C C . CYS A 1 623 ? 9.117 -12.453 -12.32 1 96.12 623 CYS A C 1
ATOM 5006 O O . CYS A 1 623 ? 9.867 -12.156 -11.391 1 96.12 623 CYS A O 1
ATOM 5008 N N . THR A 1 624 ? 7.961 -13.102 -12.188 1 96.75 624 THR A N 1
ATOM 5009 C CA . THR A 1 624 ? 7.75 -13.945 -11.023 1 96.75 624 THR A CA 1
ATOM 5010 C C . THR A 1 624 ? 8.391 -15.32 -11.227 1 96.75 624 THR A C 1
ATOM 5012 O O . THR A 1 624 ? 7.98 -16.078 -12.117 1 96.75 624 THR A O 1
ATOM 5015 N N . THR A 1 625 ? 9.359 -15.625 -10.43 1 97.25 625 THR A N 1
ATOM 5016 C CA . THR A 1 625 ? 10.133 -16.844 -10.688 1 97.25 625 THR A CA 1
ATOM 5017 C C . THR A 1 625 ? 9.375 -18.078 -10.203 1 97.25 625 THR A C 1
ATOM 5019 O O . THR A 1 625 ? 9.391 -19.109 -10.867 1 97.25 625 THR A O 1
ATOM 5022 N N . SER A 1 626 ? 8.805 -17.969 -9.055 1 97.69 626 SER A N 1
ATOM 5023 C CA . SER A 1 626 ? 8.016 -19 -8.406 1 97.69 626 SER A CA 1
ATOM 5024 C C . SER A 1 626 ? 7.145 -18.422 -7.293 1 97.69 626 SER A C 1
ATOM 5026 O O . SER A 1 626 ? 7.25 -17.25 -6.969 1 97.69 626 SER A O 1
ATOM 5028 N N . TYR A 1 627 ? 6.246 -19.219 -6.879 1 97.25 627 TYR A N 1
ATOM 5029 C CA . TYR A 1 627 ? 5.41 -18.781 -5.773 1 97.25 627 TYR A CA 1
ATOM 5030 C C . TYR A 1 627 ? 4.895 -19.953 -4.965 1 97.25 627 TYR A C 1
ATOM 5032 O O . TYR A 1 627 ? 4.875 -21.094 -5.453 1 97.25 627 TYR A O 1
ATOM 5040 N N . ILE A 1 628 ? 4.578 -19.719 -3.711 1 97.44 628 ILE A N 1
ATOM 5041 C CA . ILE A 1 628 ? 4.039 -20.75 -2.826 1 97.44 628 ILE A CA 1
ATOM 5042 C C . ILE A 1 628 ? 2.541 -20.516 -2.631 1 97.44 628 ILE A C 1
ATOM 5044 O O . ILE A 1 628 ? 2.059 -19.391 -2.719 1 97.44 628 ILE A O 1
ATOM 5048 N N . VAL A 1 629 ? 1.765 -21.562 -2.477 1 97.5 629 VAL A N 1
ATOM 5049 C CA . VAL A 1 629 ? 0.327 -21.547 -2.227 1 97.5 629 VAL A CA 1
ATOM 5050 C C . VAL A 1 629 ? 0.023 -22.219 -0.895 1 97.5 629 VAL A C 1
ATOM 5052 O O . VAL A 1 629 ? 0.207 -23.438 -0.754 1 97.5 629 VAL A O 1
ATOM 5055 N N . TYR A 1 630 ? -0.53 -21.5 0.063 1 96.38 630 TYR A N 1
ATOM 5056 C CA . TYR A 1 630 ? -0.844 -22.031 1.382 1 96.38 630 TYR A CA 1
ATOM 5057 C C . TYR A 1 630 ? -2.182 -22.766 1.368 1 96.38 630 TYR A C 1
ATOM 5059 O O . TYR A 1 630 ? -2.857 -22.812 0.337 1 96.38 630 TYR A O 1
ATOM 5067 N N . ARG A 1 631 ? -2.475 -23.391 2.525 1 94.06 631 ARG A N 1
ATOM 5068 C CA . ARG A 1 631 ? -3.654 -24.234 2.676 1 94.06 631 ARG A CA 1
ATOM 5069 C C . ARG A 1 631 ? -4.926 -23.469 2.322 1 94.06 631 ARG A C 1
ATOM 5071 O O . ARG A 1 631 ? -5.859 -24.047 1.752 1 94.06 631 ARG A O 1
ATOM 5078 N N . ASP A 1 632 ? -4.949 -22.156 2.566 1 91.69 632 ASP A N 1
ATOM 5079 C CA . ASP A 1 632 ? -6.137 -21.344 2.33 1 91.69 632 ASP A CA 1
ATOM 5080 C C . ASP A 1 632 ? -6.074 -20.672 0.962 1 91.69 632 ASP A C 1
ATOM 5082 O O . ASP A 1 632 ? -6.926 -19.828 0.636 1 91.69 632 ASP A O 1
ATOM 5086 N N . GLY A 1 633 ? -5.082 -20.922 0.212 1 93.25 633 GLY A N 1
ATOM 5087 C CA . GLY A 1 633 ? -4.988 -20.422 -1.146 1 93.25 633 GLY A CA 1
ATOM 5088 C C . GLY A 1 633 ? -4.203 -19.125 -1.241 1 93.25 633 GLY A C 1
ATOM 5089 O O . GLY A 1 633 ? -3.877 -18.672 -2.34 1 93.25 633 GLY A O 1
ATOM 5090 N N . TYR A 1 634 ? -3.918 -18.531 -0.116 1 92.06 634 TYR A N 1
ATOM 5091 C CA . TYR A 1 634 ? -3.092 -17.328 -0.165 1 92.06 634 TYR A CA 1
ATOM 5092 C C . TYR A 1 634 ? -1.683 -17.641 -0.643 1 92.06 634 TYR A C 1
ATOM 5094 O O . TYR A 1 634 ? -1.209 -18.781 -0.479 1 92.06 634 TYR A O 1
ATOM 5102 N N . MET A 1 635 ? -1.081 -16.609 -1.239 1 95.25 635 MET A N 1
ATOM 5103 C CA . MET A 1 635 ? 0.164 -16.891 -1.946 1 95.25 635 MET A CA 1
ATOM 5104 C C . MET A 1 635 ? 1.273 -15.945 -1.5 1 95.25 635 MET A C 1
ATOM 5106 O O . MET A 1 635 ? 1 -14.875 -0.959 1 95.25 635 MET A O 1
ATOM 5110 N N . TYR A 1 636 ? 2.49 -16.391 -1.645 1 95.19 636 TYR A N 1
ATOM 5111 C CA . TYR A 1 636 ? 3.707 -15.594 -1.526 1 95.19 636 TYR A CA 1
ATOM 5112 C C . TYR A 1 636 ? 4.609 -15.797 -2.738 1 95.19 636 TYR A C 1
ATOM 5114 O O . TYR A 1 636 ? 4.941 -16.938 -3.092 1 95.19 636 TYR A O 1
ATOM 5122 N N . SER A 1 637 ? 5.047 -14.695 -3.389 1 96.38 637 SER A N 1
ATOM 5123 C CA . SER A 1 637 ? 5.75 -14.773 -4.664 1 96.38 637 SER A CA 1
ATOM 5124 C C . SER A 1 637 ? 7.227 -14.43 -4.504 1 96.38 637 SER A C 1
ATOM 5126 O O . SER A 1 637 ? 7.59 -13.609 -3.662 1 96.38 637 SER A O 1
ATOM 5128 N N . TYR A 1 638 ? 8.055 -15.148 -5.238 1 96.5 638 TYR A N 1
ATOM 5129 C CA . TYR A 1 638 ? 9.453 -14.797 -5.453 1 96.5 638 TYR A CA 1
ATOM 5130 C C . TYR A 1 638 ? 9.641 -14.109 -6.801 1 96.5 638 TYR A C 1
ATOM 5132 O O . TYR A 1 638 ? 9.047 -14.516 -7.801 1 96.5 638 TYR A O 1
ATOM 5140 N N . TYR A 1 639 ? 10.516 -13.062 -6.855 1 95.5 639 TYR A N 1
ATOM 5141 C CA . TYR A 1 639 ? 10.633 -12.25 -8.062 1 95.5 639 TYR A CA 1
ATOM 5142 C C . TYR A 1 639 ? 12.078 -12.188 -8.539 1 95.5 639 TYR A C 1
ATOM 5144 O O . TYR A 1 639 ? 13.008 -12.43 -7.762 1 95.5 639 TYR A O 1
ATOM 5152 N N . SER A 1 640 ? 12.18 -12.039 -9.805 1 95.31 640 SER A N 1
ATOM 5153 C CA . SER A 1 640 ? 13.438 -11.664 -10.445 1 95.31 640 SER A CA 1
ATOM 5154 C C . SER A 1 640 ? 13.359 -10.25 -11.016 1 95.31 640 SER A C 1
ATOM 5156 O O . SER A 1 640 ? 12.336 -9.852 -11.57 1 95.31 640 SER A O 1
ATOM 5158 N N . ASP A 1 641 ? 14.461 -9.539 -10.836 1 91.5 641 ASP A N 1
ATOM 5159 C CA . ASP A 1 641 ? 14.531 -8.219 -11.453 1 91.5 641 ASP A CA 1
ATOM 5160 C C . ASP A 1 641 ? 15.172 -8.289 -12.836 1 91.5 641 ASP A C 1
ATOM 5162 O O . ASP A 1 641 ? 15.406 -9.383 -13.359 1 91.5 641 ASP A O 1
ATOM 5166 N N . ALA A 1 642 ? 15.477 -7.129 -13.445 1 91.94 642 ALA A N 1
ATOM 5167 C CA . ALA A 1 642 ? 15.906 -7.09 -14.844 1 91.94 642 ALA A CA 1
ATOM 5168 C C . ALA A 1 642 ? 17.422 -7.258 -14.953 1 91.94 642 ALA A C 1
ATOM 5170 O O . ALA A 1 642 ? 17.969 -7.23 -16.062 1 91.94 642 ALA A O 1
ATOM 5171 N N . ALA A 1 643 ? 18.125 -7.508 -13.844 1 93.5 643 ALA A N 1
ATOM 5172 C CA . ALA A 1 643 ? 19.578 -7.625 -13.859 1 93.5 643 ALA A CA 1
ATOM 5173 C C . ALA A 1 643 ? 20.016 -9.055 -14.188 1 93.5 643 ALA A C 1
ATOM 5175 O O . ALA A 1 643 ? 20.844 -9.641 -13.484 1 93.5 643 ALA A O 1
ATOM 5176 N N . GLN A 1 644 ? 19.656 -9.547 -15.32 1 94.62 644 GLN A N 1
ATOM 5177 C CA . GLN A 1 644 ? 19.906 -10.922 -15.75 1 94.62 644 GLN A CA 1
ATOM 5178 C C . GLN A 1 644 ? 21.344 -11.094 -16.219 1 94.62 644 GLN A C 1
ATOM 5180 O O . GLN A 1 644 ? 21.859 -10.289 -17 1 94.62 644 GLN A O 1
ATOM 5185 N N . THR A 1 645 ? 22.078 -12.109 -15.672 1 95.56 645 THR A N 1
ATOM 5186 C CA . THR A 1 645 ? 23.297 -12.594 -16.297 1 95.56 645 THR A CA 1
ATOM 5187 C C . THR A 1 645 ? 22.984 -13.57 -17.422 1 95.56 645 THR A C 1
ATOM 5189 O O . THR A 1 645 ? 22.562 -14.695 -17.172 1 95.56 645 THR A O 1
ATOM 5192 N N . LYS A 1 646 ? 23.25 -13.188 -18.594 1 96.25 646 LYS A N 1
ATOM 5193 C CA . LYS A 1 646 ? 22.875 -13.984 -19.766 1 96.25 646 LYS A CA 1
ATOM 5194 C C . LYS A 1 646 ? 23.984 -14.961 -20.141 1 96.25 646 LYS A C 1
ATOM 5196 O O . LYS A 1 646 ? 25.172 -14.617 -20.078 1 96.25 646 LYS A O 1
ATOM 5201 N N . PHE A 1 647 ? 23.609 -16.094 -20.438 1 97.94 647 PHE A N 1
ATOM 5202 C CA . PHE A 1 647 ? 24.5 -17.094 -21.016 1 97.94 647 PHE A CA 1
ATOM 5203 C C . PHE A 1 647 ? 24.016 -17.516 -22.406 1 97.94 647 PHE A C 1
ATOM 5205 O O . PHE A 1 647 ? 22.844 -17.344 -22.734 1 97.94 647 PHE A O 1
ATOM 5212 N N . LYS A 1 648 ? 24.984 -18.016 -23.203 1 97.38 648 LYS A N 1
ATOM 5213 C CA . LYS A 1 648 ? 24.609 -18.531 -24.516 1 97.38 648 LYS A CA 1
ATOM 5214 C C . LYS A 1 648 ? 23.625 -19.688 -24.375 1 97.38 648 LYS A C 1
ATOM 5216 O O . LYS A 1 648 ? 22.641 -19.766 -25.125 1 97.38 648 LYS A O 1
ATOM 5221 N N . LYS A 1 649 ? 23.953 -20.531 -23.469 1 98.06 649 LYS A N 1
ATOM 5222 C CA . LYS A 1 649 ? 23.156 -21.719 -23.203 1 98.06 649 LYS A CA 1
ATOM 5223 C C . LYS A 1 649 ? 23.312 -22.172 -21.75 1 98.06 649 LYS A C 1
ATOM 5225 O O . LYS A 1 649 ? 24.391 -22.031 -21.172 1 98.06 649 LYS A O 1
ATOM 5230 N N . ILE A 1 650 ? 22.219 -22.719 -21.203 1 98.69 650 ILE A N 1
ATOM 5231 C CA . ILE A 1 650 ? 22.266 -23.266 -19.844 1 98.69 650 ILE A CA 1
ATOM 5232 C C . ILE A 1 650 ? 21.828 -24.734 -19.891 1 98.69 650 ILE A C 1
ATOM 5234 O O . ILE A 1 650 ? 20.75 -25.062 -20.391 1 98.69 650 ILE A O 1
ATOM 5238 N N . LEU A 1 651 ? 22.672 -25.594 -19.469 1 98.81 651 LEU A N 1
ATOM 5239 C CA . LEU A 1 651 ? 22.391 -27.016 -19.359 1 98.81 651 LEU A CA 1
ATOM 5240 C C . LEU A 1 651 ? 22.203 -27.422 -17.891 1 98.81 651 LEU A C 1
ATOM 5242 O O . LEU A 1 651 ? 23.078 -27.172 -17.062 1 98.81 651 LEU A O 1
ATOM 5246 N N . VAL A 1 652 ? 21.062 -28 -17.562 1 98.88 652 VAL A N 1
ATOM 5247 C CA . VAL A 1 652 ? 20.75 -28.406 -16.203 1 98.88 652 VAL A CA 1
ATOM 5248 C C . VAL A 1 652 ? 20.734 -29.922 -16.094 1 98.88 652 VAL A C 1
ATOM 5250 O O . VAL A 1 652 ? 19.984 -30.594 -16.812 1 98.88 652 VAL A O 1
ATOM 5253 N N . LEU A 1 653 ? 21.547 -30.469 -15.227 1 98.81 653 LEU A N 1
ATOM 5254 C CA . LEU A 1 653 ? 21.609 -31.922 -15.031 1 98.81 653 LEU A CA 1
ATOM 5255 C C . LEU A 1 653 ? 20.75 -32.344 -13.844 1 98.81 653 LEU A C 1
ATOM 5257 O O . LEU A 1 653 ? 20.891 -31.812 -12.742 1 98.81 653 LEU A O 1
ATOM 5261 N N . VAL A 1 654 ? 19.875 -33.312 -14.102 1 98.62 654 VAL A N 1
ATOM 5262 C CA . VAL A 1 654 ? 18.984 -33.781 -13.031 1 98.62 654 VAL A CA 1
ATOM 5263 C C . VAL A 1 654 ? 18.938 -35.312 -13.039 1 98.62 654 VAL A C 1
ATOM 5265 O O . VAL A 1 654 ? 19.422 -35.938 -13.977 1 98.62 654 VAL A O 1
ATOM 5268 N N . ASN A 1 655 ? 18.484 -35.906 -11.969 1 98.12 655 ASN A N 1
ATOM 5269 C CA . ASN A 1 655 ? 18.234 -37.344 -11.859 1 98.12 655 ASN A CA 1
ATOM 5270 C C . ASN A 1 655 ? 17.094 -37.625 -10.883 1 98.12 655 ASN A C 1
ATOM 5272 O O . ASN A 1 655 ? 16.344 -36.75 -10.523 1 98.12 655 ASN A O 1
ATOM 5276 N N . GLU A 1 656 ? 16.922 -38.875 -10.469 1 96.88 656 GLU A N 1
ATOM 5277 C CA . GLU A 1 656 ? 15.773 -39.344 -9.68 1 96.88 656 GLU A CA 1
ATOM 5278 C C . GLU A 1 656 ? 15.883 -38.875 -8.234 1 96.88 656 GLU A C 1
ATOM 5280 O O . GLU A 1 656 ? 14.938 -39 -7.457 1 96.88 656 GLU A O 1
ATOM 5285 N N . TYR A 1 657 ? 17.031 -38.188 -7.922 1 97.19 657 TYR A N 1
ATOM 5286 C CA . TYR A 1 657 ? 17.203 -37.688 -6.562 1 97.19 657 TYR A CA 1
ATOM 5287 C C . TYR A 1 657 ? 17.141 -36.156 -6.527 1 97.19 657 TYR A C 1
ATOM 5289 O O . TYR A 1 657 ? 17.234 -35.562 -5.457 1 97.19 657 TYR A O 1
ATOM 5297 N N . SER A 1 658 ? 17 -35.562 -7.668 1 98 658 SER A N 1
ATOM 5298 C CA . SER A 1 658 ? 16.797 -34.094 -7.719 1 98 658 SER A CA 1
ATOM 5299 C C . SER A 1 658 ? 15.391 -33.75 -7.25 1 98 658 SER A C 1
ATOM 5301 O O . SER A 1 658 ? 14.398 -34.125 -7.863 1 98 658 SER A O 1
ATOM 5303 N N . ALA A 1 659 ? 15.32 -32.938 -6.145 1 97.06 659 ALA A N 1
ATOM 5304 C CA . ALA A 1 659 ? 14.008 -32.688 -5.543 1 97.06 659 ALA A CA 1
ATOM 5305 C C . ALA A 1 659 ? 13.898 -31.25 -5.062 1 97.06 659 ALA A C 1
ATOM 5307 O O . ALA A 1 659 ? 14.914 -30.594 -4.812 1 97.06 659 ALA A O 1
ATOM 5308 N N . SER A 1 660 ? 12.617 -30.828 -4.949 1 96.62 660 SER A N 1
ATOM 5309 C CA . SER A 1 660 ? 12.32 -29.594 -4.238 1 96.62 660 SER A CA 1
ATOM 5310 C C . SER A 1 660 ? 13.023 -28.406 -4.883 1 96.62 660 SER A C 1
ATOM 5312 O O . SER A 1 660 ? 12.867 -28.156 -6.078 1 96.62 660 SER A O 1
ATOM 5314 N N . SER A 1 661 ? 13.898 -27.719 -4.141 1 97.75 661 SER A N 1
ATOM 5315 C CA . SER A 1 661 ? 14.555 -26.516 -4.656 1 97.75 661 SER A CA 1
ATOM 5316 C C . SER A 1 661 ? 15.297 -26.812 -5.957 1 97.75 661 SER A C 1
ATOM 5318 O O . SER A 1 661 ? 15.406 -25.953 -6.828 1 97.75 661 SER A O 1
ATOM 5320 N N . SER A 1 662 ? 15.805 -28.016 -6.152 1 98.38 662 SER A N 1
ATOM 5321 C CA . SER A 1 662 ? 16.391 -28.438 -7.414 1 98.38 662 SER A CA 1
ATOM 5322 C C . SER A 1 662 ? 15.383 -28.375 -8.555 1 98.38 662 SER A C 1
ATOM 5324 O O . SER A 1 662 ? 15.695 -27.922 -9.648 1 98.38 662 SER A O 1
ATOM 5326 N N . GLU A 1 663 ? 14.25 -28.828 -8.219 1 98.44 663 GLU A N 1
ATOM 5327 C CA . GLU A 1 663 ? 13.188 -28.859 -9.219 1 98.44 663 GLU A CA 1
ATOM 5328 C C . GLU A 1 663 ? 12.68 -27.453 -9.516 1 98.44 663 GLU A C 1
ATOM 5330 O O . GLU A 1 663 ? 12.391 -27.125 -10.672 1 98.44 663 GLU A O 1
ATOM 5335 N N . ILE A 1 664 ? 12.602 -26.609 -8.492 1 98.25 664 ILE A N 1
ATOM 5336 C CA . ILE A 1 664 ? 12.203 -25.219 -8.688 1 98.25 664 ILE A CA 1
ATOM 5337 C C . ILE A 1 664 ? 13.172 -24.531 -9.633 1 98.25 664 ILE A C 1
ATOM 5339 O O . ILE A 1 664 ? 12.75 -23.844 -10.57 1 98.25 664 ILE A O 1
ATOM 5343 N N . LEU A 1 665 ? 14.461 -24.719 -9.391 1 98.62 665 LEU A N 1
ATOM 5344 C CA . LEU A 1 665 ? 15.477 -24.078 -10.227 1 98.62 665 LEU A CA 1
ATOM 5345 C C . LEU A 1 665 ? 15.391 -24.594 -11.664 1 98.62 665 LEU A C 1
ATOM 5347 O O . LEU A 1 665 ? 15.367 -23.797 -12.609 1 98.62 665 LEU A O 1
ATOM 5351 N N . ALA A 1 666 ? 15.305 -25.906 -11.836 1 98.62 666 ALA A N 1
ATOM 5352 C CA . ALA A 1 666 ? 15.258 -26.5 -13.164 1 98.62 666 ALA A CA 1
ATOM 5353 C C . ALA A 1 666 ? 14.016 -26.047 -13.93 1 98.62 666 ALA A C 1
ATOM 5355 O O . ALA A 1 666 ? 14.109 -25.578 -15.07 1 98.62 666 ALA A O 1
ATOM 5356 N N . LEU A 1 667 ? 12.914 -26.156 -13.273 1 98.06 667 LEU A N 1
ATOM 5357 C CA . LEU A 1 667 ? 11.648 -25.781 -13.898 1 98.06 667 LEU A CA 1
ATOM 5358 C C . LEU A 1 667 ? 11.594 -24.281 -14.164 1 98.06 667 LEU A C 1
ATOM 5360 O O . LEU A 1 667 ? 11.109 -23.844 -15.211 1 98.06 667 LEU A O 1
ATOM 5364 N N . GLY A 1 668 ? 12.031 -23.469 -13.195 1 98 668 GLY A N 1
ATOM 5365 C CA . GLY A 1 668 ? 12.047 -22.031 -13.344 1 98 668 GLY A CA 1
ATOM 5366 C C . GLY A 1 668 ? 12.859 -21.562 -14.539 1 98 668 GLY A C 1
ATOM 5367 O O . GLY A 1 668 ? 12.398 -20.719 -15.32 1 98 668 GLY A O 1
ATOM 5368 N N . LEU A 1 669 ? 14.039 -22.125 -14.734 1 98.31 669 LEU A N 1
ATOM 5369 C CA . LEU A 1 669 ? 14.875 -21.766 -15.875 1 98.31 669 LEU A CA 1
ATOM 5370 C C . LEU A 1 669 ? 14.211 -22.203 -17.188 1 98.31 669 LEU A C 1
ATOM 5372 O O . LEU A 1 669 ? 14.148 -21.422 -18.141 1 98.31 669 LEU A O 1
ATOM 5376 N N . LYS A 1 670 ? 13.703 -23.375 -17.156 1 96.88 670 LYS A N 1
ATOM 5377 C CA . LYS A 1 670 ? 13.133 -23.953 -18.375 1 96.88 670 LYS A CA 1
ATOM 5378 C C . LYS A 1 670 ? 11.906 -23.172 -18.828 1 96.88 670 LYS A C 1
ATOM 5380 O O . LYS A 1 670 ? 11.719 -22.938 -20.031 1 96.88 670 LYS A O 1
ATOM 5385 N N . LYS A 1 671 ? 11.102 -22.781 -17.891 1 95.38 671 LYS A N 1
ATOM 5386 C CA . LYS A 1 671 ? 9.828 -22.125 -18.219 1 95.38 671 LYS A CA 1
ATOM 5387 C C . LYS A 1 671 ? 10.055 -20.703 -18.734 1 95.38 671 LYS A C 1
ATOM 5389 O O . LYS A 1 671 ? 9.312 -20.234 -19.594 1 95.38 671 LYS A O 1
ATOM 5394 N N . HIS A 1 672 ? 11.086 -20.047 -18.281 1 94.69 672 HIS A N 1
ATOM 5395 C CA . HIS A 1 672 ? 11.211 -18.625 -18.547 1 94.69 672 HIS A CA 1
ATOM 5396 C C . HIS A 1 672 ? 12.227 -18.344 -19.641 1 94.69 672 HIS A C 1
ATOM 5398 O O . HIS A 1 672 ? 12.273 -17.25 -20.203 1 94.69 672 HIS A O 1
ATOM 5404 N N . LEU A 1 673 ? 13.023 -19.375 -19.938 1 95.06 673 LEU A N 1
ATOM 5405 C CA . LEU A 1 673 ? 14.07 -19.156 -20.938 1 95.06 673 LEU A CA 1
ATOM 5406 C C . LEU A 1 673 ? 13.945 -20.156 -22.078 1 95.06 673 LEU A C 1
ATOM 5408 O O . LEU A 1 673 ? 13.562 -21.312 -21.859 1 95.06 673 LEU A O 1
ATOM 5412 N N . ASN A 1 674 ? 14.406 -19.781 -23.25 1 91.88 674 ASN A N 1
ATOM 5413 C CA . ASN A 1 674 ? 14.359 -20.641 -24.438 1 91.88 674 ASN A CA 1
ATOM 5414 C C . ASN A 1 674 ? 15.688 -21.344 -24.672 1 91.88 674 ASN A C 1
ATOM 5416 O O . ASN A 1 674 ? 15.758 -22.297 -25.453 1 91.88 674 ASN A O 1
ATOM 5420 N N . ASN A 1 675 ? 16.703 -20.953 -23.984 1 95.56 675 ASN A N 1
ATOM 5421 C CA . ASN A 1 675 ? 18.047 -21.5 -24.219 1 95.56 675 ASN A CA 1
ATOM 5422 C C . ASN A 1 675 ? 18.453 -22.453 -23.109 1 95.56 675 ASN A C 1
ATOM 5424 O O . ASN A 1 675 ? 19.641 -22.562 -22.797 1 95.56 675 ASN A O 1
ATOM 5428 N N . VAL A 1 676 ? 17.516 -23.125 -22.453 1 97.88 676 VAL A N 1
ATOM 5429 C CA . VAL A 1 676 ? 17.766 -24.047 -21.359 1 97.88 676 VAL A CA 1
ATOM 5430 C C . VAL A 1 676 ? 17.453 -25.469 -21.797 1 97.88 676 VAL A C 1
ATOM 5432 O O . VAL A 1 676 ? 16.422 -25.719 -22.422 1 97.88 676 VAL A O 1
ATOM 5435 N N . VAL A 1 677 ? 18.328 -26.406 -21.516 1 98.38 677 VAL A N 1
ATOM 5436 C CA . VAL A 1 677 ? 18.109 -27.828 -21.781 1 98.38 677 VAL A CA 1
ATOM 5437 C C . VAL A 1 677 ? 18.297 -28.625 -20.484 1 98.38 677 VAL A C 1
ATOM 5439 O O . VAL A 1 677 ? 19.328 -28.516 -19.828 1 98.38 677 VAL A O 1
ATOM 5442 N N . ILE A 1 678 ? 17.312 -29.375 -20.125 1 98.69 678 ILE A N 1
ATOM 5443 C CA . ILE A 1 678 ? 17.391 -30.266 -18.969 1 98.69 678 ILE A CA 1
ATOM 5444 C C . ILE A 1 678 ? 17.844 -31.656 -19.422 1 98.69 678 ILE A C 1
ATOM 5446 O O . ILE A 1 678 ? 17.219 -32.281 -20.297 1 98.69 678 ILE A O 1
ATOM 5450 N N . ILE A 1 679 ? 18.906 -32.125 -18.812 1 98.56 679 ILE A N 1
ATOM 5451 C CA . ILE A 1 679 ? 19.547 -33.375 -19.219 1 98.56 679 ILE A CA 1
ATOM 5452 C C . ILE A 1 679 ? 19.531 -34.375 -18.062 1 98.56 679 ILE A C 1
ATOM 5454 O O . ILE A 1 679 ? 19.844 -34 -16.922 1 98.56 679 ILE A O 1
ATOM 5458 N N . GLY A 1 680 ? 19.203 -35.625 -18.359 1 98.44 680 GLY A N 1
ATOM 5459 C CA . GLY A 1 680 ? 19.344 -36.688 -17.359 1 98.44 680 GLY A CA 1
ATOM 5460 C C . GLY A 1 680 ? 18.125 -37.562 -17.266 1 98.44 680 GLY A C 1
ATOM 5461 O O . GLY A 1 680 ? 17.656 -38.125 -18.266 1 98.44 680 GLY A O 1
ATOM 5462 N N . ARG A 1 681 ? 17.656 -37.75 -16.031 1 97.56 681 ARG A N 1
ATOM 5463 C CA . ARG A 1 681 ? 16.5 -38.594 -15.727 1 97.56 681 ARG A CA 1
ATOM 5464 C C . ARG A 1 681 ? 15.445 -37.812 -14.938 1 97.56 681 ARG A C 1
ATOM 5466 O O . ARG A 1 681 ? 15.727 -36.75 -14.398 1 97.56 681 ARG A O 1
ATOM 5473 N N . PRO A 1 682 ? 14.195 -38.438 -14.914 1 97.25 682 PRO A N 1
ATOM 5474 C CA . PRO A 1 682 ? 13.117 -37.688 -14.25 1 97.25 682 PRO A CA 1
ATOM 5475 C C . PRO A 1 682 ? 13.414 -37.438 -12.773 1 97.25 682 PRO A C 1
ATOM 5477 O O . PRO A 1 682 ? 13.977 -38.281 -12.086 1 97.25 682 PRO A O 1
ATOM 5480 N N . THR A 1 683 ? 13 -36.312 -12.312 1 98 683 THR A N 1
ATOM 5481 C CA . THR A 1 683 ? 13.234 -35.906 -10.93 1 98 683 THR A CA 1
ATOM 5482 C C . THR A 1 683 ? 12.242 -36.562 -9.984 1 98 683 THR A C 1
ATOM 5484 O O . THR A 1 683 ? 11.484 -37.438 -10.406 1 98 683 THR A O 1
ATOM 5487 N N . VAL A 1 684 ? 12.188 -36.094 -8.742 1 96.56 684 VAL A N 1
ATOM 5488 C CA . VAL A 1 684 ? 11.367 -36.719 -7.703 1 96.56 684 VAL A CA 1
ATOM 5489 C C . VAL A 1 684 ? 9.906 -36.344 -7.895 1 96.56 684 VAL A C 1
ATOM 5491 O O . VAL A 1 684 ? 9.008 -37.156 -7.75 1 96.56 684 VAL A O 1
ATOM 5494 N N . GLY A 1 685 ? 9.641 -35.094 -8.164 1 97.25 685 GLY A N 1
ATOM 5495 C CA . GLY A 1 685 ? 8.273 -34.594 -8.258 1 97.25 685 GLY A CA 1
ATOM 5496 C C . GLY A 1 685 ? 7.676 -34.25 -6.914 1 97.25 685 GLY A C 1
ATOM 5497 O O . GLY A 1 685 ? 6.543 -34.625 -6.609 1 97.25 685 GLY A O 1
ATOM 5498 N N . LYS A 1 686 ? 8.375 -33.469 -6.027 1 95.5 686 LYS A N 1
ATOM 5499 C CA . LYS A 1 686 ? 7.934 -33.156 -4.672 1 95.5 686 LYS A CA 1
ATOM 5500 C C . LYS A 1 686 ? 6.762 -32.188 -4.688 1 95.5 686 LYS A C 1
ATOM 5502 O O . LYS A 1 686 ? 5.758 -32.406 -4 1 95.5 686 LYS A O 1
ATOM 5507 N N . GLY A 1 687 ? 6.793 -31.047 -5.348 1 96.12 687 GLY A N 1
ATOM 5508 C CA . GLY A 1 687 ? 5.715 -30.094 -5.602 1 96.12 687 GLY A CA 1
ATOM 5509 C C . GLY A 1 687 ? 5.191 -29.438 -4.34 1 96.12 687 GLY A C 1
ATOM 5510 O O . GLY A 1 687 ? 4.285 -28.609 -4.398 1 96.12 687 GLY A O 1
ATOM 5511 N N . VAL A 1 688 ? 5.688 -29.797 -3.105 1 97.38 688 VAL A N 1
ATOM 5512 C CA . VAL A 1 688 ? 5.301 -29.203 -1.83 1 97.38 688 VAL A CA 1
ATOM 5513 C C . VAL A 1 688 ? 6.547 -28.75 -1.071 1 97.38 688 VAL A C 1
ATOM 5515 O O . VAL A 1 688 ? 7.668 -29.109 -1.434 1 97.38 688 VAL A O 1
ATOM 5518 N N . GLY A 1 689 ? 6.371 -27.828 -0.164 1 97.19 689 GLY A N 1
ATOM 5519 C CA . GLY A 1 689 ? 7.438 -27.359 0.713 1 97.19 689 GLY A CA 1
ATOM 5520 C C . GLY A 1 689 ? 7.07 -27.438 2.184 1 97.19 689 GLY A C 1
ATOM 5521 O O . GLY A 1 689 ? 5.941 -27.781 2.531 1 97.19 689 GLY A O 1
ATOM 5522 N N . GLN A 1 690 ? 8.062 -27.266 3.012 1 97.06 690 GLN A N 1
ATOM 5523 C CA . GLN A 1 690 ? 7.898 -27.453 4.449 1 97.06 690 GLN A CA 1
ATOM 5524 C C . GLN A 1 690 ? 8.234 -26.188 5.219 1 97.06 690 GLN A C 1
ATOM 5526 O O . GLN A 1 690 ? 9.117 -25.422 4.82 1 97.06 690 GLN A O 1
ATOM 5531 N N . LEU A 1 691 ? 7.508 -25.953 6.223 1 96 691 LEU A N 1
ATOM 5532 C CA . LEU A 1 691 ? 7.953 -25.094 7.312 1 96 691 LEU A CA 1
ATOM 5533 C C . LEU A 1 691 ? 8.562 -25.906 8.445 1 96 691 LEU A C 1
ATOM 5535 O O . LEU A 1 691 ? 8.172 -27.062 8.664 1 96 691 LEU A O 1
ATOM 5539 N N . VAL A 1 692 ? 9.508 -25.328 9.117 1 95.75 692 VAL A N 1
ATOM 5540 C CA . VAL A 1 692 ? 10.297 -26.109 10.07 1 95.75 692 VAL A CA 1
ATOM 5541 C C . VAL A 1 692 ? 10.133 -25.531 11.469 1 95.75 692 VAL A C 1
ATOM 5543 O O . VAL A 1 692 ? 10.156 -24.312 11.656 1 95.75 692 VAL A O 1
ATOM 5546 N N . TYR A 1 693 ? 9.828 -26.406 12.43 1 95.88 693 TYR A N 1
ATOM 5547 C CA . TYR A 1 693 ? 9.938 -26.125 13.859 1 95.88 693 TYR A CA 1
ATOM 5548 C C . TYR A 1 693 ? 11.219 -26.719 14.438 1 95.88 693 TYR A C 1
ATOM 5550 O O . TYR A 1 693 ? 11.445 -27.922 14.344 1 95.88 693 TYR A O 1
ATOM 5558 N N . GLU A 1 694 ? 12.047 -25.859 14.977 1 94 694 GLU A N 1
ATOM 5559 C CA . GLU A 1 694 ? 13.352 -26.312 15.453 1 94 694 GLU A CA 1
ATOM 5560 C C . GLU A 1 694 ? 13.516 -26.031 16.953 1 94 694 GLU A C 1
ATOM 5562 O O . GLU A 1 694 ? 13.117 -24.969 17.438 1 94 694 GLU A O 1
ATOM 5567 N N . ASN A 1 695 ? 13.961 -27.031 17.656 1 94.25 695 ASN A N 1
ATOM 5568 C CA . ASN A 1 695 ? 14.469 -26.891 19.016 1 94.25 695 ASN A CA 1
ATOM 5569 C C . ASN A 1 695 ? 15.953 -27.219 19.094 1 94.25 695 ASN A C 1
ATOM 5571 O O . ASN A 1 695 ? 16.328 -28.406 19.094 1 94.25 695 ASN A O 1
ATOM 5575 N N . LYS A 1 696 ? 16.812 -26.234 19.188 1 90.44 696 LYS A N 1
ATOM 5576 C CA . LYS A 1 696 ? 18.266 -26.406 19.141 1 90.44 696 LYS A CA 1
ATOM 5577 C C . LYS A 1 696 ? 18.781 -27.078 20.406 1 90.44 696 LYS A C 1
ATOM 5579 O O . LYS A 1 696 ? 19.703 -27.906 20.344 1 90.44 696 LYS A O 1
ATOM 5584 N N . SER A 1 697 ? 18.203 -26.703 21.5 1 88.62 697 SER A N 1
ATOM 5585 C CA . SER A 1 697 ? 18.641 -27.266 22.766 1 88.62 697 SER A CA 1
ATOM 5586 C C . SER A 1 697 ? 18.391 -28.766 22.828 1 88.62 697 SER A C 1
ATOM 5588 O O . SER A 1 697 ? 19.25 -29.531 23.297 1 88.62 697 SER A O 1
ATOM 5590 N N . LYS A 1 698 ? 17.234 -29.219 22.312 1 93 698 LYS A N 1
ATOM 5591 C CA . LYS A 1 698 ? 16.875 -30.641 22.312 1 93 698 LYS A CA 1
ATOM 5592 C C . LYS A 1 698 ? 17.344 -31.328 21.031 1 93 698 LYS A C 1
ATOM 5594 O O . LYS A 1 698 ? 17.203 -32.531 20.875 1 93 698 LYS A O 1
ATOM 5599 N N . LYS A 1 699 ? 17.828 -30.594 20.094 1 94.75 699 LYS A N 1
ATOM 5600 C CA . LYS A 1 699 ? 18.453 -31.047 18.844 1 94.75 699 LYS A CA 1
ATOM 5601 C C . LYS A 1 699 ? 17.469 -31.828 18 1 94.75 699 LYS A C 1
ATOM 5603 O O . LYS A 1 699 ? 17.75 -32.938 17.578 1 94.75 699 LYS A O 1
ATOM 5608 N N . TYR A 1 700 ? 16.359 -31.203 17.719 1 96.62 700 TYR A N 1
ATOM 5609 C CA . TYR A 1 700 ? 15.438 -31.797 16.766 1 96.62 700 TYR A CA 1
ATOM 5610 C C . TYR A 1 700 ? 14.758 -30.734 15.906 1 96.62 700 TYR A C 1
ATOM 5612 O O . TYR A 1 700 ? 14.758 -29.547 16.266 1 96.62 700 TYR A O 1
ATOM 5620 N N . MET A 1 701 ? 14.242 -31.203 14.75 1 97.19 701 MET A N 1
ATOM 5621 C CA . MET A 1 701 ? 13.492 -30.375 13.812 1 97.19 701 MET A CA 1
ATOM 5622 C C . MET A 1 701 ? 12.266 -31.125 13.289 1 97.19 701 MET A C 1
ATOM 5624 O O . MET A 1 701 ? 12.352 -32.312 12.969 1 97.19 701 MET A O 1
ATOM 5628 N N . ILE A 1 702 ? 11.133 -30.469 13.32 1 97.75 702 ILE A N 1
ATOM 5629 C CA . ILE A 1 702 ? 9.93 -30.969 12.68 1 97.75 702 ILE A CA 1
ATOM 5630 C C . ILE A 1 702 ? 9.773 -30.359 11.297 1 97.75 702 ILE A C 1
ATOM 5632 O O . ILE A 1 702 ? 9.648 -29.141 11.156 1 97.75 702 ILE A O 1
ATOM 5636 N N . TYR A 1 703 ? 9.852 -31.172 10.258 1 97.44 703 TYR A N 1
ATOM 5637 C CA . TYR A 1 703 ? 9.523 -30.766 8.898 1 97.44 703 TYR A CA 1
ATOM 5638 C C . TYR A 1 703 ? 8.055 -31.047 8.594 1 97.44 703 TYR A C 1
ATOM 5640 O O . TYR A 1 703 ? 7.625 -32.188 8.562 1 97.44 703 TYR A O 1
ATOM 5648 N N . LEU A 1 704 ? 7.34 -29.969 8.445 1 97.94 704 LEU A N 1
ATOM 5649 C CA . LEU A 1 704 ? 5.895 -30.062 8.266 1 97.94 704 LEU A CA 1
ATOM 5650 C C . LEU A 1 704 ? 5.488 -29.562 6.883 1 97.94 704 LEU A C 1
ATOM 5652 O O . LEU A 1 704 ? 5.746 -28.406 6.531 1 97.94 704 LEU A O 1
ATOM 5656 N N . VAL A 1 705 ? 4.879 -30.438 6.039 1 97.75 705 VAL A N 1
ATOM 5657 C CA . VAL A 1 705 ? 4.375 -29.984 4.746 1 97.75 705 VAL A CA 1
ATOM 5658 C C . VAL A 1 705 ? 3.359 -28.859 4.957 1 97.75 705 VAL A C 1
ATOM 5660 O O . VAL A 1 705 ? 2.352 -29.047 5.641 1 97.75 705 VAL A O 1
ATOM 5663 N N . SER A 1 706 ? 3.672 -27.719 4.344 1 97.56 706 SER A N 1
ATOM 5664 C CA . SER A 1 706 ? 2.891 -26.547 4.746 1 97.56 706 SER A CA 1
ATOM 5665 C C . SER A 1 706 ? 2.344 -25.797 3.531 1 97.56 706 SER A C 1
ATOM 5667 O O . SER A 1 706 ? 1.432 -24.984 3.658 1 97.56 706 SER A O 1
ATOM 5669 N N . PHE A 1 707 ? 2.854 -26.047 2.363 1 97.62 707 PHE A N 1
ATOM 5670 C CA . PHE A 1 707 ? 2.41 -25.297 1.193 1 97.62 707 PHE A CA 1
ATOM 5671 C C . PHE A 1 707 ? 2.777 -26.031 -0.091 1 97.62 707 PHE A C 1
ATOM 5673 O O . PHE A 1 707 ? 3.646 -26.906 -0.086 1 97.62 707 PHE A O 1
ATOM 5680 N N . TYR A 1 708 ? 2.102 -25.688 -1.174 1 97.69 708 TYR A N 1
ATOM 5681 C CA . TYR A 1 708 ? 2.508 -26.031 -2.531 1 97.69 708 TYR A CA 1
ATOM 5682 C C . TYR A 1 708 ? 3.451 -24.984 -3.102 1 97.69 708 TYR A C 1
ATOM 5684 O O . TYR A 1 708 ? 3.514 -23.859 -2.6 1 97.69 708 TYR A O 1
ATOM 5692 N N . TRP A 1 709 ? 4.242 -25.359 -4.035 1 97.5 709 TRP A N 1
ATOM 5693 C CA . TRP A 1 709 ? 4.969 -24.359 -4.82 1 97.5 709 TRP A CA 1
ATOM 5694 C C . TRP A 1 709 ? 4.703 -24.547 -6.309 1 97.5 709 TRP A C 1
ATOM 5696 O O . TRP A 1 709 ? 4.535 -25.672 -6.785 1 97.5 709 TRP A O 1
ATOM 5706 N N . ASN A 1 710 ? 4.633 -23.375 -7.008 1 97.75 710 ASN A N 1
ATOM 5707 C CA . ASN A 1 710 ? 4.387 -23.344 -8.445 1 97.75 710 ASN A CA 1
ATOM 5708 C C . ASN A 1 710 ? 5.43 -22.5 -9.18 1 97.75 710 ASN A C 1
ATOM 5710 O O . ASN A 1 710 ? 6.027 -21.594 -8.594 1 97.75 710 ASN A O 1
ATOM 5714 N N . VAL A 1 711 ? 5.73 -22.922 -10.359 1 97.69 711 VAL A N 1
ATOM 5715 C CA . VAL A 1 711 ? 6.352 -22.078 -11.375 1 97.69 711 VAL A CA 1
ATOM 5716 C C . VAL A 1 711 ? 5.371 -21.844 -12.523 1 97.69 711 VAL A C 1
ATOM 5718 O O . VAL A 1 711 ? 4.906 -22.797 -13.156 1 97.69 711 VAL A O 1
ATOM 5721 N N . MET A 1 712 ? 5.133 -20.547 -12.789 1 96.94 712 MET A N 1
ATOM 5722 C CA . MET A 1 712 ? 4.027 -20.281 -13.703 1 96.94 712 MET A CA 1
ATOM 5723 C C . MET A 1 712 ? 2.775 -21.047 -13.281 1 96.94 712 MET A C 1
ATOM 5725 O O . MET A 1 712 ? 2.396 -21.031 -12.109 1 96.94 712 MET A O 1
ATOM 5729 N N . GLU A 1 713 ? 2.096 -21.641 -14.133 1 96.25 713 GLU A N 1
ATOM 5730 C CA . GLU A 1 713 ? 0.857 -22.344 -13.797 1 96.25 713 GLU A CA 1
ATOM 5731 C C . GLU A 1 713 ? 1.14 -23.734 -13.258 1 96.25 713 GLU A C 1
ATOM 5733 O O . GLU A 1 713 ? 0.22 -24.453 -12.844 1 96.25 713 GLU A O 1
ATOM 5738 N N . GLU A 1 714 ? 2.34 -24.188 -13.109 1 96.31 714 GLU A N 1
ATOM 5739 C CA . GLU A 1 714 ? 2.654 -25.609 -12.992 1 96.31 714 GLU A CA 1
ATOM 5740 C C . GLU A 1 714 ? 3.119 -25.953 -11.578 1 96.31 714 GLU A C 1
ATOM 5742 O O . GLU A 1 714 ? 3.984 -25.281 -11.023 1 96.31 714 GLU A O 1
ATOM 5747 N N . ASN A 1 715 ? 2.504 -26.953 -10.992 1 97 715 ASN A N 1
ATOM 5748 C CA . ASN A 1 715 ? 2.973 -27.719 -9.844 1 97 715 ASN A CA 1
ATOM 5749 C C . ASN A 1 715 ? 3.312 -29.156 -10.234 1 97 715 ASN A C 1
ATOM 5751 O O . ASN A 1 715 ? 2.592 -29.781 -11.016 1 97 715 ASN A O 1
ATOM 5755 N N . ILE A 1 716 ? 4.355 -29.719 -9.719 1 95.94 716 ILE A N 1
ATOM 5756 C CA . ILE A 1 716 ? 4.844 -30.984 -10.281 1 95.94 716 ILE A CA 1
ATOM 5757 C C . ILE A 1 716 ? 4.621 -32.125 -9.289 1 95.94 716 ILE A C 1
ATOM 5759 O O . ILE A 1 716 ? 5.215 -33.188 -9.414 1 95.94 716 ILE A O 1
ATOM 5763 N N . LEU A 1 717 ? 3.869 -31.828 -8.234 1 93.5 717 LEU A N 1
ATOM 5764 C CA . LEU A 1 717 ? 3.605 -32.875 -7.254 1 93.5 717 LEU A CA 1
ATOM 5765 C C . LEU A 1 717 ? 3.107 -34.156 -7.941 1 93.5 717 LEU A C 1
ATOM 5767 O O . LEU A 1 717 ? 2.07 -34.125 -8.609 1 93.5 717 LEU A O 1
ATOM 5771 N N . GLY A 1 718 ? 3.822 -35.156 -7.84 1 89.94 718 GLY A N 1
ATOM 5772 C CA . GLY A 1 718 ? 3.477 -36.438 -8.438 1 89.94 718 GLY A CA 1
ATOM 5773 C C . GLY A 1 718 ? 3.754 -36.5 -9.93 1 89.94 718 GLY A C 1
ATOM 5774 O O . GLY A 1 718 ? 3.602 -37.562 -10.547 1 89.94 718 GLY A O 1
ATOM 5775 N N . LYS A 1 719 ? 4.152 -35.5 -10.641 1 90.75 719 LYS A N 1
ATOM 5776 C CA . LYS A 1 719 ? 4.34 -35.438 -12.086 1 90.75 719 LYS A CA 1
ATOM 5777 C C . LYS A 1 719 ? 5.824 -35.406 -12.445 1 90.75 719 LYS A C 1
ATOM 5779 O O . LYS A 1 719 ? 6.199 -35.688 -13.578 1 90.75 719 LYS A O 1
ATOM 5784 N N . ARG A 1 720 ? 6.754 -35 -11.531 1 94.31 720 ARG A N 1
ATOM 5785 C CA . ARG A 1 720 ? 8.195 -34.938 -11.758 1 94.31 720 ARG A CA 1
ATOM 5786 C C . ARG A 1 720 ? 8.531 -33.906 -12.836 1 94.31 720 ARG A C 1
ATOM 5788 O O . ARG A 1 720 ? 7.641 -33.188 -13.328 1 94.31 720 ARG A O 1
ATOM 5795 N N . ILE A 1 721 ? 9.758 -33.688 -13.203 1 97.19 721 ILE A N 1
ATOM 5796 C CA . ILE A 1 721 ? 10.266 -32.969 -14.352 1 97.19 721 ILE A CA 1
ATOM 5797 C C . ILE A 1 721 ? 10.945 -33.938 -15.32 1 97.19 721 ILE A C 1
ATOM 5799 O O . ILE A 1 721 ? 11.953 -34.562 -14.977 1 97.19 721 ILE A O 1
ATOM 5803 N N . GLU A 1 722 ? 10.312 -34.062 -16.438 1 97 722 GLU A N 1
ATOM 5804 C CA . GLU A 1 722 ? 10.938 -34.875 -17.484 1 97 722 GLU A CA 1
ATOM 5805 C C . GLU A 1 722 ? 12.078 -34.094 -18.156 1 97 722 GLU A C 1
ATOM 5807 O O . GLU A 1 722 ? 11.922 -32.938 -18.531 1 97 722 GLU A O 1
ATOM 5812 N N . PRO A 1 723 ? 13.25 -34.812 -18.297 1 97.81 723 PRO A N 1
ATOM 5813 C CA . PRO A 1 723 ? 14.344 -34.125 -18.984 1 97.81 723 PRO A CA 1
ATOM 5814 C C . PRO A 1 723 ? 14.094 -33.938 -20.484 1 97.81 723 PRO A C 1
ATOM 5816 O O . PRO A 1 723 ? 13.32 -34.688 -21.078 1 97.81 723 PRO A O 1
ATOM 5819 N N . ASP A 1 724 ? 14.68 -32.969 -21.047 1 97.25 724 ASP A N 1
ATOM 5820 C CA . ASP A 1 724 ? 14.641 -32.781 -22.5 1 97.25 724 ASP A CA 1
ATOM 5821 C C . ASP A 1 724 ? 15.438 -33.875 -23.219 1 97.25 724 ASP A C 1
ATOM 5823 O O . ASP A 1 724 ? 15.062 -34.312 -24.312 1 97.25 724 ASP A O 1
ATOM 5827 N N . VAL A 1 725 ? 16.562 -34.156 -22.609 1 97.62 725 VAL A N 1
ATOM 5828 C CA . VAL A 1 725 ? 17.453 -35.188 -23.125 1 97.62 725 VAL A CA 1
ATOM 5829 C C . VAL A 1 725 ? 17.641 -36.281 -22.062 1 97.62 725 VAL A C 1
ATOM 5831 O O . VAL A 1 725 ? 18.203 -36.031 -21 1 97.62 725 VAL A O 1
ATOM 5834 N N . TYR A 1 726 ? 17.188 -37.438 -22.391 1 97.12 726 TYR A N 1
ATOM 5835 C CA . TYR A 1 726 ? 17.25 -38.562 -21.453 1 97.12 726 TYR A CA 1
ATOM 5836 C C . TYR A 1 726 ? 18.625 -39.219 -21.516 1 97.12 726 TYR A C 1
ATOM 5838 O O . TYR A 1 726 ? 19.172 -39.469 -22.594 1 97.12 726 TYR A O 1
ATOM 5846 N N . VAL A 1 727 ? 19.188 -39.469 -20.344 1 96.69 727 VAL A N 1
ATOM 5847 C CA . VAL A 1 727 ? 20.438 -40.188 -20.188 1 96.69 727 VAL A CA 1
ATOM 5848 C C . VAL A 1 727 ? 20.188 -41.469 -19.422 1 96.69 727 VAL A C 1
ATOM 5850 O O . VAL A 1 727 ? 19.797 -41.438 -18.25 1 96.69 727 VAL A O 1
ATOM 5853 N N . ASN A 1 728 ? 20.484 -42.562 -20.016 1 92.5 728 ASN A N 1
ATOM 5854 C CA . ASN A 1 728 ? 20.156 -43.844 -19.406 1 92.5 728 ASN A CA 1
ATOM 5855 C C . ASN A 1 728 ? 21.109 -44.188 -18.266 1 92.5 728 ASN A C 1
ATOM 5857 O O . ASN A 1 728 ? 20.672 -44.625 -17.188 1 92.5 728 ASN A O 1
ATOM 5861 N N . SER A 1 729 ? 22.438 -43.969 -18.5 1 91.19 729 SER A N 1
ATOM 5862 C CA . SER A 1 729 ? 23.438 -44.281 -17.484 1 91.19 729 SER A CA 1
ATOM 5863 C C . SER A 1 729 ? 23.562 -43.156 -16.453 1 91.19 729 SER A C 1
ATOM 5865 O O . SER A 1 729 ? 23.438 -42 -16.781 1 91.19 729 SER A O 1
ATOM 5867 N N . SER A 1 730 ? 23.781 -43.594 -15.219 1 90.88 730 SER A N 1
ATOM 5868 C CA . SER A 1 730 ? 23.969 -42.625 -14.148 1 90.88 730 SER A CA 1
ATOM 5869 C C . SER A 1 730 ? 25.422 -42.156 -14.07 1 90.88 730 SER A C 1
ATOM 5871 O O . SER A 1 730 ? 25.781 -41.344 -13.234 1 90.88 730 SER A O 1
ATOM 5873 N N . SER A 1 731 ? 26.219 -42.594 -14.953 1 93.38 731 SER A N 1
ATOM 5874 C CA . SER A 1 731 ? 27.641 -42.281 -14.867 1 93.38 731 SER A CA 1
ATOM 5875 C C . SER A 1 731 ? 27.906 -40.844 -15.266 1 93.38 731 SER A C 1
ATOM 5877 O O . SER A 1 731 ? 27.234 -40.281 -16.141 1 93.38 731 SER A O 1
ATOM 5879 N N . ASP A 1 732 ? 28.906 -40.312 -14.672 1 94.81 732 ASP A N 1
ATOM 5880 C CA . ASP A 1 732 ? 29.344 -38.969 -14.992 1 94.81 732 ASP A CA 1
ATOM 5881 C C . ASP A 1 732 ? 29.719 -38.844 -16.469 1 94.81 732 ASP A C 1
ATOM 5883 O O . ASP A 1 732 ? 29.453 -37.812 -17.109 1 94.81 732 ASP A O 1
ATOM 5887 N N . ALA A 1 733 ? 30.312 -39.875 -16.922 1 94 733 ALA A N 1
ATOM 5888 C CA . ALA A 1 733 ? 30.766 -39.844 -18.312 1 94 733 ALA A CA 1
ATOM 5889 C C . ALA A 1 733 ? 29.594 -39.719 -19.281 1 94 733 ALA A C 1
ATOM 5891 O O . ALA A 1 733 ? 29.688 -39 -20.281 1 94 733 ALA A O 1
ATOM 5892 N N . ALA A 1 734 ? 28.578 -40.406 -18.969 1 95.38 734 ALA A N 1
ATOM 5893 C CA . ALA A 1 734 ? 27.406 -40.344 -19.828 1 95.38 734 ALA A CA 1
ATOM 5894 C C . ALA A 1 734 ? 26.812 -38.938 -19.828 1 95.38 734 ALA A C 1
ATOM 5896 O O . ALA A 1 734 ? 26.453 -38.406 -20.891 1 95.38 734 ALA A O 1
ATOM 5897 N N . TYR A 1 735 ? 26.688 -38.375 -18.688 1 96.88 735 TYR A N 1
ATOM 5898 C CA . TYR A 1 735 ? 26.172 -37 -18.562 1 96.88 735 TYR A CA 1
ATOM 5899 C C . TYR A 1 735 ? 27.094 -36 -19.281 1 96.88 735 TYR A C 1
ATOM 5901 O O . TYR A 1 735 ? 26.609 -35.156 -20.031 1 96.88 735 TYR A O 1
ATOM 5909 N N . MET A 1 736 ? 28.344 -36.156 -19.141 1 95.69 736 MET A N 1
ATOM 5910 C CA . MET A 1 736 ? 29.297 -35.219 -19.703 1 95.69 736 MET A CA 1
ATOM 5911 C C . MET A 1 736 ? 29.328 -35.312 -21.234 1 95.69 736 MET A C 1
ATOM 5913 O O . MET A 1 736 ? 29.516 -34.312 -21.922 1 95.69 736 MET A O 1
ATOM 5917 N N . ASN A 1 737 ? 29.203 -36.469 -21.719 1 95.25 737 ASN A N 1
ATOM 5918 C CA . ASN A 1 737 ? 29.094 -36.625 -23.156 1 95.25 737 ASN A CA 1
ATOM 5919 C C . ASN A 1 737 ? 27.922 -35.844 -23.734 1 95.25 737 ASN A C 1
ATOM 5921 O O . ASN A 1 737 ? 28.047 -35.188 -24.766 1 95.25 737 ASN A O 1
ATOM 5925 N N . GLU A 1 738 ? 26.844 -35.938 -23.016 1 95.94 738 GLU A N 1
ATOM 5926 C CA . GLU A 1 738 ? 25.672 -35.219 -23.484 1 95.94 738 GLU A CA 1
ATOM 5927 C C . GLU A 1 738 ? 25.875 -33.719 -23.344 1 95.94 738 GLU A C 1
ATOM 5929 O O . GLU A 1 738 ? 25.391 -32.938 -24.172 1 95.94 738 GLU A O 1
ATOM 5934 N N . VAL A 1 739 ? 26.484 -33.312 -22.281 1 96.88 739 VAL A N 1
ATOM 5935 C CA . VAL A 1 739 ? 26.797 -31.906 -22.062 1 96.88 739 VAL A CA 1
ATOM 5936 C C . VAL A 1 739 ? 27.594 -31.375 -23.266 1 96.88 739 VAL A C 1
ATOM 5938 O O . VAL A 1 739 ? 27.266 -30.312 -23.812 1 96.88 739 VAL A O 1
ATOM 5941 N N . LYS A 1 740 ? 28.594 -32.031 -23.688 1 95.25 740 LYS A N 1
ATOM 5942 C CA . LYS A 1 740 ? 29.438 -31.594 -24.797 1 95.25 740 LYS A CA 1
ATOM 5943 C C . LYS A 1 740 ? 28.656 -31.547 -26.094 1 95.25 740 LYS A C 1
ATOM 5945 O O . LYS A 1 740 ? 28.812 -30.609 -26.891 1 95.25 740 LYS A O 1
ATOM 5950 N N . ARG A 1 741 ? 27.828 -32.5 -26.234 1 95.56 741 ARG A N 1
ATOM 5951 C CA . ARG A 1 741 ? 27 -32.531 -27.438 1 95.56 741 ARG A CA 1
ATOM 5952 C C . ARG A 1 741 ? 26.047 -31.344 -27.5 1 95.56 741 ARG A C 1
ATOM 5954 O O . ARG A 1 741 ? 25.938 -30.688 -28.547 1 95.56 741 ARG A O 1
ATOM 5961 N N . GLN A 1 742 ? 25.391 -31.109 -26.391 1 95.31 742 GLN A N 1
ATOM 5962 C CA . GLN A 1 742 ? 24.406 -30.031 -26.344 1 95.31 742 GLN A CA 1
ATOM 5963 C C . GLN A 1 742 ? 25.094 -28.656 -26.422 1 95.31 742 GLN A C 1
ATOM 5965 O O . GLN A 1 742 ? 24.547 -27.719 -27 1 95.31 742 GLN A O 1
ATOM 5970 N N . ALA A 1 743 ? 26.203 -28.562 -25.844 1 95.12 743 ALA A N 1
ATOM 5971 C CA . ALA A 1 743 ? 26.953 -27.312 -25.875 1 95.12 743 ALA A CA 1
ATOM 5972 C C . ALA A 1 743 ? 27.344 -26.953 -27.297 1 95.12 743 ALA A C 1
ATOM 5974 O O . ALA A 1 743 ? 27.422 -25.766 -27.641 1 95.12 743 ALA A O 1
ATOM 5975 N N . ALA A 1 744 ? 27.594 -27.875 -28.156 1 90.12 744 ALA A N 1
ATOM 5976 C CA . ALA A 1 744 ? 28.031 -27.672 -29.531 1 90.12 744 ALA A CA 1
ATOM 5977 C C . ALA A 1 744 ? 26.859 -27.281 -30.422 1 90.12 744 ALA A C 1
ATOM 5979 O O . ALA A 1 744 ? 27.062 -26.703 -31.5 1 90.12 744 ALA A O 1
ATOM 5980 N N . ARG A 1 745 ? 25.75 -27.547 -30.094 1 85.19 745 ARG A N 1
ATOM 5981 C CA . ARG A 1 745 ? 24.547 -27.219 -30.859 1 85.19 745 ARG A CA 1
ATOM 5982 C C . ARG A 1 745 ? 24.156 -25.766 -30.672 1 85.19 745 ARG A C 1
ATOM 5984 O O . ARG A 1 745 ? 23.531 -25.156 -31.547 1 85.19 745 ARG A O 1
ATOM 5991 N N . MET B 1 1 ? -75.812 76.188 57 1 21.05 1 MET B N 1
ATOM 5992 C CA . MET B 1 1 ? -75.562 75.5 55.75 1 21.05 1 MET B CA 1
ATOM 5993 C C . MET B 1 1 ? -74.125 75.688 55.281 1 21.05 1 MET B C 1
ATOM 5995 O O . MET B 1 1 ? -73.562 74.875 54.562 1 21.05 1 MET B O 1
ATOM 5999 N N . LYS B 1 2 ? -73.688 77 55.25 1 26.2 2 LYS B N 1
ATOM 6000 C CA . LYS B 1 2 ? -72.312 77.25 54.719 1 26.2 2 LYS B CA 1
ATOM 6001 C C . LYS B 1 2 ? -71.312 76.5 55.531 1 26.2 2 LYS B C 1
ATOM 6003 O O . LYS B 1 2 ? -70.25 76.125 55 1 26.2 2 LYS B O 1
ATOM 6008 N N . LYS B 1 3 ? -71.438 76.625 56.844 1 28.48 3 LYS B N 1
ATOM 6009 C CA . LYS B 1 3 ? -70.375 76.312 57.812 1 28.48 3 LYS B CA 1
ATOM 6010 C C . LYS B 1 3 ? -70.125 74.812 57.812 1 28.48 3 LYS B C 1
ATOM 6012 O O . LYS B 1 3 ? -69.25 74.312 58.5 1 28.48 3 LYS B O 1
ATOM 6017 N N . ARG B 1 4 ? -71.188 74.062 57.469 1 27.44 4 ARG B N 1
ATOM 6018 C CA . ARG B 1 4 ? -71.125 72.688 57.844 1 27.44 4 ARG B CA 1
ATOM 6019 C C . ARG B 1 4 ? -70.125 71.938 56.969 1 27.44 4 ARG B C 1
ATOM 6021 O O . ARG B 1 4 ? -69.812 70.75 57.25 1 27.44 4 ARG B O 1
ATOM 6028 N N . LEU B 1 5 ? -69.938 72.438 55.688 1 24.33 5 LEU B N 1
ATOM 6029 C CA . LEU B 1 5 ? -69.438 71.562 54.656 1 24.33 5 LEU B CA 1
ATOM 6030 C C . LEU B 1 5 ? -67.938 71.312 54.812 1 24.33 5 LEU B C 1
ATOM 6032 O O . LEU B 1 5 ? -67.375 70.438 54.156 1 24.33 5 LEU B O 1
ATOM 6036 N N . LEU B 1 6 ? -67.312 72.062 55.75 1 23.52 6 LEU B N 1
ATOM 6037 C CA . LEU B 1 6 ? -65.812 72.062 55.781 1 23.52 6 LEU B CA 1
ATOM 6038 C C . LEU B 1 6 ? -65.25 70.75 56.281 1 23.52 6 LEU B C 1
ATOM 6040 O O . LEU B 1 6 ? -64.062 70.5 56.125 1 23.52 6 LEU B O 1
ATOM 6044 N N . LEU B 1 7 ? -66.062 70.062 57.062 1 24.41 7 LEU B N 1
ATOM 6045 C CA . LEU B 1 7 ? -65.5 68.938 57.812 1 24.41 7 LEU B CA 1
ATOM 6046 C C . LEU B 1 7 ? -65.062 67.812 56.906 1 24.41 7 LEU B C 1
ATOM 6048 O O . LEU B 1 7 ? -64.188 67.062 57.25 1 24.41 7 LEU B O 1
ATOM 6052 N N . PHE B 1 8 ? -65.812 67.562 55.812 1 27.14 8 PHE B N 1
ATOM 6053 C CA . PHE B 1 8 ? -65.688 66.312 55.156 1 27.14 8 PHE B CA 1
ATOM 6054 C C . PHE B 1 8 ? -64.375 66.188 54.438 1 27.14 8 PHE B C 1
ATOM 6056 O O . PHE B 1 8 ? -64.062 65.125 53.875 1 27.14 8 PHE B O 1
ATOM 6063 N N . ILE B 1 9 ? -63.625 67.25 54.125 1 27 9 ILE B N 1
ATOM 6064 C CA . ILE B 1 9 ? -62.5 67.188 53.219 1 27 9 ILE B CA 1
ATOM 6065 C C . ILE B 1 9 ? -61.312 66.562 53.875 1 27 9 ILE B C 1
ATOM 6067 O O . ILE B 1 9 ? -60.344 66.125 53.219 1 27 9 ILE B O 1
ATOM 6071 N N . LEU B 1 10 ? -61.25 66.562 55.281 1 25.25 10 LEU B N 1
ATOM 6072 C CA . LEU B 1 10 ? -59.969 66.188 55.875 1 25.25 10 LEU B CA 1
ATOM 6073 C C . LEU B 1 10 ? -59.719 64.688 55.75 1 25.25 10 LEU B C 1
ATOM 6075 O O . LEU B 1 10 ? -58.562 64.25 55.844 1 25.25 10 LEU B O 1
ATOM 6079 N N . VAL B 1 11 ? -60.781 63.812 55.875 1 28.91 11 VAL B N 1
ATOM 6080 C CA . VAL B 1 11 ? -60.531 62.406 56.094 1 28.91 11 VAL B CA 1
ATOM 6081 C C . VAL B 1 11 ? -59.906 61.781 54.844 1 28.91 11 VAL B C 1
ATOM 6083 O O . VAL B 1 11 ? -59.25 60.75 54.938 1 28.91 11 VAL B O 1
ATOM 6086 N N . LEU B 1 12 ? -60.188 62.25 53.625 1 28.39 12 LEU B N 1
ATOM 6087 C CA . LEU B 1 12 ? -59.781 61.469 52.469 1 28.39 12 LEU B CA 1
ATOM 6088 C C . LEU B 1 12 ? -58.281 61.562 52.25 1 28.39 12 LEU B C 1
ATOM 6090 O O . LEU B 1 12 ? -57.75 60.938 51.312 1 28.39 12 LEU B O 1
ATOM 6094 N N . GLY B 1 13 ? -57.562 62.5 52.844 1 26.91 13 GLY B N 1
ATOM 6095 C CA . GLY B 1 13 ? -56.156 62.656 52.5 1 26.91 13 GLY B CA 1
ATOM 6096 C C . GLY B 1 13 ? -55.25 61.562 53 1 26.91 13 GLY B C 1
ATOM 6097 O O . GLY B 1 13 ? -54.125 61.406 52.562 1 26.91 13 GLY B O 1
ATOM 6098 N N . VAL B 1 14 ? -55.531 61 54.188 1 31.2 14 VAL B N 1
ATOM 6099 C CA . VAL B 1 14 ? -54.5 60.156 54.812 1 31.2 14 VAL B CA 1
ATOM 6100 C C . VAL B 1 14 ? -54.344 58.875 54.031 1 31.2 14 VAL B C 1
ATOM 6102 O O . VAL B 1 14 ? -53.312 58.188 54.094 1 31.2 14 VAL B O 1
ATOM 6105 N N . CYS B 1 15 ? -55.406 58.312 53.406 1 28.14 15 CYS B N 1
ATOM 6106 C CA . CYS B 1 15 ? -55.219 57 52.844 1 28.14 15 CYS B CA 1
ATOM 6107 C C . CYS B 1 15 ? -54.25 57.031 51.656 1 28.14 15 CYS B C 1
ATOM 6109 O O . CYS B 1 15 ? -53.906 55.969 51.125 1 28.14 15 CYS B O 1
ATOM 6111 N N . LEU B 1 16 ? -54.094 58.156 51 1 31.22 16 LEU B N 1
ATOM 6112 C CA . LEU B 1 16 ? -53.219 58.125 49.812 1 31.22 16 LEU B CA 1
ATOM 6113 C C . LEU B 1 16 ? -51.75 57.969 50.188 1 31.22 16 LEU B C 1
ATOM 6115 O O . LEU B 1 16 ? -50.906 57.812 49.344 1 31.22 16 LEU B O 1
ATOM 6119 N N . PHE B 1 17 ? -51.312 58.344 51.375 1 33.53 17 PHE B N 1
ATOM 6120 C CA . PHE B 1 17 ? -49.875 58.281 51.625 1 33.53 17 PHE B CA 1
ATOM 6121 C C . PHE B 1 17 ? -49.406 56.844 51.781 1 33.53 17 PHE B C 1
ATOM 6123 O O . PHE B 1 17 ? -48.188 56.562 51.75 1 33.53 17 PHE B O 1
ATOM 6130 N N . THR B 1 18 ? -50.188 55.938 52.344 1 36.78 18 THR B N 1
ATOM 6131 C CA . THR B 1 18 ? -49.625 54.594 52.5 1 36.78 18 THR B CA 1
ATOM 6132 C C . THR B 1 18 ? -49.375 53.938 51.156 1 36.78 18 THR B C 1
ATOM 6134 O O . THR B 1 18 ? -48.5 53.094 51.031 1 36.78 18 THR B O 1
ATOM 6137 N N . SER B 1 19 ? -50.219 54.094 50.188 1 40.66 19 SER B N 1
ATOM 6138 C CA . SER B 1 19 ? -50.031 53.438 48.906 1 40.66 19 SER B CA 1
ATOM 6139 C C . SER B 1 19 ? -48.844 54.031 48.156 1 40.66 19 SER B C 1
ATOM 6141 O O . SER B 1 19 ? -48.156 53.344 47.406 1 40.66 19 SER B O 1
ATOM 6143 N N . CYS B 1 20 ? -48.5 55.281 48.219 1 47.53 20 CYS B N 1
ATOM 6144 C CA . CYS B 1 20 ? -47.375 55.906 47.594 1 47.53 20 CYS B CA 1
ATOM 6145 C C . CYS B 1 20 ? -46.062 55.469 48.219 1 47.53 20 CYS B C 1
ATOM 6147 O O . CYS B 1 20 ? -45 55.562 47.594 1 47.53 20 CYS B O 1
ATOM 6149 N N . GLY B 1 21 ? -46 55.219 49.438 1 49.47 21 GLY B N 1
ATOM 6150 C CA . GLY B 1 21 ? -44.781 54.75 50.062 1 49.47 21 GLY B CA 1
ATOM 6151 C C . GLY B 1 21 ? -44.344 53.375 49.594 1 49.47 21 GLY B C 1
ATOM 6152 O O . GLY B 1 21 ? -43.156 53.125 49.375 1 49.47 21 GLY B O 1
ATOM 6153 N N . ASN B 1 22 ? -45.312 52.531 49.5 1 54.62 22 ASN B N 1
ATOM 6154 C CA . ASN B 1 22 ? -45.031 51.188 49 1 54.62 22 ASN B CA 1
ATOM 6155 C C . ASN B 1 22 ? -44.625 51.188 47.531 1 54.62 22 ASN B C 1
ATOM 6157 O O . ASN B 1 22 ? -43.781 50.406 47.094 1 54.62 22 ASN B O 1
ATOM 6161 N N . PHE B 1 23 ? -45.188 52.031 46.75 1 61.38 23 PHE B N 1
ATOM 6162 C CA . PHE B 1 23 ? -44.875 52.156 45.344 1 61.38 23 PHE B CA 1
ATOM 6163 C C . PHE B 1 23 ? -43.438 52.656 45.156 1 61.38 23 PHE B C 1
ATOM 6165 O O . PHE B 1 23 ? -42.688 52.156 44.312 1 61.38 23 PHE B O 1
ATOM 6172 N N . VAL B 1 24 ? -43.031 53.688 45.938 1 63.41 24 VAL B N 1
ATOM 6173 C CA . VAL B 1 24 ? -41.688 54.219 45.844 1 63.41 24 VAL B CA 1
ATOM 6174 C C . VAL B 1 24 ? -40.688 53.156 46.281 1 63.41 24 VAL B C 1
ATOM 6176 O O . VAL B 1 24 ? -39.625 53 45.625 1 63.41 24 VAL B O 1
ATOM 6179 N N . LYS B 1 25 ? -41 52.344 47.281 1 68.69 25 LYS B N 1
ATOM 6180 C CA . LYS B 1 25 ? -40.094 51.281 47.75 1 68.69 25 LYS B CA 1
ATOM 6181 C C . LYS B 1 25 ? -40 50.156 46.688 1 68.69 25 LYS B C 1
ATOM 6183 O O . LYS B 1 25 ? -38.906 49.625 46.469 1 68.69 25 LYS B O 1
ATOM 6188 N N . THR B 1 26 ? -41.031 49.938 46.094 1 75.94 26 THR B N 1
ATOM 6189 C CA . THR B 1 26 ? -41.062 48.906 45.094 1 75.94 26 THR B CA 1
ATOM 6190 C C . THR B 1 26 ? -40.188 49.312 43.875 1 75.94 26 THR B C 1
ATOM 6192 O O . THR B 1 26 ? -39.469 48.5 43.312 1 75.94 26 THR B O 1
ATOM 6195 N N . ASN B 1 27 ? -40.25 50.469 43.531 1 81.12 27 ASN B N 1
ATOM 6196 C CA . ASN B 1 27 ? -39.469 50.969 42.406 1 81.12 27 ASN B CA 1
ATOM 6197 C C . ASN B 1 27 ? -37.969 51 42.75 1 81.12 27 ASN B C 1
ATOM 6199 O O . ASN B 1 27 ? -37.156 50.75 41.875 1 81.12 27 ASN B O 1
ATOM 6203 N N . ILE B 1 28 ? -37.75 51.312 44.031 1 83.94 28 ILE B N 1
ATOM 6204 C CA . ILE B 1 28 ? -36.344 51.312 44.469 1 83.94 28 ILE B CA 1
ATOM 6205 C C . ILE B 1 28 ? -35.781 49.906 44.438 1 83.94 28 ILE B C 1
ATOM 6207 O O . ILE B 1 28 ? -34.688 49.688 43.938 1 83.94 28 ILE B O 1
ATOM 6211 N N . TYR B 1 29 ? -36.562 48.969 44.906 1 88.31 29 TYR B N 1
ATOM 6212 C CA . TYR B 1 29 ? -36.125 47.562 44.906 1 88.31 29 TYR B CA 1
ATOM 6213 C C . TYR B 1 29 ? -35.969 47.062 43.469 1 88.31 29 TYR B C 1
ATOM 6215 O O . TYR B 1 29 ? -35.062 46.281 43.188 1 88.31 29 TYR B O 1
ATOM 6223 N N . PHE B 1 30 ? -36.812 47.406 42.656 1 89.5 30 PHE B N 1
ATOM 6224 C CA . PHE B 1 30 ? -36.781 46.969 41.281 1 89.5 30 PHE B CA 1
ATOM 6225 C C . PHE B 1 30 ? -35.531 47.531 40.562 1 89.5 30 PHE B C 1
ATOM 6227 O O . PHE B 1 30 ? -34.844 46.812 39.844 1 89.5 30 PHE B O 1
ATOM 6234 N N . SER B 1 31 ? -35.281 48.75 40.781 1 88.5 31 SER B N 1
ATOM 6235 C CA . SER B 1 31 ? -34.062 49.344 40.219 1 88.5 31 SER B CA 1
ATOM 6236 C C . SER B 1 31 ? -32.812 48.688 40.75 1 88.5 31 SER B C 1
ATOM 6238 O O . SER B 1 31 ? -31.844 48.5 40 1 88.5 31 SER B O 1
ATOM 6240 N N . ALA B 1 32 ? -32.875 48.375 41.938 1 87.38 32 ALA B N 1
ATOM 6241 C CA . ALA B 1 32 ? -31.75 47.656 42.531 1 87.38 32 ALA B CA 1
ATOM 6242 C C . ALA B 1 32 ? -31.594 46.281 41.938 1 87.38 32 ALA B C 1
ATOM 6244 O O . ALA B 1 32 ? -30.469 45.812 41.719 1 87.38 32 ALA B O 1
ATOM 6245 N N . ALA B 1 33 ? -32.656 45.688 41.719 1 89.81 33 ALA B N 1
ATOM 6246 C CA . ALA B 1 33 ? -32.625 44.375 41.094 1 89.81 33 ALA B CA 1
ATOM 6247 C C . ALA B 1 33 ? -32.031 44.406 39.688 1 89.81 33 ALA B C 1
ATOM 6249 O O . ALA B 1 33 ? -31.188 43.594 39.344 1 89.81 33 ALA B O 1
ATOM 6250 N N . GLU B 1 34 ? -32.406 45.25 38.906 1 88.12 34 GLU B N 1
ATOM 6251 C CA . GLU B 1 34 ? -31.906 45.406 37.562 1 88.12 34 GLU B CA 1
ATOM 6252 C C . GLU B 1 34 ? -30.406 45.719 37.531 1 88.12 34 GLU B C 1
ATOM 6254 O O . GLU B 1 34 ? -29.656 45.188 36.688 1 88.12 34 GLU B O 1
ATOM 6259 N N . SER B 1 35 ? -30.016 46.562 38.469 1 87.19 35 SER B N 1
ATOM 6260 C CA . SER B 1 35 ? -28.609 46.906 38.562 1 87.19 35 SER B CA 1
ATOM 6261 C C . SER B 1 35 ? -27.766 45.688 38.938 1 87.19 35 SER B C 1
ATOM 6263 O O . SER B 1 35 ? -26.688 45.469 38.375 1 87.19 35 SER B O 1
ATOM 6265 N N . ALA B 1 36 ? -28.312 44.938 39.875 1 87.94 36 ALA B N 1
ATOM 6266 C CA . ALA B 1 36 ? -27.625 43.719 40.281 1 87.94 36 ALA B CA 1
ATOM 6267 C C . ALA B 1 36 ? -27.547 42.719 39.125 1 87.94 36 ALA B C 1
ATOM 6269 O O . ALA B 1 36 ? -26.516 42.062 38.906 1 87.94 36 ALA B O 1
ATOM 6270 N N . PHE B 1 37 ? -28.5 42.625 38.406 1 88.38 37 PHE B N 1
ATOM 6271 C CA . PHE B 1 37 ? -28.547 41.75 37.25 1 88.38 37 PHE B CA 1
ATOM 6272 C C . PHE B 1 37 ? -27.516 42.156 36.188 1 88.38 37 PHE B C 1
ATOM 6274 O O . PHE B 1 37 ? -26.734 41.344 35.719 1 88.38 37 PHE B O 1
ATOM 6281 N N . ASP B 1 38 ? -27.391 43.406 35.906 1 85.5 38 ASP B N 1
ATOM 6282 C CA . ASP B 1 38 ? -26.484 43.938 34.875 1 85.5 38 ASP B CA 1
ATOM 6283 C C . ASP B 1 38 ? -25.031 43.781 35.281 1 85.5 38 ASP B C 1
ATOM 6285 O O . ASP B 1 38 ? -24.141 43.688 34.438 1 85.5 38 ASP B O 1
ATOM 6289 N N . SER B 1 39 ? -24.922 43.781 36.656 1 86.12 39 SER B N 1
ATOM 6290 C CA . SER B 1 39 ? -23.562 43.656 37.156 1 86.12 39 SER B CA 1
ATOM 6291 C C . SER B 1 39 ? -23.156 42.188 37.312 1 86.12 39 SER B C 1
ATOM 6293 O O . SER B 1 39 ? -22.062 41.875 37.781 1 86.12 39 SER B O 1
ATOM 6295 N N . GLY B 1 40 ? -24.125 41.281 36.969 1 85.69 40 GLY B N 1
ATOM 6296 C CA . GLY B 1 40 ? -23.812 39.875 37 1 85.69 40 GLY B CA 1
ATOM 6297 C C . GLY B 1 40 ? -24.031 39.219 38.344 1 85.69 40 GLY B C 1
ATOM 6298 O O . GLY B 1 40 ? -23.703 38.062 38.562 1 85.69 40 GLY B O 1
ATOM 6299 N N . LYS B 1 41 ? -24.469 40 39.375 1 89.5 41 LYS B N 1
ATOM 6300 C CA . LYS B 1 41 ? -24.766 39.469 40.688 1 89.5 41 LYS B CA 1
ATOM 6301 C C . LYS B 1 41 ? -26.188 38.906 40.781 1 89.5 41 LYS B C 1
ATOM 6303 O O . LYS B 1 41 ? -27.047 39.5 41.438 1 89.5 41 LYS B O 1
ATOM 6308 N N . TYR B 1 42 ? -26.422 37.812 40.219 1 90.44 42 TYR B N 1
ATOM 6309 C CA . TYR B 1 42 ? -27.75 37.25 39.938 1 90.44 42 TYR B CA 1
ATOM 6310 C C . TYR B 1 42 ? -28.422 36.812 41.25 1 90.44 42 TYR B C 1
ATOM 6312 O O . TYR B 1 42 ? -29.641 36.938 41.406 1 90.44 42 TYR B O 1
ATOM 6320 N N . GLU B 1 43 ? -27.625 36.375 42.25 1 92.81 43 GLU B N 1
ATOM 6321 C CA . GLU B 1 43 ? -28.203 36 43.531 1 92.81 43 GLU B CA 1
ATOM 6322 C C . GLU B 1 43 ? -28.797 37.188 44.25 1 92.81 43 GLU B C 1
ATOM 6324 O O . GLU B 1 43 ? -29.891 37.125 44.812 1 92.81 43 GLU B O 1
ATOM 6329 N N . ASP B 1 44 ? -28.078 38.281 44.125 1 92.25 44 ASP B N 1
ATOM 6330 C CA . ASP B 1 44 ? -28.562 39.5 44.719 1 92.25 44 ASP B CA 1
ATOM 6331 C C . ASP B 1 44 ? -29.797 40.031 44 1 92.25 44 ASP B C 1
ATOM 6333 O O . ASP B 1 44 ? -30.734 40.5 44.656 1 92.25 44 ASP B O 1
ATOM 6337 N N . ALA B 1 45 ? -29.688 39.938 42.719 1 93.38 45 ALA B N 1
ATOM 6338 C CA . ALA B 1 45 ? -30.844 40.375 41.938 1 93.38 45 ALA B CA 1
ATOM 6339 C C . ALA B 1 45 ? -32.094 39.625 42.344 1 93.38 45 ALA B C 1
ATOM 6341 O O . ALA B 1 45 ? -33.188 40.219 42.5 1 93.38 45 ALA B O 1
ATOM 6342 N N . ILE B 1 46 ? -32.062 38.344 42.594 1 94.81 46 ILE B N 1
ATOM 6343 C CA . ILE B 1 46 ? -33.188 37.5 42.938 1 94.81 46 ILE B CA 1
ATOM 6344 C C . ILE B 1 46 ? -33.781 37.938 44.281 1 94.81 46 ILE B C 1
ATOM 6346 O O . ILE B 1 46 ? -35 38.031 44.438 1 94.81 46 ILE B O 1
ATOM 6350 N N . LYS B 1 47 ? -32.906 38.312 45.219 1 92.94 47 LYS B N 1
ATOM 6351 C CA . LYS B 1 47 ? -33.375 38.812 46.5 1 92.94 47 LYS B CA 1
ATOM 6352 C C . LYS B 1 47 ? -34.188 40.094 46.375 1 92.94 47 LYS B C 1
ATOM 6354 O O . LYS B 1 47 ? -35.219 40.25 47.031 1 92.94 47 LYS B O 1
ATOM 6359 N N . TYR B 1 48 ? -33.594 40.906 45.531 1 92.56 48 TYR B N 1
ATOM 6360 C CA . TYR B 1 48 ? -34.281 42.156 45.312 1 92.56 48 TYR B CA 1
ATOM 6361 C C . TYR B 1 48 ? -35.594 41.969 44.594 1 92.56 48 TYR B C 1
ATOM 6363 O O . TYR B 1 48 ? -36.594 42.625 44.906 1 92.56 48 TYR B O 1
ATOM 6371 N N . TYR B 1 49 ? -35.656 41.094 43.656 1 94.44 49 TYR B N 1
ATOM 6372 C CA . TYR B 1 49 ? -36.906 40.812 42.969 1 94.44 49 TYR B CA 1
ATOM 6373 C C . TYR B 1 49 ? -37.938 40.188 43.938 1 94.44 49 TYR B C 1
ATOM 6375 O O . TYR B 1 49 ? -39.125 40.5 43.844 1 94.44 49 TYR B O 1
ATOM 6383 N N . ASP B 1 50 ? -37.469 39.375 44.875 1 93.56 50 ASP B N 1
ATOM 6384 C CA . ASP B 1 50 ? -38.344 38.812 45.875 1 93.56 50 ASP B CA 1
ATOM 6385 C C . ASP B 1 50 ? -39 39.906 46.719 1 93.56 50 ASP B C 1
ATOM 6387 O O . ASP B 1 50 ? -40.188 39.812 47.031 1 93.56 50 ASP B O 1
ATOM 6391 N N . LYS B 1 51 ? -38.25 40.875 47 1 91.75 51 LYS B N 1
ATOM 6392 C CA . LYS B 1 51 ? -38.781 42 47.781 1 91.75 51 LYS B CA 1
ATOM 6393 C C . LYS B 1 51 ? -39.844 42.781 47 1 91.75 51 LYS B C 1
ATOM 6395 O O . LYS B 1 51 ? -40.844 43.25 47.562 1 91.75 51 LYS B O 1
ATOM 6400 N N . VAL B 1 52 ? -39.562 42.875 45.75 1 92.38 52 VAL B N 1
ATOM 6401 C CA . VAL B 1 52 ? -40.531 43.562 44.906 1 92.38 52 VAL B CA 1
ATOM 6402 C C . VAL B 1 52 ? -41.844 42.75 44.844 1 92.38 52 VAL B C 1
ATOM 6404 O O . VAL B 1 52 ? -42.938 43.312 45 1 92.38 52 VAL B O 1
ATOM 6407 N N . ILE B 1 53 ? -41.75 41.469 44.75 1 92.5 53 ILE B N 1
ATOM 6408 C CA . ILE B 1 53 ? -42.906 40.562 44.625 1 92.5 53 ILE B CA 1
ATOM 6409 C C . ILE B 1 53 ? -43.688 40.562 45.938 1 92.5 53 ILE B C 1
ATOM 6411 O O . ILE B 1 53 ? -44.938 40.531 45.938 1 92.5 53 ILE B O 1
ATOM 6415 N N . GLU B 1 54 ? -43.031 40.656 47.062 1 90.19 54 GLU B N 1
ATOM 6416 C CA . GLU B 1 54 ? -43.688 40.719 48.344 1 90.19 54 GLU B CA 1
ATOM 6417 C C . GLU B 1 54 ? -44.5 42 48.5 1 90.19 54 GLU B C 1
ATOM 6419 O O . GLU B 1 54 ? -45.562 42 49.094 1 90.19 54 GLU B O 1
ATOM 6424 N N . ALA B 1 55 ? -43.938 43.031 47.969 1 87.88 55 ALA B N 1
ATOM 6425 C CA . ALA B 1 55 ? -44.594 44.312 48.062 1 87.88 55 ALA B CA 1
ATOM 6426 C C . ALA B 1 55 ? -45.719 44.438 47.062 1 87.88 55 ALA B C 1
ATOM 6428 O O . ALA B 1 55 ? -46.75 45.094 47.312 1 87.88 55 ALA B O 1
ATOM 6429 N N . ASP B 1 56 ? -45.5 43.875 45.875 1 88.81 56 ASP B N 1
ATOM 6430 C CA . ASP B 1 56 ? -46.5 43.906 44.812 1 88.81 56 ASP B CA 1
ATOM 6431 C C . ASP B 1 56 ? -46.531 42.562 44.094 1 88.81 56 ASP B C 1
ATOM 6433 O O . ASP B 1 56 ? -45.812 42.344 43.094 1 88.81 56 ASP B O 1
ATOM 6437 N N . SER B 1 57 ? -47.438 41.781 44.5 1 89 57 SER B N 1
ATOM 6438 C CA . SER B 1 57 ? -47.531 40.438 43.969 1 89 57 SER B CA 1
ATOM 6439 C C . SER B 1 57 ? -48.031 40.406 42.531 1 89 57 SER B C 1
ATOM 6441 O O . SER B 1 57 ? -47.906 39.375 41.844 1 89 57 SER B O 1
ATOM 6443 N N . GLY B 1 58 ? -48.438 41.469 42.031 1 88.5 58 GLY B N 1
ATOM 6444 C CA . GLY B 1 58 ? -48.906 41.562 40.656 1 88.5 58 GLY B CA 1
ATOM 6445 C C . GLY B 1 58 ? -47.906 42.156 39.688 1 88.5 58 GLY B C 1
ATOM 6446 O O . GLY B 1 58 ? -48.25 42.469 38.562 1 88.5 58 GLY B O 1
ATOM 6447 N N . ASN B 1 59 ? -46.719 42.312 40.062 1 91.25 59 ASN B N 1
ATOM 6448 C CA . ASN B 1 59 ? -45.688 42.906 39.219 1 91.25 59 ASN B CA 1
ATOM 6449 C C . ASN B 1 59 ? -45.062 41.875 38.281 1 91.25 59 ASN B C 1
ATOM 6451 O O . ASN B 1 59 ? -44.156 41.125 38.656 1 91.25 59 ASN B O 1
ATOM 6455 N N . ALA B 1 60 ? -45.469 41.781 37.062 1 92.75 60 ALA B N 1
ATOM 6456 C CA . ALA B 1 60 ? -45.031 40.812 36.062 1 92.75 60 ALA B CA 1
ATOM 6457 C C . ALA B 1 60 ? -43.531 40.969 35.75 1 92.75 60 ALA B C 1
ATOM 6459 O O . ALA B 1 60 ? -42.844 39.969 35.531 1 92.75 60 ALA B O 1
ATOM 6460 N N . MET B 1 61 ? -43.094 42.094 35.719 1 93.06 61 MET B N 1
ATOM 6461 C CA . MET B 1 61 ? -41.688 42.375 35.375 1 93.06 61 MET B CA 1
ATOM 6462 C C . MET B 1 61 ? -40.75 41.844 36.438 1 93.06 61 MET B C 1
ATOM 6464 O O . MET B 1 61 ? -39.625 41.406 36.125 1 93.06 61 MET B O 1
ATOM 6468 N N . ALA B 1 62 ? -41.188 41.906 37.625 1 92.81 62 ALA B N 1
ATOM 6469 C CA . ALA B 1 62 ? -40.375 41.375 38.719 1 92.81 62 ALA B CA 1
ATOM 6470 C C . ALA B 1 62 ? -40.25 39.844 38.594 1 92.81 62 ALA B C 1
ATOM 6472 O O . ALA B 1 62 ? -39.188 39.281 38.812 1 92.81 62 ALA B O 1
ATOM 6473 N N . TYR B 1 63 ? -41.312 39.219 38.25 1 94.38 63 TYR B N 1
ATOM 6474 C CA . TYR B 1 63 ? -41.281 37.781 38.031 1 94.38 63 TYR B CA 1
ATOM 6475 C C . TYR B 1 63 ? -40.375 37.438 36.844 1 94.38 63 TYR B C 1
ATOM 6477 O O . TYR B 1 63 ? -39.594 36.5 36.906 1 94.38 63 TYR B O 1
ATOM 6485 N N . LEU B 1 64 ? -40.5 38.188 35.781 1 94.62 64 LEU B N 1
ATOM 6486 C CA . LEU B 1 64 ? -39.656 38 34.625 1 94.62 64 LEU B CA 1
ATOM 6487 C C . LEU B 1 64 ? -38.188 38.156 35 1 94.62 64 LEU B C 1
ATOM 6489 O O . LEU B 1 64 ? -37.344 37.344 34.625 1 94.62 64 LEU B O 1
ATOM 6493 N N . GLY B 1 65 ? -37.875 39.219 35.656 1 93.62 65 GLY B N 1
ATOM 6494 C CA . GLY B 1 65 ? -36.5 39.469 36.062 1 93.62 65 GLY B CA 1
ATOM 6495 C C . GLY B 1 65 ? -35.906 38.344 36.906 1 93.62 65 GLY B C 1
ATOM 6496 O O . GLY B 1 65 ? -34.781 37.938 36.719 1 93.62 65 GLY B O 1
ATOM 6497 N N . LYS B 1 66 ? -36.719 37.906 37.844 1 93.31 66 LYS B N 1
ATOM 6498 C CA . LYS B 1 66 ? -36.281 36.781 38.656 1 93.31 66 LYS B CA 1
ATOM 6499 C C . LYS B 1 66 ? -36.031 35.531 37.844 1 93.31 66 LYS B C 1
ATOM 6501 O O . LYS B 1 66 ? -35.062 34.844 38.062 1 93.31 66 LYS B O 1
ATOM 6506 N N . GLY B 1 67 ? -36.906 35.25 36.938 1 93.88 67 GLY B N 1
ATOM 6507 C CA . GLY B 1 67 ? -36.688 34.125 36.031 1 93.88 67 GLY B CA 1
ATOM 6508 C C . GLY B 1 67 ? -35.406 34.25 35.219 1 93.88 67 GLY B C 1
ATOM 6509 O O . GLY B 1 67 ? -34.656 33.25 35.094 1 93.88 67 GLY B O 1
ATOM 6510 N N . LEU B 1 68 ? -35.094 35.375 34.688 1 93.25 68 LEU B N 1
ATOM 6511 C CA . LEU B 1 68 ? -33.875 35.625 33.906 1 93.25 68 LEU B CA 1
ATOM 6512 C C . LEU B 1 68 ? -32.625 35.406 34.781 1 93.25 68 LEU B C 1
ATOM 6514 O O . LEU B 1 68 ? -31.625 34.875 34.312 1 93.25 68 LEU B O 1
ATOM 6518 N N . ALA B 1 69 ? -32.719 35.875 35.969 1 91.19 69 ALA B N 1
ATOM 6519 C CA . ALA B 1 69 ? -31.594 35.688 36.906 1 91.19 69 ALA B CA 1
ATOM 6520 C C . ALA B 1 69 ? -31.359 34.219 37.188 1 91.19 69 ALA B C 1
ATOM 6522 O O . ALA B 1 69 ? -30.219 33.75 37.25 1 91.19 69 ALA B O 1
ATOM 6523 N N . LEU B 1 70 ? -32.406 33.5 37.406 1 92.12 70 LEU B N 1
ATOM 6524 C CA . LEU B 1 70 ? -32.312 32.062 37.625 1 92.12 70 LEU B CA 1
ATOM 6525 C C . LEU B 1 70 ? -31.75 31.359 36.375 1 92.12 70 LEU B C 1
ATOM 6527 O O . LEU B 1 70 ? -30.953 30.438 36.5 1 92.12 70 LEU B O 1
ATOM 6531 N N . ASP B 1 71 ? -32.156 31.719 35.281 1 91 71 ASP B N 1
ATOM 6532 C CA . ASP B 1 71 ? -31.656 31.172 34.031 1 91 71 ASP B CA 1
ATOM 6533 C C . ASP B 1 71 ? -30.141 31.375 33.906 1 91 71 ASP B C 1
ATOM 6535 O O . ASP B 1 71 ? -29.422 30.453 33.531 1 91 71 ASP B O 1
ATOM 6539 N N . ALA B 1 72 ? -29.656 32.5 34.25 1 85.62 72 ALA B N 1
ATOM 6540 C CA . ALA B 1 72 ? -28.234 32.844 34.156 1 85.62 72 ALA B CA 1
ATOM 6541 C C . ALA B 1 72 ? -27.422 31.969 35.125 1 85.62 72 ALA B C 1
ATOM 6543 O O . ALA B 1 72 ? -26.234 31.703 34.875 1 85.62 72 ALA B O 1
ATOM 6544 N N . LEU B 1 73 ? -28.141 31.562 36.188 1 85.75 73 LEU B N 1
ATOM 6545 C CA . LEU B 1 73 ? -27.469 30.719 37.156 1 85.75 73 LEU B CA 1
ATOM 6546 C C . LEU B 1 73 ? -27.578 29.25 36.781 1 85.75 73 LEU B C 1
ATOM 6548 O O . LEU B 1 73 ? -27.078 28.375 37.5 1 85.75 73 LEU B O 1
ATOM 6552 N N . GLY B 1 74 ? -28.234 28.938 35.688 1 85.81 74 GLY B N 1
ATOM 6553 C CA . GLY B 1 74 ? -28.344 27.578 35.219 1 85.81 74 GLY B CA 1
ATOM 6554 C C . GLY B 1 74 ? -29.5 26.812 35.812 1 85.81 74 GLY B C 1
ATOM 6555 O O . GLY B 1 74 ? -29.609 25.594 35.656 1 85.81 74 GLY B O 1
ATOM 6556 N N . LYS B 1 75 ? -30.297 27.469 36.625 1 91 75 LYS B N 1
ATOM 6557 C CA . LYS B 1 75 ? -31.484 26.875 37.219 1 91 75 LYS B CA 1
ATOM 6558 C C . LYS B 1 75 ? -32.688 26.984 36.312 1 91 75 LYS B C 1
ATOM 6560 O O . LYS B 1 75 ? -33.656 27.688 36.594 1 91 75 LYS B O 1
ATOM 6565 N N . TYR B 1 76 ? -32.75 26.234 35.281 1 90.75 76 TYR B N 1
ATOM 6566 C CA . TYR B 1 76 ? -33.656 26.406 34.156 1 90.75 76 TYR B CA 1
ATOM 6567 C C . TYR B 1 76 ? -35.094 26.047 34.531 1 90.75 76 TYR B C 1
ATOM 6569 O O . TYR B 1 76 ? -36.031 26.766 34.188 1 90.75 76 TYR B O 1
ATOM 6577 N N . GLU B 1 77 ? -35.281 24.969 35.281 1 93.19 77 GLU B N 1
ATOM 6578 C CA . GLU B 1 77 ? -36.625 24.531 35.625 1 93.19 77 GLU B CA 1
ATOM 6579 C C . GLU B 1 77 ? -37.344 25.562 36.5 1 93.19 77 GLU B C 1
ATOM 6581 O O . GLU B 1 77 ? -38.531 25.844 36.344 1 93.19 77 GLU B O 1
ATOM 6586 N N . GLU B 1 78 ? -36.562 26.109 37.406 1 93.88 78 GLU B N 1
ATOM 6587 C CA . GLU B 1 78 ? -37.125 27.141 38.281 1 93.88 78 GLU B CA 1
ATOM 6588 C C . GLU B 1 78 ? -37.438 28.406 37.5 1 93.88 78 GLU B C 1
ATOM 6590 O O . GLU B 1 78 ? -38.469 29.047 37.719 1 93.88 78 GLU B O 1
ATOM 6595 N N . ALA B 1 79 ? -36.531 28.734 36.656 1 95.06 79 ALA B N 1
ATOM 6596 C CA . ALA B 1 79 ? -36.75 29.922 35.812 1 95.06 79 ALA B CA 1
ATOM 6597 C C . ALA B 1 79 ? -38.094 29.812 35.062 1 95.06 79 ALA B C 1
ATOM 6599 O O . ALA B 1 79 ? -38.844 30.781 34.969 1 95.06 79 ALA B O 1
ATOM 6600 N N . LEU B 1 80 ? -38.406 28.641 34.531 1 95.94 80 LEU B N 1
ATOM 6601 C CA . LEU B 1 80 ? -39.625 28.422 33.719 1 95.94 80 LEU B CA 1
ATOM 6602 C C . LEU B 1 80 ? -40.875 28.734 34.562 1 95.94 80 LEU B C 1
ATOM 6604 O O . LEU B 1 80 ? -41.844 29.297 34.031 1 95.94 80 LEU B O 1
ATOM 6608 N N . GLU B 1 81 ? -40.844 28.406 35.844 1 95.06 81 GLU B N 1
ATOM 6609 C CA . GLU B 1 81 ? -41.969 28.656 36.719 1 95.06 81 GLU B CA 1
ATOM 6610 C C . GLU B 1 81 ? -42.219 30.156 36.844 1 95.06 81 GLU B C 1
ATOM 6612 O O . GLU B 1 81 ? -43.375 30.578 36.844 1 95.06 81 GLU B O 1
ATOM 6617 N N . PHE B 1 82 ? -41.188 30.812 36.969 1 95.44 82 PHE B N 1
ATOM 6618 C CA . PHE B 1 82 ? -41.344 32.25 37.156 1 95.44 82 PHE B CA 1
ATOM 6619 C C . PHE B 1 82 ? -41.75 32.938 35.844 1 95.44 82 PHE B C 1
ATOM 6621 O O . PHE B 1 82 ? -42.5 33.906 35.875 1 95.44 82 PHE B O 1
ATOM 6628 N N . PHE B 1 83 ? -41.281 32.469 34.719 1 96.56 83 PHE B N 1
ATOM 6629 C CA . PHE B 1 83 ? -41.75 32.969 33.469 1 96.56 83 PHE B CA 1
ATOM 6630 C C . PHE B 1 83 ? -43.25 32.719 33.312 1 96.56 83 PHE B C 1
ATOM 6632 O O . PHE B 1 83 ? -44 33.594 32.844 1 96.56 83 PHE B O 1
ATOM 6639 N N . ASP B 1 84 ? -43.719 31.531 33.719 1 95.81 84 ASP B N 1
ATOM 6640 C CA . ASP B 1 84 ? -45.125 31.188 33.625 1 95.81 84 ASP B CA 1
ATOM 6641 C C . ASP B 1 84 ? -45.969 32.125 34.5 1 95.81 84 ASP B C 1
ATOM 6643 O O . ASP B 1 84 ? -47.031 32.562 34.094 1 95.81 84 ASP B O 1
ATOM 6647 N N . LYS B 1 85 ? -45.438 32.469 35.625 1 94.88 85 LYS B N 1
ATOM 6648 C CA . LYS B 1 85 ? -46.125 33.375 36.531 1 94.88 85 LYS B CA 1
ATOM 6649 C C . LYS B 1 85 ? -46.219 34.781 35.906 1 94.88 85 LYS B C 1
ATOM 6651 O O . LYS B 1 85 ? -47.25 35.438 36.031 1 94.88 85 LYS B O 1
ATOM 6656 N N . ALA B 1 86 ? -45.125 35.219 35.344 1 95.75 86 ALA B N 1
ATOM 6657 C CA . ALA B 1 86 ? -45.125 36.5 34.688 1 95.75 86 ALA B CA 1
ATOM 6658 C C . ALA B 1 86 ? -46.188 36.531 33.562 1 95.75 86 ALA B C 1
ATOM 6660 O O . ALA B 1 86 ? -46.906 37.531 33.438 1 95.75 86 ALA B O 1
ATOM 6661 N N . ILE B 1 87 ? -46.312 35.5 32.812 1 95.81 87 ILE B N 1
ATOM 6662 C CA . ILE B 1 87 ? -47.25 35.406 31.688 1 95.81 87 ILE B CA 1
ATOM 6663 C C . ILE B 1 87 ? -48.688 35.344 32.219 1 95.81 87 ILE B C 1
ATOM 6665 O O . ILE B 1 87 ? -49.594 35.906 31.609 1 95.81 87 ILE B O 1
ATOM 6669 N N . GLU B 1 88 ? -48.875 34.719 33.344 1 94.31 88 GLU B N 1
ATOM 6670 C CA . GLU B 1 88 ? -50.188 34.625 33.969 1 94.31 88 GLU B CA 1
ATOM 6671 C C . GLU B 1 88 ? -50.656 36.031 34.375 1 94.31 88 GLU B C 1
ATOM 6673 O O . GLU B 1 88 ? -51.844 36.344 34.25 1 94.31 88 GLU B O 1
ATOM 6678 N N . ILE B 1 89 ? -49.781 36.75 34.875 1 94.56 89 ILE B N 1
ATOM 6679 C CA . ILE B 1 89 ? -50.125 38.094 35.344 1 94.56 89 ILE B CA 1
ATOM 6680 C C . ILE B 1 89 ? -50.375 39.031 34.156 1 94.56 89 ILE B C 1
ATOM 6682 O O . ILE B 1 89 ? -51.312 39.812 34.156 1 94.56 89 ILE B O 1
ATOM 6686 N N . ASN B 1 90 ? -49.469 38.969 33.125 1 93.75 90 ASN B N 1
ATOM 6687 C CA . ASN B 1 90 ? -49.562 39.75 31.906 1 93.75 90 ASN B CA 1
ATOM 6688 C C . ASN B 1 90 ? -49.438 38.875 30.656 1 93.75 90 ASN B C 1
ATOM 6690 O O . ASN B 1 90 ? -48.312 38.625 30.203 1 93.75 90 ASN B O 1
ATOM 6694 N N . LYS B 1 91 ? -50.531 38.594 30.094 1 93.19 91 LYS B N 1
ATOM 6695 C CA . LYS B 1 91 ? -50.562 37.656 28.969 1 93.19 91 LYS B CA 1
ATOM 6696 C C . LYS B 1 91 ? -49.969 38.281 27.703 1 93.19 91 LYS B C 1
ATOM 6698 O O . LYS B 1 91 ? -49.625 37.562 26.75 1 93.19 91 LYS B O 1
ATOM 6703 N N . ASP B 1 92 ? -49.719 39.562 27.703 1 92.31 92 ASP B N 1
ATOM 6704 C CA . ASP B 1 92 ? -49.219 40.219 26.516 1 92.31 92 ASP B CA 1
ATOM 6705 C C . ASP B 1 92 ? -47.75 40.594 26.703 1 92.31 92 ASP B C 1
ATOM 6707 O O . ASP B 1 92 ? -47.188 41.406 25.922 1 92.31 92 ASP B O 1
ATOM 6711 N N . LEU B 1 93 ? -47.062 40 27.688 1 93.44 93 LEU B N 1
ATOM 6712 C CA . LEU B 1 93 ? -45.656 40.281 27.953 1 93.44 93 LEU B CA 1
ATOM 6713 C C . LEU B 1 93 ? -44.781 39.469 27.047 1 93.44 93 LEU B C 1
ATOM 6715 O O . LEU B 1 93 ? -44.281 38.406 27.438 1 93.44 93 LEU B O 1
ATOM 6719 N N . ALA B 1 94 ? -44.469 39.938 25.844 1 94.75 94 ALA B N 1
ATOM 6720 C CA . ALA B 1 94 ? -43.719 39.25 24.812 1 94.75 94 ALA B CA 1
ATOM 6721 C C . ALA B 1 94 ? -42.344 38.812 25.344 1 94.75 94 ALA B C 1
ATOM 6723 O O . ALA B 1 94 ? -41.844 37.719 25.016 1 94.75 94 ALA B O 1
ATOM 6724 N N . LYS B 1 95 ? -41.719 39.625 26.109 1 94.56 95 LYS B N 1
ATOM 6725 C CA . LYS B 1 95 ? -40.406 39.375 26.641 1 94.56 95 LYS B CA 1
ATOM 6726 C C . LYS B 1 95 ? -40.375 38.094 27.484 1 94.56 95 LYS B C 1
ATOM 6728 O O . LYS B 1 95 ? -39.406 37.344 27.484 1 94.56 95 LYS B O 1
ATOM 6733 N N . ALA B 1 96 ? -41.438 37.906 28.203 1 94.94 96 ALA B N 1
ATOM 6734 C CA . ALA B 1 96 ? -41.531 36.719 29.031 1 94.94 96 ALA B CA 1
ATOM 6735 C C . ALA B 1 96 ? -41.625 35.469 28.188 1 94.94 96 ALA B C 1
ATOM 6737 O O . ALA B 1 96 ? -41 34.438 28.516 1 94.94 96 ALA B O 1
ATOM 6738 N N . TYR B 1 97 ? -42.344 35.5 27.109 1 95.81 97 TYR B N 1
ATOM 6739 C CA . TYR B 1 97 ? -42.438 34.375 26.188 1 95.81 97 TYR B CA 1
ATOM 6740 C C . TYR B 1 97 ? -41.094 34.062 25.562 1 95.81 97 TYR B C 1
ATOM 6742 O O . TYR B 1 97 ? -40.688 32.906 25.484 1 95.81 97 TYR B O 1
ATOM 6750 N N . ASN B 1 98 ? -40.438 35.062 25.094 1 95.44 98 ASN B N 1
ATOM 6751 C CA . ASN B 1 98 ? -39.156 34.875 24.453 1 95.44 98 ASN B CA 1
ATOM 6752 C C . ASN B 1 98 ? -38.125 34.281 25.422 1 95.44 98 ASN B C 1
ATOM 6754 O O . ASN B 1 98 ? -37.344 33.406 25.047 1 95.44 98 ASN B O 1
ATOM 6758 N N . ALA B 1 99 ? -38.062 34.812 26.625 1 94.62 99 ALA B N 1
ATOM 6759 C CA . ALA B 1 99 ? -37.156 34.312 27.641 1 94.62 99 ALA B CA 1
ATOM 6760 C C . ALA B 1 99 ? -37.438 32.844 27.953 1 94.62 99 ALA B C 1
ATOM 6762 O O . ALA B 1 99 ? -36.531 32.031 28.094 1 94.62 99 ALA B O 1
ATOM 6763 N N . LYS B 1 100 ? -38.719 32.625 28.062 1 95 100 LYS B N 1
ATOM 6764 C CA . LYS B 1 100 ? -39.094 31.219 28.281 1 95 100 LYS B CA 1
ATOM 6765 C C . LYS B 1 100 ? -38.656 30.328 27.141 1 95 100 LYS B C 1
ATOM 6767 O O . LYS B 1 100 ? -38.156 29.219 27.359 1 95 100 LYS B O 1
ATOM 6772 N N . GLY B 1 101 ? -38.812 30.781 25.953 1 94.94 101 GLY B N 1
ATOM 6773 C CA . GLY B 1 101 ? -38.312 30.047 24.781 1 94.94 101 GLY B CA 1
ATOM 6774 C C . GLY B 1 101 ? -36.844 29.75 24.844 1 94.94 101 GLY B C 1
ATOM 6775 O O . GLY B 1 101 ? -36.406 28.625 24.531 1 94.94 101 GLY B O 1
ATOM 6776 N N . THR B 1 102 ? -36 30.672 25.203 1 93.19 102 THR B N 1
ATOM 6777 C CA . THR B 1 102 ? -34.531 30.516 25.281 1 93.19 102 THR B CA 1
ATOM 6778 C C . THR B 1 102 ? -34.156 29.469 26.328 1 93.19 102 THR B C 1
ATOM 6780 O O . THR B 1 102 ? -33.312 28.625 26.078 1 93.19 102 THR B O 1
ATOM 6783 N N . THR B 1 103 ? -34.844 29.562 27.422 1 91.44 103 THR B N 1
ATOM 6784 C CA . THR B 1 103 ? -34.562 28.609 28.5 1 91.44 103 THR B CA 1
ATOM 6785 C C . THR B 1 103 ? -34.969 27.188 28.078 1 91.44 103 THR B C 1
ATOM 6787 O O . THR B 1 103 ? -34.281 26.234 28.375 1 91.44 103 THR B O 1
ATOM 6790 N N . LEU B 1 104 ? -36.125 27.094 27.453 1 92 104 LEU B N 1
ATOM 6791 C CA . LEU B 1 104 ? -36.562 25.812 26.953 1 92 104 LEU B CA 1
ATOM 6792 C C . LEU B 1 104 ? -35.594 25.234 25.922 1 92 104 LEU B C 1
ATOM 6794 O O . LEU B 1 104 ? -35.375 24.016 25.891 1 92 104 LEU B O 1
ATOM 6798 N N . ALA B 1 105 ? -35 26.047 25.141 1 89.44 105 ALA B N 1
ATOM 6799 C CA . ALA B 1 105 ? -34 25.594 24.188 1 89.44 105 ALA B CA 1
ATOM 6800 C C . ALA B 1 105 ? -32.781 25.031 24.906 1 89.44 105 ALA B C 1
ATOM 6802 O O . ALA B 1 105 ? -32.219 24 24.5 1 89.44 105 ALA B O 1
ATOM 6803 N N . SER B 1 106 ? -32.406 25.641 26 1 86.06 106 SER B N 1
ATOM 6804 C CA . SER B 1 106 ? -31.266 25.172 26.797 1 86.06 106 SER B CA 1
ATOM 6805 C C . SER B 1 106 ? -31.547 23.797 27.391 1 86.06 106 SER B C 1
ATOM 6807 O O . SER B 1 106 ? -30.609 23.016 27.625 1 86.06 106 SER B O 1
ATOM 6809 N N . LEU B 1 107 ? -32.844 23.578 27.609 1 84.5 107 LEU B N 1
ATOM 6810 C CA . LEU B 1 107 ? -33.25 22.297 28.141 1 84.5 107 LEU B CA 1
ATOM 6811 C C . LEU B 1 107 ? -33.531 21.297 27.016 1 84.5 107 LEU B C 1
ATOM 6813 O O . LEU B 1 107 ? -34.031 20.203 27.266 1 84.5 107 LEU B O 1
ATOM 6817 N N . GLU B 1 108 ? -33.375 21.734 25.781 1 82.25 108 GLU B N 1
ATOM 6818 C CA . GLU B 1 108 ? -33.5 20.938 24.578 1 82.25 108 GLU B CA 1
ATOM 6819 C C . GLU B 1 108 ? -34.969 20.531 24.344 1 82.25 108 GLU B C 1
ATOM 6821 O O . GLU B 1 108 ? -35.219 19.453 23.812 1 82.25 108 GLU B O 1
ATOM 6826 N N . ARG B 1 109 ? -35.844 21.297 24.953 1 90.94 109 ARG B N 1
ATOM 6827 C CA . ARG B 1 109 ? -37.25 21.203 24.641 1 90.94 109 ARG B CA 1
ATOM 6828 C C . ARG B 1 109 ? -37.625 22.109 23.469 1 90.94 109 ARG B C 1
ATOM 6830 O O . ARG B 1 109 ? -38.281 23.141 23.656 1 90.94 109 ARG B O 1
ATOM 6837 N N . TYR B 1 110 ? -37.344 21.75 22.297 1 89.94 110 TYR B N 1
ATOM 6838 C CA . TYR B 1 110 ? -37.219 22.625 21.141 1 89.94 110 TYR B CA 1
ATOM 6839 C C . TYR B 1 110 ? -38.594 22.969 20.578 1 89.94 110 TYR B C 1
ATOM 6841 O O . TYR B 1 110 ? -38.844 24.094 20.141 1 89.94 110 TYR B O 1
ATOM 6849 N N . GLU B 1 111 ? -39.531 22.031 20.641 1 92.19 111 GLU B N 1
ATOM 6850 C CA . GLU B 1 111 ? -40.875 22.328 20.125 1 92.19 111 GLU B CA 1
ATOM 6851 C C . GLU B 1 111 ? -41.562 23.391 20.969 1 92.19 111 GLU B C 1
ATOM 6853 O O . GLU B 1 111 ? -42.125 24.344 20.438 1 92.19 111 GLU B O 1
ATOM 6858 N N . GLU B 1 112 ? -41.438 23.172 22.281 1 94.56 112 GLU B N 1
ATOM 6859 C CA . GLU B 1 112 ? -42.031 24.156 23.188 1 94.56 112 GLU B CA 1
ATOM 6860 C C . GLU B 1 112 ? -41.312 25.5 23.078 1 94.56 112 GLU B C 1
ATOM 6862 O O . GLU B 1 112 ? -41.969 26.562 23.125 1 94.56 112 GLU B O 1
ATOM 6867 N N . SER B 1 113 ? -40.062 25.391 22.938 1 95.44 113 SER B N 1
ATOM 6868 C CA . SER B 1 113 ? -39.25 26.609 22.766 1 95.44 113 SER B CA 1
ATOM 6869 C C . SER B 1 113 ? -39.75 27.406 21.562 1 95.44 113 SER B C 1
ATOM 6871 O O . SER B 1 113 ? -40 28.609 21.688 1 95.44 113 SER B O 1
ATOM 6873 N N . LEU B 1 114 ? -39.969 26.766 20.438 1 95.44 114 LEU B N 1
ATOM 6874 C CA . LEU B 1 114 ? -40.375 27.438 19.219 1 95.44 114 LEU B CA 1
ATOM 6875 C C . LEU B 1 114 ? -41.75 28.078 19.391 1 95.44 114 LEU B C 1
ATOM 6877 O O . LEU B 1 114 ? -42 29.188 18.938 1 95.44 114 LEU B O 1
ATOM 6881 N N . GLU B 1 115 ? -42.594 27.359 20.078 1 96.31 115 GLU B N 1
ATOM 6882 C CA . GLU B 1 115 ? -43.938 27.891 20.312 1 96.31 115 GLU B CA 1
ATOM 6883 C C . GLU B 1 115 ? -43.906 29.203 21.062 1 96.31 115 GLU B C 1
ATOM 6885 O O . GLU B 1 115 ? -44.656 30.141 20.75 1 96.31 115 GLU B O 1
ATOM 6890 N N . ASN B 1 116 ? -43 29.219 22.016 1 96.62 116 ASN B N 1
ATOM 6891 C CA . ASN B 1 116 ? -42.875 30.438 22.812 1 96.62 116 ASN B CA 1
ATOM 6892 C C . ASN B 1 116 ? -42.219 31.562 22 1 96.62 116 ASN B C 1
ATOM 6894 O O . ASN B 1 116 ? -42.625 32.719 22.094 1 96.62 116 ASN B O 1
ATOM 6898 N N . PHE B 1 117 ? -41.281 31.234 21.219 1 96.81 117 PHE B N 1
ATOM 6899 C CA . PHE B 1 117 ? -40.656 32.219 20.344 1 96.81 117 PHE B CA 1
ATOM 6900 C C . PHE B 1 117 ? -41.688 32.812 19.375 1 96.81 117 PHE B C 1
ATOM 6902 O O . PHE B 1 117 ? -41.75 34.031 19.156 1 96.81 117 PHE B O 1
ATOM 6909 N N . LYS B 1 118 ? -42.5 31.938 18.812 1 96.62 118 LYS B N 1
ATOM 6910 C CA . LYS B 1 118 ? -43.5 32.375 17.859 1 96.62 118 LYS B CA 1
ATOM 6911 C C . LYS B 1 118 ? -44.531 33.312 18.516 1 96.62 118 LYS B C 1
ATOM 6913 O O . LYS B 1 118 ? -44.969 34.281 17.938 1 96.62 118 LYS B O 1
ATOM 6918 N N . LYS B 1 119 ? -44.906 32.938 19.719 1 96.56 119 LYS B N 1
ATOM 6919 C CA . LYS B 1 119 ? -45.875 33.75 20.453 1 96.56 119 LYS B CA 1
ATOM 6920 C C . LYS B 1 119 ? -45.281 35.156 20.703 1 96.56 119 LYS B C 1
ATOM 6922 O O . LYS B 1 119 ? -46 36.156 20.562 1 96.56 119 LYS B O 1
ATOM 6927 N N . ALA B 1 120 ? -44.062 35.219 21.109 1 96.62 120 ALA B N 1
ATOM 6928 C CA . ALA B 1 120 ? -43.406 36.5 21.312 1 96.62 120 ALA B CA 1
ATOM 6929 C C . ALA B 1 120 ? -43.375 37.312 20.031 1 96.62 120 ALA B C 1
ATOM 6931 O O . ALA B 1 120 ? -43.688 38.531 20.047 1 96.62 120 ALA B O 1
ATOM 6932 N N . ALA B 1 121 ? -43.094 36.688 18.938 1 95.94 121 ALA B N 1
ATOM 6933 C CA . ALA B 1 121 ? -43 37.375 17.656 1 95.94 121 ALA B CA 1
ATOM 6934 C C . ALA B 1 121 ? -44.375 37.844 17.188 1 95.94 121 ALA B C 1
ATOM 6936 O O . ALA B 1 121 ? -44.469 38.875 16.516 1 95.94 121 ALA B O 1
ATOM 6937 N N . GLU B 1 122 ? -45.375 37.094 17.5 1 95.69 122 GLU B N 1
ATOM 6938 C CA . GLU B 1 122 ? -46.75 37.5 17.156 1 95.69 122 GLU B CA 1
ATOM 6939 C C . GLU B 1 122 ? -47.156 38.719 17.938 1 95.69 122 GLU B C 1
ATOM 6941 O O . GLU B 1 122 ? -47.844 39.594 17.391 1 95.69 122 GLU B O 1
ATOM 6946 N N . LEU B 1 123 ? -46.781 38.781 19.156 1 95.31 123 LEU B N 1
ATOM 6947 C CA . LEU B 1 123 ? -47.125 39.875 20.016 1 95.31 123 LEU B CA 1
ATOM 6948 C C . LEU B 1 123 ? -46.406 41.156 19.609 1 95.31 123 LEU B C 1
ATOM 6950 O O . LEU B 1 123 ? -46.938 42.25 19.719 1 95.31 123 LEU B O 1
ATOM 6954 N N . LYS B 1 124 ? -45.125 40.969 19.062 1 95.31 124 LYS B N 1
ATOM 6955 C CA . LYS B 1 124 ? -44.344 42.094 18.578 1 95.31 124 LYS B CA 1
ATOM 6956 C C . LYS B 1 124 ? -43.719 41.781 17.219 1 95.31 124 LYS B C 1
ATOM 6958 O O . LYS B 1 124 ? -42.531 41.594 17.094 1 95.31 124 LYS B O 1
ATOM 6963 N N . PRO B 1 125 ? -44.469 41.906 16.219 1 93.06 125 PRO B N 1
ATOM 6964 C CA . PRO B 1 125 ? -44.062 41.469 14.891 1 93.06 125 PRO B CA 1
ATOM 6965 C C . PRO B 1 125 ? -42.938 42.344 14.328 1 93.06 125 PRO B C 1
ATOM 6967 O O . PRO B 1 125 ? -42.219 41.906 13.414 1 93.06 125 PRO B O 1
ATOM 6970 N N . LYS B 1 126 ? -42.688 43.562 14.828 1 93.75 126 LYS B N 1
ATOM 6971 C CA . LYS B 1 126 ? -41.688 44.438 14.281 1 93.75 126 LYS B CA 1
ATOM 6972 C C . LYS B 1 126 ? -40.406 44.375 15.086 1 93.75 126 LYS B C 1
ATOM 6974 O O . LYS B 1 126 ? -39.469 45.156 14.852 1 93.75 126 LYS B O 1
ATOM 6979 N N . ASN B 1 127 ? -40.344 43.438 16.016 1 94.25 127 ASN B N 1
ATOM 6980 C CA . ASN B 1 127 ? -39.125 43.219 16.781 1 94.25 127 ASN B CA 1
ATOM 6981 C C . ASN B 1 127 ? -38.188 42.25 16.078 1 94.25 127 ASN B C 1
ATOM 6983 O O . ASN B 1 127 ? -38.469 41.06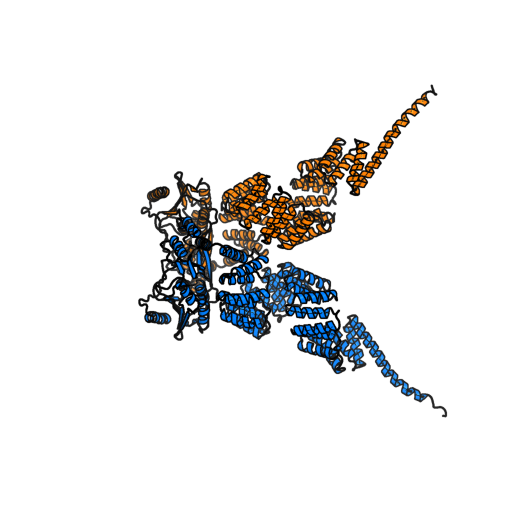2 15.992 1 94.25 127 ASN B O 1
ATOM 6987 N N . SER B 1 128 ? -37.062 42.719 15.648 1 95 128 SER B N 1
ATOM 6988 C CA . SER B 1 128 ? -36.094 41.938 14.867 1 95 128 SER B CA 1
ATOM 6989 C C . SER B 1 128 ? -35.562 40.781 15.68 1 95 128 SER B C 1
ATOM 6991 O O . SER B 1 128 ? -35.406 39.656 15.148 1 95 128 SER B O 1
ATOM 6993 N N . ALA B 1 129 ? -35.281 41 16.891 1 94.69 129 ALA B N 1
ATOM 6994 C CA . ALA B 1 129 ? -34.688 39.969 17.75 1 94.69 129 ALA B CA 1
ATOM 6995 C C . ALA B 1 129 ? -35.656 38.781 17.906 1 94.69 129 ALA B C 1
ATOM 6997 O O . ALA B 1 129 ? -35.219 37.625 17.891 1 94.69 129 ALA B O 1
ATOM 6998 N N . TYR B 1 130 ? -36.906 39.094 18.078 1 95.38 130 TYR B N 1
ATOM 6999 C CA . TYR B 1 130 ? -37.906 38.031 18.234 1 95.38 130 TYR B CA 1
ATOM 7000 C C . TYR B 1 130 ? -38.062 37.219 16.953 1 95.38 130 TYR B C 1
ATOM 7002 O O . TYR B 1 130 ? -38.219 36 16.984 1 95.38 130 TYR B O 1
ATOM 7010 N N . GLN B 1 131 ? -38 37.906 15.867 1 95.69 131 GLN B N 1
ATOM 7011 C CA . GLN B 1 131 ? -38.031 37.219 14.594 1 95.69 131 GLN B CA 1
ATOM 7012 C C . GLN B 1 131 ? -36.844 36.281 14.453 1 95.69 131 GLN B C 1
ATOM 7014 O O . GLN B 1 131 ? -36.969 35.156 14 1 95.69 131 GLN B O 1
ATOM 7019 N N . ASN B 1 132 ? -35.688 36.812 14.812 1 95.62 132 ASN B N 1
ATOM 7020 C CA . ASN B 1 132 ? -34.469 36 14.758 1 95.62 132 ASN B CA 1
ATOM 7021 C C . ASN B 1 132 ? -34.531 34.812 15.695 1 95.62 132 ASN B C 1
ATOM 7023 O O . ASN B 1 132 ? -34 33.75 15.383 1 95.62 132 ASN B O 1
ATOM 7027 N N . ASP B 1 133 ? -35.094 34.969 16.844 1 95.62 133 ASP B N 1
ATOM 7028 C CA . ASP B 1 133 ? -35.188 33.875 17.797 1 95.62 133 ASP B CA 1
ATOM 7029 C C . ASP B 1 133 ? -36.094 32.781 17.266 1 95.62 133 ASP B C 1
ATOM 7031 O O . ASP B 1 133 ? -35.875 31.594 17.578 1 95.62 133 ASP B O 1
ATOM 7035 N N . VAL B 1 134 ? -37.094 33.188 16.5 1 95.94 134 VAL B N 1
ATOM 7036 C CA . VAL B 1 134 ? -37.875 32.156 15.812 1 95.94 134 VAL B CA 1
ATOM 7037 C C . VAL B 1 134 ? -37 31.375 14.844 1 95.94 134 VAL B C 1
ATOM 7039 O O . VAL B 1 134 ? -37.062 30.141 14.789 1 95.94 134 VAL B O 1
ATOM 7042 N N . ALA B 1 135 ? -36.156 32.125 14.133 1 95.94 135 ALA B N 1
ATOM 7043 C CA . ALA B 1 135 ? -35.219 31.453 13.234 1 95.94 135 ALA B CA 1
ATOM 7044 C C . ALA B 1 135 ? -34.312 30.469 14 1 95.94 135 ALA B C 1
ATOM 7046 O O . ALA B 1 135 ? -34.094 29.344 13.547 1 95.94 135 ALA B O 1
ATOM 7047 N N . TYR B 1 136 ? -33.812 30.844 15.125 1 93.94 136 TYR B N 1
ATOM 7048 C CA . TYR B 1 136 ? -33 29.984 15.977 1 93.94 136 TYR B CA 1
ATOM 7049 C C . TYR B 1 136 ? -33.781 28.734 16.391 1 93.94 136 TYR B C 1
ATOM 7051 O O . TYR B 1 136 ? -33.25 27.625 16.312 1 93.94 136 TYR B O 1
ATOM 7059 N N . GLY B 1 137 ? -35 28.938 16.844 1 92.69 137 GLY B N 1
ATOM 7060 C CA . GLY B 1 137 ? -35.812 27.812 17.219 1 92.69 137 GLY B CA 1
ATOM 7061 C C . GLY B 1 137 ? -36.062 26.828 16.078 1 92.69 137 GLY B C 1
ATOM 7062 O O . GLY B 1 137 ? -36.031 25.609 16.281 1 92.69 137 GLY B O 1
ATOM 7063 N N . LEU B 1 138 ? -36.25 27.391 14.93 1 92.62 138 LEU B N 1
ATOM 7064 C CA . LEU B 1 138 ? -36.469 26.562 13.742 1 92.62 138 LEU B CA 1
ATOM 7065 C C . LEU B 1 138 ? -35.219 25.797 13.383 1 92.62 138 LEU B C 1
ATOM 7067 O O . LEU B 1 138 ? -35.281 24.625 12.992 1 92.62 138 LEU B O 1
ATOM 7071 N N . ASN B 1 139 ? -34.094 26.422 13.5 1 91.81 139 ASN B N 1
ATOM 7072 C CA . ASN B 1 139 ? -32.844 25.734 13.281 1 91.81 139 ASN B CA 1
ATOM 7073 C C . ASN B 1 139 ? -32.688 24.516 14.172 1 91.81 139 ASN B C 1
ATOM 7075 O O . ASN B 1 139 ? -32.25 23.453 13.711 1 91.81 139 ASN B O 1
ATOM 7079 N N . ASN B 1 140 ? -33.062 24.625 15.391 1 87.62 140 ASN B N 1
ATOM 7080 C CA . ASN B 1 140 ? -32.938 23.547 16.359 1 87.62 140 ASN B CA 1
ATOM 7081 C C . ASN B 1 140 ? -33.812 22.344 15.977 1 87.62 140 ASN B C 1
ATOM 7083 O O . ASN B 1 140 ? -33.531 21.219 16.375 1 87.62 140 ASN B O 1
ATOM 7087 N N . LEU B 1 141 ? -34.844 22.672 15.25 1 86.31 141 LEU B N 1
ATOM 7088 C CA . LEU B 1 141 ? -35.781 21.625 14.859 1 86.31 141 LEU B CA 1
ATOM 7089 C C . LEU B 1 141 ? -35.5 21.125 13.453 1 86.31 141 LEU B C 1
ATOM 7091 O O . LEU B 1 141 ? -36.219 20.297 12.914 1 86.31 141 LEU B O 1
ATOM 7095 N N . GLY B 1 142 ? -34.5 21.719 12.82 1 85.81 142 GLY B N 1
ATOM 7096 C CA . GLY B 1 142 ? -34.062 21.266 11.508 1 85.81 142 GLY B CA 1
ATOM 7097 C C . GLY B 1 142 ? -34.938 21.812 10.383 1 85.81 142 GLY B C 1
ATOM 7098 O O . GLY B 1 142 ? -34.844 21.328 9.25 1 85.81 142 GLY B O 1
ATOM 7099 N N . ARG B 1 143 ? -35.812 22.688 10.719 1 91.31 143 ARG B N 1
ATOM 7100 C CA . ARG B 1 143 ? -36.625 23.359 9.703 1 91.31 143 ARG B CA 1
ATOM 7101 C C . ARG B 1 143 ? -35.906 24.547 9.109 1 91.31 143 ARG B C 1
ATOM 7103 O O . ARG B 1 143 ? -36.25 25.703 9.352 1 91.31 143 ARG B O 1
ATOM 7110 N N . PHE B 1 144 ? -34.969 24.297 8.242 1 91.62 144 PHE B N 1
ATOM 7111 C CA . PHE B 1 144 ? -33.938 25.25 7.855 1 91.62 144 PHE B CA 1
ATOM 7112 C C . PHE B 1 144 ? -34.5 26.25 6.84 1 91.62 144 PHE B C 1
ATOM 7114 O O . PHE B 1 144 ? -34.156 27.438 6.887 1 91.62 144 PHE B O 1
ATOM 7121 N N . GLU B 1 145 ? -35.344 25.828 5.914 1 92.69 145 GLU B N 1
ATOM 7122 C CA . GLU B 1 145 ? -35.906 26.75 4.93 1 92.69 145 GLU B CA 1
ATOM 7123 C C . GLU B 1 145 ? -36.719 27.844 5.605 1 92.69 145 GLU B C 1
ATOM 7125 O O . GLU B 1 145 ? -36.594 29.016 5.262 1 92.69 145 GLU B O 1
ATOM 7130 N N . GLU B 1 146 ? -37.5 27.391 6.555 1 94.94 146 GLU B N 1
ATOM 7131 C CA . GLU B 1 146 ? -38.281 28.359 7.312 1 94.94 146 GLU B CA 1
ATOM 7132 C C . GLU B 1 146 ? -37.406 29.266 8.148 1 94.94 146 GLU B C 1
ATOM 7134 O O . GLU B 1 146 ? -37.688 30.453 8.289 1 94.94 146 GLU B O 1
ATOM 7139 N N . ALA B 1 147 ? -36.375 28.625 8.703 1 96.25 147 ALA B N 1
ATOM 7140 C CA . ALA B 1 147 ? -35.438 29.422 9.508 1 96.25 147 ALA B CA 1
ATOM 7141 C C . ALA B 1 147 ? -34.844 30.547 8.688 1 96.25 147 ALA B C 1
ATOM 7143 O O . ALA B 1 147 ? -34.688 31.672 9.172 1 96.25 147 ALA B O 1
ATOM 7144 N N . ILE B 1 148 ? -34.531 30.312 7.449 1 96.5 148 ILE B N 1
ATOM 7145 C CA . ILE B 1 148 ? -33.938 31.312 6.57 1 96.5 148 ILE B CA 1
ATOM 7146 C C . ILE B 1 148 ? -34.938 32.469 6.363 1 96.5 148 ILE B C 1
ATOM 7148 O O . ILE B 1 148 ? -34.562 33.625 6.418 1 96.5 148 ILE B O 1
ATOM 7152 N N . GLN B 1 149 ? -36.188 32.094 6.191 1 96.25 149 GLN B N 1
ATOM 7153 C CA . GLN B 1 149 ? -37.219 33.094 5.973 1 96.25 149 GLN B CA 1
ATOM 7154 C C . GLN B 1 149 ? -37.344 34.031 7.168 1 96.25 149 GLN B C 1
ATOM 7156 O O . GLN B 1 149 ? -37.438 35.25 6.996 1 96.25 149 GLN B O 1
ATOM 7161 N N . TYR B 1 150 ? -37.312 33.438 8.289 1 96.5 150 TYR B N 1
ATOM 7162 C CA . TYR B 1 150 ? -37.438 34.281 9.477 1 96.5 150 TYR B CA 1
ATOM 7163 C C . TYR B 1 150 ? -36.188 35.062 9.742 1 96.5 150 TYR B C 1
ATOM 7165 O O . TYR B 1 150 ? -36.25 36.188 10.242 1 96.5 150 TYR B O 1
ATOM 7173 N N . ALA B 1 151 ? -35.094 34.531 9.469 1 97.12 151 ALA B N 1
ATOM 7174 C CA . ALA B 1 151 ? -33.844 35.281 9.578 1 97.12 151 ALA B CA 1
ATOM 7175 C C . ALA B 1 151 ? -33.844 36.469 8.617 1 97.12 151 ALA B C 1
ATOM 7177 O O . ALA B 1 151 ? -33.406 37.562 8.969 1 97.12 151 ALA B O 1
ATOM 7178 N N . GLU B 1 152 ? -34.344 36.281 7.465 1 96.81 152 GLU B N 1
ATOM 7179 C CA . GLU B 1 152 ? -34.438 37.344 6.484 1 96.81 152 GLU B CA 1
ATOM 7180 C C . GLU B 1 152 ? -35.438 38.438 6.941 1 96.81 152 GLU B C 1
ATOM 7182 O O . GLU B 1 152 ? -35.188 39.625 6.73 1 96.81 152 GLU B O 1
ATOM 7187 N N . LYS B 1 153 ? -36.5 37.938 7.535 1 96 153 LYS B N 1
ATOM 7188 C CA . LYS B 1 153 ? -37.438 38.906 8.117 1 96 153 LYS B CA 1
ATOM 7189 C C . LYS B 1 153 ? -36.781 39.75 9.18 1 96 153 LYS B C 1
ATOM 7191 O O . LYS B 1 153 ? -36.969 40.969 9.234 1 96 153 LYS B O 1
ATOM 7196 N N . ALA B 1 154 ? -36 39.094 9.969 1 96.81 154 ALA B N 1
ATOM 7197 C CA . ALA B 1 154 ? -35.25 39.812 11 1 96.81 154 ALA B CA 1
ATOM 7198 C C . ALA B 1 154 ? -34.281 40.812 10.383 1 96.81 154 ALA B C 1
ATOM 7200 O O . ALA B 1 154 ? -34.156 41.938 10.859 1 96.81 154 ALA B O 1
ATOM 7201 N N . LEU B 1 155 ? -33.656 40.438 9.352 1 95.69 155 LEU B N 1
ATOM 7202 C CA . LEU B 1 155 ? -32.656 41.281 8.703 1 95.69 155 LEU B CA 1
ATOM 7203 C C . LEU B 1 155 ? -33.281 42.438 7.961 1 95.69 155 LEU B C 1
ATOM 7205 O O . LEU B 1 155 ? -32.688 43.5 7.809 1 95.69 155 LEU B O 1
ATOM 7209 N N . LYS B 1 156 ? -34.5 42.25 7.477 1 95.19 156 LYS B N 1
ATOM 7210 C CA . LYS B 1 156 ? -35.25 43.344 6.887 1 95.19 156 LYS B CA 1
ATOM 7211 C C . LYS B 1 156 ? -35.562 44.438 7.926 1 95.19 156 LYS B C 1
ATOM 7213 O O . LYS B 1 156 ? -35.531 45.625 7.621 1 95.19 156 LYS B O 1
ATOM 7218 N N . LEU B 1 157 ? -35.812 43.969 9.094 1 94.5 157 LEU B N 1
ATOM 7219 C CA . LEU B 1 157 ? -36.094 44.844 10.203 1 94.5 157 LEU B CA 1
ATOM 7220 C C . LEU B 1 157 ? -34.812 45.5 10.758 1 94.5 157 LEU B C 1
ATOM 7222 O O . LEU B 1 157 ? -34.812 46.656 11.125 1 94.5 157 LEU B O 1
ATOM 7226 N N . ASN B 1 158 ? -33.719 44.719 10.859 1 95.31 158 ASN B N 1
ATOM 7227 C CA . ASN B 1 158 ? -32.406 45.188 11.312 1 95.31 158 ASN B CA 1
ATOM 7228 C C . ASN B 1 158 ? -31.297 44.594 10.477 1 95.31 158 ASN B C 1
ATOM 7230 O O . ASN B 1 158 ? -30.734 43.562 10.844 1 95.31 158 ASN B O 1
ATOM 7234 N N . PRO B 1 159 ? -30.875 45.25 9.547 1 93.56 159 PRO B N 1
ATOM 7235 C CA . PRO B 1 159 ? -29.859 44.719 8.625 1 93.56 159 PRO B CA 1
ATOM 7236 C C . PRO B 1 159 ? -28.484 44.594 9.266 1 93.56 159 PRO B C 1
ATOM 7238 O O . PRO B 1 159 ? -27.578 44 8.695 1 93.56 159 PRO B O 1
ATOM 7241 N N . ARG B 1 160 ? -28.312 45.094 10.461 1 92.56 160 ARG B N 1
ATOM 7242 C CA . ARG B 1 160 ? -27.016 45.062 11.102 1 92.56 160 ARG B CA 1
ATOM 7243 C C . ARG B 1 160 ? -26.969 44 12.211 1 92.56 160 ARG B C 1
ATOM 7245 O O . ARG B 1 160 ? -26.125 44.062 13.102 1 92.56 160 ARG B O 1
ATOM 7252 N N . SER B 1 161 ? -27.906 43.094 12.195 1 93.44 161 SER B N 1
ATOM 7253 C CA . SER B 1 161 ? -27.938 42.062 13.203 1 93.44 161 SER B CA 1
ATOM 7254 C C . SER B 1 161 ? -26.953 40.938 12.867 1 93.44 161 SER B C 1
ATOM 7256 O O . SER B 1 161 ? -27.25 40.094 12.023 1 93.44 161 SER B O 1
ATOM 7258 N N . GLY B 1 162 ? -25.812 40.875 13.578 1 92.25 162 GLY B N 1
ATOM 7259 C CA . GLY B 1 162 ? -24.844 39.812 13.391 1 92.25 162 GLY B CA 1
ATOM 7260 C C . GLY B 1 162 ? -25.406 38.438 13.719 1 92.25 162 GLY B C 1
ATOM 7261 O O . GLY B 1 162 ? -25.125 37.469 13.023 1 92.25 162 GLY B O 1
ATOM 7262 N N . VAL B 1 163 ? -26.266 38.344 14.672 1 92.88 163 VAL B N 1
ATOM 7263 C CA . VAL B 1 163 ? -26.828 37.094 15.125 1 92.88 163 VAL B CA 1
ATOM 7264 C C . VAL B 1 163 ? -27.781 36.531 14.07 1 92.88 163 VAL B C 1
ATOM 7266 O O . VAL B 1 163 ? -27.828 35.312 13.836 1 92.88 163 VAL B O 1
ATOM 7269 N N . ALA B 1 164 ? -28.516 37.469 13.484 1 95 164 ALA B N 1
ATOM 7270 C CA . ALA B 1 164 ? -29.438 37.031 12.43 1 95 164 ALA B CA 1
ATOM 7271 C C . ALA B 1 164 ? -28.672 36.469 11.234 1 95 164 ALA B C 1
ATOM 7273 O O . ALA B 1 164 ? -29.094 35.469 10.648 1 95 164 ALA B O 1
ATOM 7274 N N . TYR B 1 165 ? -27.594 37.094 10.914 1 95.94 165 TYR B N 1
ATOM 7275 C CA . TYR B 1 165 ? -26.734 36.562 9.852 1 95.94 165 TYR B CA 1
ATOM 7276 C C . TYR B 1 165 ? -26.188 35.188 10.227 1 95.94 165 TYR B C 1
ATOM 7278 O O . TYR B 1 165 ? -26.141 34.281 9.391 1 95.94 165 TYR B O 1
ATOM 7286 N N . SER B 1 166 ? -25.781 35.062 11.406 1 95.12 166 SER B N 1
ATOM 7287 C CA . SER B 1 166 ? -25.234 33.781 11.875 1 95.12 166 SER B CA 1
ATOM 7288 C C . SER B 1 166 ? -26.281 32.656 11.797 1 95.12 166 SER B C 1
ATOM 7290 O O . SER B 1 166 ? -25.984 31.562 11.352 1 95.12 166 SER B O 1
ATOM 7292 N N . ASN B 1 167 ? -27.453 32.969 12.227 1 94.75 167 ASN B N 1
ATOM 7293 C CA . ASN B 1 167 ? -28.516 31.984 12.18 1 94.75 167 ASN B CA 1
ATOM 7294 C C . ASN B 1 167 ? -28.875 31.625 10.742 1 94.75 167 ASN B C 1
ATOM 7296 O O . ASN B 1 167 ? -29.172 30.469 10.438 1 94.75 167 ASN B O 1
ATOM 7300 N N . LYS B 1 168 ? -28.922 32.656 9.945 1 96.12 168 LYS B N 1
ATOM 7301 C CA . LYS B 1 168 ? -29.141 32.406 8.531 1 96.12 168 LYS B CA 1
ATOM 7302 C C . LYS B 1 168 ? -28.047 31.516 7.965 1 96.12 168 LYS B C 1
ATOM 7304 O O . LYS B 1 168 ? -28.312 30.547 7.238 1 96.12 168 LYS B O 1
ATOM 7309 N N . GLY B 1 169 ? -26.844 31.844 8.305 1 95.88 169 GLY B N 1
ATOM 7310 C CA . GLY B 1 169 ? -25.719 31.031 7.875 1 95.88 169 GLY B CA 1
ATOM 7311 C C . GLY B 1 169 ? -25.828 29.594 8.328 1 95.88 169 GLY B C 1
ATOM 7312 O O . GLY B 1 169 ? -25.531 28.672 7.559 1 95.88 169 GLY B O 1
ATOM 7313 N N . PHE B 1 170 ? -26.203 29.359 9.539 1 94.12 170 PHE B N 1
ATOM 7314 C CA . PHE B 1 170 ? -26.344 28.031 10.102 1 94.12 170 PHE B CA 1
ATOM 7315 C C . PHE B 1 170 ? -27.328 27.203 9.281 1 94.12 170 PHE B C 1
ATOM 7317 O O . PHE B 1 170 ? -27.047 26.031 8.969 1 94.12 170 PHE B O 1
ATOM 7324 N N . ALA B 1 171 ? -28.422 27.828 8.992 1 92.88 171 ALA B N 1
ATOM 7325 C CA . ALA B 1 171 ? -29.438 27.156 8.188 1 92.88 171 ALA B CA 1
ATOM 7326 C C . ALA B 1 171 ? -28.906 26.812 6.801 1 92.88 171 ALA B C 1
ATOM 7328 O O . ALA B 1 171 ? -29.125 25.719 6.293 1 92.88 171 ALA B O 1
ATOM 7329 N N . LEU B 1 172 ? -28.219 27.734 6.234 1 92.38 172 LEU B N 1
ATOM 7330 C CA . LEU B 1 172 ? -27.641 27.547 4.91 1 92.38 172 LEU B CA 1
ATOM 7331 C C . LEU B 1 172 ? -26.609 26.422 4.934 1 92.38 172 LEU B C 1
ATOM 7333 O O . LEU B 1 172 ? -26.562 25.594 4.02 1 92.38 172 LEU B O 1
ATOM 7337 N N . ASP B 1 173 ? -25.797 26.406 5.941 1 91.81 173 ASP B N 1
ATOM 7338 C CA . ASP B 1 173 ? -24.812 25.344 6.125 1 91.81 173 ASP B CA 1
ATOM 7339 C C . ASP B 1 173 ? -25.469 23.969 6.188 1 91.81 173 ASP B C 1
ATOM 7341 O O . ASP B 1 173 ? -25.031 23.031 5.527 1 91.81 173 ASP B O 1
ATOM 7345 N N . ALA B 1 174 ? -26.516 23.906 6.93 1 86.19 174 ALA B N 1
ATOM 7346 C CA . ALA B 1 174 ? -27.234 22.641 7.105 1 86.19 174 ALA B CA 1
ATOM 7347 C C . ALA B 1 174 ? -27.828 22.156 5.785 1 86.19 174 ALA B C 1
ATOM 7349 O O . ALA B 1 174 ? -27.969 20.953 5.566 1 86.19 174 ALA B O 1
ATOM 7350 N N . LEU B 1 175 ? -28.094 23.109 4.941 1 84 175 LEU B N 1
ATOM 7351 C CA . LEU B 1 175 ? -28.672 22.781 3.639 1 84 175 LEU B CA 1
ATOM 7352 C C . LEU B 1 175 ? -27.562 22.516 2.615 1 84 175 LEU B C 1
ATOM 7354 O O . LEU B 1 175 ? -27.859 22.297 1.435 1 84 175 LEU B O 1
ATOM 7358 N N . GLY B 1 176 ? -26.344 22.609 3.059 1 80.56 176 GLY B N 1
ATOM 7359 C CA . GLY B 1 176 ? -25.219 22.266 2.199 1 80.56 176 GLY B CA 1
ATOM 7360 C C . GLY B 1 176 ? -24.719 23.438 1.385 1 80.56 176 GLY B C 1
ATOM 7361 O O . GLY B 1 176 ? -23.828 23.266 0.535 1 80.56 176 GLY B O 1
ATOM 7362 N N . LYS B 1 177 ? -25.281 24.578 1.587 1 87.19 177 LYS B N 1
ATOM 7363 C CA . LYS B 1 177 ? -24.844 25.781 0.878 1 87.19 177 LYS B CA 1
ATOM 7364 C C . LYS B 1 177 ? -23.719 26.484 1.62 1 87.19 177 LYS B C 1
ATOM 7366 O O . LYS B 1 177 ? -23.906 27.562 2.17 1 87.19 177 LYS B O 1
ATOM 7371 N N . LEU B 1 178 ? -22.578 25.953 1.553 1 89.06 178 LEU B N 1
ATOM 7372 C CA . LEU B 1 178 ? -21.453 26.312 2.41 1 89.06 178 LEU B CA 1
ATOM 7373 C C . LEU B 1 178 ? -20.922 27.703 2.045 1 89.06 178 LEU B C 1
ATOM 7375 O O . LEU B 1 178 ? -20.609 28.5 2.926 1 89.06 178 LEU B O 1
ATOM 7379 N N . ASP B 1 179 ? -20.859 28.016 0.751 1 91.56 179 ASP B N 1
ATOM 7380 C CA . ASP B 1 179 ? -20.328 29.312 0.336 1 91.56 179 ASP B CA 1
ATOM 7381 C C . ASP B 1 179 ? -21.188 30.453 0.853 1 91.56 179 ASP B C 1
ATOM 7383 O O . ASP B 1 179 ? -20.688 31.438 1.379 1 91.56 179 ASP B O 1
ATOM 7387 N N . GLU B 1 180 ? -22.453 30.25 0.681 1 93.25 180 GLU B N 1
ATOM 7388 C CA . GLU B 1 180 ? -23.375 31.266 1.156 1 93.25 180 GLU B CA 1
ATOM 7389 C C . GLU B 1 180 ? -23.344 31.375 2.678 1 93.25 180 GLU B C 1
ATOM 7391 O O . GLU B 1 180 ? -23.438 32.469 3.229 1 93.25 180 GLU B O 1
ATOM 7396 N N . ALA B 1 181 ? -23.266 30.219 3.275 1 95.56 181 ALA B N 1
ATOM 7397 C CA . ALA B 1 181 ? -23.188 30.219 4.734 1 95.56 181 ALA B CA 1
ATOM 7398 C C . ALA B 1 181 ? -21.969 31 5.219 1 95.56 181 ALA B C 1
ATOM 7400 O O . ALA B 1 181 ? -22.078 31.812 6.129 1 95.56 181 ALA B O 1
ATOM 7401 N N . ILE B 1 182 ? -20.859 30.797 4.613 1 95.81 182 ILE B N 1
ATOM 7402 C CA . ILE B 1 182 ? -19.609 31.438 5.008 1 95.81 182 ILE B CA 1
ATOM 7403 C C . ILE B 1 182 ? -19.719 32.938 4.809 1 95.81 182 ILE B C 1
ATOM 7405 O O . ILE B 1 182 ? -19.266 33.719 5.645 1 95.81 182 ILE B O 1
ATOM 7409 N N . GLU B 1 183 ? -20.375 33.312 3.762 1 95.81 183 GLU B N 1
ATOM 7410 C CA . GLU B 1 183 ? -20.625 34.75 3.537 1 95.81 183 GLU B CA 1
ATOM 7411 C C . GLU B 1 183 ? -21.438 35.344 4.676 1 95.81 183 GLU B C 1
ATOM 7413 O O . GLU B 1 183 ? -21.156 36.469 5.109 1 95.81 183 GLU B O 1
ATOM 7418 N N . CYS B 1 184 ? -22.406 34.625 5.07 1 96.5 184 CYS B N 1
ATOM 7419 C CA . CYS B 1 184 ? -23.234 35.094 6.188 1 96.5 184 CYS B CA 1
ATOM 7420 C C . CYS B 1 184 ? -22.406 35.219 7.457 1 96.5 184 CYS B C 1
ATOM 7422 O O . CYS B 1 184 ? -22.516 36.219 8.188 1 96.5 184 CYS B O 1
ATOM 7424 N N . TYR B 1 185 ? -21.594 34.25 7.719 1 97.06 185 TYR B N 1
ATOM 7425 C CA . TYR B 1 185 ? -20.734 34.281 8.906 1 97.06 185 TYR B CA 1
ATOM 7426 C C . TYR B 1 185 ? -19.75 35.438 8.828 1 97.06 185 TYR B C 1
ATOM 7428 O O . TYR B 1 185 ? -19.469 36.094 9.836 1 97.06 185 TYR B O 1
ATOM 7436 N N . ASP B 1 186 ? -19.219 35.656 7.68 1 96.38 186 ASP B N 1
ATOM 7437 C CA . ASP B 1 186 ? -18.312 36.781 7.492 1 96.38 186 ASP B CA 1
ATOM 7438 C C . ASP B 1 186 ? -18.984 38.125 7.844 1 96.38 186 ASP B C 1
ATOM 7440 O O . ASP B 1 186 ? -18.406 38.969 8.523 1 96.38 186 ASP B O 1
ATOM 7444 N N . LYS B 1 187 ? -20.156 38.219 7.355 1 95.62 187 LYS B N 1
ATOM 7445 C CA . LYS B 1 187 ? -20.906 39.438 7.66 1 95.62 187 LYS B CA 1
ATOM 7446 C C . LYS B 1 187 ? -21.188 39.531 9.156 1 95.62 187 LYS B C 1
ATOM 7448 O O . LYS B 1 187 ? -21.125 40.625 9.727 1 95.62 187 LYS B O 1
ATOM 7453 N N . ALA B 1 188 ? -21.578 38.469 9.719 1 96.44 188 ALA B N 1
ATOM 7454 C CA . ALA B 1 188 ? -21.812 38.438 11.156 1 96.44 188 ALA B CA 1
ATOM 7455 C C . ALA B 1 188 ? -20.562 38.875 11.93 1 96.44 188 ALA B C 1
ATOM 7457 O O . ALA B 1 188 ? -20.656 39.688 12.859 1 96.44 188 ALA B O 1
ATOM 7458 N N . ILE B 1 189 ? -19.422 38.406 11.578 1 95.5 189 ILE B N 1
ATOM 7459 C CA . ILE B 1 189 ? -18.156 38.719 12.242 1 95.5 189 ILE B CA 1
ATOM 7460 C C . ILE B 1 189 ? -17.812 40.188 12.031 1 95.5 189 ILE B C 1
ATOM 7462 O O . ILE B 1 189 ? -17.328 40.844 12.945 1 95.5 189 ILE B O 1
ATOM 7466 N N . GLU B 1 190 ? -18.062 40.656 10.828 1 94.25 190 GLU B N 1
ATOM 7467 C CA . GLU B 1 190 ? -17.828 42.062 10.523 1 94.25 190 GLU B CA 1
ATOM 7468 C C . GLU B 1 190 ? -18.672 42.969 11.422 1 94.25 190 GLU B C 1
ATOM 7470 O O . GLU B 1 190 ? -18.188 43.969 11.93 1 94.25 190 GLU B O 1
ATOM 7475 N N . LEU B 1 191 ? -19.859 42.594 11.578 1 92.56 191 LEU B N 1
ATOM 7476 C CA . LEU B 1 191 ? -20.812 43.406 12.32 1 92.56 191 LEU B CA 1
ATOM 7477 C C . LEU B 1 191 ? -20.625 43.219 13.828 1 92.56 191 LEU B C 1
ATOM 7479 O O . LEU B 1 191 ? -20.875 44.125 14.609 1 92.56 191 LEU B O 1
ATOM 7483 N N . SER B 1 192 ? -20.203 41.969 14.219 1 91.5 192 SER B N 1
ATOM 7484 C CA . SER B 1 192 ? -19.984 41.625 15.625 1 91.5 192 SER B CA 1
ATOM 7485 C C . SER B 1 192 ? -18.688 40.844 15.805 1 91.5 192 SER B C 1
ATOM 7487 O O . SER B 1 192 ? -18.734 39.625 16.016 1 91.5 192 SER B O 1
ATOM 7489 N N . PRO B 1 193 ? -17.625 41.438 15.977 1 91.06 193 PRO B N 1
ATOM 7490 C CA . PRO B 1 193 ? -16.312 40.75 15.977 1 91.06 193 PRO B CA 1
ATOM 7491 C C . PRO B 1 193 ? -16.078 39.938 17.234 1 91.06 193 PRO B C 1
ATOM 7493 O O . PRO B 1 193 ? -15.148 39.125 17.281 1 91.06 193 PRO B O 1
ATOM 7496 N N . THR B 1 194 ? -16.844 40.125 18.266 1 91.31 194 THR B N 1
ATOM 7497 C CA . THR B 1 194 ? -16.609 39.375 19.5 1 91.31 194 THR B CA 1
ATOM 7498 C C . THR B 1 194 ? -17.641 38.25 19.641 1 91.31 194 THR B C 1
ATOM 7500 O O . THR B 1 194 ? -17.672 37.562 20.672 1 91.31 194 THR B O 1
ATOM 7503 N N . TYR B 1 195 ? -18.484 38.094 18.641 1 92 195 TYR B N 1
ATOM 7504 C CA . TYR B 1 195 ? -19.469 37.031 18.656 1 92 195 TYR B CA 1
ATOM 7505 C C . TYR B 1 195 ? -18.844 35.688 18.281 1 92 195 TYR B C 1
ATOM 7507 O O . TYR B 1 195 ? -18.734 35.344 17.109 1 92 195 TYR B O 1
ATOM 7515 N N . THR B 1 196 ? -18.516 34.875 19.234 1 93.56 196 THR B N 1
ATOM 7516 C CA . THR B 1 196 ? -17.703 33.656 19.078 1 93.56 196 THR B CA 1
ATOM 7517 C C . THR B 1 196 ? -18.453 32.625 18.266 1 93.56 196 THR B C 1
ATOM 7519 O O . THR B 1 196 ? -17.844 31.859 17.5 1 93.56 196 THR B O 1
ATOM 7522 N N . ASN B 1 197 ? -19.766 32.625 18.344 1 92.94 197 ASN B N 1
ATOM 7523 C CA . ASN B 1 197 ? -20.547 31.609 17.641 1 92.94 197 ASN B CA 1
ATOM 7524 C C . ASN B 1 197 ? -20.375 31.719 16.141 1 92.94 197 ASN B C 1
ATOM 7526 O O . ASN B 1 197 ? -20.406 30.703 15.43 1 92.94 197 ASN B O 1
ATOM 7530 N N . ALA B 1 198 ? -20.266 32.938 15.711 1 94.56 198 ALA B N 1
ATOM 7531 C CA . ALA B 1 198 ? -20.062 33.156 14.281 1 94.56 198 ALA B CA 1
ATOM 7532 C C . ALA B 1 198 ? -18.734 32.562 13.828 1 94.56 198 ALA B C 1
ATOM 7534 O O . ALA B 1 198 ? -18.672 31.906 12.781 1 94.56 198 ALA B O 1
ATOM 7535 N N . TYR B 1 199 ? -17.688 32.75 14.641 1 95.44 199 TYR B N 1
ATOM 7536 C CA . TYR B 1 199 ? -16.375 32.156 14.344 1 95.44 199 TYR B CA 1
ATOM 7537 C C . TYR B 1 199 ? -16.453 30.625 14.367 1 95.44 199 TYR B C 1
ATOM 7539 O O . TYR B 1 199 ? -15.922 29.969 13.469 1 95.44 199 TYR B O 1
ATOM 7547 N N . TYR B 1 200 ? -17.078 30.141 15.312 1 95.75 200 TYR B N 1
ATOM 7548 C CA . TYR B 1 200 ? -17.172 28.688 15.484 1 95.75 200 TYR B CA 1
ATOM 7549 C C . TYR B 1 200 ? -17.922 28.062 14.312 1 95.75 200 TYR B C 1
ATOM 7551 O O . TYR B 1 200 ? -17.438 27.094 13.719 1 95.75 200 TYR B O 1
ATOM 7559 N N . ASN B 1 201 ? -19.062 28.641 14.031 1 95.38 201 ASN B N 1
ATOM 7560 C CA . ASN B 1 201 ? -19.859 28.109 12.938 1 95.38 201 ASN B CA 1
ATOM 7561 C C . ASN B 1 201 ? -19.109 28.188 11.609 1 95.38 201 ASN B C 1
ATOM 7563 O O . ASN B 1 201 ? -19.172 27.266 10.797 1 95.38 201 ASN B O 1
ATOM 7567 N N . LYS B 1 202 ? -18.484 29.266 11.453 1 95.94 202 LYS B N 1
ATOM 7568 C CA . LYS B 1 202 ? -17.672 29.406 10.242 1 95.94 202 LYS B CA 1
ATOM 7569 C C . LYS B 1 202 ? -16.594 28.328 10.188 1 95.94 202 LYS B C 1
ATOM 7571 O O . LYS B 1 202 ? -16.312 27.781 9.117 1 95.94 202 LYS B O 1
ATOM 7576 N N . SER B 1 203 ? -15.977 28.109 11.352 1 96.44 203 SER B N 1
ATOM 7577 C CA . SER B 1 203 ? -14.93 27.094 11.406 1 96.44 203 SER B CA 1
ATOM 7578 C C . SER B 1 203 ? -15.453 25.734 10.977 1 96.44 203 SER B C 1
ATOM 7580 O O . SER B 1 203 ? -14.766 24.984 10.266 1 96.44 203 SER B O 1
ATOM 7582 N N . ILE B 1 204 ? -16.609 25.359 11.32 1 94.12 204 ILE B N 1
ATOM 7583 C CA . ILE B 1 204 ? -17.219 24.094 10.953 1 94.12 204 ILE B CA 1
ATOM 7584 C C . ILE B 1 204 ? -17.438 24.047 9.438 1 94.12 204 ILE B C 1
ATOM 7586 O O . ILE B 1 204 ? -17.125 23.047 8.789 1 94.12 204 ILE B O 1
ATOM 7590 N N . ALA B 1 205 ? -17.938 25.156 8.984 1 92.19 205 ALA B N 1
ATOM 7591 C CA . ALA B 1 205 ? -18.219 25.234 7.551 1 92.19 205 ALA B CA 1
ATOM 7592 C C . ALA B 1 205 ? -16.922 25.109 6.742 1 92.19 205 ALA B C 1
ATOM 7594 O O . ALA B 1 205 ? -16.875 24.375 5.758 1 92.19 205 ALA B O 1
ATOM 7595 N N . VAL B 1 206 ? -16 25.828 7.191 1 93.38 206 VAL B N 1
ATOM 7596 C CA . VAL B 1 206 ? -14.711 25.828 6.504 1 93.38 206 VAL B CA 1
ATOM 7597 C C . VAL B 1 206 ? -14.07 24.453 6.602 1 93.38 206 VAL B C 1
ATOM 7599 O O . VAL B 1 206 ? -13.445 23.984 5.648 1 93.38 206 VAL B O 1
ATOM 7602 N N . PHE B 1 207 ? -14.203 23.766 7.672 1 92.38 207 PHE B N 1
ATOM 7603 C CA . PHE B 1 207 ? -13.719 22.406 7.852 1 92.38 207 PHE B CA 1
ATOM 7604 C C . PHE B 1 207 ? -14.375 21.453 6.852 1 92.38 207 PHE B C 1
ATOM 7606 O O . PHE B 1 207 ? -13.703 20.625 6.246 1 92.38 207 PHE B O 1
ATOM 7613 N N . LYS B 1 208 ? -15.656 21.625 6.727 1 85.69 208 LYS B N 1
ATOM 7614 C CA . LYS B 1 208 ? -16.406 20.797 5.797 1 85.69 208 LYS B CA 1
ATOM 7615 C C . LYS B 1 208 ? -15.914 20.969 4.367 1 85.69 208 LYS B C 1
ATOM 7617 O O . LYS B 1 208 ? -16.062 20.078 3.535 1 85.69 208 LYS B O 1
ATOM 7622 N N . MET B 1 209 ? -15.336 22.094 4.133 1 84.38 209 MET B N 1
ATOM 7623 C CA . MET B 1 209 ? -14.797 22.375 2.805 1 84.38 209 MET B CA 1
ATOM 7624 C C . MET B 1 209 ? -13.391 21.812 2.65 1 84.38 209 MET B C 1
ATOM 7626 O O . MET B 1 209 ? -12.758 21.984 1.604 1 84.38 209 MET B O 1
ATOM 7630 N N . GLY B 1 210 ? -12.93 21.234 3.705 1 82 210 GLY B N 1
ATOM 7631 C CA . GLY B 1 210 ? -11.609 20.625 3.652 1 82 210 GLY B CA 1
ATOM 7632 C C . GLY B 1 210 ? -10.492 21.578 4.055 1 82 210 GLY B C 1
ATOM 7633 O O . GLY B 1 210 ? -9.312 21.234 3.941 1 82 210 GLY B O 1
ATOM 7634 N N . LYS B 1 211 ? -10.852 22.75 4.449 1 87.69 211 LYS B N 1
ATOM 7635 C CA . LYS B 1 211 ? -9.867 23.75 4.867 1 87.69 211 LYS B CA 1
ATOM 7636 C C . LYS B 1 211 ? -9.617 23.672 6.371 1 87.69 211 LYS B C 1
ATOM 7638 O O . LYS B 1 211 ? -9.945 24.609 7.109 1 87.69 211 LYS B O 1
ATOM 7643 N N . THR B 1 212 ? -8.969 22.609 6.797 1 90.44 212 THR B N 1
ATOM 7644 C CA . THR B 1 212 ? -8.828 22.25 8.203 1 90.44 212 THR B CA 1
ATOM 7645 C C . THR B 1 212 ? -7.941 23.266 8.93 1 90.44 212 THR B C 1
ATOM 7647 O O . THR B 1 212 ? -8.234 23.656 10.062 1 90.44 212 THR B O 1
ATOM 7650 N N . GLU B 1 213 ? -6.875 23.766 8.336 1 87.81 213 GLU B N 1
ATOM 7651 C CA . GLU B 1 213 ? -5.98 24.719 8.977 1 87.81 213 GLU B CA 1
ATOM 7652 C C . GLU B 1 213 ? -6.684 26.062 9.219 1 87.81 213 GLU B C 1
ATOM 7654 O O . GLU B 1 213 ? -6.516 26.672 10.281 1 87.81 213 GLU B O 1
ATOM 7659 N N . GLU B 1 214 ? -7.438 26.438 8.203 1 90.81 214 GLU B N 1
ATOM 7660 C CA . GLU B 1 214 ? -8.219 27.656 8.383 1 90.81 214 GLU B CA 1
ATOM 7661 C C . GLU B 1 214 ? -9.227 27.5 9.523 1 90.81 214 GLU B C 1
ATOM 7663 O O . GLU B 1 214 ? -9.461 28.453 10.273 1 90.81 214 GLU B O 1
ATOM 7668 N N . ALA B 1 215 ? -9.828 26.359 9.562 1 95.94 215 ALA B N 1
ATOM 7669 C CA . ALA B 1 215 ? -10.758 26.094 10.656 1 95.94 215 ALA B CA 1
ATOM 7670 C C . ALA B 1 215 ? -10.078 26.25 12.016 1 95.94 215 ALA B C 1
ATOM 7672 O O . ALA B 1 215 ? -10.641 26.828 12.938 1 95.94 215 ALA B O 1
ATOM 7673 N N . ILE B 1 216 ? -8.859 25.75 12.109 1 95 216 ILE B N 1
ATOM 7674 C CA . ILE B 1 216 ? -8.109 25.828 13.359 1 95 216 ILE B CA 1
ATOM 7675 C C . ILE B 1 216 ? -7.863 27.297 13.703 1 95 216 ILE B C 1
ATOM 7677 O O . ILE B 1 216 ? -8 27.703 14.867 1 95 216 ILE B O 1
ATOM 7681 N N . GLU B 1 217 ? -7.531 28.141 12.742 1 93.06 217 GLU B N 1
ATOM 7682 C CA . GLU B 1 217 ? -7.309 29.562 12.969 1 93.06 217 GLU B CA 1
ATOM 7683 C C . GLU B 1 217 ? -8.562 30.234 13.523 1 93.06 217 GLU B C 1
ATOM 7685 O O . GLU B 1 217 ? -8.477 31.078 14.414 1 93.06 217 GLU B O 1
ATOM 7690 N N . LEU B 1 218 ? -9.617 29.875 12.938 1 95.81 218 LEU B N 1
ATOM 7691 C CA . LEU B 1 218 ? -10.883 30.438 13.406 1 95.81 218 LEU B CA 1
ATOM 7692 C C . LEU B 1 218 ? -11.18 29.984 14.828 1 95.81 218 LEU B C 1
ATOM 7694 O O . LEU B 1 218 ? -11.656 30.781 15.648 1 95.81 218 LEU B O 1
ATOM 7698 N N . LEU B 1 219 ? -10.898 28.766 15.117 1 97.19 219 LEU B N 1
ATOM 7699 C CA . LEU B 1 219 ? -11.102 28.25 16.469 1 97.19 219 LEU B CA 1
ATOM 7700 C C . LEU B 1 219 ? -10.156 28.922 17.453 1 97.19 219 LEU B C 1
ATOM 7702 O O . LEU B 1 219 ? -10.523 29.188 18.594 1 97.19 219 LEU B O 1
ATOM 7706 N N . ASP B 1 220 ? -9.008 29.219 17.031 1 95.31 220 ASP B N 1
ATOM 7707 C CA . ASP B 1 220 ? -8.07 29.953 17.875 1 95.31 220 ASP B CA 1
ATOM 7708 C C . ASP B 1 220 ? -8.609 31.344 18.203 1 95.31 220 ASP B C 1
ATOM 7710 O O . ASP B 1 220 ? -8.422 31.844 19.312 1 95.31 220 ASP B O 1
ATOM 7714 N N . LYS B 1 221 ? -9.242 31.938 17.266 1 94.69 221 LYS B N 1
ATOM 7715 C CA . LYS B 1 221 ? -9.859 33.25 17.516 1 94.69 221 LYS B CA 1
ATOM 7716 C C . LYS B 1 221 ? -10.953 33.125 18.578 1 94.69 221 LYS B C 1
ATOM 7718 O O . LYS B 1 221 ? -11.086 34.031 19.422 1 94.69 221 LYS B O 1
ATOM 7723 N N . VAL B 1 222 ? -11.727 32.062 18.438 1 96.19 222 VAL B N 1
ATOM 7724 C CA . VAL B 1 222 ? -12.734 31.828 19.469 1 96.19 222 VAL B CA 1
ATOM 7725 C C . VAL B 1 222 ? -12.055 31.719 20.828 1 96.19 222 VAL B C 1
ATOM 7727 O O . VAL B 1 222 ? -12.5 32.344 21.797 1 96.19 222 VAL B O 1
ATOM 7730 N N . LEU B 1 223 ? -10.969 31.031 20.875 1 95.12 223 LEU B N 1
ATOM 7731 C CA . LEU B 1 223 ? -10.305 30.75 22.141 1 95.12 223 LEU B CA 1
ATOM 7732 C C . LEU B 1 223 ? -9.57 31.984 22.656 1 95.12 223 LEU B C 1
ATOM 7734 O O . LEU B 1 223 ? -9.281 32.094 23.859 1 95.12 223 LEU B O 1
ATOM 7738 N N . GLU B 1 224 ? -9.266 32.906 21.781 1 94.06 224 GLU B N 1
ATOM 7739 C CA . GLU B 1 224 ? -8.734 34.188 22.219 1 94.06 224 GLU B CA 1
ATOM 7740 C C . GLU B 1 224 ? -9.781 35 22.953 1 94.06 224 GLU B C 1
ATOM 7742 O O . GLU B 1 224 ? -9.469 35.688 23.938 1 94.06 224 GLU B O 1
ATOM 7747 N N . ILE B 1 225 ? -10.906 34.875 22.453 1 92.19 225 ILE B N 1
ATOM 7748 C CA . ILE B 1 225 ? -12.016 35.625 23.047 1 92.19 225 ILE B CA 1
ATOM 7749 C C . ILE B 1 225 ? -12.516 34.906 24.297 1 92.19 225 ILE B C 1
ATOM 7751 O O . ILE B 1 225 ? -12.742 35.531 25.328 1 92.19 225 ILE B O 1
ATOM 7755 N N . ASP B 1 226 ? -12.703 33.562 24.172 1 93 226 ASP B N 1
ATOM 7756 C CA . ASP B 1 226 ? -13.148 32.688 25.281 1 93 226 ASP B CA 1
ATOM 7757 C C . ASP B 1 226 ? -12.266 31.469 25.406 1 93 226 ASP B C 1
ATOM 7759 O O . ASP B 1 226 ? -12.586 30.406 24.875 1 93 226 ASP B O 1
ATOM 7763 N N . PRO B 1 227 ? -11.273 31.547 26.172 1 92.75 227 PRO B N 1
ATOM 7764 C CA . PRO B 1 227 ? -10.297 30.469 26.297 1 92.75 227 PRO B CA 1
ATOM 7765 C C . PRO B 1 227 ? -10.883 29.203 26.906 1 92.75 227 PRO B C 1
ATOM 7767 O O . PRO B 1 227 ? -10.273 28.141 26.844 1 92.75 227 PRO B O 1
ATOM 7770 N N . ASP B 1 228 ? -12.062 29.328 27.531 1 92.81 228 ASP B N 1
ATOM 7771 C CA . ASP B 1 228 ? -12.625 28.172 28.234 1 92.81 228 ASP B CA 1
ATOM 7772 C C . ASP B 1 228 ? -13.75 27.531 27.406 1 92.81 228 ASP B C 1
ATOM 7774 O O . ASP B 1 228 ? -14.516 26.719 27.922 1 92.81 228 ASP B O 1
ATOM 7778 N N . ASP B 1 229 ? -13.852 27.938 26.188 1 94.44 229 ASP B N 1
ATOM 7779 C CA . ASP B 1 229 ? -14.898 27.391 25.328 1 94.44 229 ASP B CA 1
ATOM 7780 C C . ASP B 1 229 ? -14.625 25.922 25 1 94.44 229 ASP B C 1
ATOM 7782 O O . ASP B 1 229 ? -13.719 25.609 24.219 1 94.44 229 ASP B O 1
ATOM 7786 N N . LEU B 1 230 ? -15.375 25.031 25.547 1 93.44 230 LEU B N 1
ATOM 7787 C CA . LEU B 1 230 ? -15.156 23.594 25.438 1 93.44 230 LEU B CA 1
ATOM 7788 C C . LEU B 1 230 ? -15.273 23.141 24 1 93.44 230 LEU B C 1
ATOM 7790 O O . LEU B 1 230 ? -14.461 22.344 23.516 1 93.44 230 LEU B O 1
ATOM 7794 N N . ASP B 1 231 ? -16.266 23.641 23.328 1 94.25 231 ASP B N 1
ATOM 7795 C CA . ASP B 1 231 ? -16.516 23.234 21.938 1 94.25 231 ASP B CA 1
ATOM 7796 C C . ASP B 1 231 ? -15.344 23.625 21.031 1 94.25 231 ASP B C 1
ATOM 7798 O O . ASP B 1 231 ? -14.922 22.844 20.188 1 94.25 231 ASP B O 1
ATOM 7802 N N . ALA B 1 232 ? -14.898 24.812 21.297 1 95.81 232 ALA B N 1
ATOM 7803 C CA . ALA B 1 232 ? -13.781 25.297 20.5 1 95.81 232 ALA B CA 1
ATOM 7804 C C . ALA B 1 232 ? -12.523 24.469 20.766 1 95.81 232 ALA B C 1
ATOM 7806 O O . ALA B 1 232 ? -11.789 24.109 19.844 1 95.81 232 ALA B O 1
ATOM 7807 N N . ILE B 1 233 ? -12.281 24.156 22.031 1 96.5 233 ILE B N 1
ATOM 7808 C CA . ILE B 1 233 ? -11.102 23.391 22.406 1 96.5 233 ILE B CA 1
ATOM 7809 C C . ILE B 1 233 ? -11.156 22 21.766 1 96.5 233 ILE B C 1
ATOM 7811 O O . ILE B 1 233 ? -10.188 21.578 21.125 1 96.5 233 ILE B O 1
ATOM 7815 N N . THR B 1 234 ? -12.234 21.344 21.906 1 96.31 234 THR B N 1
ATOM 7816 C CA . THR B 1 234 ? -12.359 19.969 21.422 1 96.31 234 THR B CA 1
ATOM 7817 C C . THR B 1 234 ? -12.398 19.938 19.891 1 96.31 234 THR B C 1
ATOM 7819 O O . THR B 1 234 ? -11.836 19.031 19.266 1 96.31 234 THR B O 1
ATOM 7822 N N . SER B 1 235 ? -13.023 20.906 19.281 1 96.56 235 SER B N 1
ATOM 7823 C CA . SER B 1 235 ? -13.055 20.984 17.828 1 96.56 235 SER B CA 1
ATOM 7824 C C . SER B 1 235 ? -11.664 21.219 17.25 1 96.56 235 SER B C 1
ATOM 7826 O O . SER B 1 235 ? -11.328 20.672 16.203 1 96.56 235 SER B O 1
ATOM 7828 N N . LYS B 1 236 ? -10.992 22.078 17.969 1 96.5 236 LYS B N 1
ATOM 7829 C CA . LYS B 1 236 ? -9.602 22.25 17.562 1 96.5 236 LYS B CA 1
ATOM 7830 C C . LYS B 1 236 ? -8.844 20.938 17.609 1 96.5 236 LYS B C 1
ATOM 7832 O O . LYS B 1 236 ? -8.109 20.594 16.672 1 96.5 236 LYS B O 1
ATOM 7837 N N . GLY B 1 237 ? -9.023 20.219 18.719 1 96.44 237 GLY B N 1
ATOM 7838 C CA . GLY B 1 237 ? -8.422 18.891 18.828 1 96.44 237 GLY B CA 1
ATOM 7839 C C . GLY B 1 237 ? -8.836 17.969 17.688 1 96.44 237 GLY B C 1
ATOM 7840 O O . GLY B 1 237 ? -8 17.25 17.141 1 96.44 237 GLY B O 1
ATOM 7841 N N . TYR B 1 238 ? -10.055 17.953 17.312 1 94.56 238 TYR B N 1
ATOM 7842 C CA . TYR B 1 238 ? -10.57 17.141 16.219 1 94.56 238 TYR B CA 1
ATOM 7843 C C . TYR B 1 238 ? -9.906 17.484 14.898 1 94.56 238 TYR B C 1
ATOM 7845 O O . TYR B 1 238 ? -9.523 16.594 14.133 1 94.56 238 TYR B O 1
ATOM 7853 N N . CYS B 1 239 ? -9.828 18.766 14.648 1 93.69 239 CYS B N 1
ATOM 7854 C CA . CYS B 1 239 ? -9.156 19.234 13.43 1 93.69 239 CYS B CA 1
ATOM 7855 C C . CYS B 1 239 ? -7.711 18.75 13.391 1 93.69 239 CYS B C 1
ATOM 7857 O O . CYS B 1 239 ? -7.23 18.312 12.336 1 93.69 239 CYS B O 1
ATOM 7859 N N . LEU B 1 240 ? -7.098 18.797 14.508 1 91.5 240 LEU B N 1
ATOM 7860 C CA . LEU B 1 240 ? -5.719 18.328 14.602 1 91.5 240 LEU B CA 1
ATOM 7861 C C . LEU B 1 240 ? -5.625 16.828 14.328 1 91.5 240 LEU B C 1
ATOM 7863 O O . LEU B 1 240 ? -4.691 16.375 13.672 1 91.5 240 LEU B O 1
ATOM 7867 N N . ASN B 1 241 ? -6.59 16.047 14.773 1 92.44 241 ASN B N 1
ATOM 7868 C CA . ASN B 1 241 ? -6.668 14.625 14.453 1 92.44 241 ASN B CA 1
ATOM 7869 C C . ASN B 1 241 ? -6.746 14.398 12.945 1 92.44 241 ASN B C 1
ATOM 7871 O O . ASN B 1 241 ? -6.062 13.523 12.406 1 92.44 241 ASN B O 1
ATOM 7875 N N . GLU B 1 242 ? -7.551 15.195 12.312 1 89.56 242 GLU B N 1
ATOM 7876 C CA . GLU B 1 242 ? -7.742 15.07 10.875 1 89.56 242 GLU B CA 1
ATOM 7877 C C . GLU B 1 242 ? -6.445 15.336 10.117 1 89.56 242 GLU B C 1
ATOM 7879 O O . GLU B 1 242 ? -6.219 14.773 9.039 1 89.56 242 GLU B O 1
ATOM 7884 N N . LEU B 1 243 ? -5.645 16.156 10.727 1 84.69 243 LEU B N 1
ATOM 7885 C CA . LEU B 1 243 ? -4.367 16.5 10.109 1 84.69 243 LEU B CA 1
ATOM 7886 C C . LEU B 1 243 ? -3.291 15.492 10.5 1 84.69 243 LEU B C 1
ATOM 7888 O O . LEU B 1 243 ? -2.125 15.648 10.133 1 84.69 243 LEU B O 1
ATOM 7892 N N . GLY B 1 244 ? -3.695 14.516 11.359 1 81.69 244 GLY B N 1
ATOM 7893 C CA . GLY B 1 244 ? -2.742 13.508 11.797 1 81.69 244 GLY B CA 1
ATOM 7894 C C . GLY B 1 244 ? -1.873 13.969 12.953 1 81.69 244 GLY B C 1
ATOM 7895 O O . GLY B 1 244 ? -0.879 13.32 13.289 1 81.69 244 GLY B O 1
ATOM 7896 N N . LYS B 1 245 ? -2.074 15.109 13.461 1 87.81 245 LYS B N 1
ATOM 7897 C CA . LYS B 1 245 ? -1.342 15.656 14.602 1 87.81 245 LYS B CA 1
ATOM 7898 C C . LYS B 1 245 ? -1.964 15.211 15.922 1 87.81 245 LYS B C 1
ATOM 7900 O O . LYS B 1 245 ? -2.443 16.031 16.703 1 87.81 245 LYS B O 1
ATOM 7905 N N . TYR B 1 246 ? -1.86 13.977 16.25 1 88.69 246 TYR B N 1
ATOM 7906 C CA . TYR B 1 246 ? -2.605 13.336 17.328 1 88.69 246 TYR B CA 1
ATOM 7907 C C . TYR B 1 246 ? -2.098 13.789 18.688 1 88.69 246 TYR B C 1
ATOM 7909 O O . TYR B 1 246 ? -2.885 13.992 19.625 1 88.69 246 TYR B O 1
ATOM 7917 N N . GLU B 1 247 ? -0.775 13.992 18.828 1 88.19 247 GLU B N 1
ATOM 7918 C CA . GLU B 1 247 ? -0.232 14.414 20.125 1 88.19 247 GLU B CA 1
ATOM 7919 C C . GLU B 1 247 ? -0.718 15.82 20.484 1 88.19 247 GLU B C 1
ATOM 7921 O O . GLU B 1 247 ? -1.055 16.078 21.641 1 88.19 247 GLU B O 1
ATOM 7926 N N . LYS B 1 248 ? -0.729 16.641 19.484 1 91.69 248 LYS B N 1
ATOM 7927 C CA . LYS B 1 248 ? -1.241 17.984 19.719 1 91.69 248 LYS B CA 1
ATOM 7928 C C . LYS B 1 248 ? -2.734 17.953 20.047 1 91.69 248 LYS B C 1
ATOM 7930 O O . LYS B 1 248 ? -3.215 18.75 20.844 1 91.69 248 LYS B O 1
ATOM 7935 N N . ALA B 1 249 ? -3.449 17.094 19.344 1 96 249 ALA B N 1
ATOM 7936 C CA . ALA B 1 249 ? -4.867 16.938 19.656 1 96 249 ALA B CA 1
ATOM 7937 C C . ALA B 1 249 ? -5.07 16.516 21.109 1 96 249 ALA B C 1
ATOM 7939 O O . ALA B 1 249 ? -5.926 17.078 21.812 1 96 249 ALA B O 1
ATOM 7940 N N . ILE B 1 250 ? -4.23 15.602 21.578 1 95.62 250 ILE B N 1
ATOM 7941 C CA . ILE B 1 250 ? -4.324 15.109 22.953 1 95.62 250 ILE B CA 1
ATOM 7942 C C . ILE B 1 250 ? -4.094 16.25 23.938 1 95.62 250 ILE B C 1
ATOM 7944 O O . ILE B 1 250 ? -4.777 16.359 24.953 1 95.62 250 ILE B O 1
ATOM 7948 N N . GLU B 1 251 ? -3.152 17.141 23.609 1 95.75 251 GLU B N 1
ATOM 7949 C CA . GLU B 1 251 ? -2.922 18.297 24.453 1 95.75 251 GLU B CA 1
ATOM 7950 C C . GLU B 1 251 ? -4.184 19.156 24.562 1 95.75 251 GLU B C 1
ATOM 7952 O O . GLU B 1 251 ? -4.492 19.656 25.641 1 95.75 251 GLU B O 1
ATOM 7957 N N . CYS B 1 252 ? -4.82 19.328 23.438 1 96.69 252 CYS B N 1
ATOM 7958 C CA . CYS B 1 252 ? -6.086 20.062 23.469 1 96.69 252 CYS B CA 1
ATOM 7959 C C . CYS B 1 252 ? -7.098 19.359 24.375 1 96.69 252 CYS B C 1
ATOM 7961 O O . CYS B 1 252 ? -7.734 20 25.219 1 96.69 252 CYS B O 1
ATOM 7963 N N . PHE B 1 253 ? -7.219 18.094 24.281 1 97.88 253 PHE B N 1
ATOM 7964 C CA . PHE B 1 253 ? -8.211 17.344 25.062 1 97.88 253 PHE B CA 1
ATOM 7965 C C . PHE B 1 253 ? -7.828 17.297 26.531 1 97.88 253 PHE B C 1
ATOM 7967 O O . PHE B 1 253 ? -8.703 17.344 27.406 1 97.88 253 PHE B O 1
ATOM 7974 N N . ASP B 1 254 ? -6.559 17.266 26.781 1 97.06 254 ASP B N 1
ATOM 7975 C CA . ASP B 1 254 ? -6.109 17.359 28.172 1 97.06 254 ASP B CA 1
ATOM 7976 C C . ASP B 1 254 ? -6.496 18.703 28.781 1 97.06 254 ASP B C 1
ATOM 7978 O O . ASP B 1 254 ? -6.918 18.766 29.938 1 97.06 254 ASP B O 1
ATOM 7982 N N . THR B 1 255 ? -6.309 19.719 27.984 1 96.88 255 THR B N 1
ATOM 7983 C CA . THR B 1 255 ? -6.746 21.031 28.438 1 96.88 255 THR B CA 1
ATOM 7984 C C . THR B 1 255 ? -8.242 21.031 28.734 1 96.88 255 THR B C 1
ATOM 7986 O O . THR B 1 255 ? -8.68 21.562 29.75 1 96.88 255 THR B O 1
ATOM 7989 N N . ALA B 1 256 ? -9.008 20.438 27.875 1 97.19 256 ALA B N 1
ATOM 7990 C CA . ALA B 1 256 ? -10.453 20.344 28.078 1 97.19 256 ALA B CA 1
ATOM 7991 C C . ALA B 1 256 ? -10.766 19.547 29.344 1 97.19 256 ALA B C 1
ATOM 7993 O O . ALA B 1 256 ? -11.656 19.922 30.109 1 97.19 256 ALA B O 1
ATOM 7994 N N . ILE B 1 257 ? -10.047 18.484 29.594 1 97 257 ILE B N 1
ATOM 7995 C CA . ILE B 1 257 ? -10.266 17.641 30.766 1 97 257 ILE B CA 1
ATOM 7996 C C . ILE B 1 257 ? -9.914 18.406 32.031 1 97 257 ILE B C 1
ATOM 7998 O O . ILE B 1 257 ? -10.594 18.281 33.062 1 97 257 ILE B O 1
ATOM 8002 N N . GLU B 1 258 ? -8.898 19.188 31.938 1 96.56 258 GLU B N 1
ATOM 8003 C CA . GLU B 1 258 ? -8.516 20.016 33.062 1 96.56 258 GLU B CA 1
ATOM 8004 C C . GLU B 1 258 ? -9.602 21.047 33.406 1 96.56 258 GLU B C 1
ATOM 8006 O O . GLU B 1 258 ? -9.914 21.266 34.562 1 96.56 258 GLU B O 1
ATOM 8011 N N . LYS B 1 259 ? -10.094 21.578 32.406 1 94.62 259 LYS B N 1
ATOM 8012 C CA . LYS B 1 259 ? -11.094 22.625 32.594 1 94.62 259 LYS B CA 1
ATOM 8013 C C . LYS B 1 259 ? -12.453 22.031 32.938 1 94.62 259 LYS B C 1
ATOM 8015 O O . LYS B 1 259 ? -13.211 22.609 33.719 1 94.62 259 LYS B O 1
ATOM 8020 N N . TYR B 1 260 ? -12.766 20.906 32.344 1 94.94 260 TYR B N 1
ATOM 8021 C CA . TYR B 1 260 ? -14.055 20.25 32.562 1 94.94 260 TYR B CA 1
ATOM 8022 C C . TYR B 1 260 ? -13.859 18.781 32.906 1 94.94 260 TYR B C 1
ATOM 8024 O O . TYR B 1 260 ? -14.281 17.891 32.188 1 94.94 260 TYR B O 1
ATOM 8032 N N . PRO B 1 261 ? -13.398 18.484 34.062 1 94.62 261 PRO B N 1
ATOM 8033 C CA . PRO B 1 261 ? -13.023 17.125 34.438 1 94.62 261 PRO B CA 1
ATOM 8034 C C . PRO B 1 261 ? -14.234 16.203 34.594 1 94.62 261 PRO B C 1
ATOM 8036 O O . PRO B 1 261 ? -14.078 14.977 34.594 1 94.62 261 PRO B O 1
ATOM 8039 N N . LYS B 1 262 ? -15.438 16.719 34.719 1 94.06 262 LYS B N 1
ATOM 8040 C CA . LYS B 1 262 ? -16.609 15.891 34.938 1 94.06 262 LYS B CA 1
ATOM 8041 C C . LYS B 1 262 ? -17.344 15.625 33.625 1 94.06 262 LYS B C 1
ATOM 8043 O O . LYS B 1 262 ? -18.328 14.867 33.594 1 94.06 262 LYS B O 1
ATOM 8048 N N . ASP B 1 263 ? -16.922 16.25 32.562 1 94.44 263 ASP B N 1
ATOM 8049 C CA . ASP B 1 263 ? -17.516 16.016 31.266 1 94.44 263 ASP B CA 1
ATOM 8050 C C . ASP B 1 263 ? -16.891 14.812 30.578 1 94.44 263 ASP B C 1
ATOM 8052 O O . ASP B 1 263 ? -15.672 14.758 30.391 1 94.44 263 ASP B O 1
ATOM 8056 N N . PRO B 1 264 ? -17.688 13.836 30.156 1 96.19 264 PRO B N 1
ATOM 8057 C CA . PRO B 1 264 ? -17.125 12.625 29.547 1 96.19 264 PRO B CA 1
ATOM 8058 C C . PRO B 1 264 ? -16.594 12.867 28.141 1 96.19 264 PRO B C 1
ATOM 8060 O O . PRO B 1 264 ? -15.758 12.102 27.641 1 96.19 264 PRO B O 1
ATOM 8063 N N . TYR B 1 265 ? -16.984 13.859 27.484 1 95.56 265 TYR B N 1
ATOM 8064 C CA . TYR B 1 265 ? -16.75 14.062 26.062 1 95.56 265 TYR B CA 1
ATOM 8065 C C . TYR B 1 265 ? -15.258 14.227 25.781 1 95.56 265 TYR B C 1
ATOM 8067 O O . TYR B 1 265 ? -14.711 13.578 24.875 1 95.56 265 TYR B O 1
ATOM 8075 N N . PRO B 1 266 ? -14.523 15.078 26.562 1 96.81 266 PRO B N 1
ATOM 8076 C CA . PRO B 1 266 ? -13.094 15.242 26.281 1 96.81 266 PRO B CA 1
ATOM 8077 C C . PRO B 1 266 ? -12.32 13.93 26.422 1 96.81 266 PRO B C 1
ATOM 8079 O O . PRO B 1 266 ? -11.328 13.719 25.719 1 96.81 266 PRO B O 1
ATOM 8082 N N . TYR B 1 267 ? -12.805 13.094 27.328 1 97.38 267 TYR B N 1
ATOM 8083 C CA . TYR B 1 267 ? -12.156 11.805 27.5 1 97.38 267 TYR B CA 1
ATOM 8084 C C . TYR B 1 267 ? -12.312 10.938 26.25 1 97.38 267 TYR B C 1
ATOM 8086 O O . TYR B 1 267 ? -11.359 10.297 25.812 1 97.38 267 TYR B O 1
ATOM 8094 N N . VAL B 1 268 ? -13.461 10.938 25.719 1 97.31 268 VAL B N 1
ATOM 8095 C CA . VAL B 1 268 ? -13.727 10.172 24.5 1 97.31 268 VAL B CA 1
ATOM 8096 C C . VAL B 1 268 ? -12.891 10.734 23.359 1 97.31 268 VAL B C 1
ATOM 8098 O O . VAL B 1 268 ? -12.328 9.977 22.562 1 97.31 268 VAL B O 1
ATOM 8101 N N . CYS B 1 269 ? -12.805 12.023 23.25 1 96.81 269 CYS B N 1
ATOM 8102 C CA . CYS B 1 269 ? -11.992 12.664 22.219 1 96.81 269 CYS B CA 1
ATOM 8103 C C . CYS B 1 269 ? -10.531 12.242 22.328 1 96.81 269 CYS B C 1
ATOM 8105 O O . CYS B 1 269 ? -9.898 11.906 21.328 1 96.81 269 CYS B O 1
ATOM 8107 N N . LYS B 1 270 ? -10.141 12.289 23.547 1 97.25 270 LYS B N 1
ATOM 8108 C CA . LYS B 1 270 ? -8.766 11.859 23.781 1 97.25 270 LYS B CA 1
ATOM 8109 C C . LYS B 1 270 ? -8.562 10.398 23.375 1 97.25 270 LYS B C 1
ATOM 8111 O O . LYS B 1 270 ? -7.551 10.055 22.766 1 97.25 270 LYS B O 1
ATOM 8116 N N . ALA B 1 271 ? -9.508 9.562 23.672 1 97 271 ALA B N 1
ATOM 8117 C CA . ALA B 1 271 ? -9.461 8.148 23.297 1 97 271 ALA B CA 1
ATOM 8118 C C . ALA B 1 271 ? -9.336 7.988 21.797 1 97 271 ALA B C 1
ATOM 8120 O O . ALA B 1 271 ? -8.625 7.102 21.312 1 97 271 ALA B O 1
ATOM 8121 N N . THR B 1 272 ? -9.938 8.797 21.016 1 95.69 272 THR B N 1
ATOM 8122 C CA . THR B 1 272 ? -9.891 8.719 19.562 1 95.69 272 THR B CA 1
ATOM 8123 C C . THR B 1 272 ? -8.477 8.977 19.047 1 95.69 272 THR B C 1
ATOM 8125 O O . THR B 1 272 ? -7.992 8.266 18.156 1 95.69 272 THR B O 1
ATOM 8128 N N . SER B 1 273 ? -7.855 9.984 19.656 1 94.38 273 SER B N 1
ATOM 8129 C CA . SER B 1 273 ? -6.484 10.289 19.25 1 94.38 273 SER B CA 1
ATOM 8130 C C . SER B 1 273 ? -5.539 9.141 19.594 1 94.38 273 SER B C 1
ATOM 8132 O O . SER B 1 273 ? -4.664 8.789 18.797 1 94.38 273 SER B O 1
ATOM 8134 N N . LEU B 1 274 ? -5.773 8.609 20.734 1 91.81 274 LEU B N 1
ATOM 8135 C CA . LEU B 1 274 ? -4.965 7.477 21.172 1 91.81 274 LEU B CA 1
ATOM 8136 C C . LEU B 1 274 ? -5.184 6.27 20.266 1 91.81 274 LEU B C 1
ATOM 8138 O O . LEU B 1 274 ? -4.242 5.531 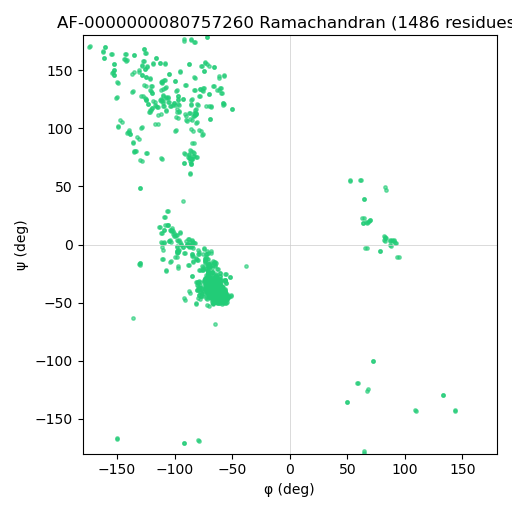19.969 1 91.81 274 LEU B O 1
ATOM 8142 N N . TYR B 1 275 ? -6.348 6.062 19.781 1 91.44 275 TYR B N 1
ATOM 8143 C CA . TYR B 1 275 ? -6.688 5.02 18.828 1 91.44 275 TYR B CA 1
ATOM 8144 C C . TYR B 1 275 ? -5.871 5.176 17.547 1 91.44 275 TYR B C 1
ATOM 8146 O O . TYR B 1 275 ? -5.273 4.211 17.062 1 91.44 275 TYR B O 1
ATOM 8154 N N . TYR B 1 276 ? -5.781 6.332 17.016 1 86.69 276 TYR B N 1
ATOM 8155 C CA . TYR B 1 276 ? -5.078 6.574 15.766 1 86.69 276 TYR B CA 1
ATOM 8156 C C . TYR B 1 276 ? -3.57 6.441 15.953 1 86.69 276 TYR B C 1
ATOM 8158 O O . TYR B 1 276 ? -2.842 6.156 15 1 86.69 276 TYR B O 1
ATOM 8166 N N . LEU B 1 277 ? -3.189 6.594 17.203 1 82.69 277 LEU B N 1
ATOM 8167 C CA . LEU B 1 277 ? -1.776 6.414 17.516 1 82.69 277 LEU B CA 1
ATOM 8168 C C . LEU B 1 277 ? -1.455 4.941 17.75 1 82.69 277 LEU B C 1
ATOM 8170 O O . LEU B 1 277 ? -0.296 4.578 17.969 1 82.69 277 LEU B O 1
ATOM 8174 N N . GLY B 1 278 ? -2.533 4.09 17.797 1 77.94 278 GLY B N 1
ATOM 8175 C CA . GLY B 1 278 ? -2.344 2.666 18.031 1 77.94 278 GLY B CA 1
ATOM 8176 C C . GLY B 1 278 ? -2.205 2.309 19.5 1 77.94 278 GLY B C 1
ATOM 8177 O O . GLY B 1 278 ? -1.82 1.188 19.844 1 77.94 278 GLY B O 1
ATOM 8178 N N . LYS B 1 279 ? -2.379 3.264 20.359 1 85.75 279 LYS B N 1
ATOM 8179 C CA . LYS B 1 279 ? -2.307 3.037 21.797 1 85.75 279 LYS B CA 1
ATOM 8180 C C . LYS B 1 279 ? -3.656 2.588 22.344 1 85.75 279 LYS B C 1
ATOM 8182 O O . LYS B 1 279 ? -4.27 3.295 23.156 1 85.75 279 LYS B O 1
ATOM 8187 N N . TYR B 1 280 ? -4.062 1.386 22.062 1 88.88 280 TYR B N 1
ATOM 8188 C CA . TYR B 1 280 ? -5.426 0.902 22.25 1 88.88 280 TYR B CA 1
ATOM 8189 C C . TYR B 1 280 ? -5.73 0.713 23.734 1 88.88 280 TYR B C 1
ATOM 8191 O O . TYR B 1 280 ? -6.836 1.015 24.188 1 88.88 280 TYR B O 1
ATOM 8199 N N . ASP B 1 281 ? -4.746 0.278 24.547 1 89.25 281 ASP B N 1
ATOM 8200 C CA . ASP B 1 281 ? -4.996 0.081 25.969 1 89.25 281 ASP B CA 1
ATOM 8201 C C . ASP B 1 281 ? -5.25 1.412 26.672 1 89.25 281 ASP B C 1
ATOM 8203 O O . ASP B 1 281 ? -6.168 1.523 27.5 1 89.25 281 ASP B O 1
ATOM 8207 N N . ASN B 1 282 ? -4.434 2.383 26.312 1 93.25 282 ASN B N 1
ATOM 8208 C CA . ASN B 1 282 ? -4.645 3.715 26.859 1 93.25 282 ASN B CA 1
ATOM 8209 C C . ASN B 1 282 ? -5.98 4.301 26.422 1 93.25 282 ASN B C 1
ATOM 8211 O O . ASN B 1 282 ? -6.66 4.961 27.203 1 93.25 282 ASN B O 1
ATOM 8215 N N . ALA B 1 283 ? -6.281 4.09 25.156 1 95.25 283 ALA B N 1
ATOM 8216 C CA . ALA B 1 283 ? -7.559 4.578 24.641 1 95.25 283 ALA B CA 1
ATOM 8217 C C . ALA B 1 283 ? -8.734 3.959 25.391 1 95.25 283 ALA B C 1
ATOM 8219 O O . ALA B 1 283 ? -9.68 4.656 25.75 1 95.25 283 ALA B O 1
ATOM 8220 N N . LEU B 1 284 ? -8.633 2.662 25.719 1 96.19 284 LEU B N 1
ATOM 8221 C CA . LEU B 1 284 ? -9.688 1.966 26.453 1 96.19 284 LEU B CA 1
ATOM 8222 C C . LEU B 1 284 ? -9.844 2.539 27.859 1 96.19 284 LEU B C 1
ATOM 8224 O O . LEU B 1 284 ? -10.961 2.682 28.359 1 96.19 284 LEU B O 1
ATOM 8228 N N . GLU B 1 285 ? -8.75 2.852 28.453 1 96.94 285 GLU B N 1
ATOM 8229 C CA . GLU B 1 285 ? -8.789 3.443 29.781 1 96.94 285 GLU B CA 1
ATOM 8230 C C . GLU B 1 285 ? -9.555 4.762 29.781 1 96.94 285 GLU B C 1
ATOM 8232 O O . GLU B 1 285 ? -10.352 5.02 30.688 1 96.94 285 GLU B O 1
ATOM 8237 N N . GLU B 1 286 ? -9.297 5.574 28.797 1 97.62 286 GLU B N 1
ATOM 8238 C CA . GLU B 1 286 ? -9.992 6.855 28.703 1 97.62 286 GLU B CA 1
ATOM 8239 C C . GLU B 1 286 ? -11.492 6.652 28.484 1 97.62 286 GLU B C 1
ATOM 8241 O O . GLU B 1 286 ? -12.312 7.379 29.047 1 97.62 286 GLU B O 1
ATOM 8246 N N . CYS B 1 287 ? -11.875 5.699 27.688 1 97.81 287 CYS B N 1
ATOM 8247 C CA . CYS B 1 287 ? -13.289 5.395 27.5 1 97.81 287 CYS B CA 1
ATOM 8248 C C . CYS B 1 287 ? -13.93 4.941 28.797 1 97.81 287 CYS B C 1
ATOM 8250 O O . CYS B 1 287 ? -15.039 5.359 29.125 1 97.81 287 CYS B O 1
ATOM 8252 N N . ASN B 1 288 ? -13.227 4.121 29.547 1 97.5 288 ASN B N 1
ATOM 8253 C CA . ASN B 1 288 ? -13.758 3.633 30.812 1 97.5 288 ASN B CA 1
ATOM 8254 C C . ASN B 1 288 ? -13.938 4.766 31.828 1 97.5 288 ASN B C 1
ATOM 8256 O O . ASN B 1 288 ? -14.906 4.781 32.562 1 97.5 288 ASN B O 1
ATOM 8260 N N . LYS B 1 289 ? -12.992 5.703 31.797 1 97.56 289 LYS B N 1
ATOM 8261 C CA . LYS B 1 289 ? -13.148 6.891 32.656 1 97.56 289 LYS B CA 1
ATOM 8262 C C . LYS B 1 289 ? -14.406 7.672 32.25 1 97.56 289 LYS B C 1
ATOM 8264 O O . LYS B 1 289 ? -15.164 8.109 33.125 1 97.56 289 LYS B O 1
ATOM 8269 N N . ALA B 1 290 ? -14.594 7.793 30.969 1 97.75 290 ALA B N 1
ATOM 8270 C CA . ALA B 1 290 ? -15.766 8.508 30.484 1 97.75 290 ALA B CA 1
ATOM 8271 C C . ALA B 1 290 ? -17.047 7.809 30.922 1 97.75 290 ALA B C 1
ATOM 8273 O O . ALA B 1 290 ? -18.016 8.461 31.328 1 97.75 290 ALA B O 1
ATOM 8274 N N . ILE B 1 291 ? -17.094 6.488 30.875 1 96.94 291 ILE B N 1
ATOM 8275 C CA . ILE B 1 291 ? -18.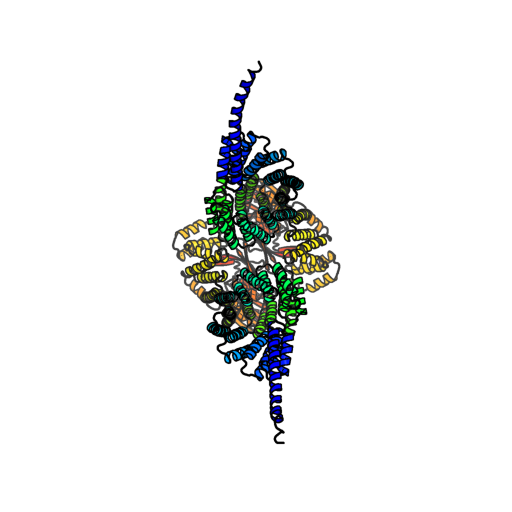266 5.703 31.25 1 96.94 291 ILE B CA 1
ATOM 8276 C C . ILE B 1 291 ? -18.531 5.863 32.75 1 96.94 291 ILE B C 1
ATOM 8278 O O . ILE B 1 291 ? -19.688 5.988 33.156 1 96.94 291 ILE B O 1
ATOM 8282 N N . LYS B 1 292 ? -17.469 5.91 33.5 1 96.56 292 LYS B N 1
ATOM 8283 C CA . LYS B 1 292 ? -17.625 6.094 34.938 1 96.56 292 LYS B CA 1
ATOM 8284 C C . LYS B 1 292 ? -18.203 7.469 35.281 1 96.56 292 LYS B C 1
ATOM 8286 O O . LYS B 1 292 ? -18.984 7.609 36.219 1 96.56 292 LYS B O 1
ATOM 8291 N N . LEU B 1 293 ? -17.812 8.414 34.5 1 95.19 293 LEU B N 1
ATOM 8292 C CA . LEU B 1 293 ? -18.297 9.773 34.719 1 95.19 293 LEU B CA 1
ATOM 8293 C C . LEU B 1 293 ? -19.781 9.891 34.344 1 95.19 293 LEU B C 1
ATOM 8295 O O . LEU B 1 293 ? -20.562 10.5 35.094 1 95.19 293 LEU B O 1
ATOM 8299 N N . GLU B 1 294 ? -20.141 9.281 33.188 1 94.19 294 GLU B N 1
ATOM 8300 C CA . GLU B 1 294 ? -21.531 9.273 32.719 1 94.19 294 GLU B CA 1
ATOM 8301 C C . GLU B 1 294 ? -21.844 7.992 31.969 1 94.19 294 GLU B C 1
ATOM 8303 O O . GLU B 1 294 ? -21.547 7.871 30.781 1 94.19 294 GLU B O 1
ATOM 8308 N N . TYR B 1 295 ? -22.578 7.141 32.531 1 92.75 295 TYR B N 1
ATOM 8309 C CA . TYR B 1 295 ? -22.828 5.824 31.969 1 92.75 295 TYR B CA 1
ATOM 8310 C C . TYR B 1 295 ? -23.891 5.898 30.875 1 92.75 295 TYR B C 1
ATOM 8312 O O . TYR B 1 295 ? -24.125 4.922 30.172 1 92.75 295 TYR B O 1
ATOM 8320 N N . THR B 1 296 ? -24.547 7.066 30.703 1 92.69 296 THR B N 1
ATOM 8321 C CA . THR B 1 296 ? -25.578 7.219 29.703 1 92.69 296 THR B CA 1
ATOM 8322 C C . THR B 1 296 ? -25.031 7.934 28.469 1 92.69 296 THR B C 1
ATOM 8324 O O . THR B 1 296 ? -25.797 8.344 27.594 1 92.69 296 THR B O 1
ATOM 8327 N N . PHE B 1 297 ? -23.734 8.117 28.406 1 94.12 297 PHE B N 1
ATOM 8328 C CA . PHE B 1 297 ? -23.094 8.758 27.266 1 94.12 297 PHE B CA 1
ATOM 8329 C C . PHE B 1 297 ? -22.719 7.73 26.203 1 94.12 297 PHE B C 1
ATOM 8331 O O . PHE B 1 297 ? -21.75 6.988 26.375 1 94.12 297 PHE B O 1
ATOM 8338 N N . PRO B 1 298 ? -23.422 7.641 25.078 1 95.81 298 PRO B N 1
ATOM 8339 C CA . PRO B 1 298 ? -23.281 6.523 24.141 1 95.81 298 PRO B CA 1
ATOM 8340 C C . PRO B 1 298 ? -21.922 6.504 23.453 1 95.81 298 PRO B C 1
ATOM 8342 O O . PRO B 1 298 ? -21.375 5.43 23.188 1 95.81 298 PRO B O 1
ATOM 8345 N N . ASP B 1 299 ? -21.312 7.652 23.234 1 96.31 299 ASP B N 1
ATOM 8346 C CA . ASP B 1 299 ? -20.062 7.75 22.484 1 96.31 299 ASP B CA 1
ATOM 8347 C C . ASP B 1 299 ? -18.953 6.977 23.172 1 96.31 299 ASP B C 1
ATOM 8349 O O . ASP B 1 299 ? -18.047 6.445 22.516 1 96.31 299 ASP B O 1
ATOM 8353 N N . SER B 1 300 ? -19.031 6.984 24.531 1 97.44 300 SER B N 1
ATOM 8354 C CA . SER B 1 300 ? -18.031 6.25 25.297 1 97.44 300 SER B CA 1
ATOM 8355 C C . SER B 1 300 ? -18.062 4.762 24.969 1 97.44 300 SER B C 1
ATOM 8357 O O . SER B 1 300 ? -17.016 4.137 24.797 1 97.44 300 SER B O 1
ATOM 8359 N N . TYR B 1 301 ? -19.219 4.258 24.797 1 97.44 301 TYR B N 1
ATOM 8360 C CA . TYR B 1 301 ? -19.391 2.84 24.5 1 97.44 301 TYR B CA 1
ATOM 8361 C C . TYR B 1 301 ? -19.031 2.535 23.047 1 97.44 301 TYR B C 1
ATOM 8363 O O . TYR B 1 301 ? -18.469 1.481 22.75 1 97.44 301 TYR B O 1
ATOM 8371 N N . ILE B 1 302 ? -19.375 3.424 22.188 1 97.69 302 ILE B N 1
ATOM 8372 C CA . ILE B 1 302 ? -19.109 3.26 20.766 1 97.69 302 ILE B CA 1
ATOM 8373 C C . ILE B 1 302 ? -17.609 3.189 20.516 1 97.69 302 ILE B C 1
ATOM 8375 O O . ILE B 1 302 ? -17.125 2.268 19.859 1 97.69 302 ILE B O 1
ATOM 8379 N N . TRP B 1 303 ? -16.922 4.102 21.078 1 97.44 303 TRP B N 1
ATOM 8380 C CA . TRP B 1 303 ? -15.477 4.133 20.875 1 97.44 303 TRP B CA 1
ATOM 8381 C C . TRP B 1 303 ? -14.797 2.967 21.578 1 97.44 303 TRP B C 1
ATOM 8383 O O . TRP B 1 303 ? -13.82 2.41 21.078 1 97.44 303 TRP B O 1
ATOM 8393 N N . LYS B 1 304 ? -15.328 2.656 22.766 1 97.75 304 LYS B N 1
ATOM 8394 C CA . LYS B 1 304 ? -14.828 1.453 23.422 1 97.75 304 LYS B CA 1
ATOM 8395 C C . LYS B 1 304 ? -14.961 0.233 22.516 1 97.75 304 LYS B C 1
ATOM 8397 O O . LYS B 1 304 ? -14.016 -0.533 22.344 1 97.75 304 LYS B O 1
ATOM 8402 N N . ALA B 1 305 ? -16.094 0.078 21.875 1 97.94 305 ALA B N 1
ATOM 8403 C CA . ALA B 1 305 ? -16.344 -1.044 20.969 1 97.94 305 ALA B CA 1
ATOM 8404 C C . ALA B 1 305 ? -15.391 -1.01 19.781 1 97.94 305 ALA B C 1
ATOM 8406 O O . ALA B 1 305 ? -14.828 -2.037 19.406 1 97.94 305 ALA B O 1
ATOM 8407 N N . LYS B 1 306 ? -15.211 0.126 19.203 1 96.56 306 LYS B N 1
ATOM 8408 C CA . LYS B 1 306 ? -14.336 0.279 18.047 1 96.56 306 LYS B CA 1
ATOM 8409 C C . LYS B 1 306 ? -12.906 -0.137 18.375 1 96.56 306 LYS B C 1
ATOM 8411 O O . LYS B 1 306 ? -12.266 -0.851 17.609 1 96.56 306 LYS B O 1
ATOM 8416 N N . ILE B 1 307 ? -12.445 0.331 19.531 1 95.31 307 ILE B N 1
ATOM 8417 C CA . ILE B 1 307 ? -11.094 0.02 19.984 1 95.31 307 ILE B CA 1
ATOM 8418 C C . ILE B 1 307 ? -10.961 -1.482 20.219 1 95.31 307 ILE B C 1
ATOM 8420 O O . ILE B 1 307 ? -9.961 -2.094 19.828 1 95.31 307 ILE B O 1
ATOM 8424 N N . LEU B 1 308 ? -11.961 -2.049 20.781 1 95.81 308 LEU B N 1
ATOM 8425 C CA . LEU B 1 308 ? -11.961 -3.48 21.062 1 95.81 308 LEU B CA 1
ATOM 8426 C C . LEU B 1 308 ? -11.945 -4.289 19.766 1 95.81 308 LEU B C 1
ATOM 8428 O O . LEU B 1 308 ? -11.289 -5.332 19.688 1 95.81 308 LEU B O 1
ATOM 8432 N N . VAL B 1 309 ? -12.633 -3.814 18.703 1 94.69 309 VAL B N 1
ATOM 8433 C CA . VAL B 1 309 ? -12.609 -4.477 17.391 1 94.69 309 VAL B CA 1
ATOM 8434 C C . VAL B 1 309 ? -11.188 -4.469 16.844 1 94.69 309 VAL B C 1
ATOM 8436 O O . VAL B 1 309 ? -10.695 -5.496 16.375 1 94.69 309 VAL B O 1
ATOM 8439 N N . GLU B 1 310 ? -10.5 -3.371 16.906 1 88.25 310 GLU B N 1
ATOM 8440 C CA . GLU B 1 310 ? -9.133 -3.246 16.406 1 88.25 310 GLU B CA 1
ATOM 8441 C C . GLU B 1 310 ? -8.188 -4.172 17.156 1 88.25 310 GLU B C 1
ATOM 8443 O O . GLU B 1 310 ? -7.211 -4.668 16.578 1 88.25 310 GLU B O 1
ATOM 8448 N N . LYS B 1 311 ? -8.547 -4.387 18.406 1 87.12 311 LYS B N 1
ATOM 8449 C CA . LYS B 1 311 ? -7.73 -5.266 19.234 1 87.12 311 LYS B CA 1
ATOM 8450 C C . LYS B 1 311 ? -8.055 -6.734 18.984 1 87.12 311 LYS B C 1
ATOM 8452 O O . LYS B 1 311 ? -7.375 -7.625 19.484 1 87.12 311 LYS B O 1
ATOM 8457 N N . GLY B 1 312 ? -9.148 -7 18.281 1 87.81 312 GLY B N 1
ATOM 8458 C CA . GLY B 1 312 ? -9.555 -8.359 17.969 1 87.81 312 GLY B CA 1
ATOM 8459 C C . GLY B 1 312 ? -10.492 -8.961 19 1 87.81 312 GLY B C 1
ATOM 8460 O O . GLY B 1 312 ? -10.852 -10.133 18.922 1 87.81 312 GLY B O 1
ATOM 8461 N N . ASP B 1 313 ? -10.828 -8.172 20 1 93.25 313 ASP B N 1
ATOM 8462 C CA . ASP B 1 313 ? -11.75 -8.633 21.031 1 93.25 313 ASP B CA 1
ATOM 8463 C C . ASP B 1 313 ? -13.203 -8.383 20.625 1 93.25 313 ASP B C 1
ATOM 8465 O O . ASP B 1 313 ? -13.898 -7.566 21.234 1 93.25 313 ASP B O 1
ATOM 8469 N N . ILE B 1 314 ? -13.719 -9.133 19.75 1 95.62 314 ILE B N 1
ATOM 8470 C CA . ILE B 1 314 ? -14.984 -8.891 19.078 1 95.62 314 ILE B CA 1
ATOM 8471 C C . ILE B 1 314 ? -16.141 -9.125 20.047 1 95.62 314 ILE B C 1
ATOM 8473 O O . ILE B 1 314 ? -17.109 -8.359 20.062 1 95.62 314 ILE B O 1
ATOM 8477 N N . GLU B 1 315 ? -16.047 -10.164 20.828 1 95.81 315 GLU B N 1
ATOM 8478 C CA . GLU B 1 315 ? -17.109 -10.461 21.781 1 95.81 315 GLU B CA 1
ATOM 8479 C C . GLU B 1 315 ? -17.266 -9.336 22.812 1 95.81 315 GLU B C 1
ATOM 8481 O O . GLU B 1 315 ? -18.391 -8.922 23.125 1 95.81 315 GLU B O 1
ATOM 8486 N N . GLU B 1 316 ? -16.156 -8.852 23.266 1 96.69 316 GLU B N 1
ATOM 8487 C CA . GLU B 1 316 ? -16.188 -7.754 24.234 1 96.69 316 GLU B CA 1
ATOM 8488 C C . GLU B 1 316 ? -16.719 -6.473 23.594 1 96.69 316 GLU B C 1
ATOM 8490 O O . GLU B 1 316 ? -17.391 -5.672 24.25 1 96.69 316 GLU B O 1
ATOM 8495 N N . ALA B 1 317 ? -16.422 -6.258 22.328 1 97.88 317 ALA B N 1
ATOM 8496 C CA . ALA B 1 317 ? -16.938 -5.098 21.594 1 97.88 317 ALA B CA 1
ATOM 8497 C C . ALA B 1 317 ? -18.469 -5.121 21.547 1 97.88 317 ALA B C 1
ATOM 8499 O O . ALA B 1 317 ? -19.125 -4.117 21.828 1 97.88 317 ALA B O 1
ATOM 8500 N N . ARG B 1 318 ? -19.031 -6.254 21.219 1 97.81 318 ARG B N 1
ATOM 8501 C CA . ARG B 1 318 ? -20.484 -6.391 21.172 1 97.81 318 ARG B CA 1
ATOM 8502 C C . ARG B 1 318 ? -21.094 -6.191 22.562 1 97.81 318 ARG B C 1
ATOM 8504 O O . ARG B 1 318 ? -22.156 -5.57 22.688 1 97.81 318 ARG B O 1
ATOM 8511 N N . LYS B 1 319 ? -20.391 -6.695 23.562 1 97.44 319 LYS B N 1
ATOM 8512 C CA . LYS B 1 319 ? -20.859 -6.543 24.922 1 97.44 319 LYS B CA 1
ATOM 8513 C C . LYS B 1 319 ? -20.922 -5.074 25.328 1 97.44 319 LYS B C 1
ATOM 8515 O O . LYS B 1 319 ? -21.828 -4.66 26.047 1 97.44 319 LYS B O 1
ATOM 8520 N N . SER B 1 320 ? -19.953 -4.328 24.906 1 97.69 320 SER B N 1
ATOM 8521 C CA . SER B 1 320 ? -19.969 -2.895 25.188 1 97.69 320 SER B CA 1
ATOM 8522 C C . SER B 1 320 ? -21.234 -2.242 24.641 1 97.69 320 SER B C 1
ATOM 8524 O O . SER B 1 320 ? -21.875 -1.458 25.328 1 97.69 320 SER B O 1
ATOM 8526 N N . CYS B 1 321 ? -21.609 -2.555 23.438 1 98.12 321 CYS B N 1
ATOM 8527 C CA . CYS B 1 321 ? -22.828 -2.023 22.844 1 98.12 321 CYS B CA 1
ATOM 8528 C C . CYS B 1 321 ? -24.062 -2.484 23.609 1 98.12 321 CYS B C 1
ATOM 8530 O O . CYS B 1 321 ? -24.953 -1.684 23.906 1 98.12 321 CYS B O 1
ATOM 8532 N N . ASP B 1 322 ? -24.062 -3.766 24.031 1 97.88 322 ASP B N 1
ATOM 8533 C CA . ASP B 1 322 ? -25.188 -4.332 24.75 1 97.88 322 ASP B CA 1
ATOM 8534 C C . ASP B 1 322 ? -25.359 -3.662 26.109 1 97.88 322 ASP B C 1
ATOM 8536 O O . ASP B 1 322 ? -26.484 -3.449 26.562 1 97.88 322 ASP B O 1
ATOM 8540 N N . GLU B 1 323 ? -24.234 -3.43 26.719 1 97.31 323 GLU B N 1
ATOM 8541 C CA . GLU B 1 323 ? -24.266 -2.756 28.016 1 97.31 323 GLU B CA 1
ATOM 8542 C C . GLU B 1 323 ? -25.016 -1.431 27.922 1 97.31 323 GLU B C 1
ATOM 8544 O O . GLU B 1 323 ? -25.875 -1.134 28.766 1 97.31 323 GLU B O 1
ATOM 8549 N N . PHE B 1 324 ? -24.734 -0.666 26.922 1 97.81 324 PHE B N 1
ATOM 8550 C CA . PHE B 1 324 ? -25.438 0.604 26.781 1 97.81 324 PHE B CA 1
ATOM 8551 C C . PHE B 1 324 ? -26.891 0.375 26.406 1 97.81 324 PHE B C 1
ATOM 8553 O O . PHE B 1 324 ? -27.797 1.046 26.922 1 97.81 324 PHE B O 1
ATOM 8560 N N . LEU B 1 325 ? -27.156 -0.533 25.438 1 96.94 325 LEU B N 1
ATOM 8561 C CA . LEU B 1 325 ? -28.5 -0.75 24.906 1 96.94 325 LEU B CA 1
ATOM 8562 C C . LEU B 1 325 ? -29.422 -1.306 25.984 1 96.94 325 LEU B C 1
ATOM 8564 O O . LEU B 1 325 ? -30.656 -1.257 25.844 1 96.94 325 LEU B O 1
ATOM 8568 N N . ALA B 1 326 ? -28.828 -1.823 27.031 1 96.06 326 ALA B N 1
ATOM 8569 C CA . ALA B 1 326 ? -29.625 -2.238 28.188 1 96.06 326 ALA B CA 1
ATOM 8570 C C . ALA B 1 326 ? -30.172 -1.028 28.938 1 96.06 326 ALA B C 1
ATOM 8572 O O . ALA B 1 326 ? -31.172 -1.132 29.656 1 96.06 326 ALA B O 1
ATOM 8573 N N . ILE B 1 327 ? -29.469 0.044 28.766 1 94.62 327 ILE B N 1
ATOM 8574 C CA . ILE B 1 327 ? -29.828 1.271 29.469 1 94.62 327 ILE B CA 1
ATOM 8575 C C . ILE B 1 327 ? -30.781 2.094 28.625 1 94.62 327 ILE B C 1
ATOM 8577 O O . ILE B 1 327 ? -31.781 2.627 29.125 1 94.62 327 ILE B O 1
ATOM 8581 N N . ALA B 1 328 ? -30.453 2.271 27.344 1 93.69 328 ALA B N 1
ATOM 8582 C CA . ALA B 1 328 ? -31.234 3.115 26.453 1 93.69 328 ALA B CA 1
ATOM 8583 C C . ALA B 1 328 ? -31.094 2.672 25 1 93.69 328 ALA B C 1
ATOM 8585 O O . ALA B 1 328 ? -30.047 2.133 24.609 1 93.69 328 ALA B O 1
ATOM 8586 N N . GLU B 1 329 ? -32.219 2.906 24.266 1 94.31 329 GLU B N 1
ATOM 8587 C CA . GLU B 1 329 ? -32.125 2.732 22.812 1 94.31 329 GLU B CA 1
ATOM 8588 C C . GLU B 1 329 ? -31.359 3.898 22.172 1 94.31 329 GLU B C 1
ATOM 8590 O O . GLU B 1 329 ? -31.562 5.055 22.547 1 94.31 329 GLU B O 1
ATOM 8595 N N . ASP B 1 330 ? -30.5 3.531 21.312 1 95.69 330 ASP B N 1
ATOM 8596 C CA . ASP B 1 330 ? -29.734 4.566 20.641 1 95.69 330 ASP B CA 1
ATOM 8597 C C . ASP B 1 330 ? -29.312 4.117 19.234 1 95.69 330 ASP B C 1
ATOM 8599 O O . ASP B 1 330 ? -28.75 3.033 19.062 1 95.69 330 ASP B O 1
ATOM 8603 N N . ALA B 1 331 ? -29.625 4.906 18.266 1 96.88 331 ALA B N 1
ATOM 8604 C CA . ALA B 1 331 ? -29.375 4.555 16.859 1 96.88 331 ALA B CA 1
ATOM 8605 C C . ALA B 1 331 ? -27.891 4.371 16.594 1 96.88 331 ALA B C 1
ATOM 8607 O O . ALA B 1 331 ? -27.484 3.439 15.898 1 96.88 331 ALA B O 1
ATOM 8608 N N . SER B 1 332 ? -27.078 5.207 17.156 1 97.25 332 SER B N 1
ATOM 8609 C CA . SER B 1 332 ? -25.656 5.156 16.891 1 97.25 332 SER B CA 1
ATOM 8610 C C . SER B 1 332 ? -25.031 3.9 17.5 1 97.25 332 SER B C 1
ATOM 8612 O O . SER B 1 332 ? -24.078 3.34 16.938 1 97.25 332 SER B O 1
ATOM 8614 N N . VAL B 1 333 ? -25.547 3.49 18.656 1 97.88 333 VAL B N 1
ATOM 8615 C CA . VAL B 1 333 ? -25.016 2.297 19.297 1 97.88 333 VAL B CA 1
ATOM 8616 C C . VAL B 1 333 ? -25.453 1.054 18.531 1 97.88 333 VAL B C 1
ATOM 8618 O O . VAL B 1 333 ? -24.656 0.131 18.328 1 97.88 333 VAL B O 1
ATOM 8621 N N . TYR B 1 334 ? -26.719 1.059 18.047 1 98.12 334 TYR B N 1
ATOM 8622 C CA . TYR B 1 334 ? -27.156 -0.018 17.172 1 98.12 334 TYR B CA 1
ATOM 8623 C C . TYR B 1 334 ? -26.297 -0.079 15.914 1 98.12 334 TYR B C 1
ATOM 8625 O O . TYR B 1 334 ? -25.906 -1.162 15.469 1 98.12 334 TYR B O 1
ATOM 8633 N N . ASP B 1 335 ? -26.047 1.057 15.383 1 98.25 335 ASP B N 1
ATOM 8634 C CA . ASP B 1 335 ? -25.219 1.147 14.18 1 98.25 335 ASP B CA 1
ATOM 8635 C C . ASP B 1 335 ? -23.828 0.583 14.422 1 98.25 335 ASP B C 1
ATOM 8637 O O . ASP B 1 335 ? -23.312 -0.189 13.609 1 98.25 335 ASP B O 1
ATOM 8641 N N . MET B 1 336 ? -23.234 0.933 15.57 1 98.12 336 MET B N 1
ATOM 8642 C CA . MET B 1 336 ? -21.906 0.432 15.906 1 98.12 336 MET B CA 1
ATOM 8643 C C . MET B 1 336 ? -21.922 -1.087 16.047 1 98.12 336 MET B C 1
ATOM 8645 O O . MET B 1 336 ? -21 -1.763 15.57 1 98.12 336 MET B O 1
ATOM 8649 N N . LYS B 1 337 ? -22.922 -1.573 16.672 1 98 337 LYS B N 1
ATOM 8650 C CA . LYS B 1 337 ? -23.031 -3.021 16.812 1 98 337 LYS B CA 1
ATOM 8651 C C . LYS B 1 337 ? -23.172 -3.695 15.445 1 98 337 LYS B C 1
ATOM 8653 O O . LYS B 1 337 ? -22.594 -4.762 15.211 1 98 337 LYS B O 1
ATOM 8658 N N . GLY B 1 338 ? -23.953 -3.068 14.555 1 98.19 338 GLY B N 1
ATOM 8659 C CA . GLY B 1 338 ? -24.031 -3.551 13.188 1 98.19 338 GLY B CA 1
ATOM 8660 C C . GLY B 1 338 ? -22.688 -3.564 12.484 1 98.19 338 GLY B C 1
ATOM 8661 O O . GLY B 1 338 ? -22.359 -4.52 11.781 1 98.19 338 GLY B O 1
ATOM 8662 N N . GLN B 1 339 ? -21.906 -2.559 12.703 1 97.62 339 GLN B N 1
ATOM 8663 C CA . GLN B 1 339 ? -20.578 -2.467 12.109 1 97.62 339 GLN B CA 1
ATOM 8664 C C . GLN B 1 339 ? -19.672 -3.594 12.594 1 97.62 339 GLN B C 1
ATOM 8666 O O . GLN B 1 339 ? -18.828 -4.078 11.852 1 97.62 339 GLN B O 1
ATOM 8671 N N . ILE B 1 340 ? -19.859 -3.979 13.867 1 97.5 340 ILE B N 1
ATOM 8672 C CA . ILE B 1 340 ? -19.078 -5.086 14.406 1 97.5 340 ILE B CA 1
ATOM 8673 C C . ILE B 1 340 ? -19.391 -6.367 13.633 1 97.5 340 ILE B C 1
ATOM 8675 O O . ILE B 1 340 ? -18.484 -7.102 13.234 1 97.5 340 ILE B O 1
ATOM 8679 N N . TYR B 1 341 ? -20.641 -6.57 13.344 1 96.38 341 TYR B N 1
ATOM 8680 C CA . TYR B 1 341 ? -21.047 -7.742 12.57 1 96.38 341 TYR B CA 1
ATOM 8681 C C . TYR B 1 341 ? -20.562 -7.637 11.125 1 96.38 341 TYR B C 1
ATOM 8683 O O . TYR B 1 341 ? -20.219 -8.641 10.508 1 96.38 341 TYR B O 1
ATOM 8691 N N . LEU B 1 342 ? -20.562 -6.414 10.609 1 95.5 342 LEU B N 1
ATOM 8692 C CA . LEU B 1 342 ? -20.031 -6.184 9.273 1 95.5 342 LEU B CA 1
ATOM 8693 C C . LEU B 1 342 ? -18.547 -6.543 9.211 1 95.5 342 LEU B C 1
ATOM 8695 O O . LEU B 1 342 ? -18.094 -7.156 8.242 1 95.5 342 LEU B O 1
ATOM 8699 N N . HIS B 1 343 ? -17.828 -6.211 10.242 1 93.69 343 HIS B N 1
ATOM 8700 C CA . HIS B 1 343 ? -16.422 -6.535 10.344 1 93.69 343 HIS B CA 1
ATOM 8701 C C . HIS B 1 343 ? -16.188 -8.047 10.312 1 93.69 343 HIS B C 1
ATOM 8703 O O . HIS B 1 343 ? -15.164 -8.516 9.812 1 93.69 343 HIS B O 1
ATOM 8709 N N . GLU B 1 344 ? -17.156 -8.766 10.734 1 93.12 344 GLU B N 1
ATOM 8710 C CA . GLU B 1 344 ? -17.094 -10.227 10.758 1 93.12 344 GLU B CA 1
ATOM 8711 C C . GLU B 1 344 ? -17.703 -10.828 9.5 1 93.12 344 GLU B C 1
ATOM 8713 O O . GLU B 1 344 ? -17.844 -12.055 9.398 1 93.12 344 GLU B O 1
ATOM 8718 N N . TYR B 1 345 ? -18.188 -10.055 8.578 1 92.56 345 TYR B N 1
ATOM 8719 C CA . TYR B 1 345 ? -18.812 -10.461 7.332 1 92.56 345 TYR B CA 1
ATOM 8720 C C . TYR B 1 345 ? -20.156 -11.148 7.594 1 92.56 345 TYR B C 1
ATOM 8722 O O . TYR B 1 345 ? -20.578 -12.008 6.816 1 92.56 345 TYR B O 1
ATOM 8730 N N . ASN B 1 346 ? -20.656 -10.883 8.789 1 93.38 346 ASN B N 1
ATOM 8731 C CA . ASN B 1 346 ? -22.016 -11.32 9.094 1 93.38 346 ASN B CA 1
ATOM 8732 C C . ASN B 1 346 ? -23.031 -10.289 8.641 1 93.38 346 ASN B C 1
ATOM 8734 O O . ASN B 1 346 ? -23.609 -9.562 9.453 1 93.38 346 ASN B O 1
ATOM 8738 N N . TYR B 1 347 ? -23.359 -10.297 7.363 1 93.94 347 TYR B N 1
ATOM 8739 C CA . TYR B 1 347 ? -24.141 -9.25 6.719 1 93.94 347 TYR B CA 1
ATOM 8740 C C . TYR B 1 347 ? -25.578 -9.273 7.195 1 93.94 347 TYR B C 1
ATOM 8742 O O . TYR B 1 347 ? -26.156 -8.227 7.508 1 93.94 347 TYR B O 1
ATOM 8750 N N . PRO B 1 348 ? -26.188 -10.445 7.34 1 91.56 348 PRO B N 1
ATOM 8751 C CA . PRO B 1 348 ? -27.594 -10.445 7.762 1 91.56 348 PRO B CA 1
ATOM 8752 C C . PRO B 1 348 ? -27.812 -9.812 9.133 1 91.56 348 PRO B C 1
ATOM 8754 O O . PRO B 1 348 ? -28.719 -9.008 9.32 1 91.56 348 PRO B O 1
ATOM 8757 N N . GLU B 1 349 ? -26.906 -10.172 10.055 1 94.88 349 GLU B N 1
ATOM 8758 C CA . GLU B 1 349 ? -27.031 -9.594 11.391 1 94.88 349 GLU B CA 1
ATOM 8759 C C . GLU B 1 349 ? -26.734 -8.094 11.367 1 94.88 349 GLU B C 1
ATOM 8761 O O . GLU B 1 349 ? -27.391 -7.316 12.078 1 94.88 349 GLU B O 1
ATOM 8766 N N . ALA B 1 350 ? -25.75 -7.684 10.594 1 97.44 350 ALA B N 1
ATOM 8767 C CA . ALA B 1 350 ? -25.438 -6.262 10.445 1 97.44 350 ALA B CA 1
ATOM 8768 C C . ALA B 1 350 ? -26.641 -5.484 9.938 1 97.44 350 ALA B C 1
ATOM 8770 O O . ALA B 1 350 ? -27.031 -4.465 10.516 1 97.44 350 ALA B O 1
ATOM 8771 N N . ILE B 1 351 ? -27.297 -5.973 8.891 1 96.88 351 ILE B N 1
ATOM 8772 C CA . ILE B 1 351 ? -28.422 -5.297 8.258 1 96.88 351 ILE B CA 1
ATOM 8773 C C . ILE B 1 351 ? -29.578 -5.188 9.25 1 96.88 351 ILE B C 1
ATOM 8775 O O . ILE B 1 351 ? -30.234 -4.145 9.344 1 96.88 351 ILE B O 1
ATOM 8779 N N . LYS B 1 352 ? -29.812 -6.242 10.023 1 97.12 352 LYS B N 1
ATOM 8780 C CA . LYS B 1 352 ? -30.844 -6.211 11.047 1 97.12 352 LYS B CA 1
ATOM 8781 C C . LYS B 1 352 ? -30.609 -5.078 12.039 1 97.12 352 LYS B C 1
ATOM 8783 O O . LYS B 1 352 ? -31.547 -4.367 12.422 1 97.12 352 LYS B O 1
ATOM 8788 N N . LEU B 1 353 ? -29.391 -4.977 12.43 1 98.25 353 LEU B N 1
ATOM 8789 C CA . LEU B 1 353 ? -29.031 -3.945 13.406 1 98.25 353 LEU B CA 1
ATOM 8790 C C . LEU B 1 353 ? -29.109 -2.559 12.773 1 98.25 353 LEU B C 1
ATOM 8792 O O . LEU B 1 353 ? -29.531 -1.598 13.43 1 98.25 353 LEU B O 1
ATOM 8796 N N . PHE B 1 354 ? -28.75 -2.365 11.531 1 98.31 354 PHE B N 1
ATOM 8797 C CA . PHE B 1 354 ? -28.906 -1.094 10.836 1 98.31 354 PHE B CA 1
ATOM 8798 C C . PHE B 1 354 ? -30.391 -0.728 10.703 1 98.31 354 PHE B C 1
ATOM 8800 O O . PHE B 1 354 ? -30.766 0.432 10.883 1 98.31 354 PHE B O 1
ATOM 8807 N N . ASP B 1 355 ? -31.203 -1.734 10.391 1 98 355 ASP B N 1
ATOM 8808 C CA . ASP B 1 355 ? -32.625 -1.497 10.312 1 98 355 ASP B CA 1
ATOM 8809 C C . ASP B 1 355 ? -33.188 -1.02 11.648 1 98 355 ASP B C 1
ATOM 8811 O O . ASP B 1 355 ? -34.031 -0.108 11.695 1 98 355 ASP B O 1
ATOM 8815 N N . LYS B 1 356 ? -32.688 -1.643 12.688 1 98 356 LYS B N 1
ATOM 8816 C CA . LYS B 1 356 ? -33.125 -1.225 14.023 1 98 356 LYS B CA 1
ATOM 8817 C C . LYS B 1 356 ? -32.688 0.209 14.312 1 98 356 LYS B C 1
ATOM 8819 O O . LYS B 1 356 ? -33.438 0.984 14.898 1 98 356 LYS B O 1
ATOM 8824 N N . ALA B 1 357 ? -31.5 0.537 13.969 1 98 357 ALA B N 1
ATOM 8825 C CA . ALA B 1 357 ? -31.016 1.904 14.141 1 98 357 ALA B CA 1
ATOM 8826 C C . ALA B 1 357 ? -31.891 2.896 13.383 1 98 357 ALA B C 1
ATOM 8828 O O . ALA B 1 357 ? -32.25 3.949 13.922 1 98 357 ALA B O 1
ATOM 8829 N N . ILE B 1 358 ? -32.281 2.57 12.164 1 97 358 ILE B N 1
ATOM 8830 C CA . ILE B 1 358 ? -33.125 3.416 11.328 1 97 358 ILE B CA 1
ATOM 8831 C C . ILE B 1 358 ? -34.5 3.572 11.969 1 97 358 ILE B C 1
ATOM 8833 O O . ILE B 1 358 ? -35.062 4.656 11.938 1 97 358 ILE B O 1
ATOM 8837 N N . GLU B 1 359 ? -34.969 2.525 12.57 1 97.19 359 GLU B N 1
ATOM 8838 C CA . GLU B 1 359 ? -36.25 2.566 13.273 1 97.19 359 GLU B CA 1
ATOM 8839 C C . GLU B 1 359 ? -36.188 3.512 14.469 1 97.19 359 GLU B C 1
ATOM 8841 O O . GLU B 1 359 ? -37.125 4.273 14.711 1 97.19 359 GLU B O 1
ATOM 8846 N N . VAL B 1 360 ? -35.062 3.398 15.148 1 96.06 360 VAL B N 1
ATOM 8847 C CA . VAL B 1 360 ? -34.906 4.195 16.359 1 96.06 360 VAL B CA 1
ATOM 8848 C C . VAL B 1 360 ? -34.75 5.668 16 1 96.06 360 VAL B C 1
ATOM 8850 O O . VAL B 1 360 ? -35.344 6.539 16.656 1 96.06 360 VAL B O 1
ATOM 8853 N N . ASP B 1 361 ? -33.938 5.984 14.977 1 94.25 361 ASP B N 1
ATOM 8854 C CA . ASP B 1 361 ? -33.75 7.348 14.492 1 94.25 361 ASP B CA 1
ATOM 8855 C C . ASP B 1 361 ? -33.688 7.383 12.969 1 94.25 361 ASP B C 1
ATOM 8857 O O . ASP B 1 361 ? -32.594 7.23 12.375 1 94.25 361 ASP B O 1
ATOM 8861 N N . PRO B 1 362 ? -34.688 7.676 12.352 1 92.75 362 PRO B N 1
ATOM 8862 C CA . PRO B 1 362 ? -34.781 7.672 10.891 1 92.75 362 PRO B CA 1
ATOM 8863 C C . PRO B 1 362 ? -33.938 8.773 10.25 1 92.75 362 PRO B C 1
ATOM 8865 O O . PRO B 1 362 ? -33.75 8.789 9.031 1 92.75 362 PRO B O 1
ATOM 8868 N N . SER B 1 363 ? -33.406 9.609 11.016 1 86.88 363 SER B N 1
ATOM 8869 C CA . SER B 1 363 ? -32.594 10.688 10.461 1 86.88 363 SER B CA 1
ATOM 8870 C C . SER B 1 363 ? -31.109 10.352 10.531 1 86.88 363 SER B C 1
ATOM 8872 O O . SER B 1 363 ? -30.281 11.102 10.031 1 86.88 363 SER B O 1
ATOM 8874 N N . TYR B 1 364 ? -30.812 9.266 11.156 1 92.12 364 TYR B N 1
ATOM 8875 C CA . TYR B 1 364 ? -29.406 8.875 11.305 1 92.12 364 TYR B CA 1
ATOM 8876 C C . TYR B 1 364 ? -28.859 8.32 10.008 1 92.12 364 TYR B C 1
ATOM 8878 O O . TYR B 1 364 ? -28.906 7.105 9.773 1 92.12 364 TYR B O 1
ATOM 8886 N N . GLU B 1 365 ? -28.219 9.094 9.18 1 91.69 365 GLU B N 1
ATOM 8887 C CA . GLU B 1 365 ? -27.797 8.812 7.805 1 91.69 365 GLU B CA 1
ATOM 8888 C C . GLU B 1 365 ? -26.812 7.656 7.754 1 91.69 365 GLU B C 1
ATOM 8890 O O . GLU B 1 365 ? -26.859 6.824 6.844 1 91.69 365 GLU B O 1
ATOM 8895 N N . ASP B 1 366 ? -25.984 7.551 8.773 1 94.88 366 ASP B N 1
ATOM 8896 C CA . ASP B 1 366 ? -24.891 6.578 8.75 1 94.88 366 ASP B CA 1
ATOM 8897 C C . ASP B 1 366 ? -25.422 5.152 8.664 1 94.88 366 ASP B C 1
ATOM 8899 O O . ASP B 1 366 ? -24.844 4.305 7.988 1 94.88 366 ASP B O 1
ATOM 8903 N N . SER B 1 367 ? -26.516 4.914 9.352 1 97 367 SER B N 1
ATOM 8904 C CA . SER B 1 367 ? -27.078 3.566 9.336 1 97 367 SER B CA 1
ATOM 8905 C C . SER B 1 367 ? -27.594 3.197 7.945 1 97 367 SER B C 1
ATOM 8907 O O . SER B 1 367 ? -27.5 2.041 7.531 1 97 367 SER B O 1
ATOM 8909 N N . TYR B 1 368 ? -28.141 4.219 7.215 1 96.75 368 TYR B N 1
ATOM 8910 C CA . TYR B 1 368 ? -28.562 3.982 5.844 1 96.75 368 TYR B CA 1
ATOM 8911 C C . TYR B 1 368 ? -27.375 3.654 4.945 1 96.75 368 TYR B C 1
ATOM 8913 O O . TYR B 1 368 ? -27.422 2.691 4.176 1 96.75 368 TYR B O 1
ATOM 8921 N N . ILE B 1 369 ? -26.391 4.41 5.086 1 96.94 369 ILE B N 1
ATOM 8922 C CA . ILE B 1 369 ? -25.203 4.246 4.258 1 96.94 369 ILE B CA 1
ATOM 8923 C C . ILE B 1 369 ? -24.547 2.898 4.551 1 96.94 369 ILE B C 1
ATOM 8925 O O . ILE B 1 369 ? -24.109 2.195 3.633 1 96.94 369 ILE B O 1
ATOM 8929 N N . ASN B 1 370 ? -24.484 2.545 5.832 1 97.62 370 ASN B N 1
ATOM 8930 C CA . ASN B 1 370 ? -23.891 1.269 6.215 1 97.6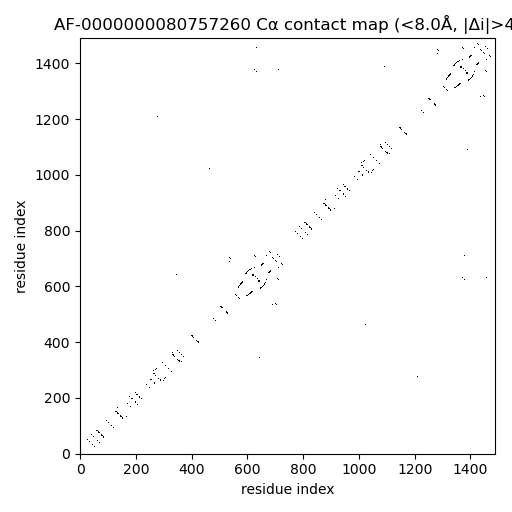2 370 ASN B CA 1
ATOM 8931 C C . ASN B 1 370 ? -24.688 0.091 5.664 1 97.62 370 ASN B C 1
ATOM 8933 O O . ASN B 1 370 ? -24.125 -0.923 5.266 1 97.62 370 ASN B O 1
ATOM 8937 N N . LYS B 1 371 ? -25.969 0.245 5.691 1 97.56 371 LYS B N 1
ATOM 8938 C CA . LYS B 1 371 ? -26.797 -0.8 5.098 1 97.56 371 LYS B CA 1
ATOM 8939 C C . LYS B 1 371 ? -26.562 -0.904 3.594 1 97.56 371 LYS B C 1
ATOM 8941 O O . LYS B 1 371 ? -26.438 -2.006 3.053 1 97.56 371 LYS B O 1
ATOM 8946 N N . ILE B 1 372 ? -26.438 0.249 2.881 1 97.44 372 ILE B N 1
ATOM 8947 C CA . ILE B 1 372 ? -26.125 0.266 1.456 1 97.44 372 ILE B CA 1
ATOM 8948 C C . ILE B 1 372 ? -24.797 -0.444 1.21 1 97.44 372 ILE B C 1
ATOM 8950 O O . ILE B 1 372 ? -24.688 -1.302 0.33 1 97.44 372 ILE B O 1
ATOM 8954 N N . TYR B 1 373 ? -23.875 -0.153 1.997 1 96.31 373 TYR B N 1
ATOM 8955 C CA . TYR B 1 373 ? -22.531 -0.742 1.877 1 96.31 373 TYR B CA 1
ATOM 8956 C C . TYR B 1 373 ? -22.594 -2.254 2.066 1 96.31 373 TYR B C 1
ATOM 8958 O O . TYR B 1 373 ? -21.938 -3 1.334 1 96.31 373 TYR B O 1
ATOM 8966 N N . CYS B 1 374 ? -23.359 -2.643 3.045 1 95.75 374 CYS B N 1
ATOM 8967 C CA . CYS B 1 374 ? -23.516 -4.066 3.309 1 95.75 374 CYS B CA 1
ATOM 8968 C C . CYS B 1 374 ? -24.109 -4.781 2.1 1 95.75 374 CYS B C 1
ATOM 8970 O O . CYS B 1 374 ? -23.609 -5.828 1.688 1 95.75 374 CYS B O 1
ATOM 8972 N N . LEU B 1 375 ? -25.094 -4.215 1.56 1 94.38 375 LEU B N 1
ATOM 8973 C CA . LEU B 1 375 ? -25.734 -4.793 0.383 1 94.38 375 LEU B CA 1
ATOM 8974 C C . LEU B 1 375 ? -24.781 -4.836 -0.795 1 94.38 375 LEU B C 1
ATOM 8976 O O . LEU B 1 375 ? -24.75 -5.816 -1.545 1 94.38 375 LEU B O 1
ATOM 8980 N N . TYR B 1 376 ? -24.016 -3.793 -0.914 1 94.62 376 TYR B N 1
ATOM 8981 C CA . TYR B 1 376 ? -23 -3.682 -1.965 1 94.62 376 TYR B CA 1
ATOM 8982 C C . TYR B 1 376 ? -21.938 -4.766 -1.822 1 94.62 376 TYR B C 1
ATOM 8984 O O . TYR B 1 376 ? -21.609 -5.445 -2.795 1 94.62 376 TYR B O 1
ATOM 8992 N N . LEU B 1 377 ? -21.5 -5.023 -0.603 1 92.56 377 LEU B N 1
ATOM 8993 C CA . LEU B 1 377 ? -20.453 -6 -0.345 1 92.56 377 LEU B CA 1
ATOM 8994 C C . LEU B 1 377 ? -20.953 -7.418 -0.575 1 92.56 377 LEU B C 1
ATOM 8996 O O . LEU B 1 377 ? -20.203 -8.297 -0.999 1 92.56 377 LEU B O 1
ATOM 9000 N N . GLN B 1 378 ? -22.234 -7.543 -0.343 1 90.62 378 GLN B N 1
ATOM 9001 C CA . GLN B 1 378 ? -22.859 -8.844 -0.564 1 90.62 378 GLN B CA 1
ATOM 9002 C C . GLN B 1 378 ? -23.141 -9.078 -2.047 1 90.62 378 GLN B C 1
ATOM 9004 O O . GLN B 1 378 ? -23.625 -10.141 -2.434 1 90.62 378 GLN B O 1
ATOM 9009 N N . LYS B 1 379 ? -22.875 -8.047 -2.836 1 90.31 379 LYS B N 1
ATOM 9010 C CA . LYS B 1 379 ? -23.094 -8.078 -4.281 1 90.31 379 LYS B CA 1
ATOM 9011 C C . LYS B 1 379 ? -24.562 -8.266 -4.617 1 90.31 379 LYS B C 1
ATOM 9013 O O . LYS B 1 379 ? -24.906 -8.914 -5.605 1 90.31 379 LYS B O 1
ATOM 9018 N N . ASN B 1 380 ? -25.438 -7.883 -3.629 1 90.31 380 ASN B N 1
ATOM 9019 C CA . ASN B 1 380 ? -26.859 -7.758 -3.889 1 90.31 380 ASN B CA 1
ATOM 9020 C C . ASN B 1 380 ? -27.188 -6.434 -4.57 1 90.31 380 ASN B C 1
ATOM 9022 O O . ASN B 1 380 ? -27.828 -5.562 -3.969 1 90.31 380 ASN B O 1
ATOM 9026 N N . TYR B 1 381 ? -26.875 -6.363 -5.812 1 91.75 381 TYR B N 1
ATOM 9027 C CA . TYR B 1 381 ? -26.844 -5.074 -6.492 1 91.75 381 TYR B CA 1
ATOM 9028 C C . TYR B 1 381 ? -28.25 -4.555 -6.75 1 91.75 381 TYR B C 1
ATOM 9030 O O . TYR B 1 381 ? -28.516 -3.355 -6.625 1 91.75 381 TYR B O 1
ATOM 9038 N N . LYS B 1 382 ? -29.172 -5.398 -7.109 1 90.75 382 LYS B N 1
ATOM 9039 C CA . LYS B 1 382 ? -30.547 -4.953 -7.352 1 90.75 382 LYS B CA 1
ATOM 9040 C C . LYS B 1 382 ? -31.172 -4.375 -6.082 1 90.75 382 LYS B C 1
ATOM 9042 O O . LYS B 1 382 ? -31.75 -3.289 -6.109 1 90.75 382 LYS B O 1
ATOM 9047 N N . GLU B 1 383 ? -30.969 -5.113 -5.004 1 93.06 383 GLU B N 1
ATOM 9048 C CA . GLU B 1 383 ? -31.484 -4.637 -3.727 1 93.06 383 GLU B CA 1
ATOM 9049 C C . GLU B 1 383 ? -30.766 -3.367 -3.275 1 93.06 383 GLU B C 1
ATOM 9051 O O . GLU B 1 383 ? -31.391 -2.471 -2.699 1 93.06 383 GLU B O 1
ATOM 9056 N N . CYS B 1 384 ? -29.516 -3.363 -3.508 1 95.56 384 CYS B N 1
ATOM 9057 C CA . CYS B 1 384 ? -28.719 -2.184 -3.176 1 95.56 384 CYS B CA 1
ATOM 9058 C C . CYS B 1 384 ? -29.25 -0.951 -3.902 1 95.56 384 CYS B C 1
ATOM 9060 O O . CYS B 1 384 ? -29.5 0.08 -3.279 1 95.56 384 CYS B O 1
ATOM 9062 N N . ILE B 1 385 ? -29.516 -1.071 -5.203 1 96.56 385 ILE B N 1
ATOM 9063 C CA . ILE B 1 385 ? -30 0.032 -6.023 1 96.56 385 ILE B CA 1
ATOM 9064 C C . ILE B 1 385 ? -31.375 0.469 -5.531 1 96.56 385 ILE B C 1
ATOM 9066 O O . ILE B 1 385 ? -31.641 1.663 -5.355 1 96.56 385 ILE B O 1
ATOM 9070 N N . GLU B 1 386 ? -32.219 -0.469 -5.262 1 96.25 386 GLU B N 1
ATOM 9071 C CA . GLU B 1 386 ? -33.594 -0.161 -4.812 1 96.25 386 GLU B CA 1
ATOM 9072 C C . GLU B 1 386 ? -33.562 0.594 -3.484 1 96.25 386 GLU B C 1
ATOM 9074 O O . GLU B 1 386 ? -34.219 1.636 -3.348 1 96.25 386 GLU B O 1
ATOM 9079 N N . PHE B 1 387 ? -32.812 0.063 -2.531 1 97 387 PHE B N 1
ATOM 9080 C CA . PHE B 1 387 ? -32.75 0.697 -1.221 1 97 387 PHE B CA 1
ATOM 9081 C C . PHE B 1 387 ? -32.062 2.062 -1.319 1 97 387 PHE B C 1
ATOM 9083 O O . PHE B 1 387 ? -32.562 3.049 -0.779 1 97 387 PHE B O 1
ATOM 9090 N N . ALA B 1 388 ? -30.953 2.137 -2.018 1 97.94 388 ALA B N 1
ATOM 9091 C CA . ALA B 1 388 ? -30.188 3.377 -2.152 1 97.94 388 ALA B CA 1
ATOM 9092 C C . ALA B 1 388 ? -31.016 4.457 -2.842 1 97.94 388 ALA B C 1
ATOM 9094 O O . ALA B 1 388 ? -30.922 5.637 -2.494 1 97.94 388 ALA B O 1
ATOM 9095 N N . THR B 1 389 ? -31.781 4.086 -3.814 1 96.81 389 THR B N 1
ATOM 9096 C CA . THR B 1 389 ? -32.625 5.043 -4.516 1 96.81 389 THR B CA 1
ATOM 9097 C C . THR B 1 389 ? -33.656 5.668 -3.564 1 96.81 389 THR B C 1
ATOM 9099 O O . THR B 1 389 ? -33.875 6.883 -3.592 1 96.81 389 THR B O 1
ATOM 9102 N N . LYS B 1 390 ? -34.156 4.855 -2.703 1 96.5 390 LYS B N 1
ATOM 9103 C CA . LYS B 1 390 ? -35.094 5.363 -1.68 1 96.5 390 LYS B CA 1
ATOM 9104 C C . LYS B 1 390 ? -34.344 6.293 -0.712 1 96.5 390 LYS B C 1
ATOM 9106 O O . LYS B 1 390 ? -34.875 7.352 -0.355 1 96.5 390 LYS B O 1
ATOM 9111 N N . VAL B 1 391 ? -33.219 5.891 -0.333 1 96.38 391 VAL B N 1
ATOM 9112 C CA . VAL B 1 391 ? -32.438 6.648 0.638 1 96.38 391 VAL B CA 1
ATOM 9113 C C . VAL B 1 391 ? -32.062 7.996 0.041 1 96.38 391 VAL B C 1
ATOM 9115 O O . VAL B 1 391 ? -32 9.008 0.75 1 96.38 391 VAL B O 1
ATOM 9118 N N . GLN B 1 392 ? -31.75 8.031 -1.238 1 93.69 392 GLN B N 1
ATOM 9119 C CA . GLN B 1 392 ? -31.359 9.266 -1.913 1 93.69 392 GLN B CA 1
ATOM 9120 C C . GLN B 1 392 ? -32.469 10.32 -1.809 1 93.69 392 GLN B C 1
ATOM 9122 O O . GLN B 1 392 ? -32.156 11.516 -1.732 1 93.69 392 GLN B O 1
ATOM 9127 N N . THR B 1 393 ? -33.656 9.867 -1.747 1 92.44 393 THR B N 1
ATOM 9128 C CA . THR B 1 393 ? -34.781 10.797 -1.596 1 92.44 393 THR B CA 1
ATOM 9129 C C . THR B 1 393 ? -34.812 11.383 -0.189 1 92.44 393 THR B C 1
ATOM 9131 O O . THR B 1 393 ? -35.219 12.531 -0.001 1 92.44 393 THR B O 1
ATOM 9134 N N . ILE B 1 394 ? -34.344 10.555 0.74 1 90.94 394 ILE B N 1
ATOM 9135 C CA . ILE B 1 394 ? -34.312 10.984 2.133 1 90.94 394 ILE B CA 1
ATOM 9136 C C . ILE B 1 394 ? -33.125 11.914 2.352 1 90.94 394 ILE B C 1
ATOM 9138 O O . ILE B 1 394 ? -33.219 12.93 3.037 1 90.94 394 ILE B O 1
ATOM 9142 N N . PHE B 1 395 ? -32 11.57 1.737 1 89.31 395 PHE B N 1
ATOM 9143 C CA . PHE B 1 395 ? -30.781 12.336 1.875 1 89.31 395 PHE B CA 1
ATOM 9144 C C . PHE B 1 395 ? -30.25 12.766 0.511 1 89.31 395 PHE B C 1
ATOM 9146 O O . PHE B 1 395 ? -29.25 12.234 0.036 1 89.31 395 PHE B O 1
ATOM 9153 N N . PRO B 1 396 ? -30.734 13.719 -0.084 1 86.62 396 PRO B N 1
ATOM 9154 C CA . PRO B 1 396 ? -30.391 14.086 -1.462 1 86.62 396 PRO B CA 1
ATOM 9155 C C . PRO B 1 396 ? -28.984 14.656 -1.594 1 86.62 396 PRO B C 1
ATOM 9157 O O . PRO B 1 396 ? -28.422 14.68 -2.693 1 86.62 396 PRO B O 1
ATOM 9160 N N . ASN B 1 397 ? -28.375 15.094 -0.554 1 81.5 397 ASN B N 1
ATOM 9161 C CA . ASN B 1 397 ? -27.094 15.758 -0.642 1 81.5 397 ASN B CA 1
ATOM 9162 C C . ASN B 1 397 ? -25.953 14.812 -0.273 1 81.5 397 ASN B C 1
ATOM 9164 O O . ASN B 1 397 ? -24.797 15.234 -0.168 1 81.5 397 ASN B O 1
ATOM 9168 N N . SER B 1 398 ? -26.312 13.562 -0.105 1 87.25 398 SER B N 1
ATOM 9169 C CA . SER B 1 398 ? -25.266 12.57 0.158 1 87.25 398 SER B CA 1
ATOM 9170 C C . SER B 1 398 ? -24.625 12.094 -1.138 1 87.25 398 SER B C 1
ATOM 9172 O O . SER B 1 398 ? -25.25 11.414 -1.942 1 87.25 398 SER B O 1
ATOM 9174 N N . ALA B 1 399 ? -23.312 12.414 -1.367 1 84.69 399 ALA B N 1
ATOM 9175 C CA . ALA B 1 399 ? -22.641 12.062 -2.613 1 84.69 399 ALA B CA 1
ATOM 9176 C C . ALA B 1 399 ? -22.391 10.562 -2.695 1 84.69 399 ALA B C 1
ATOM 9178 O O . ALA B 1 399 ? -22.25 10.008 -3.789 1 84.69 399 ALA B O 1
ATOM 9179 N N . ASP B 1 400 ? -22.344 9.859 -1.566 1 91.81 400 ASP B N 1
ATOM 9180 C CA . ASP B 1 400 ? -22.031 8.438 -1.515 1 91.81 400 ASP B CA 1
ATOM 9181 C C . ASP B 1 400 ? -23.156 7.609 -2.137 1 91.81 400 ASP B C 1
ATOM 9183 O O . ASP B 1 400 ? -22.906 6.629 -2.838 1 91.81 400 ASP B O 1
ATOM 9187 N N . ILE B 1 401 ? -24.375 8.078 -1.92 1 95.62 401 ILE B N 1
ATOM 9188 C CA . ILE B 1 401 ? -25.531 7.273 -2.273 1 95.62 401 ILE B CA 1
ATOM 9189 C C . ILE B 1 401 ? -25.625 7.133 -3.791 1 95.62 401 ILE B C 1
ATOM 9191 O O . ILE B 1 401 ? -25.656 6.016 -4.312 1 95.62 401 ILE B O 1
ATOM 9195 N N . PRO B 1 402 ? -25.531 8.219 -4.543 1 96 402 PRO B N 1
ATOM 9196 C CA . PRO B 1 402 ? -25.562 8.023 -5.996 1 96 402 PRO B CA 1
ATOM 9197 C C . PRO B 1 402 ? -24.328 7.301 -6.527 1 96 402 PRO B C 1
ATOM 9199 O O . PRO B 1 402 ? -24.406 6.629 -7.562 1 96 402 PRO B O 1
ATOM 9202 N N . TRP B 1 403 ? -23.234 7.469 -5.918 1 96.31 403 TRP B N 1
ATOM 9203 C CA . TRP B 1 403 ? -22.047 6.73 -6.34 1 96.31 403 TRP B CA 1
ATOM 9204 C C . TRP B 1 403 ? -22.281 5.227 -6.258 1 96.31 403 TRP B C 1
ATOM 9206 O O . TRP B 1 403 ? -21.969 4.492 -7.199 1 96.31 403 TRP B O 1
ATOM 9216 N N . TYR B 1 404 ? -22.875 4.703 -5.141 1 96.94 404 TYR B N 1
ATOM 9217 C CA . TYR B 1 404 ? -23.172 3.283 -4.996 1 96.94 404 TYR B CA 1
ATOM 9218 C C . TYR B 1 404 ? -24.109 2.811 -6.094 1 96.94 404 TYR B C 1
ATOM 9220 O O . TYR B 1 404 ? -23.922 1.733 -6.664 1 96.94 404 TYR B O 1
ATOM 9228 N N . ILE B 1 405 ? -25.078 3.633 -6.371 1 97.25 405 ILE B N 1
ATOM 9229 C CA . ILE B 1 405 ? -26.047 3.277 -7.406 1 97.25 405 ILE B CA 1
ATOM 9230 C C . ILE B 1 405 ? -25.344 3.176 -8.758 1 97.25 405 ILE B C 1
ATOM 9232 O O . ILE B 1 405 ? -25.5 2.186 -9.469 1 97.25 405 ILE B O 1
ATOM 9236 N N . GLY B 1 406 ? -24.562 4.203 -9.055 1 97.38 406 GLY B N 1
ATOM 9237 C CA . GLY B 1 406 ? -23.812 4.215 -10.305 1 97.38 406 GLY B CA 1
ATOM 9238 C C . GLY B 1 406 ? -22.875 3.035 -10.445 1 97.38 406 GLY B C 1
ATOM 9239 O O . GLY B 1 406 ? -22.797 2.414 -11.508 1 97.38 406 GLY B O 1
ATOM 9240 N N . ASP B 1 407 ? -22.141 2.701 -9.414 1 95.69 407 ASP B N 1
ATOM 9241 C CA . ASP B 1 407 ? -21.188 1.597 -9.453 1 95.69 407 ASP B CA 1
ATOM 9242 C C . ASP B 1 407 ? -21.906 0.257 -9.617 1 95.69 407 ASP B C 1
ATOM 9244 O O . ASP B 1 407 ? -21.422 -0.634 -10.312 1 95.69 407 ASP B O 1
ATOM 9248 N N . CYS B 1 408 ? -23.047 0.095 -8.922 1 94.31 408 CYS B N 1
ATOM 9249 C CA . CYS B 1 408 ? -23.844 -1.109 -9.109 1 94.31 408 CYS B CA 1
ATOM 9250 C C . CYS B 1 408 ? -24.25 -1.271 -10.562 1 94.31 408 CYS B C 1
ATOM 9252 O O . CYS B 1 408 ? -24.125 -2.357 -11.133 1 94.31 408 CYS B O 1
ATOM 9254 N N . TYR B 1 409 ? -24.672 -0.169 -11.133 1 94.5 409 TYR B N 1
ATOM 9255 C CA . TYR B 1 409 ? -25.047 -0.217 -12.539 1 94.5 409 TYR B CA 1
ATOM 9256 C C . TYR B 1 409 ? -23.844 -0.538 -13.422 1 94.5 409 TYR B C 1
ATOM 9258 O O . TYR B 1 409 ? -23.984 -1.245 -14.422 1 94.5 409 TYR B O 1
ATOM 9266 N N . SER B 1 410 ? -22.719 0.029 -13.07 1 93.88 410 SER B N 1
ATOM 9267 C CA . SER B 1 410 ? -21.5 -0.273 -13.805 1 93.88 410 SER B CA 1
ATOM 9268 C C . SER B 1 410 ? -21.188 -1.767 -13.773 1 93.88 410 SER B C 1
ATOM 9270 O O . SER B 1 410 ? -20.953 -2.375 -14.82 1 93.88 410 SER B O 1
ATOM 9272 N N . ILE B 1 411 ? -21.281 -2.393 -12.641 1 87.75 411 ILE B N 1
ATOM 9273 C CA . ILE B 1 411 ? -21 -3.811 -12.453 1 87.75 411 ILE B CA 1
ATOM 9274 C C . ILE B 1 411 ? -22.016 -4.648 -13.211 1 87.75 411 ILE B C 1
ATOM 9276 O O . ILE B 1 411 ? -21.688 -5.691 -13.781 1 87.75 411 ILE B O 1
ATOM 9280 N N . MET B 1 412 ? -23.203 -4.113 -13.281 1 85.94 412 MET B N 1
ATOM 9281 C CA . MET B 1 412 ? -24.281 -4.805 -13.977 1 85.94 412 MET B CA 1
ATOM 9282 C C . MET B 1 412 ? -24.234 -4.535 -15.477 1 85.94 412 MET B C 1
ATOM 9284 O O . MET B 1 412 ? -25.156 -4.906 -16.203 1 85.94 412 MET B O 1
ATOM 9288 N N . MET B 1 413 ? -23.234 -3.777 -15.953 1 84.94 413 MET B N 1
ATOM 9289 C CA . MET B 1 413 ? -22.984 -3.484 -17.359 1 84.94 413 MET B CA 1
ATOM 9290 C C . MET B 1 413 ? -24.125 -2.668 -17.969 1 84.94 413 MET B C 1
ATOM 9292 O O . MET B 1 413 ? -24.625 -3 -19.031 1 84.94 413 MET B O 1
ATOM 9296 N N . GLU B 1 414 ? -24.594 -1.772 -17.172 1 89.56 414 GLU B N 1
ATOM 9297 C CA . GLU B 1 414 ? -25.531 -0.754 -17.609 1 89.56 414 GLU B CA 1
ATOM 9298 C C . GLU B 1 414 ? -24.891 0.632 -17.609 1 89.56 414 GLU B C 1
ATOM 9300 O O . GLU B 1 414 ? -25.234 1.473 -16.766 1 89.56 414 GLU B O 1
ATOM 9305 N N . PRO B 1 415 ? -24.031 0.847 -18.594 1 93.94 415 PRO B N 1
ATOM 9306 C CA . PRO B 1 415 ? -23.172 2.031 -18.547 1 93.94 415 PRO B CA 1
ATOM 9307 C C . PRO B 1 415 ? -23.969 3.336 -18.578 1 93.94 415 PRO B C 1
ATOM 9309 O O . PRO B 1 415 ? -23.578 4.316 -17.938 1 93.94 415 PRO B O 1
ATOM 9312 N N . GLU B 1 416 ? -25.094 3.414 -19.344 1 95.88 416 GLU B N 1
ATOM 9313 C CA . GLU B 1 416 ? -25.859 4.656 -19.453 1 95.88 416 GLU B CA 1
ATOM 9314 C C . GLU B 1 416 ? -26.438 5.055 -18.094 1 95.88 416 GLU B C 1
ATOM 9316 O O . GLU B 1 416 ? -26.344 6.219 -17.688 1 95.88 416 GLU B O 1
ATOM 9321 N N . LYS B 1 417 ? -26.969 4.059 -17.391 1 96.38 417 LYS B N 1
ATOM 9322 C CA . LYS B 1 417 ? -27.5 4.336 -16.047 1 96.38 417 LYS B CA 1
ATOM 9323 C C . LYS B 1 417 ? -26.375 4.672 -15.078 1 96.38 417 LYS B C 1
ATOM 9325 O O . LYS B 1 417 ? -26.516 5.547 -14.219 1 96.38 417 LYS B O 1
ATOM 9330 N N . ALA B 1 418 ? -25.281 3.947 -15.242 1 97.44 418 ALA B N 1
ATOM 9331 C CA . ALA B 1 418 ? -24.125 4.219 -14.391 1 97.44 418 ALA B CA 1
ATOM 9332 C C . ALA B 1 418 ? -23.672 5.668 -14.531 1 97.44 418 ALA B C 1
ATOM 9334 O O . ALA B 1 418 ? -23.484 6.363 -13.531 1 97.44 418 ALA B O 1
ATOM 9335 N N . ILE B 1 419 ? -23.609 6.148 -15.797 1 98.06 419 ILE B N 1
ATOM 9336 C CA . ILE B 1 419 ? -23.141 7.5 -16.078 1 98.06 419 ILE B CA 1
ATOM 9337 C C . ILE B 1 419 ? -24.094 8.516 -15.438 1 98.06 419 ILE B C 1
ATOM 9339 O O . ILE B 1 419 ? -23.641 9.492 -14.828 1 98.06 419 ILE B O 1
ATOM 9343 N N . GLU B 1 420 ? -25.344 8.242 -15.523 1 97.44 420 GLU B N 1
ATOM 9344 C CA . GLU B 1 420 ? -26.359 9.133 -14.961 1 97.44 420 GLU B CA 1
ATOM 9345 C C . GLU B 1 420 ? -26.125 9.352 -13.469 1 97.44 420 GLU B C 1
ATOM 9347 O O . GLU B 1 420 ? -26.062 10.492 -13.008 1 97.44 420 GLU B O 1
ATOM 9352 N N . TYR B 1 421 ? -25.938 8.297 -12.773 1 97.31 421 TYR B N 1
ATOM 9353 C CA . TYR B 1 421 ? -25.812 8.398 -11.32 1 97.31 421 TYR B CA 1
ATOM 9354 C C . TYR B 1 421 ? -24.422 8.836 -10.922 1 97.31 421 TYR B C 1
ATOM 9356 O O . TYR B 1 421 ? -24.234 9.531 -9.922 1 97.31 421 TYR B O 1
ATOM 9364 N N . LEU B 1 422 ? -23.422 8.469 -11.648 1 97.75 422 LEU B N 1
ATOM 9365 C CA . LEU B 1 422 ? -22.062 8.914 -11.359 1 97.75 422 LEU B CA 1
ATOM 9366 C C . LEU B 1 422 ? -21.938 10.422 -11.57 1 97.75 422 LEU B C 1
ATOM 9368 O O . LEU B 1 422 ? -21.203 11.094 -10.844 1 97.75 422 LEU B O 1
ATOM 9372 N N . LYS B 1 423 ? -22.641 10.914 -12.555 1 97.25 423 LYS B N 1
ATOM 9373 C CA . LYS B 1 423 ? -22.641 12.359 -12.766 1 97.25 423 LYS B CA 1
ATOM 9374 C C . LYS B 1 423 ? -23.312 13.078 -11.594 1 97.25 423 LYS B C 1
ATOM 9376 O O . LYS B 1 423 ? -22.859 14.156 -11.188 1 97.25 423 LYS B O 1
ATOM 9381 N N . LYS B 1 424 ? -24.375 12.477 -11.031 1 95.44 424 LYS B N 1
ATOM 9382 C CA . LYS B 1 424 ? -25 13.031 -9.836 1 95.44 424 LYS B CA 1
ATOM 9383 C C . LYS B 1 424 ? -24.016 13.07 -8.672 1 95.44 424 LYS B C 1
ATOM 9385 O O . LYS B 1 424 ? -23.953 14.062 -7.945 1 95.44 424 LYS B O 1
ATOM 9390 N N . ALA B 1 425 ? -23.328 12.023 -8.492 1 95.5 425 ALA B N 1
ATOM 9391 C CA . ALA B 1 425 ? -22.312 11.977 -7.445 1 95.5 425 ALA B CA 1
ATOM 9392 C C . ALA B 1 425 ? -21.234 13.039 -7.664 1 95.5 425 ALA B C 1
ATOM 9394 O O . ALA B 1 425 ? -20.797 13.68 -6.711 1 95.5 425 ALA B O 1
ATOM 9395 N N . HIS B 1 426 ? -20.859 13.211 -8.945 1 95.12 426 HIS B N 1
ATOM 9396 C CA . HIS B 1 426 ? -19.859 14.195 -9.305 1 95.12 426 HIS B CA 1
ATOM 9397 C C . HIS B 1 426 ? -20.312 15.609 -8.977 1 95.12 426 HIS B C 1
ATOM 9399 O O . HIS B 1 426 ? -19.516 16.453 -8.547 1 95.12 426 HIS B O 1
ATOM 9405 N N . GLU B 1 427 ? -21.547 15.906 -9.148 1 92.12 427 GLU B N 1
ATOM 9406 C CA . GLU B 1 427 ? -22.109 17.219 -8.82 1 92.12 427 GLU B CA 1
ATOM 9407 C C . GLU B 1 427 ? -21.969 17.516 -7.332 1 92.12 427 GLU B C 1
ATOM 9409 O O . GLU B 1 427 ? -21.719 18.656 -6.941 1 92.12 427 GLU B O 1
ATOM 9414 N N . LEU B 1 428 ? -22.109 16.438 -6.633 1 85.06 428 LEU B N 1
ATOM 9415 C CA . LEU B 1 428 ? -22.078 16.594 -5.184 1 85.06 428 LEU B CA 1
ATOM 9416 C C . LEU B 1 428 ? -20.641 16.594 -4.676 1 85.06 428 LEU B C 1
ATOM 9418 O O . LEU B 1 428 ? -20.344 17.188 -3.631 1 85.06 428 LEU B O 1
ATOM 9422 N N . ASN B 1 429 ? -19.719 15.938 -5.383 1 86.88 429 ASN B N 1
ATOM 9423 C CA . ASN B 1 429 ? -18.297 15.883 -5.066 1 86.88 429 ASN B CA 1
ATOM 9424 C C . ASN B 1 429 ? -17.438 16.094 -6.305 1 86.88 429 ASN B C 1
ATOM 9426 O O . ASN B 1 429 ? -16.828 15.164 -6.812 1 86.88 429 ASN B O 1
ATOM 9430 N N . PRO B 1 430 ? -17.25 17.266 -6.727 1 87.62 430 PRO B N 1
ATOM 9431 C CA . PRO B 1 430 ? -16.641 17.562 -8.031 1 87.62 430 PRO B CA 1
ATOM 9432 C C . PRO B 1 430 ? -15.148 17.25 -8.07 1 87.62 430 PRO B C 1
ATOM 9434 O O . PRO B 1 430 ? -14.57 17.125 -9.156 1 87.62 430 PRO B O 1
ATOM 9437 N N . LYS B 1 431 ? -14.492 17.094 -6.961 1 85 431 LYS B N 1
ATOM 9438 C CA . LYS B 1 431 ? -13.039 16.938 -6.965 1 85 431 LYS B CA 1
ATOM 9439 C C . LYS B 1 431 ? -12.648 15.477 -6.75 1 85 431 LYS B C 1
ATOM 9441 O O . LYS B 1 431 ? -11.477 15.172 -6.508 1 85 431 LYS B O 1
ATOM 9446 N N . ASP B 1 432 ? -13.602 14.625 -6.863 1 90.56 432 ASP B N 1
ATOM 9447 C CA . ASP B 1 432 ? -13.297 13.211 -6.688 1 90.56 432 ASP B CA 1
ATOM 9448 C C . ASP B 1 432 ? -12.773 12.594 -7.984 1 90.56 432 ASP B C 1
ATOM 9450 O O . ASP B 1 432 ? -13.531 12.406 -8.938 1 90.56 432 ASP B O 1
ATOM 9454 N N . VAL B 1 433 ? -11.508 12.25 -8.008 1 92.88 433 VAL B N 1
ATOM 9455 C CA . VAL B 1 433 ? -10.828 11.727 -9.188 1 92.88 433 VAL B CA 1
ATOM 9456 C C . VAL B 1 433 ? -11.414 10.367 -9.562 1 92.88 433 VAL B C 1
ATOM 9458 O O . VAL B 1 433 ? -11.562 10.055 -10.75 1 92.88 433 VAL B O 1
ATOM 9461 N N . GLY B 1 434 ? -11.789 9.609 -8.547 1 95.19 434 GLY B N 1
ATOM 9462 C CA . GLY B 1 434 ? -12.344 8.289 -8.773 1 95.19 434 GLY B CA 1
ATOM 9463 C C . GLY B 1 434 ? -13.664 8.32 -9.531 1 95.19 434 GLY B C 1
ATOM 9464 O O . GLY B 1 434 ? -13.875 7.523 -10.445 1 95.19 434 GLY B O 1
ATOM 9465 N N . ILE B 1 435 ? -14.492 9.234 -9.227 1 96.06 435 ILE B N 1
ATOM 9466 C CA . ILE B 1 435 ? -15.781 9.375 -9.891 1 96.06 435 ILE B CA 1
ATOM 9467 C C . ILE B 1 435 ? -15.57 9.773 -11.352 1 96.06 435 ILE B C 1
ATOM 9469 O O . ILE B 1 435 ? -16.156 9.18 -12.258 1 96.06 435 ILE B O 1
ATOM 9473 N N . LEU B 1 436 ? -14.688 10.703 -11.547 1 96.62 436 LEU B N 1
ATOM 9474 C CA . LEU B 1 436 ? -14.414 11.195 -12.891 1 96.62 436 LEU B CA 1
ATOM 9475 C C . LEU B 1 436 ? -13.828 10.086 -13.766 1 96.62 436 LEU B C 1
ATOM 9477 O O . LEU B 1 436 ? -14.234 9.93 -14.922 1 96.62 436 LEU B O 1
ATOM 9481 N N . THR B 1 437 ? -12.914 9.383 -13.227 1 97.19 437 THR B N 1
ATOM 9482 C CA . THR B 1 437 ? -12.312 8.305 -14 1 97.19 437 THR B CA 1
ATOM 9483 C C . THR B 1 437 ? -13.344 7.219 -14.297 1 97.19 437 THR B C 1
ATOM 9485 O O . THR B 1 437 ? -13.328 6.613 -15.375 1 97.19 437 THR B O 1
ATOM 9488 N N . SER B 1 438 ? -14.242 6.918 -13.359 1 97 438 SER B N 1
ATOM 9489 C CA . SER B 1 438 ? -15.305 5.949 -13.594 1 97 438 SER B CA 1
ATOM 9490 C C . SER B 1 438 ? -16.203 6.387 -14.742 1 97 438 SER B C 1
ATOM 9492 O O . SER B 1 438 ? -16.594 5.57 -15.578 1 97 438 SER B O 1
ATOM 9494 N N . ILE B 1 439 ? -16.5 7.641 -14.789 1 97.81 439 ILE B N 1
ATOM 9495 C CA . ILE B 1 439 ? -17.312 8.18 -15.875 1 97.81 439 ILE B CA 1
ATOM 9496 C C . ILE B 1 439 ? -16.578 8.023 -17.203 1 97.81 439 ILE B C 1
ATOM 9498 O O . ILE B 1 439 ? -17.156 7.59 -18.203 1 97.81 439 ILE B O 1
ATOM 9502 N N . ALA B 1 440 ? -15.32 8.336 -17.172 1 97.81 440 ALA B N 1
ATOM 9503 C CA . ALA B 1 440 ? -14.508 8.188 -18.375 1 97.81 440 ALA B CA 1
ATOM 9504 C C . ALA B 1 440 ? -14.516 6.75 -18.875 1 97.81 440 ALA B C 1
ATOM 9506 O O . ALA B 1 440 ? -14.672 6.5 -20.078 1 97.81 440 ALA B O 1
ATOM 9507 N N . TRP B 1 441 ? -14.43 5.82 -17.984 1 96.5 441 TRP B N 1
ATOM 9508 C CA . TRP B 1 441 ? -14.406 4.406 -18.344 1 96.5 441 TRP B CA 1
ATOM 9509 C C . TRP B 1 441 ? -15.75 3.969 -18.922 1 96.5 441 TRP B C 1
ATOM 9511 O O . TRP B 1 441 ? -15.805 3.141 -19.828 1 96.5 441 TRP B O 1
ATOM 9521 N N . GLU B 1 442 ? -16.812 4.441 -18.344 1 96.69 442 GLU B N 1
ATOM 9522 C CA . GLU B 1 442 ? -18.141 4.113 -18.875 1 96.69 442 GLU B CA 1
ATOM 9523 C C . GLU B 1 442 ? -18.281 4.617 -20.312 1 96.69 442 GLU B C 1
ATOM 9525 O O . GLU B 1 442 ? -18.781 3.898 -21.188 1 96.69 442 GLU B O 1
ATOM 9530 N N . TYR B 1 443 ? -17.844 5.832 -20.547 1 96.88 443 TYR B N 1
ATOM 9531 C CA . TYR B 1 443 ? -17.875 6.367 -21.906 1 96.88 443 TYR B CA 1
ATOM 9532 C C . TYR B 1 443 ? -16.953 5.582 -22.828 1 96.88 443 TYR B C 1
ATOM 9534 O O . TYR B 1 443 ? -17.281 5.355 -24 1 96.88 443 TYR B O 1
ATOM 9542 N N . TYR B 1 444 ? -15.82 5.23 -22.312 1 95.31 444 TYR B N 1
ATOM 9543 C CA . TYR B 1 444 ? -14.906 4.398 -23.078 1 95.31 444 TYR B CA 1
ATOM 9544 C C . TYR B 1 444 ? -15.57 3.09 -23.484 1 95.31 444 TYR B C 1
ATOM 9546 O O . TYR B 1 444 ? -15.461 2.672 -24.641 1 95.31 444 TYR B O 1
ATOM 9554 N N . SER B 1 445 ? -16.281 2.469 -22.531 1 91.69 445 SER B N 1
ATOM 9555 C CA . SER B 1 445 ? -16.953 1.203 -22.797 1 91.69 445 SER B CA 1
ATOM 9556 C C . SER B 1 445 ? -18.047 1.368 -23.844 1 91.69 445 SER B C 1
ATOM 9558 O O . SER B 1 445 ? -18.359 0.423 -24.578 1 91.69 445 SER B O 1
ATOM 9560 N N . LEU B 1 446 ? -18.594 2.576 -23.969 1 92.81 446 LEU B N 1
ATOM 9561 C CA . LEU B 1 446 ? -19.625 2.895 -24.953 1 92.81 446 LEU B CA 1
ATOM 9562 C C . LEU B 1 446 ? -19 3.314 -26.281 1 92.81 446 LEU B C 1
ATOM 9564 O O . LEU B 1 446 ? -19.719 3.66 -27.219 1 92.81 446 LEU B O 1
ATOM 9568 N N . GLU B 1 447 ? -17.641 3.35 -26.328 1 92.88 447 GLU B N 1
ATOM 9569 C CA . GLU B 1 447 ? -16.844 3.76 -27.484 1 92.88 447 GLU B CA 1
ATOM 9570 C C . GLU B 1 447 ? -17.094 5.227 -27.828 1 92.88 447 GLU B C 1
ATOM 9572 O O . GLU B 1 447 ? -17.031 5.613 -29 1 92.88 447 GLU B O 1
ATOM 9577 N N . ASP B 1 448 ? -17.641 5.988 -26.859 1 95.19 448 ASP B N 1
ATOM 9578 C CA . ASP B 1 448 ? -17.625 7.445 -26.953 1 95.19 448 ASP B CA 1
ATOM 9579 C C . ASP B 1 448 ? -16.312 8.023 -26.438 1 95.19 448 ASP B C 1
ATOM 9581 O O . ASP B 1 448 ? -16.25 8.562 -25.328 1 95.19 448 ASP B O 1
ATOM 9585 N N . TYR B 1 449 ? -15.312 7.969 -27.25 1 94.88 449 TYR B N 1
ATOM 9586 C CA . TYR B 1 449 ? -13.945 8.266 -26.844 1 94.88 449 TYR B CA 1
ATOM 9587 C C . TYR B 1 449 ? -13.758 9.758 -26.609 1 94.88 449 TYR B C 1
ATOM 9589 O O . TYR B 1 449 ? -12.914 10.164 -25.797 1 94.88 449 TYR B O 1
ATOM 9597 N N . ALA B 1 450 ? -14.562 10.492 -27.266 1 95.56 450 ALA B N 1
ATOM 9598 C CA . ALA B 1 450 ? -14.484 11.938 -27.062 1 95.56 450 ALA B CA 1
ATOM 9599 C C . ALA B 1 450 ? -14.875 12.312 -25.641 1 95.56 450 ALA B C 1
ATOM 9601 O O . ALA B 1 450 ? -14.133 13.023 -24.953 1 95.56 450 ALA B O 1
ATOM 9602 N N . LYS B 1 451 ? -15.992 11.781 -25.219 1 97 451 LYS B N 1
ATOM 9603 C CA . LYS B 1 451 ? -16.438 12.062 -23.859 1 97 451 LYS B CA 1
ATOM 9604 C C . LYS B 1 451 ? -15.516 11.406 -22.828 1 97 451 LYS B C 1
ATOM 9606 O O . LYS B 1 451 ? -15.273 11.969 -21.75 1 97 451 LYS B O 1
ATOM 9611 N N . ALA B 1 452 ? -15.109 10.203 -23.156 1 97.44 452 ALA B N 1
ATOM 9612 C CA . ALA B 1 452 ? -14.148 9.547 -22.281 1 97.44 452 ALA B CA 1
ATOM 9613 C C . ALA B 1 452 ? -12.922 10.43 -22.062 1 97.44 452 ALA B C 1
ATOM 9615 O O . ALA B 1 452 ? -12.477 10.609 -20.922 1 97.44 452 ALA B O 1
ATOM 9616 N N . SER B 1 453 ? -12.43 11 -23.141 1 95.94 453 SER B N 1
ATOM 9617 C CA . SER B 1 453 ? -11.258 11.867 -23.062 1 95.94 453 SER B CA 1
ATOM 9618 C C . SER B 1 453 ? -11.562 13.125 -22.266 1 95.94 453 SER B C 1
ATOM 9620 O O . SER B 1 453 ? -10.719 13.594 -21.484 1 95.94 453 SER B O 1
ATOM 9622 N N . GLU B 1 454 ? -12.719 13.68 -22.453 1 96.44 454 GLU B N 1
ATOM 9623 C CA . GLU B 1 454 ? -13.133 14.875 -21.719 1 96.44 454 GLU B CA 1
ATOM 9624 C C . GLU B 1 454 ? -13.062 14.641 -20.219 1 96.44 454 GLU B C 1
ATOM 9626 O O . GLU B 1 454 ? -12.469 15.438 -19.484 1 96.44 454 GLU B O 1
ATOM 9631 N N . TYR B 1 455 ? -13.641 13.562 -19.781 1 97.25 455 TYR B N 1
ATOM 9632 C CA . TYR B 1 455 ? -13.695 13.289 -18.344 1 97.25 455 TYR B CA 1
ATOM 9633 C C . TYR B 1 455 ? -12.336 12.836 -17.828 1 97.25 455 TYR B C 1
ATOM 9635 O O . TYR B 1 455 ? -11.984 13.086 -16.672 1 97.25 455 TYR B O 1
ATOM 9643 N N . ALA B 1 456 ? -11.555 12.141 -18.641 1 95.69 456 ALA B N 1
ATOM 9644 C CA . ALA B 1 456 ? -10.188 11.805 -18.266 1 95.69 456 ALA B CA 1
ATOM 9645 C C . ALA B 1 456 ? -9.359 13.062 -18.031 1 95.69 456 ALA B C 1
ATOM 9647 O O . ALA B 1 456 ? -8.57 13.133 -17.078 1 95.69 456 ALA B O 1
ATOM 9648 N N . GLU B 1 457 ? -9.555 14.023 -18.844 1 92.62 457 GLU B N 1
ATOM 9649 C CA . GLU B 1 457 ? -8.812 15.273 -18.703 1 92.62 457 GLU B CA 1
ATOM 9650 C C . GLU B 1 457 ? -9.258 16.047 -17.469 1 92.62 457 GLU B C 1
ATOM 9652 O O . GLU B 1 457 ? -8.438 16.656 -16.797 1 92.62 457 GLU B O 1
ATOM 9657 N N . LYS B 1 458 ? -10.555 16.016 -17.203 1 93.88 458 LYS B N 1
ATOM 9658 C CA . LYS B 1 458 ? -11.047 16.625 -15.969 1 93.88 458 LYS B CA 1
ATOM 9659 C C . LYS B 1 458 ? -10.391 16 -14.742 1 93.88 458 LYS B C 1
ATOM 9661 O O . LYS B 1 458 ? -10.008 16.703 -13.805 1 93.88 458 LYS B O 1
ATOM 9666 N N . ALA B 1 459 ? -10.32 14.672 -14.734 1 94.19 459 ALA B N 1
ATOM 9667 C CA . ALA B 1 459 ? -9.664 13.969 -13.633 1 94.19 459 ALA B CA 1
ATOM 9668 C C . ALA B 1 459 ? -8.188 14.352 -13.539 1 94.19 459 ALA B C 1
ATOM 9670 O O . ALA B 1 459 ? -7.66 14.562 -12.445 1 94.19 459 ALA B O 1
ATOM 9671 N N . ALA B 1 460 ? -7.531 14.508 -14.68 1 87.94 460 ALA B N 1
ATOM 9672 C CA . ALA B 1 460 ? -6.109 14.844 -14.742 1 87.94 460 ALA B CA 1
ATOM 9673 C C . ALA B 1 460 ? -5.852 16.25 -14.195 1 87.94 460 ALA B C 1
ATOM 9675 O O . ALA B 1 460 ? -4.797 16.516 -13.617 1 87.94 460 ALA B O 1
ATOM 9676 N N . GLU B 1 461 ? -6.801 17.094 -14.375 1 84.19 461 GLU B N 1
ATOM 9677 C CA . GLU B 1 461 ? -6.688 18.453 -13.852 1 84.19 461 GLU B CA 1
ATOM 9678 C C . GLU B 1 461 ? -6.625 18.453 -12.32 1 84.19 461 GLU B C 1
ATOM 9680 O O . GLU B 1 461 ? -5.98 19.312 -11.719 1 84.19 461 GLU B O 1
ATOM 9685 N N . ILE B 1 462 ? -7.32 17.438 -11.828 1 82.44 462 ILE B N 1
ATOM 9686 C CA . ILE B 1 462 ? -7.305 17.312 -10.375 1 82.44 462 ILE B CA 1
ATOM 9687 C C . ILE B 1 462 ? -6.023 16.609 -9.93 1 82.44 462 ILE B C 1
ATOM 9689 O O . ILE B 1 462 ? -5.32 17.094 -9.039 1 82.44 462 ILE B O 1
ATOM 9693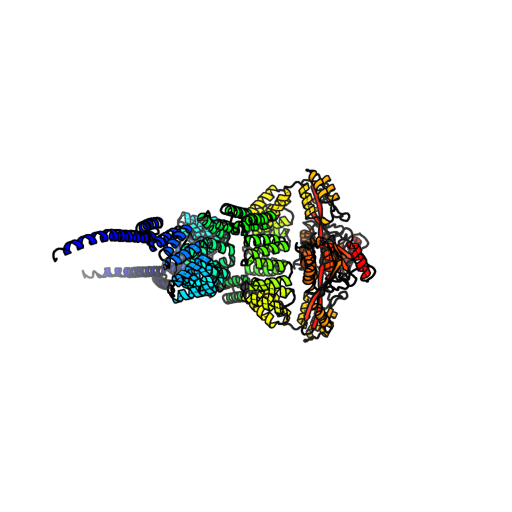 N N . SER B 1 463 ? -5.719 15.461 -10.531 1 82.38 463 SER B N 1
ATOM 9694 C CA . SER B 1 463 ? -4.516 14.695 -10.219 1 82.38 463 SER B CA 1
ATOM 9695 C C . SER B 1 463 ? -4.016 13.93 -11.438 1 82.38 463 SER B C 1
ATOM 9697 O O . SER B 1 463 ? -4.438 12.797 -11.68 1 82.38 463 SER B O 1
ATOM 9699 N N . ALA B 1 464 ? -3.037 14.445 -12.047 1 77.31 464 ALA B N 1
ATOM 9700 C CA . ALA B 1 464 ? -2.525 13.836 -13.273 1 77.31 464 ALA B CA 1
ATOM 9701 C C . ALA B 1 464 ? -1.711 12.578 -12.961 1 77.31 464 ALA B C 1
ATOM 9703 O O . ALA B 1 464 ? -1.588 11.688 -13.805 1 77.31 464 ALA B O 1
ATOM 9704 N N . ASP B 1 465 ? -1.262 12.461 -11.711 1 72.62 465 ASP B N 1
ATOM 9705 C CA . ASP B 1 465 ? -0.35 11.375 -11.352 1 72.62 465 ASP B CA 1
ATOM 9706 C C . ASP B 1 465 ? -1.107 10.195 -10.742 1 72.62 465 ASP B C 1
ATOM 9708 O O . ASP B 1 465 ? -0.517 9.156 -10.461 1 72.62 465 ASP B O 1
ATOM 9712 N N . ASP B 1 466 ? -2.346 10.445 -10.594 1 84.31 466 ASP B N 1
ATOM 9713 C CA . ASP B 1 466 ? -3.162 9.336 -10.125 1 84.31 466 ASP B CA 1
ATOM 9714 C C . ASP B 1 466 ? -3.088 8.156 -11.094 1 84.31 466 ASP B C 1
ATOM 9716 O O . ASP B 1 466 ? -3.213 8.328 -12.305 1 84.31 466 ASP B O 1
ATOM 9720 N N . GLU B 1 467 ? -2.824 6.996 -10.531 1 87.44 467 GLU B N 1
ATOM 9721 C CA . GLU B 1 467 ? -2.611 5.812 -11.352 1 87.44 467 GLU B CA 1
ATOM 9722 C C . GLU B 1 467 ? -3.826 5.527 -12.234 1 87.44 467 GLU B C 1
ATOM 9724 O O . GLU B 1 467 ? -3.682 5.109 -13.383 1 87.44 467 GLU B O 1
ATOM 9729 N N . SER B 1 468 ? -4.969 5.691 -11.711 1 92.31 468 SER B N 1
ATOM 9730 C CA . SER B 1 468 ? -6.18 5.441 -12.484 1 92.31 468 SER B CA 1
ATOM 9731 C C . SER B 1 468 ? -6.312 6.426 -13.648 1 92.31 468 SER B C 1
ATOM 9733 O O . SER B 1 468 ? -6.809 6.07 -14.719 1 92.31 468 SER B O 1
ATOM 9735 N N . VAL B 1 469 ? -5.863 7.641 -13.438 1 91.31 469 VAL B N 1
ATOM 9736 C CA . VAL B 1 469 ? -5.898 8.664 -14.484 1 91.31 469 VAL B CA 1
ATOM 9737 C C . VAL B 1 469 ? -4.887 8.312 -15.578 1 91.31 469 VAL B C 1
ATOM 9739 O O . VAL B 1 469 ? -5.219 8.344 -16.766 1 91.31 469 VAL B O 1
ATOM 9742 N N . LYS B 1 470 ? -3.748 7.902 -15.164 1 87.38 470 LYS B N 1
ATOM 9743 C CA . LYS B 1 470 ? -2.719 7.52 -16.125 1 87.38 470 LYS B CA 1
ATOM 9744 C C . LYS B 1 470 ? -3.184 6.355 -17 1 87.38 470 LYS B C 1
ATOM 9746 O O . LYS B 1 470 ? -2.971 6.355 -18.219 1 87.38 470 LYS B O 1
ATOM 9751 N N . TYR B 1 471 ? -3.828 5.469 -16.391 1 91.94 471 TYR B N 1
ATOM 9752 C CA . TYR B 1 471 ? -4.25 4.254 -17.078 1 91.94 471 TYR B CA 1
ATOM 9753 C C . TYR B 1 471 ? -5.285 4.57 -18.156 1 91.94 471 TYR B C 1
ATOM 9755 O O . TYR B 1 471 ? -5.156 4.133 -19.297 1 91.94 471 TYR B O 1
ATOM 9763 N N . ILE B 1 472 ? -6.297 5.285 -17.812 1 94.81 472 ILE B N 1
ATOM 9764 C CA . ILE B 1 472 ? -7.348 5.586 -18.781 1 94.81 472 ILE B CA 1
ATOM 9765 C C . ILE B 1 472 ? -6.797 6.492 -19.891 1 94.81 472 ILE B C 1
ATOM 9767 O O . ILE B 1 472 ? -7.199 6.391 -21.047 1 94.81 472 ILE B O 1
ATOM 9771 N N . ARG B 1 473 ? -5.91 7.348 -19.547 1 91.75 473 ARG B N 1
ATOM 9772 C CA . ARG B 1 473 ? -5.293 8.203 -20.562 1 91.75 473 ARG B CA 1
ATOM 9773 C C . ARG B 1 473 ? -4.469 7.383 -21.547 1 91.75 473 ARG B C 1
ATOM 9775 O O . ARG B 1 473 ? -4.52 7.625 -22.75 1 91.75 473 ARG B O 1
ATOM 9782 N N . GLU B 1 474 ? -3.773 6.48 -21.047 1 89.38 474 GLU B N 1
ATOM 9783 C CA . GLU B 1 474 ? -2.992 5.598 -21.906 1 89.38 474 GLU B CA 1
ATOM 9784 C C . GLU B 1 474 ? -3.895 4.809 -22.844 1 89.38 474 GLU B C 1
ATOM 9786 O O . GLU B 1 474 ? -3.582 4.656 -24.031 1 89.38 474 GLU B O 1
ATOM 9791 N N . LYS B 1 475 ? -4.977 4.305 -22.312 1 92.38 475 LYS B N 1
ATOM 9792 C CA . LYS B 1 475 ? -5.93 3.568 -23.141 1 92.38 475 LYS B CA 1
ATOM 9793 C C . LYS B 1 475 ? -6.512 4.457 -24.234 1 92.38 475 LYS B C 1
ATOM 9795 O O . LYS B 1 475 ? -6.688 4.012 -25.375 1 92.38 475 LYS B O 1
ATOM 9800 N N . LEU B 1 476 ? -6.773 5.656 -23.922 1 93.69 476 LEU B N 1
ATOM 9801 C CA . LEU B 1 476 ? -7.348 6.598 -24.875 1 93.69 476 LEU B CA 1
ATOM 9802 C C . LEU B 1 476 ? -6.32 6.996 -25.922 1 93.69 476 LEU B C 1
ATOM 9804 O O . LEU B 1 476 ? -6.664 7.168 -27.094 1 93.69 476 LEU B O 1
ATOM 9808 N N . GLU B 1 477 ? -5.07 7.094 -25.547 1 90.25 477 GLU B N 1
ATOM 9809 C CA . GLU B 1 477 ? -4.008 7.371 -26.516 1 90.25 477 GLU B CA 1
ATOM 9810 C C . GLU B 1 477 ? -3.83 6.215 -27.484 1 90.25 477 GLU B C 1
ATOM 9812 O O . GLU B 1 477 ? -3.633 6.434 -28.688 1 90.25 477 GLU B O 1
ATOM 9817 N N . ASN B 1 478 ? -3.918 5.078 -27 1 89.94 478 ASN B N 1
ATOM 9818 C CA . ASN B 1 478 ? -3.828 3.891 -27.844 1 89.94 478 ASN B CA 1
ATOM 9819 C C . ASN B 1 478 ? -5 3.803 -28.812 1 89.94 478 ASN B C 1
ATOM 9821 O O . ASN B 1 478 ? -4.844 3.328 -29.938 1 89.94 478 ASN B O 1
ATOM 9825 N N . GLN B 1 479 ? -6.141 4.203 -28.344 1 90.69 479 GLN B N 1
ATOM 9826 C CA . GLN B 1 479 ? -7.352 4.156 -29.156 1 90.69 479 GLN B CA 1
ATOM 9827 C C . GLN B 1 479 ? -7.227 5.055 -30.391 1 90.69 479 GLN B C 1
ATOM 9829 O O . GLN B 1 479 ? -7.879 4.82 -31.406 1 90.69 479 GLN B O 1
ATOM 9834 N N . LYS B 1 480 ? -6.336 6.047 -30.391 1 90.69 480 LYS B N 1
ATOM 9835 C CA . LYS B 1 480 ? -6.145 6.984 -31.5 1 90.69 480 LYS B CA 1
ATOM 9836 C C . LYS B 1 480 ? -5.297 6.367 -32.594 1 90.69 480 LYS B C 1
ATOM 9838 O O . LYS B 1 480 ? -5.273 6.867 -33.719 1 90.69 480 LYS B O 1
ATOM 9843 N N . LEU B 1 481 ? -4.668 5.316 -32.344 1 91.12 481 LEU B N 1
ATOM 9844 C CA . LEU B 1 481 ? -3.822 4.652 -33.344 1 91.12 481 LEU B CA 1
ATOM 9845 C C . LEU B 1 481 ? -4.668 3.949 -34.406 1 91.12 481 LEU B C 1
ATOM 9847 O O . LEU B 1 481 ? -5.828 3.613 -34.156 1 91.12 481 LEU B O 1
ATOM 9851 N N . PRO B 1 482 ? -3.953 3.773 -35.594 1 93.25 482 PRO B N 1
ATOM 9852 C CA . PRO B 1 482 ? -4.664 2.945 -36.594 1 93.25 482 PRO B CA 1
ATOM 9853 C C . PRO B 1 482 ? -5.027 1.567 -36.031 1 93.25 482 PRO B C 1
ATOM 9855 O O . PRO B 1 482 ? -4.277 0.997 -35.25 1 93.25 482 PRO B O 1
ATOM 9858 N N . GLU B 1 483 ? -6.148 1.105 -36.469 1 94.44 483 GLU B N 1
ATOM 9859 C CA . GLU B 1 483 ? -6.707 -0.129 -35.938 1 94.44 483 GLU B CA 1
ATOM 9860 C C . GLU B 1 483 ? -5.688 -1.264 -36 1 94.44 483 GLU B C 1
ATOM 9862 O O . GLU B 1 483 ? -5.566 -2.041 -35.031 1 94.44 483 GLU B O 1
ATOM 9867 N N . ALA B 1 484 ? -5.004 -1.404 -37.125 1 96 484 ALA B N 1
ATOM 9868 C CA . ALA B 1 484 ? -3.998 -2.455 -37.25 1 96 484 ALA B CA 1
ATOM 9869 C C . ALA B 1 484 ? -2.939 -2.35 -36.156 1 96 484 ALA B C 1
ATOM 9871 O O . ALA B 1 484 ? -2.492 -3.363 -35.625 1 96 484 ALA B O 1
ATOM 9872 N N . GLU B 1 485 ? -2.568 -1.139 -35.844 1 95.25 485 GLU B N 1
ATOM 9873 C CA . GLU B 1 485 ? -1.569 -0.911 -34.812 1 95.25 485 GLU B CA 1
ATOM 9874 C C . GLU B 1 485 ? -2.123 -1.243 -33.438 1 95.25 485 GLU B C 1
ATOM 9876 O O . GLU B 1 485 ? -1.413 -1.794 -32.594 1 95.25 485 GLU B O 1
ATOM 9881 N N . GLN B 1 486 ? -3.363 -0.91 -33.219 1 95.25 486 GLN B N 1
ATOM 9882 C CA . GLN B 1 486 ? -4.008 -1.262 -31.953 1 95.25 486 GLN B CA 1
ATOM 9883 C C . GLN B 1 486 ? -3.984 -2.771 -31.734 1 95.25 486 GLN B C 1
ATOM 9885 O O . GLN B 1 486 ? -3.643 -3.234 -30.641 1 95.25 486 GLN B O 1
ATOM 9890 N N . ILE B 1 487 ? -4.301 -3.455 -32.781 1 97.06 487 ILE B N 1
ATOM 9891 C CA . ILE B 1 487 ? -4.41 -4.906 -32.688 1 97.06 487 ILE B CA 1
ATOM 9892 C C . ILE B 1 487 ? -3.027 -5.516 -32.469 1 97.06 487 ILE B C 1
ATOM 9894 O O . ILE B 1 487 ? -2.867 -6.43 -31.656 1 97.06 487 ILE B O 1
ATOM 9898 N N . VAL B 1 488 ? -2.033 -5.004 -33.156 1 96.75 488 VAL B N 1
ATOM 9899 C CA . VAL B 1 488 ? -0.667 -5.492 -33 1 96.75 488 VAL B CA 1
ATOM 9900 C C . VAL B 1 488 ? -0.192 -5.273 -31.578 1 96.75 488 VAL B C 1
ATOM 9902 O O . VAL B 1 488 ? 0.393 -6.172 -30.969 1 96.75 488 VAL B O 1
ATOM 9905 N N . GLU B 1 489 ? -0.45 -4.109 -31.016 1 94.88 489 GLU B N 1
ATOM 9906 C CA . GLU B 1 489 ? -0.076 -3.814 -29.641 1 94.88 489 GLU B CA 1
ATOM 9907 C C . GLU B 1 489 ? -0.816 -4.723 -28.656 1 94.88 489 GLU B C 1
ATOM 9909 O O . GLU B 1 489 ? -0.239 -5.18 -27.672 1 94.88 489 GLU B O 1
ATOM 9914 N N . PHE B 1 490 ? -2.078 -4.957 -28.984 1 95.19 490 PHE B N 1
ATOM 9915 C CA . PHE B 1 490 ? -2.883 -5.848 -28.156 1 95.19 490 PHE B CA 1
ATOM 9916 C C . PHE B 1 490 ? -2.264 -7.238 -28.094 1 95.19 490 PHE B C 1
ATOM 9918 O O . PHE B 1 490 ? -2.137 -7.824 -27.016 1 95.19 490 PHE B O 1
ATOM 9925 N N . VAL B 1 491 ? -1.865 -7.742 -29.219 1 97.19 491 VAL B N 1
ATOM 9926 C CA . VAL B 1 491 ? -1.271 -9.07 -29.297 1 97.19 491 VAL B CA 1
ATOM 9927 C C . VAL B 1 491 ? 0.087 -9.078 -28.609 1 97.19 491 VAL B C 1
ATOM 9929 O O . VAL B 1 491 ? 0.368 -9.961 -27.797 1 97.19 491 VAL B O 1
ATOM 9932 N N . LYS B 1 492 ? 0.875 -8.117 -28.859 1 95.19 492 LYS B N 1
ATOM 9933 C CA . LYS B 1 492 ? 2.219 -8.016 -28.297 1 95.19 492 LYS B CA 1
ATOM 9934 C C . LYS B 1 492 ? 2.18 -8.016 -26.781 1 95.19 492 LYS B C 1
ATOM 9936 O O . LYS B 1 492 ? 2.979 -8.695 -26.125 1 95.19 492 LYS B O 1
ATOM 9941 N N . ASN B 1 493 ? 1.214 -7.363 -26.234 1 93.69 493 ASN B N 1
ATOM 9942 C CA . ASN B 1 493 ? 1.175 -7.145 -24.797 1 93.69 493 ASN B CA 1
ATOM 9943 C C . ASN B 1 493 ? 0.484 -8.297 -24.078 1 93.69 493 ASN B C 1
ATOM 9945 O O . ASN B 1 493 ? 0.702 -8.5 -22.875 1 93.69 493 ASN B O 1
ATOM 9949 N N . ASN B 1 494 ? -0.279 -9.078 -24.875 1 96.31 494 ASN B N 1
ATOM 9950 C CA . ASN B 1 494 ? -1.188 -9.914 -24.094 1 96.31 494 ASN B CA 1
ATOM 9951 C C . ASN B 1 494 ? -1.127 -11.375 -24.516 1 96.31 494 ASN B C 1
ATOM 9953 O O . ASN B 1 494 ? -1.635 -12.258 -23.828 1 96.31 494 ASN B O 1
ATOM 9957 N N . TYR B 1 495 ? -0.584 -11.711 -25.734 1 97.38 495 TYR B N 1
ATOM 9958 C CA . TYR B 1 495 ? -0.604 -13.086 -26.203 1 97.38 495 TYR B CA 1
ATOM 9959 C C . TYR B 1 495 ? 0.307 -13.969 -25.359 1 97.38 495 TYR B C 1
ATOM 9961 O O . TYR B 1 495 ? 1.513 -13.727 -25.266 1 97.38 495 TYR B O 1
ATOM 9969 N N . LEU B 1 496 ? -0.225 -14.945 -24.734 1 96.12 496 LEU B N 1
ATOM 9970 C CA . LEU B 1 496 ? 0.471 -15.82 -23.797 1 96.12 496 LEU B CA 1
ATOM 9971 C C . LEU B 1 496 ? 1.694 -16.453 -24.453 1 96.12 496 LEU B C 1
ATOM 9973 O O . LEU B 1 496 ? 2.719 -16.656 -23.797 1 96.12 496 LEU B O 1
ATOM 9977 N N . TYR B 1 497 ? 1.646 -16.734 -25.766 1 94.25 497 TYR B N 1
ATOM 9978 C CA . TYR B 1 497 ? 2.689 -17.469 -26.484 1 94.25 497 TYR B CA 1
ATOM 9979 C C . TYR B 1 497 ? 3.463 -16.531 -27.422 1 94.25 497 TYR B C 1
ATOM 9981 O O . TYR B 1 497 ? 3.971 -16.969 -28.453 1 94.25 497 TYR B O 1
ATOM 9989 N N . TYR B 1 498 ? 3.457 -15.25 -27.141 1 94.62 498 TYR B N 1
ATOM 9990 C CA . TYR B 1 498 ? 4.086 -14.234 -27.969 1 94.62 498 TYR B CA 1
ATOM 9991 C C . TYR B 1 498 ? 5.531 -14.602 -28.281 1 94.62 498 TYR B C 1
ATOM 9993 O O . TYR B 1 498 ? 5.965 -14.508 -29.422 1 94.62 498 TYR B O 1
ATOM 10001 N N . ASP B 1 499 ? 6.324 -15.086 -27.312 1 88.19 499 ASP B N 1
ATOM 10002 C CA . ASP B 1 499 ? 7.762 -15.328 -27.438 1 88.19 499 ASP B CA 1
ATOM 10003 C C . ASP B 1 499 ? 8.047 -16.531 -28.328 1 88.19 499 ASP B C 1
ATOM 10005 O O . ASP B 1 499 ? 9.18 -16.734 -28.766 1 88.19 499 ASP B O 1
ATOM 10009 N N . LYS B 1 500 ? 7.008 -17.266 -28.609 1 88.31 500 LYS B N 1
ATOM 10010 C CA . LYS B 1 500 ? 7.172 -18.469 -29.438 1 88.31 500 LYS B CA 1
ATOM 10011 C C . LYS B 1 500 ? 6.93 -18.156 -30.906 1 88.31 500 LYS B C 1
ATOM 10013 O O . LYS B 1 500 ? 7.117 -19.016 -31.766 1 88.31 500 LYS B O 1
ATOM 10018 N N . ILE B 1 501 ? 6.598 -16.922 -31.109 1 91.88 501 ILE B N 1
ATOM 10019 C CA . ILE B 1 501 ? 6.332 -16.547 -32.5 1 91.88 501 ILE B CA 1
ATOM 10020 C C . ILE B 1 501 ? 7.645 -16.25 -33.219 1 91.88 501 ILE B C 1
ATOM 10022 O O . ILE B 1 501 ? 8.375 -15.336 -32.844 1 91.88 501 ILE B O 1
ATOM 10026 N N . ALA B 1 502 ? 8.156 -16.953 -34.156 1 85.12 502 ALA B N 1
ATOM 10027 C CA . ALA B 1 502 ? 9.438 -16.844 -34.844 1 85.12 502 ALA B CA 1
ATOM 10028 C C . ALA B 1 502 ? 9.531 -15.531 -35.625 1 85.12 502 ALA B C 1
ATOM 10030 O O . ALA B 1 502 ? 10.562 -14.852 -35.594 1 85.12 502 ALA B O 1
ATOM 10031 N N . ASN B 1 503 ? 8.516 -15.008 -36.344 1 91.44 503 ASN B N 1
ATOM 10032 C CA . ASN B 1 503 ? 8.57 -13.844 -37.25 1 91.44 503 ASN B CA 1
ATOM 10033 C C . ASN B 1 503 ? 7.445 -12.859 -36.938 1 91.44 503 ASN B C 1
ATOM 10035 O O . ASN B 1 503 ? 6.754 -12.398 -37.844 1 91.44 503 ASN B O 1
ATOM 10039 N N . PHE B 1 504 ? 7.32 -12.555 -35.719 1 95.31 504 PHE B N 1
ATOM 10040 C CA . PHE B 1 504 ? 6.195 -11.711 -35.344 1 95.31 504 PHE B CA 1
ATOM 10041 C C . PHE B 1 504 ? 6.316 -10.328 -35.938 1 95.31 504 PHE B C 1
ATOM 10043 O O . PHE B 1 504 ? 5.344 -9.789 -36.469 1 95.31 504 PHE B O 1
ATOM 10050 N N . GLU B 1 505 ? 7.543 -9.727 -35.938 1 94.94 505 GLU B N 1
ATOM 10051 C CA . GLU B 1 505 ? 7.734 -8.359 -36.406 1 94.94 505 GLU B CA 1
ATOM 10052 C C . GLU B 1 505 ? 7.426 -8.25 -37.906 1 94.94 505 GLU B C 1
ATOM 10054 O O . GLU B 1 505 ? 6.812 -7.277 -38.344 1 94.94 505 GLU B O 1
ATOM 10059 N N . ALA B 1 506 ? 7.855 -9.195 -38.594 1 95.5 506 ALA B N 1
ATOM 10060 C CA . ALA B 1 506 ? 7.586 -9.195 -40.031 1 95.5 506 ALA B CA 1
ATOM 10061 C C . ALA B 1 506 ? 6.09 -9.305 -40.312 1 95.5 506 ALA B C 1
ATOM 10063 O O . ALA B 1 506 ? 5.555 -8.57 -41.156 1 95.5 506 ALA B O 1
ATOM 10064 N N . LEU B 1 507 ? 5.445 -10.219 -39.625 1 96.19 507 LEU B N 1
ATOM 10065 C CA . LEU B 1 507 ? 4.008 -10.406 -39.812 1 96.19 507 LEU B CA 1
ATOM 10066 C C . LEU B 1 507 ? 3.25 -9.141 -39.406 1 96.19 507 LEU B C 1
ATOM 10068 O O . LEU B 1 507 ? 2.312 -8.727 -40.094 1 96.19 507 LEU B O 1
ATOM 10072 N N . ALA B 1 508 ? 3.633 -8.562 -38.312 1 96.62 508 ALA B N 1
ATOM 10073 C CA . ALA B 1 508 ? 3.01 -7.34 -37.781 1 96.62 508 ALA B CA 1
ATOM 10074 C C . ALA B 1 508 ? 3.18 -6.188 -38.781 1 96.62 508 ALA B C 1
ATOM 10076 O O . ALA B 1 508 ? 2.23 -5.445 -39.031 1 96.62 508 ALA B O 1
ATOM 10077 N N . ASN B 1 509 ? 4.363 -6.027 -39.344 1 95.81 509 ASN B N 1
ATOM 10078 C CA . ASN B 1 509 ? 4.633 -4.957 -40.281 1 95.81 509 ASN B CA 1
ATOM 10079 C C . ASN B 1 509 ? 3.811 -5.121 -41.562 1 95.81 509 ASN B C 1
ATOM 10081 O O . ASN B 1 509 ? 3.301 -4.141 -42.094 1 95.81 509 ASN B O 1
ATOM 10085 N N . GLU B 1 510 ? 3.715 -6.297 -41.969 1 95.75 510 GLU B N 1
ATOM 10086 C CA . GLU B 1 510 ? 2.885 -6.566 -43.156 1 95.75 510 GLU B CA 1
ATOM 10087 C C . GLU B 1 510 ? 1.423 -6.215 -42.875 1 95.75 510 GLU B C 1
ATOM 10089 O O . GLU B 1 510 ? 0.75 -5.637 -43.75 1 95.75 510 GLU B O 1
ATOM 10094 N N . PHE B 1 511 ? 0.951 -6.598 -41.75 1 96.88 511 PHE B N 1
ATOM 10095 C CA . PHE B 1 511 ? -0.423 -6.316 -41.375 1 96.88 511 PHE B CA 1
ATOM 10096 C C . PHE B 1 511 ? -0.66 -4.812 -41.25 1 96.88 511 PHE B C 1
ATOM 10098 O O . PHE B 1 511 ? -1.649 -4.297 -41.781 1 96.88 511 PHE B O 1
ATOM 10105 N N . LYS B 1 512 ? 0.195 -4.102 -40.688 1 95.25 512 LYS B N 1
ATOM 10106 C CA . LYS B 1 512 ? 0.079 -2.658 -40.5 1 95.25 512 LYS B CA 1
ATOM 10107 C C . LYS B 1 512 ? 0.183 -1.912 -41.812 1 95.25 512 LYS B C 1
ATOM 10109 O O . LYS B 1 512 ? -0.432 -0.859 -42 1 95.25 512 LYS B O 1
ATOM 10114 N N . ALA B 1 513 ? 0.914 -2.406 -42.719 1 94.12 513 ALA B N 1
ATOM 10115 C CA . ALA B 1 513 ? 1.16 -1.77 -44.031 1 94.12 513 ALA B CA 1
ATOM 10116 C C . ALA B 1 513 ? -0.114 -1.716 -44.844 1 94.12 513 ALA B C 1
ATOM 10118 O O . ALA B 1 513 ? -0.21 -0.929 -45.812 1 94.12 513 ALA B O 1
ATOM 10119 N N . LYS B 1 514 ? -1.086 -2.426 -44.5 1 92.25 514 LYS B N 1
ATOM 10120 C CA . LYS B 1 514 ? -2.336 -2.463 -45.25 1 92.25 514 LYS B CA 1
ATOM 10121 C C . LYS B 1 514 ? -3.145 -1.187 -45.031 1 92.25 514 LYS B C 1
ATOM 10123 O O . LYS B 1 514 ? -4.066 -0.894 -45.781 1 92.25 514 LYS B O 1
ATOM 10128 N N . GLY B 1 515 ? -2.748 -0.425 -44.062 1 84.38 515 GLY B N 1
ATOM 10129 C CA . GLY B 1 515 ? -3.488 0.786 -43.75 1 84.38 515 GLY B CA 1
ATOM 10130 C C . GLY B 1 515 ? -4.828 0.513 -43.094 1 84.38 515 GLY B C 1
ATOM 10131 O O . GLY B 1 515 ? -4.879 0.05 -41.938 1 84.38 515 GLY B O 1
ATOM 10132 N N . GLU B 1 516 ? -5.941 0.578 -43.938 1 88.62 516 GLU B N 1
ATOM 10133 C CA . GLU B 1 516 ? -7.262 0.228 -43.438 1 88.62 516 GLU B CA 1
ATOM 10134 C C . GLU B 1 516 ? -7.508 -1.275 -43.531 1 88.62 516 GLU B C 1
ATOM 10136 O O . GLU B 1 516 ? -7.434 -1.86 -44.594 1 88.62 516 GLU B O 1
ATOM 10141 N N . VAL B 1 517 ? -7.75 -1.882 -42.406 1 94.38 517 VAL B N 1
ATOM 10142 C CA . VAL B 1 517 ? -7.863 -3.336 -42.375 1 94.38 517 VAL B CA 1
ATOM 10143 C C . VAL B 1 517 ? -9.32 -3.738 -42.156 1 94.38 517 VAL B C 1
ATOM 10145 O O . VAL B 1 517 ? -10.055 -3.09 -41.406 1 94.38 517 VAL B O 1
ATOM 10148 N N . GLY B 1 518 ? -9.75 -4.738 -42.969 1 94.56 518 GLY B N 1
ATOM 10149 C CA . GLY B 1 518 ? -11.055 -5.355 -42.781 1 94.56 518 GLY B CA 1
ATOM 10150 C C . GLY B 1 518 ? -11 -6.586 -41.875 1 94.56 518 GLY B C 1
ATOM 10151 O O . GLY B 1 518 ? -9.922 -7.012 -41.469 1 94.56 518 GLY B O 1
ATOM 10152 N N . VAL B 1 519 ? -12.18 -7.129 -41.594 1 96.19 519 VAL B N 1
ATOM 10153 C CA . VAL B 1 519 ? -12.297 -8.266 -40.688 1 96.19 519 VAL B CA 1
ATOM 10154 C C . VAL B 1 519 ? -11.523 -9.461 -41.25 1 96.19 519 VAL B C 1
ATOM 10156 O O . VAL B 1 519 ? -10.906 -10.219 -40.5 1 96.19 519 VAL B O 1
ATOM 10159 N N . LYS B 1 520 ? -11.531 -9.562 -42.5 1 95.5 520 LYS B N 1
ATOM 10160 C CA . LYS B 1 520 ? -10.812 -10.664 -43.125 1 95.5 520 LYS B CA 1
ATOM 10161 C C . LYS B 1 520 ? -9.305 -10.531 -42.906 1 95.5 520 LYS B C 1
ATOM 10163 O O . LYS B 1 520 ? -8.617 -11.531 -42.688 1 95.5 520 LYS B O 1
ATOM 10168 N N . ASP B 1 521 ? -8.812 -9.344 -43.094 1 96.94 521 ASP B N 1
ATOM 10169 C CA . ASP B 1 521 ? -7.402 -9.078 -42.812 1 96.94 521 ASP B CA 1
ATOM 10170 C C . ASP B 1 521 ? -7.035 -9.438 -41.375 1 96.94 521 ASP B C 1
ATOM 10172 O O . ASP B 1 521 ? -5.973 -10.008 -41.125 1 96.94 521 ASP B O 1
ATOM 10176 N N . ILE B 1 522 ? -7.941 -9.094 -40.531 1 97.56 522 ILE B N 1
ATOM 10177 C CA . ILE B 1 522 ? -7.73 -9.336 -39.125 1 97.56 522 ILE B CA 1
ATOM 10178 C C . ILE B 1 522 ? -7.695 -10.836 -38.844 1 97.56 522 ILE B C 1
ATOM 10180 O O . ILE B 1 522 ? -6.801 -11.32 -38.156 1 97.56 522 ILE B O 1
ATOM 10184 N N . CYS B 1 523 ? -8.594 -11.578 -39.406 1 97.12 523 CYS B N 1
ATOM 10185 C CA . CYS B 1 523 ? -8.633 -13.023 -39.281 1 97.12 523 CYS B CA 1
ATOM 10186 C C . CYS B 1 523 ? -7.336 -13.656 -39.781 1 97.12 523 CYS B C 1
ATOM 10188 O O . CYS B 1 523 ? -6.762 -14.523 -39.094 1 97.12 523 CYS B O 1
ATOM 10190 N N . ASN B 1 524 ? -6.879 -13.195 -40.844 1 96.62 524 ASN B N 1
ATOM 10191 C CA . ASN B 1 524 ? -5.648 -13.719 -41.438 1 96.62 524 ASN B CA 1
ATOM 10192 C C . ASN B 1 524 ? -4.441 -13.445 -40.531 1 96.62 524 ASN B C 1
ATOM 10194 O O . ASN B 1 524 ? -3.57 -14.297 -40.375 1 96.62 524 ASN B O 1
ATOM 10198 N N . PHE B 1 525 ? -4.395 -12.266 -40.062 1 97.25 525 PHE B N 1
ATOM 10199 C CA . PHE B 1 525 ? -3.297 -11.891 -39.188 1 97.25 525 PHE B CA 1
ATOM 10200 C C . PHE B 1 525 ? -3.277 -12.773 -37.938 1 97.25 525 PHE B C 1
ATOM 10202 O O . PHE B 1 525 ? -2.242 -13.344 -37.594 1 97.25 525 PHE B O 1
ATOM 10209 N N . ILE B 1 526 ? -4.398 -12.898 -37.281 1 97.75 526 ILE B N 1
ATOM 10210 C CA . ILE B 1 526 ? -4.5 -13.688 -36.062 1 97.75 526 ILE B CA 1
ATOM 10211 C C . ILE B 1 526 ? -4.137 -15.141 -36.344 1 97.75 526 ILE B C 1
ATOM 10213 O O . ILE B 1 526 ? -3.426 -15.781 -35.562 1 97.75 526 ILE B O 1
ATOM 10217 N N . GLU B 1 527 ? -4.551 -15.688 -37.438 1 96 527 GLU B N 1
ATOM 10218 C CA . GLU B 1 527 ? -4.219 -17.047 -37.812 1 96 527 GLU B CA 1
ATOM 10219 C C . GLU B 1 527 ? -2.719 -17.203 -38.062 1 96 527 GLU B C 1
ATOM 10221 O O . GLU B 1 527 ? -2.137 -18.25 -37.719 1 96 527 GLU B O 1
ATOM 10226 N N . SER B 1 528 ? -2.135 -16.188 -38.594 1 95.5 528 SER B N 1
ATOM 10227 C CA . SER B 1 528 ? -0.716 -16.25 -38.906 1 95.5 528 SER B CA 1
ATOM 10228 C C . SER B 1 528 ? 0.149 -16.328 -37.656 1 95.5 528 SER B C 1
ATOM 10230 O O . SER B 1 528 ? 1.255 -16.859 -37.688 1 95.5 528 SER B O 1
ATOM 10232 N N . ILE B 1 529 ? -0.3 -15.727 -36.562 1 95.62 529 ILE B N 1
ATOM 10233 C CA . ILE B 1 529 ? 0.528 -15.656 -35.375 1 95.62 529 ILE B CA 1
ATOM 10234 C C . ILE B 1 529 ? 0.141 -16.781 -34.406 1 95.62 529 ILE B C 1
ATOM 10236 O O . ILE B 1 529 ? 0.888 -17.109 -33.5 1 95.62 529 ILE B O 1
ATOM 10240 N N . ARG B 1 530 ? -1.012 -17.359 -34.562 1 95.44 530 ARG B N 1
ATOM 10241 C CA . ARG B 1 530 ? -1.532 -18.375 -33.656 1 95.44 530 ARG B CA 1
ATOM 10242 C C . ARG B 1 530 ? -0.643 -19.609 -33.656 1 95.44 530 ARG B C 1
ATOM 10244 O O . ARG B 1 530 ? -0.272 -20.109 -34.719 1 95.44 530 ARG B O 1
ATOM 10251 N N . GLN B 1 531 ? -0.328 -20.094 -32.469 1 93.38 531 GLN B N 1
ATOM 10252 C CA . GLN B 1 531 ? 0.487 -21.297 -32.344 1 93.38 531 GLN B CA 1
ATOM 10253 C C . GLN B 1 531 ? -0.332 -22.547 -32.625 1 93.38 531 GLN B C 1
ATOM 10255 O O . GLN B 1 531 ? -1.548 -22.578 -32.406 1 93.38 531 GLN B O 1
ATOM 10260 N N . LYS B 1 532 ? 0.267 -23.578 -33.062 1 89.56 532 LYS B N 1
ATOM 10261 C CA . LYS B 1 532 ? -0.391 -24.797 -33.5 1 89.56 532 LYS B CA 1
ATOM 10262 C C . LYS B 1 532 ? -1.238 -25.422 -32.406 1 89.56 532 LYS B C 1
ATOM 10264 O O . LYS B 1 532 ? -2.348 -25.891 -32.656 1 89.56 532 LYS B O 1
ATOM 10269 N N . ASP B 1 533 ? -0.808 -25.359 -31.172 1 88.88 533 ASP B N 1
ATOM 10270 C CA . ASP B 1 533 ? -1.525 -26.016 -30.078 1 88.88 533 ASP B CA 1
ATOM 10271 C C . ASP B 1 533 ? -2.461 -25.031 -29.375 1 88.88 533 ASP B C 1
ATOM 10273 O O . ASP B 1 533 ? -3.092 -25.375 -28.375 1 88.88 533 ASP B O 1
ATOM 10277 N N . ASP B 1 534 ? -2.645 -23.844 -29.984 1 94.19 534 ASP B N 1
ATOM 10278 C CA . ASP B 1 534 ? -3.529 -22.844 -29.406 1 94.19 534 ASP B CA 1
ATOM 10279 C C . ASP B 1 534 ? -4.895 -22.844 -30.094 1 94.19 534 ASP B C 1
ATOM 10281 O O . ASP B 1 534 ? -5.082 -22.203 -31.125 1 94.19 534 ASP B O 1
ATOM 10285 N N . MET B 1 535 ? -5.855 -23.531 -29.453 1 91.75 535 MET B N 1
ATOM 10286 C CA . MET B 1 535 ? -7.176 -23.594 -30.062 1 91.75 535 MET B CA 1
ATOM 10287 C C . MET B 1 535 ? -8.109 -22.547 -29.469 1 91.75 535 MET B C 1
ATOM 10289 O O . MET B 1 535 ? -9.266 -22.422 -29.891 1 91.75 535 MET B O 1
ATOM 10293 N N . PHE B 1 536 ? -7.574 -21.766 -28.609 1 95.25 536 PHE B N 1
ATOM 10294 C CA . PHE B 1 536 ? -8.477 -20.875 -27.875 1 95.25 536 PHE B CA 1
ATOM 10295 C C . PHE B 1 536 ? -8.289 -19.438 -28.312 1 95.25 536 PHE B C 1
ATOM 10297 O O . PHE B 1 536 ? -8.906 -18.531 -27.75 1 95.25 536 PHE B O 1
ATOM 10304 N N . THR B 1 537 ? -7.398 -19.188 -29.281 1 97.31 537 THR B N 1
ATOM 10305 C CA . THR B 1 537 ? -7.293 -17.875 -29.922 1 97.31 537 THR B CA 1
ATOM 10306 C C . THR B 1 537 ? -8.078 -17.859 -31.234 1 97.31 537 THR B C 1
ATOM 10308 O O . THR B 1 537 ? -7.832 -18.672 -32.125 1 97.31 537 THR B O 1
ATOM 10311 N N . PHE B 1 538 ? -9.086 -16.922 -31.344 1 96.5 538 PHE B N 1
ATOM 10312 C CA . PHE B 1 538 ? -9.93 -16.875 -32.531 1 96.5 538 PHE B CA 1
ATOM 10313 C C . PHE B 1 538 ? -10.617 -15.523 -32.656 1 96.5 538 PHE B C 1
ATOM 10315 O O . PHE B 1 538 ? -10.531 -14.688 -31.75 1 96.5 538 PHE B O 1
ATOM 10322 N N . VAL B 1 539 ? -11.25 -15.312 -33.812 1 97.5 539 VAL B N 1
ATOM 10323 C CA . VAL B 1 539 ? -11.977 -14.086 -34.094 1 97.5 539 VAL B CA 1
ATOM 10324 C C . VAL B 1 539 ? -13.453 -14.398 -34.344 1 97.5 539 VAL B C 1
ATOM 10326 O O . VAL B 1 539 ? -13.781 -15.305 -35.125 1 97.5 539 VAL B O 1
ATOM 10329 N N . ILE B 1 540 ? -14.312 -13.758 -33.562 1 96.88 540 ILE B N 1
ATOM 10330 C CA . ILE B 1 540 ? -15.758 -13.82 -33.781 1 96.88 540 ILE B CA 1
ATOM 10331 C C . ILE B 1 540 ? -16.219 -12.578 -34.562 1 96.88 540 ILE B C 1
ATOM 10333 O O . ILE B 1 540 ? -15.812 -11.461 -34.219 1 96.88 540 ILE B O 1
ATOM 10337 N N . HIS B 1 541 ? -17.031 -12.789 -35.594 1 97 541 HIS B N 1
ATOM 10338 C CA . HIS B 1 541 ? -17.5 -11.641 -36.375 1 97 541 HIS B CA 1
ATOM 10339 C C . HIS B 1 541 ? -18.812 -11.945 -37.062 1 97 541 HIS B C 1
ATOM 10341 O O . HIS B 1 541 ? -19.281 -13.094 -37.062 1 97 541 HIS B O 1
ATOM 10347 N N . GLY B 1 542 ? -19.484 -10.953 -37.5 1 95.25 542 GLY B N 1
ATOM 10348 C CA . GLY B 1 542 ? -20.703 -11.094 -38.281 1 95.25 542 GLY B CA 1
ATOM 10349 C C . GLY B 1 542 ? -21.859 -11.68 -37.469 1 95.25 542 GLY B C 1
ATOM 10350 O O . GLY B 1 542 ? -22.156 -11.203 -36.375 1 95.25 542 GLY B O 1
ATOM 10351 N N . ASP B 1 543 ? -22.422 -12.75 -37.938 1 94.25 543 ASP B N 1
ATOM 10352 C CA . ASP B 1 543 ? -23.594 -13.352 -37.312 1 94.25 543 ASP B CA 1
ATOM 10353 C C . ASP B 1 543 ? -23.234 -13.961 -35.969 1 94.25 543 ASP B C 1
ATOM 10355 O O . ASP B 1 543 ? -24.047 -13.938 -35.031 1 94.25 543 ASP B O 1
ATOM 10359 N N . ASP B 1 544 ? -22.109 -14.391 -35.906 1 94.88 544 ASP B N 1
ATOM 10360 C CA . ASP B 1 544 ? -21.656 -14.984 -34.656 1 94.88 544 ASP B CA 1
ATOM 10361 C C . ASP B 1 544 ? -21.516 -13.922 -33.562 1 94.88 544 ASP B C 1
ATOM 10363 O O . ASP B 1 544 ? -21.812 -14.18 -32.406 1 94.88 544 ASP B O 1
ATOM 10367 N N . TYR B 1 545 ? -21.031 -12.789 -34 1 95.56 545 TYR B N 1
ATOM 10368 C CA . TYR B 1 545 ? -20.938 -11.664 -33.062 1 95.56 545 TYR B CA 1
ATOM 10369 C C . TYR B 1 545 ? -22.312 -11.273 -32.531 1 95.56 545 TYR B C 1
ATOM 10371 O O . TYR B 1 545 ? -22.5 -11.078 -31.344 1 95.56 545 TYR B O 1
ATOM 10379 N N . ASP B 1 546 ? -23.266 -11.219 -33.375 1 94.81 546 ASP B N 1
ATOM 10380 C CA . ASP B 1 546 ? -24.625 -10.836 -33 1 94.81 546 ASP B CA 1
ATOM 10381 C C . ASP B 1 546 ? -25.25 -11.875 -32.062 1 94.81 546 ASP B C 1
ATOM 10383 O O . ASP B 1 546 ? -25.953 -11.523 -31.125 1 94.81 546 ASP B O 1
ATOM 10387 N N . LEU B 1 547 ? -25.016 -13.047 -32.406 1 93.38 547 LEU B N 1
ATOM 10388 C CA . LEU B 1 547 ? -25.531 -14.117 -31.562 1 93.38 547 LEU B CA 1
ATOM 10389 C C . LEU B 1 547 ? -24.938 -14.047 -30.156 1 93.38 547 LEU B C 1
ATOM 10391 O O . LEU B 1 547 ? -25.656 -14.211 -29.172 1 93.38 547 LEU B O 1
ATOM 10395 N N . LEU B 1 548 ? -23.672 -13.891 -30.094 1 91.94 548 LEU B N 1
ATOM 10396 C CA . LEU B 1 548 ? -23 -13.773 -28.812 1 91.94 548 LEU B CA 1
ATOM 10397 C C . LEU B 1 548 ? -23.578 -12.625 -27.984 1 91.94 548 LEU B C 1
ATOM 10399 O O . LEU B 1 548 ? -23.828 -12.773 -26.797 1 91.94 548 LEU B O 1
ATOM 10403 N N . LYS B 1 549 ? -23.781 -11.531 -28.625 1 90.5 549 LYS B N 1
ATOM 10404 C CA . LYS B 1 549 ? -24.328 -10.359 -27.953 1 90.5 549 LYS B CA 1
ATOM 10405 C C . LYS B 1 549 ? -25.75 -10.609 -27.469 1 90.5 549 LYS B C 1
ATOM 10407 O O . LYS B 1 549 ? -26.141 -10.141 -26.391 1 90.5 549 LYS B O 1
ATOM 10412 N N . TYR B 1 550 ? -26.438 -11.344 -28.219 1 90.38 550 TYR B N 1
ATOM 10413 C CA . TYR B 1 550 ? -27.797 -11.719 -27.812 1 90.38 550 TYR B CA 1
ATOM 10414 C C . TYR B 1 550 ? -27.781 -12.609 -26.578 1 90.38 550 TYR B C 1
ATOM 10416 O O . TYR B 1 550 ? -28.516 -12.367 -25.625 1 90.38 550 TYR B O 1
ATOM 10424 N N . GLU B 1 551 ? -26.984 -13.531 -26.547 1 88.56 551 GLU B N 1
ATOM 10425 C CA . GLU B 1 551 ? -26.859 -14.453 -25.422 1 88.56 551 GLU B CA 1
ATOM 10426 C C . GLU B 1 551 ? -26.469 -13.719 -24.141 1 88.56 551 GLU B C 1
ATOM 10428 O O . GLU B 1 551 ? -26.906 -14.078 -23.047 1 88.56 551 GLU B O 1
ATOM 10433 N N . GLU B 1 552 ? -25.688 -12.742 -24.328 1 86.94 552 GLU B N 1
ATOM 10434 C CA . GLU B 1 552 ? -25.266 -11.938 -23.203 1 86.94 552 GLU B CA 1
ATOM 10435 C C . GLU B 1 552 ? -26.406 -11.117 -22.625 1 86.94 552 GLU B C 1
ATOM 10437 O O . GLU B 1 552 ? -26.359 -10.68 -21.484 1 86.94 552 GLU B O 1
ATOM 10442 N N . SER B 1 553 ? -27.484 -10.977 -23.438 1 87 553 SER B N 1
ATOM 10443 C CA . SER B 1 553 ? -28.562 -10.062 -23.062 1 87 553 SER B CA 1
ATOM 10444 C C . SER B 1 553 ? -29.719 -10.805 -22.375 1 87 553 SER B C 1
ATOM 10446 O O . SER B 1 553 ? -30.609 -10.18 -21.812 1 87 553 SER B O 1
ATOM 10448 N N . ILE B 1 554 ? -29.609 -12.086 -22.375 1 89.88 554 ILE B N 1
ATOM 10449 C CA . ILE B 1 554 ? -30.688 -12.852 -21.766 1 89.88 554 ILE B CA 1
ATOM 10450 C C . ILE B 1 554 ? -30.156 -13.609 -20.547 1 89.88 554 ILE B C 1
ATOM 10452 O O . ILE B 1 554 ? -28.938 -13.812 -20.422 1 89.88 554 ILE B O 1
ATOM 10456 N N . SER B 1 555 ? -31.094 -14.016 -19.672 1 91.31 555 SER B N 1
ATOM 10457 C CA . SER B 1 555 ? -30.688 -14.773 -18.484 1 91.31 555 SER B CA 1
ATOM 10458 C C . SER B 1 555 ? -30.125 -16.141 -18.875 1 91.31 555 SER B C 1
ATOM 10460 O O . SER B 1 555 ? -30.656 -16.797 -19.766 1 91.31 555 SER B O 1
ATOM 10462 N N . GLN B 1 556 ? -29.078 -16.438 -18.234 1 94.19 556 GLN B N 1
ATOM 10463 C CA . GLN B 1 556 ? -28.422 -17.703 -18.516 1 94.19 556 GLN B CA 1
ATOM 10464 C C . GLN B 1 556 ? -28.516 -18.641 -17.312 1 94.19 556 GLN B C 1
ATOM 10466 O O . GLN B 1 556 ? -27.734 -19.609 -17.219 1 94.19 556 GLN B O 1
ATOM 10471 N N . VAL B 1 557 ? -29.391 -18.344 -16.359 1 95.81 557 VAL B N 1
ATOM 10472 C CA . VAL B 1 557 ? -29.562 -19.156 -15.156 1 95.81 557 VAL B CA 1
ATOM 10473 C C . VAL B 1 557 ? -31.016 -19.578 -15.016 1 95.81 557 VAL B C 1
ATOM 10475 O O . VAL B 1 557 ? -31.922 -18.781 -15.273 1 95.81 557 VAL B O 1
ATOM 10478 N N . THR B 1 558 ? -31.266 -20.797 -14.68 1 95.94 558 THR B N 1
ATOM 10479 C CA . THR B 1 558 ? -32.594 -21.297 -14.312 1 95.94 558 THR B CA 1
ATOM 10480 C C . THR B 1 558 ? -32.5 -22.078 -13 1 95.94 558 THR B C 1
ATOM 10482 O O . THR B 1 558 ? -31.469 -22.625 -12.648 1 95.94 558 THR B O 1
ATOM 10485 N N . SER B 1 559 ? -33.531 -22.062 -12.273 1 96.94 559 SER B N 1
ATOM 10486 C CA . SER B 1 559 ? -33.562 -22.734 -10.984 1 96.94 559 SER B CA 1
ATOM 10487 C C . SER B 1 559 ? -34.875 -23.484 -10.781 1 96.94 559 SER B C 1
ATOM 10489 O O . SER B 1 559 ? -35.906 -23.109 -11.344 1 96.94 559 SER B O 1
ATOM 10491 N N . GLN B 1 560 ? -34.781 -24.641 -10.047 1 96.06 560 GLN B N 1
ATOM 10492 C CA . GLN B 1 560 ? -35.938 -25.469 -9.711 1 96.06 560 GLN B CA 1
ATOM 10493 C C . GLN B 1 560 ? -35.75 -26.188 -8.383 1 96.06 560 GLN B C 1
ATOM 10495 O O . GLN B 1 560 ? -34.625 -26.609 -8.07 1 96.06 560 GLN B O 1
ATOM 10500 N N . GLN B 1 561 ? -36.75 -26.25 -7.625 1 96.31 561 GLN B N 1
ATOM 10501 C CA . GLN B 1 561 ? -36.719 -27.125 -6.457 1 96.31 561 GLN B CA 1
ATOM 10502 C C . GLN B 1 561 ? -37.125 -28.547 -6.824 1 96.31 561 GLN B C 1
ATOM 10504 O O . GLN B 1 561 ? -38.312 -28.812 -7.047 1 96.31 561 GLN B O 1
ATOM 10509 N N . LEU B 1 562 ? -36.219 -29.438 -6.863 1 95.12 562 LEU B N 1
ATOM 10510 C CA . LEU B 1 562 ? -36.5 -30.812 -7.281 1 95.12 562 LEU B CA 1
ATOM 10511 C C . LEU B 1 562 ? -37.219 -31.578 -6.184 1 95.12 562 LEU B C 1
ATOM 10513 O O . LEU B 1 562 ? -38.156 -32.344 -6.469 1 95.12 562 LEU B O 1
ATOM 10517 N N . GLU B 1 563 ? -36.812 -31.375 -4.961 1 94.06 563 GLU B N 1
ATOM 10518 C CA . GLU B 1 563 ? -37.375 -31.891 -3.719 1 94.06 563 GLU B CA 1
ATOM 10519 C C . GLU B 1 563 ? -37.281 -30.859 -2.604 1 94.06 563 GLU B C 1
ATOM 10521 O O . GLU B 1 563 ? -36.625 -29.828 -2.746 1 94.06 563 GLU B O 1
ATOM 10526 N N . PRO B 1 564 ? -38.062 -31.109 -1.56 1 92.88 564 PRO B N 1
ATOM 10527 C CA . PRO B 1 564 ? -38.031 -30.125 -0.476 1 92.88 564 PRO B CA 1
ATOM 10528 C C . PRO B 1 564 ? -36.594 -29.812 -0.006 1 92.88 564 PRO B C 1
ATOM 10530 O O . PRO B 1 564 ? -36.312 -28.688 0.382 1 92.88 564 PRO B O 1
ATOM 10533 N N . ASN B 1 565 ? -35.75 -30.766 -0.165 1 95.31 565 ASN B N 1
ATOM 10534 C CA . ASN B 1 565 ? -34.406 -30.562 0.355 1 95.31 565 ASN B CA 1
ATOM 10535 C C . ASN B 1 565 ? -33.375 -30.453 -0.771 1 95.31 565 ASN B C 1
ATOM 10537 O O . ASN B 1 565 ? -32.188 -30.391 -0.516 1 95.31 565 ASN B O 1
ATOM 10541 N N . ILE B 1 566 ? -33.75 -30.5 -2 1 97.81 566 ILE B N 1
ATOM 10542 C CA . ILE B 1 566 ? -32.844 -30.453 -3.129 1 97.81 566 ILE B CA 1
ATOM 10543 C C . ILE B 1 566 ? -33.188 -29.266 -4.031 1 97.81 566 ILE B C 1
ATOM 10545 O O . ILE B 1 566 ? -34.25 -29.234 -4.641 1 97.81 566 ILE B O 1
ATOM 10549 N N . HIS B 1 567 ? -32.344 -28.312 -4.133 1 98.19 567 HIS B N 1
ATOM 10550 C CA . HIS B 1 567 ? -32.469 -27.156 -4.992 1 98.19 567 HIS B CA 1
ATOM 10551 C C . HIS B 1 567 ? -31.547 -27.234 -6.191 1 98.19 567 HIS B C 1
ATOM 10553 O O . HIS B 1 567 ? -30.328 -27.422 -6.027 1 98.19 567 HIS B O 1
ATOM 10559 N N . TYR B 1 568 ? -32.062 -27.094 -7.371 1 98.12 568 TYR B N 1
ATOM 10560 C CA . TYR B 1 568 ? -31.375 -27.266 -8.641 1 98.12 568 TYR B CA 1
ATOM 10561 C C . TYR B 1 568 ? -31.234 -25.922 -9.359 1 98.12 568 TYR B C 1
ATOM 10563 O O . TYR B 1 568 ? -32.188 -25.188 -9.539 1 98.12 568 TYR B O 1
ATOM 10571 N N . ILE B 1 569 ? -29.984 -25.578 -9.719 1 98.31 569 ILE B N 1
ATOM 10572 C CA . ILE B 1 569 ? -29.688 -24.391 -10.5 1 98.31 569 ILE B CA 1
ATOM 10573 C C . ILE B 1 569 ? -28.875 -24.766 -11.734 1 98.31 569 ILE B C 1
ATOM 10575 O O . ILE B 1 569 ? -27.812 -25.375 -11.625 1 98.31 569 ILE B O 1
ATOM 10579 N N . LYS B 1 570 ? -29.312 -24.391 -12.875 1 98.19 570 LYS B N 1
ATOM 10580 C CA . LYS B 1 570 ? -28.578 -24.609 -14.125 1 98.19 570 LYS B CA 1
ATOM 10581 C C . LYS B 1 570 ? -28 -23.297 -14.641 1 98.19 570 LYS B C 1
ATOM 10583 O O . LYS B 1 570 ? -28.703 -22.297 -14.742 1 98.19 570 LYS B O 1
ATOM 10588 N N . ILE B 1 571 ? -26.75 -23.297 -14.898 1 98.25 571 ILE B N 1
ATOM 10589 C CA . ILE B 1 571 ? -26.062 -22.156 -15.492 1 98.25 571 ILE B CA 1
ATOM 10590 C C . ILE B 1 571 ? -25.656 -22.5 -16.922 1 98.25 571 ILE B C 1
ATOM 10592 O O . ILE B 1 571 ? -24.844 -23.391 -17.156 1 98.25 571 ILE B O 1
ATOM 10596 N N . LYS B 1 572 ? -26.141 -21.766 -17.859 1 97.12 572 LYS B N 1
ATOM 10597 C CA . LYS B 1 572 ? -25.891 -22.062 -19.266 1 97.12 572 LYS B CA 1
ATOM 10598 C C . LYS B 1 572 ? -24.594 -21.406 -19.75 1 97.12 572 LYS B C 1
ATOM 10600 O O . LYS B 1 572 ? -23.891 -21.969 -20.578 1 97.12 572 LYS B O 1
ATOM 10605 N N . SER B 1 573 ? -24.391 -20.203 -19.297 1 96.44 573 SER B N 1
ATOM 10606 C CA . SER B 1 573 ? -23.188 -19.422 -19.594 1 96.44 573 SER B CA 1
ATOM 10607 C C . SER B 1 573 ? -22.891 -18.422 -18.484 1 96.44 573 SER B C 1
ATOM 10609 O O . SER B 1 573 ? -23.797 -17.984 -17.781 1 96.44 573 SER B O 1
ATOM 10611 N N . PHE B 1 574 ? -21.656 -18.156 -18.328 1 96.19 574 PHE B N 1
ATOM 10612 C CA . PHE B 1 574 ? -21.266 -17.219 -17.297 1 96.19 574 PHE B CA 1
ATOM 10613 C C . PHE B 1 574 ? -21.219 -15.797 -17.844 1 96.19 574 PHE B C 1
ATOM 10615 O O . PHE B 1 574 ? -20.141 -15.258 -18.078 1 96.19 574 PHE B O 1
ATOM 10622 N N . THR B 1 575 ? -22.312 -15.234 -17.984 1 92.25 575 THR B N 1
ATOM 10623 C CA . THR B 1 575 ? -22.406 -13.828 -18.344 1 92.25 575 THR B CA 1
ATOM 10624 C C . THR B 1 575 ? -22.328 -12.938 -17.109 1 92.25 575 THR B C 1
ATOM 10626 O O . THR B 1 575 ? -22.281 -13.438 -15.984 1 92.25 575 THR B O 1
ATOM 10629 N N . ALA B 1 576 ? -22.344 -11.68 -17.297 1 85.62 576 ALA B N 1
ATOM 10630 C CA . ALA B 1 576 ? -22.156 -10.734 -16.203 1 85.62 576 ALA B CA 1
ATOM 10631 C C . ALA B 1 576 ? -23.297 -10.836 -15.195 1 85.62 576 ALA B C 1
ATOM 10633 O O . ALA B 1 576 ? -23.094 -10.719 -13.984 1 85.62 576 ALA B O 1
ATOM 10634 N N . SER B 1 577 ? -24.516 -11.172 -15.641 1 88.06 577 SER B N 1
ATOM 10635 C CA . SER B 1 577 ? -25.703 -11.148 -14.789 1 88.06 577 SER B CA 1
ATOM 10636 C C . SER B 1 577 ? -25.844 -12.438 -13.992 1 88.06 577 SER B C 1
ATOM 10638 O O . SER B 1 577 ? -26.578 -12.492 -13.008 1 88.06 577 SER B O 1
ATOM 10640 N N . VAL B 1 578 ? -25.125 -13.375 -14.391 1 93.38 578 VAL B N 1
ATOM 10641 C CA . VAL B 1 578 ? -25.344 -14.711 -13.844 1 93.38 578 VAL B CA 1
ATOM 10642 C C . VAL B 1 578 ? -25 -14.711 -12.352 1 93.38 578 VAL B C 1
ATOM 10644 O O . VAL B 1 578 ? -25.719 -15.328 -11.555 1 93.38 578 VAL B O 1
ATOM 10647 N N . SER B 1 579 ? -23.938 -14.039 -11.914 1 91.62 579 SER B N 1
ATOM 10648 C CA . SER B 1 579 ? -23.516 -14.07 -10.516 1 91.62 579 SER B CA 1
ATOM 10649 C C . SER B 1 579 ? -24.578 -13.453 -9.609 1 91.62 579 SER B C 1
ATOM 10651 O O . SER B 1 579 ? -24.891 -14.008 -8.547 1 91.62 579 SER B O 1
ATOM 10653 N N . TRP B 1 580 ? -25.156 -12.383 -9.953 1 89.38 580 TRP B N 1
ATOM 10654 C CA . TRP B 1 580 ? -26.125 -11.758 -9.047 1 89.38 580 TRP B CA 1
ATOM 10655 C C . TRP B 1 580 ? -27.469 -12.484 -9.094 1 89.38 580 TRP B C 1
ATOM 10657 O O . TRP B 1 580 ? -28.172 -12.562 -8.078 1 89.38 580 TRP B O 1
ATOM 10667 N N . GLU B 1 581 ? -27.812 -13.055 -10.32 1 91.62 581 GLU B N 1
ATOM 10668 C CA . GLU B 1 581 ? -29 -13.898 -10.391 1 91.62 581 GLU B CA 1
ATOM 10669 C C . GLU B 1 581 ? -28.859 -15.133 -9.5 1 91.62 581 GLU B C 1
ATOM 10671 O O . GLU B 1 581 ? -29.797 -15.5 -8.789 1 91.62 581 GLU B O 1
ATOM 10676 N N . PHE B 1 582 ? -27.734 -15.758 -9.578 1 95.69 582 PHE B N 1
ATOM 10677 C CA . PHE B 1 582 ? -27.422 -16.891 -8.719 1 95.69 582 PHE B CA 1
ATOM 10678 C C . PHE B 1 582 ? -27.578 -16.531 -7.25 1 95.69 582 PHE B C 1
ATOM 10680 O O . PHE B 1 582 ? -28.172 -17.281 -6.477 1 95.69 582 PHE B O 1
ATOM 10687 N N . LYS B 1 583 ? -27.031 -15.391 -6.891 1 93 583 LYS B N 1
ATOM 10688 C CA . LYS B 1 583 ? -27.109 -14.898 -5.52 1 93 583 LYS B CA 1
ATOM 10689 C C . LYS B 1 583 ? -28.562 -14.75 -5.066 1 93 583 LYS B C 1
ATOM 10691 O O . LYS B 1 583 ? -28.922 -15.156 -3.959 1 93 583 LYS B O 1
ATOM 10696 N N . GLU B 1 584 ? -29.391 -14.227 -5.883 1 90.69 584 GLU B N 1
ATOM 10697 C CA . GLU B 1 584 ? -30.797 -14.062 -5.562 1 90.69 584 GLU B CA 1
ATOM 10698 C C . GLU B 1 584 ? -31.469 -15.406 -5.297 1 90.69 584 GLU B C 1
ATOM 10700 O O . GLU B 1 584 ? -32.281 -15.531 -4.371 1 90.69 584 GLU B O 1
ATOM 10705 N N . ILE B 1 585 ? -31.094 -16.297 -6.066 1 94.81 585 ILE B N 1
ATOM 10706 C CA . ILE B 1 585 ? -31.688 -17.625 -5.945 1 94.81 585 ILE B CA 1
ATOM 10707 C C . ILE B 1 585 ? -31.281 -18.25 -4.613 1 94.81 585 ILE B C 1
ATOM 10709 O O . ILE B 1 585 ? -32.156 -18.703 -3.85 1 94.81 585 ILE B O 1
ATOM 10713 N N . ILE B 1 586 ? -30 -18.266 -4.305 1 95.38 586 ILE B N 1
ATOM 10714 C CA . ILE B 1 586 ? -29.562 -18.984 -3.109 1 95.38 586 ILE B CA 1
ATOM 10715 C C . ILE B 1 586 ? -30.031 -18.234 -1.864 1 95.38 586 ILE B C 1
ATOM 10717 O O . ILE B 1 586 ? -30.266 -18.844 -0.817 1 95.38 586 ILE B O 1
ATOM 10721 N N . ASP B 1 587 ? -30.188 -16.969 -1.966 1 90.56 587 ASP B N 1
ATOM 10722 C CA . ASP B 1 587 ? -30.672 -16.172 -0.84 1 90.56 587 ASP B CA 1
ATOM 10723 C C . ASP B 1 587 ? -32.125 -16.484 -0.536 1 90.56 587 ASP B C 1
ATOM 10725 O O . ASP B 1 587 ? -32.594 -16.281 0.585 1 90.56 587 ASP B O 1
ATOM 10729 N N . SER B 1 588 ? -32.844 -16.953 -1.463 1 92.31 588 SER B N 1
ATOM 10730 C CA . SER B 1 588 ? -34.25 -17.25 -1.291 1 92.31 588 SER B CA 1
ATOM 10731 C C . SER B 1 588 ? -34.469 -18.625 -0.67 1 92.31 588 SER B C 1
ATOM 10733 O O . SER B 1 588 ? -35.562 -18.969 -0.27 1 92.31 588 SER B O 1
ATOM 10735 N N . ILE B 1 589 ? -33.406 -19.406 -0.572 1 95.81 589 ILE B N 1
ATOM 10736 C CA . ILE B 1 589 ? -33.5 -20.75 -0.002 1 95.81 589 ILE B CA 1
ATOM 10737 C C . ILE B 1 589 ? -33.5 -20.656 1.522 1 95.81 589 ILE B C 1
ATOM 10739 O O . ILE B 1 589 ? -32.531 -20.188 2.121 1 95.81 589 ILE B O 1
ATOM 10743 N N . GLU B 1 590 ? -34.531 -21.141 2.152 1 93.69 590 GLU B N 1
ATOM 10744 C CA . GLU B 1 590 ? -34.625 -21.141 3.609 1 93.69 590 GLU B CA 1
ATOM 10745 C C . GLU B 1 590 ? -33.781 -22.266 4.219 1 93.69 590 GLU B C 1
ATOM 10747 O O . GLU B 1 590 ? -33.781 -23.391 3.725 1 93.69 590 GLU B O 1
ATOM 10752 N N . ASN B 1 591 ? -33.031 -22 5.219 1 95 591 ASN B N 1
ATOM 10753 C CA . ASN B 1 591 ? -32.188 -22.938 5.945 1 95 591 ASN B CA 1
ATOM 10754 C C . ASN B 1 591 ? -31.281 -23.719 5 1 95 591 ASN B C 1
ATOM 10756 O O . ASN B 1 591 ? -31.266 -24.953 5.027 1 95 591 ASN B O 1
ATOM 10760 N N . PRO B 1 592 ? -30.562 -23.016 4.234 1 96.25 592 PRO B N 1
ATOM 10761 C CA . PRO B 1 592 ? -29.734 -23.688 3.232 1 96.25 592 PRO B CA 1
ATOM 10762 C C . PRO B 1 592 ? -28.797 -24.734 3.84 1 96.25 592 PRO B C 1
ATOM 10764 O O . PRO B 1 592 ? -28.438 -25.703 3.178 1 96.25 592 PRO B O 1
ATOM 10767 N N . GLU B 1 593 ? -28.406 -24.641 5.074 1 95.44 593 GLU B N 1
ATOM 10768 C CA . GLU B 1 593 ? -27.484 -25.547 5.727 1 95.44 593 GLU B CA 1
ATOM 10769 C C . GLU B 1 593 ? -28.062 -26.969 5.812 1 95.44 593 GLU B C 1
ATOM 10771 O O . GLU B 1 593 ? -27.328 -27.922 6.043 1 95.44 593 GLU B O 1
ATOM 10776 N N . GLU B 1 594 ? -29.375 -27.031 5.586 1 96.38 594 GLU B N 1
ATOM 10777 C CA . GLU B 1 594 ? -30.062 -28.328 5.645 1 96.38 594 GLU B CA 1
ATOM 10778 C C . GLU B 1 594 ? -30.391 -28.828 4.246 1 96.38 594 GLU B C 1
ATOM 10780 O O . GLU B 1 594 ? -31.016 -29.891 4.094 1 96.38 594 GLU B O 1
ATOM 10785 N N . LYS B 1 595 ? -29.984 -28.109 3.244 1 97.69 595 LYS B N 1
ATOM 10786 C CA . LYS B 1 595 ? -30.406 -28.391 1.879 1 97.69 595 LYS B CA 1
ATOM 10787 C C . LYS B 1 595 ? -29.25 -28.875 1.023 1 97.69 595 LYS B C 1
ATOM 10789 O O . LYS B 1 595 ? -28.078 -28.656 1.373 1 97.69 595 LYS B O 1
ATOM 10794 N N . VAL B 1 596 ? -29.578 -29.625 -0.055 1 98.31 596 VAL B N 1
ATOM 10795 C CA . VAL B 1 596 ? -28.641 -30.016 -1.096 1 98.31 596 VAL B CA 1
ATOM 10796 C C . VAL B 1 596 ? -28.75 -29.062 -2.283 1 98.31 596 VAL B C 1
ATOM 10798 O O . VAL B 1 596 ? -29.859 -28.797 -2.773 1 98.31 596 VAL B O 1
ATOM 10801 N N . LEU B 1 597 ? -27.641 -28.453 -2.676 1 98.69 597 LEU B N 1
ATOM 10802 C CA . LEU B 1 597 ? -27.594 -27.578 -3.842 1 98.69 597 LEU B CA 1
ATOM 10803 C C . LEU B 1 597 ? -27.016 -28.312 -5.047 1 98.69 597 LEU B C 1
ATOM 10805 O O . LEU B 1 597 ? -25.938 -28.922 -4.957 1 98.69 597 LEU B O 1
ATOM 10809 N N . VAL B 1 598 ? -27.734 -28.391 -6.109 1 98.69 598 VAL B N 1
ATOM 10810 C CA . VAL B 1 598 ? -27.25 -28.969 -7.367 1 98.69 598 VAL B CA 1
ATOM 10811 C C . VAL B 1 598 ? -26.922 -27.844 -8.352 1 98.69 598 VAL B C 1
ATOM 10813 O O . VAL B 1 598 ? -27.797 -27.031 -8.688 1 98.69 598 VAL B O 1
ATOM 10816 N N . ILE B 1 599 ? -25.734 -27.75 -8.766 1 98.81 599 ILE B N 1
ATOM 10817 C CA . ILE B 1 599 ? -25.312 -26.797 -9.789 1 98.81 599 ILE B CA 1
ATOM 10818 C C . ILE B 1 599 ? -25.016 -27.547 -11.094 1 98.81 599 ILE B C 1
ATOM 10820 O O . ILE B 1 599 ? -24.078 -28.344 -11.156 1 98.81 599 ILE B O 1
ATOM 10824 N N . ASP B 1 600 ? -25.781 -27.297 -12.086 1 98.75 600 ASP B N 1
ATOM 10825 C CA . ASP B 1 600 ? -25.672 -27.969 -13.375 1 98.75 600 ASP B CA 1
ATOM 10826 C C . ASP B 1 600 ? -24.859 -27.141 -14.367 1 98.75 600 ASP B C 1
ATOM 10828 O O . ASP B 1 600 ? -25.328 -26.109 -14.859 1 98.75 600 ASP B O 1
ATOM 10832 N N . LEU B 1 601 ? -23.641 -27.594 -14.68 1 98.75 601 LEU B N 1
ATOM 10833 C CA . LEU B 1 601 ? -22.734 -26.922 -15.594 1 98.75 601 LEU B CA 1
ATOM 10834 C C . LEU B 1 601 ? -22.594 -27.688 -16.891 1 98.75 601 LEU B C 1
ATOM 10836 O O . LEU B 1 601 ? -21.688 -27.438 -17.688 1 98.75 601 LEU B O 1
ATOM 10840 N N . ARG B 1 602 ? -23.453 -28.688 -17.156 1 98.06 602 ARG B N 1
ATOM 10841 C CA . ARG B 1 602 ? -23.422 -29.438 -18.406 1 98.06 602 ARG B CA 1
ATOM 10842 C C . ARG B 1 602 ? -23.641 -28.516 -19.594 1 98.06 602 ARG B C 1
ATOM 10844 O O . ARG B 1 602 ? -24.5 -27.625 -19.547 1 98.06 602 ARG B O 1
ATOM 10851 N N . ASP B 1 603 ? -22.797 -28.75 -20.578 1 97.31 603 ASP B N 1
ATOM 10852 C CA . ASP B 1 603 ? -22.891 -28.047 -21.859 1 97.31 603 ASP B CA 1
ATOM 10853 C C . ASP B 1 603 ? -22.578 -26.562 -21.688 1 97.31 603 ASP B C 1
ATOM 10855 O O . ASP B 1 603 ? -22.984 -25.734 -22.5 1 97.31 603 ASP B O 1
ATOM 10859 N N . ASN B 1 604 ? -21.938 -26.203 -20.609 1 97.94 604 ASN B N 1
ATOM 10860 C CA . ASN B 1 604 ? -21.547 -24.812 -20.344 1 97.94 604 ASN B CA 1
ATOM 10861 C C . ASN B 1 604 ? -20.094 -24.562 -20.734 1 97.94 604 ASN B C 1
ATOM 10863 O O . ASN B 1 604 ? -19.172 -25.047 -20.062 1 97.94 604 ASN B O 1
ATOM 10867 N N . LEU B 1 605 ? -19.875 -23.766 -21.688 1 95.88 605 LEU B N 1
ATOM 10868 C CA . LEU B 1 605 ? -18.547 -23.562 -22.266 1 95.88 605 LEU B CA 1
ATOM 10869 C C . LEU B 1 605 ? -17.781 -22.484 -21.5 1 95.88 605 LEU B C 1
ATOM 10871 O O . LEU B 1 605 ? -16.672 -22.125 -21.891 1 95.88 605 LEU B O 1
ATOM 10875 N N . GLY B 1 606 ? -18.359 -21.969 -20.5 1 96.81 606 GLY B N 1
ATOM 10876 C CA . GLY B 1 606 ? -17.672 -21 -19.656 1 96.81 606 GLY B CA 1
ATOM 10877 C C . GLY B 1 606 ? -18.219 -19.594 -19.797 1 96.81 606 GLY B C 1
ATOM 10878 O O . GLY B 1 606 ? -19.438 -19.391 -19.844 1 96.81 606 GLY B O 1
ATOM 10879 N N . GLY B 1 607 ? -17.359 -18.594 -19.75 1 94.75 607 GLY B N 1
ATOM 10880 C CA . GLY B 1 607 ? -17.688 -17.172 -19.781 1 94.75 607 GLY B CA 1
ATOM 10881 C C . GLY B 1 607 ? -16.781 -16.328 -18.906 1 94.75 607 GLY B C 1
ATOM 10882 O O . GLY B 1 607 ? -15.578 -16.547 -18.859 1 94.75 607 GLY B O 1
ATOM 10883 N N . LEU B 1 608 ? -17.328 -15.398 -18.312 1 93.44 608 LEU B N 1
ATOM 10884 C CA . LEU B 1 608 ? -16.562 -14.453 -17.531 1 93.44 608 LEU B CA 1
ATOM 10885 C C . LEU B 1 608 ? -16.016 -15.117 -16.266 1 93.44 608 LEU B C 1
ATOM 10887 O O . LEU B 1 608 ? -16.797 -15.664 -15.469 1 93.44 608 LEU B O 1
ATOM 10891 N N . ALA B 1 609 ? -14.68 -14.969 -16.016 1 94.88 609 ALA B N 1
ATOM 10892 C CA . ALA B 1 609 ? -14.047 -15.5 -14.805 1 94.88 609 ALA B CA 1
ATOM 10893 C C . ALA B 1 609 ? -14.562 -14.797 -13.555 1 94.88 609 ALA B C 1
ATOM 10895 O O . ALA B 1 609 ? -14.719 -15.43 -12.5 1 94.88 609 ALA B O 1
ATOM 10896 N N . THR B 1 610 ? -14.914 -13.586 -13.656 1 93.12 610 THR B N 1
ATOM 10897 C CA . THR B 1 610 ? -15.398 -12.812 -12.516 1 93.12 610 THR B CA 1
ATOM 10898 C C . THR B 1 610 ? -16.734 -13.359 -12.016 1 93.12 610 THR B C 1
ATOM 10900 O O . THR B 1 610 ? -17 -13.359 -10.812 1 93.12 610 THR B O 1
ATOM 10903 N N . SER B 1 611 ? -17.547 -13.836 -12.953 1 94.5 611 S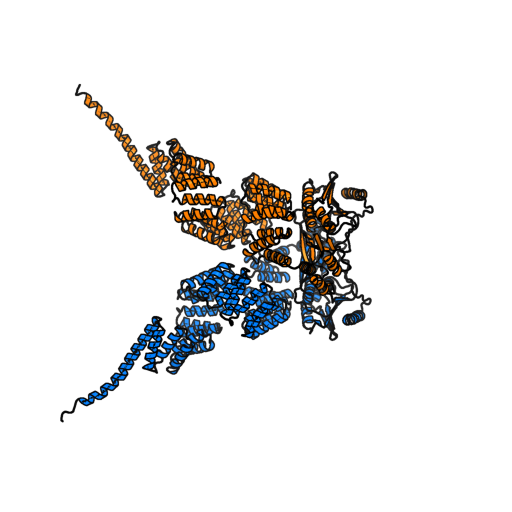ER B N 1
ATOM 10904 C CA . SER B 1 611 ? -18.844 -14.391 -12.578 1 94.5 611 SER B CA 1
ATOM 10905 C C . SER B 1 611 ? -18.672 -15.672 -11.773 1 94.5 611 SER B C 1
ATOM 10907 O O . SER B 1 611 ? -19.328 -15.859 -10.742 1 94.5 611 SER B O 1
ATOM 10909 N N . SER B 1 612 ? -17.859 -16.531 -12.211 1 96.94 612 SER B N 1
ATOM 10910 C CA . SER B 1 612 ? -17.609 -17.766 -11.453 1 96.94 612 SER B CA 1
ATOM 10911 C C . SER B 1 612 ? -16.938 -17.453 -10.117 1 96.94 612 SER B C 1
ATOM 10913 O O . SER B 1 612 ? -17.234 -18.109 -9.109 1 96.94 612 SER B O 1
ATOM 10915 N N . ALA B 1 613 ? -16.047 -16.5 -10.086 1 96.06 613 ALA B N 1
ATOM 10916 C CA . ALA B 1 613 ? -15.375 -16.094 -8.852 1 96.06 613 ALA B CA 1
ATOM 10917 C C . ALA B 1 613 ? -16.391 -15.57 -7.836 1 96.06 613 ALA B C 1
ATOM 10919 O O . ALA B 1 613 ? -16.281 -15.859 -6.641 1 96.06 613 ALA B O 1
ATOM 10920 N N . ASP B 1 614 ? -17.312 -14.805 -8.32 1 95.5 614 ASP B N 1
ATOM 10921 C CA . ASP B 1 614 ? -18.359 -14.289 -7.434 1 95.5 614 ASP B CA 1
ATOM 10922 C C . ASP B 1 614 ? -19.156 -15.422 -6.812 1 95.5 614 ASP B C 1
ATOM 10924 O O . ASP B 1 614 ? -19.453 -15.398 -5.617 1 95.5 614 ASP B O 1
ATOM 10928 N N . ILE B 1 615 ? -19.516 -16.359 -7.613 1 97.62 615 ILE B N 1
ATOM 10929 C CA . ILE B 1 615 ? -20.297 -17.5 -7.113 1 97.62 615 ILE B CA 1
ATOM 10930 C C . ILE B 1 615 ? -19.469 -18.266 -6.082 1 97.62 615 ILE B C 1
ATOM 10932 O O . ILE B 1 615 ? -19.984 -18.688 -5.043 1 97.62 615 ILE B O 1
ATOM 10936 N N . LEU B 1 616 ? -18.172 -18.422 -6.355 1 98.06 616 LEU B N 1
ATOM 10937 C CA . LEU B 1 616 ? -17.281 -19.031 -5.375 1 98.06 616 LEU B CA 1
ATOM 10938 C C . LEU B 1 616 ? -17.25 -18.219 -4.086 1 98.06 616 LEU B C 1
ATOM 10940 O O . LEU B 1 616 ? -17.25 -18.797 -2.99 1 98.06 616 LEU B O 1
ATOM 10944 N N . ASP B 1 617 ? -17.234 -16.953 -4.211 1 96.44 617 ASP B N 1
ATOM 10945 C CA . ASP B 1 617 ? -17.234 -16.078 -3.047 1 96.44 617 ASP B CA 1
ATOM 10946 C C . ASP B 1 617 ? -18.469 -16.297 -2.182 1 96.44 617 ASP B C 1
ATOM 10948 O O . ASP B 1 617 ? -18.391 -16.234 -0.953 1 96.44 617 ASP B O 1
ATOM 10952 N N . TYR B 1 618 ? -19.656 -16.672 -2.805 1 96.62 618 TYR B N 1
ATOM 10953 C CA . TYR B 1 618 ? -20.891 -16.906 -2.076 1 96.62 618 TYR B CA 1
ATOM 10954 C C . TYR B 1 618 ? -20.844 -18.219 -1.304 1 96.62 618 TYR B C 1
ATOM 10956 O O . TYR B 1 618 ? -21.469 -18.344 -0.247 1 96.62 618 TYR B O 1
ATOM 10964 N N . LEU B 1 619 ? -20.109 -19.141 -1.823 1 97.94 619 LEU B N 1
ATOM 10965 C CA . LEU B 1 619 ? -20.281 -20.5 -1.348 1 97.94 619 LEU B CA 1
ATOM 10966 C C . LEU B 1 619 ? -19.078 -20.953 -0.537 1 97.94 619 LEU B C 1
ATOM 10968 O O . LEU B 1 619 ? -19.125 -21.984 0.138 1 97.94 619 LEU B O 1
ATOM 10972 N N . LEU B 1 620 ? -17.953 -20.188 -0.594 1 97.12 620 LEU B N 1
ATOM 10973 C CA . LEU B 1 620 ? -16.719 -20.609 0.05 1 97.12 620 LEU B CA 1
ATOM 10974 C C . LEU B 1 620 ? -16.422 -19.75 1.281 1 97.12 620 LEU B C 1
ATOM 10976 O O . LEU B 1 620 ? -16.938 -18.656 1.414 1 97.12 620 LEU B O 1
ATOM 10980 N N . PRO B 1 621 ? -15.641 -20.312 2.236 1 94.81 621 PRO B N 1
ATOM 10981 C CA . PRO B 1 621 ? -15.109 -19.469 3.311 1 94.81 621 PRO B CA 1
ATOM 10982 C C . PRO B 1 621 ? -14 -18.531 2.832 1 94.81 621 PRO B C 1
ATOM 10984 O O . PRO B 1 621 ? -13.68 -18.5 1.642 1 94.81 621 PRO B O 1
ATOM 10987 N N . ALA B 1 622 ? -13.5 -17.734 3.732 1 94.19 622 ALA B N 1
ATOM 10988 C CA . ALA B 1 622 ? -12.43 -16.812 3.367 1 94.19 622 ALA B CA 1
ATOM 10989 C C . ALA B 1 622 ? -11.227 -17.562 2.797 1 94.19 622 ALA B C 1
ATOM 10991 O O . ALA B 1 622 ? -10.68 -18.453 3.445 1 94.19 622 ALA B O 1
ATOM 10992 N N . CYS B 1 623 ? -10.867 -17.234 1.558 1 96.19 623 CYS B N 1
ATOM 10993 C CA . CYS B 1 623 ? -9.734 -17.875 0.884 1 96.19 623 CYS B CA 1
ATOM 10994 C C . CYS B 1 623 ? -9.461 -17.203 -0.459 1 96.19 623 CYS B C 1
ATOM 10996 O O . CYS B 1 623 ? -10.172 -16.281 -0.856 1 96.19 623 CYS B O 1
ATOM 10998 N N . THR B 1 624 ? -8.336 -17.578 -1.047 1 96.75 624 THR B N 1
ATOM 10999 C CA . THR B 1 624 ? -8.141 -17.297 -2.465 1 96.75 624 THR B CA 1
ATOM 11000 C C . THR B 1 624 ? -8.844 -18.344 -3.326 1 96.75 624 THR B C 1
ATOM 11002 O O . THR B 1 624 ? -8.5 -19.516 -3.295 1 96.75 624 THR B O 1
ATOM 11005 N N . THR B 1 625 ? -9.805 -17.906 -4.07 1 97.25 625 THR B N 1
ATOM 11006 C CA . THR B 1 625 ? -10.633 -18.875 -4.781 1 97.25 625 THR B CA 1
ATOM 11007 C C . THR B 1 625 ? -9.922 -19.375 -6.035 1 97.25 625 THR B C 1
ATOM 11009 O O . THR B 1 625 ? -9.992 -20.562 -6.355 1 97.25 625 THR B O 1
ATOM 11012 N N . SER B 1 626 ? -9.328 -18.484 -6.734 1 97.69 626 SER B N 1
ATOM 11013 C CA . SER B 1 626 ? -8.578 -18.734 -7.961 1 97.69 626 SER B CA 1
ATOM 11014 C C . SER B 1 626 ? -7.656 -17.562 -8.297 1 97.69 626 SER B C 1
ATOM 11016 O O . SER B 1 626 ? -7.703 -16.531 -7.641 1 97.69 626 SER B O 1
ATOM 11018 N N . TYR B 1 627 ? -6.785 -17.844 -9.18 1 97.25 627 TYR B N 1
ATOM 11019 C CA . TYR B 1 627 ? -5.906 -16.75 -9.609 1 97.25 627 TYR B CA 1
ATOM 11020 C C . TYR B 1 627 ? -5.422 -16.969 -11.031 1 97.25 627 TYR B C 1
ATOM 11022 O O . TYR B 1 627 ? -5.465 -18.094 -11.547 1 97.25 627 TYR B O 1
ATOM 11030 N N . ILE B 1 628 ? -5.074 -15.898 -11.711 1 97.44 628 ILE B N 1
ATOM 11031 C CA . ILE B 1 628 ? -4.562 -15.961 -13.07 1 97.44 628 ILE B CA 1
ATOM 11032 C C . ILE B 1 628 ? -3.053 -15.734 -13.07 1 97.44 628 ILE B C 1
ATOM 11034 O O . ILE B 1 628 ? -2.521 -15.062 -12.188 1 97.44 628 ILE B O 1
ATOM 11038 N N . VAL B 1 629 ? -2.316 -16.359 -13.961 1 97.44 629 VAL B N 1
ATOM 11039 C CA . VAL B 1 629 ? -0.875 -16.219 -14.133 1 97.44 629 VAL B CA 1
ATOM 11040 C C . VAL B 1 629 ? -0.572 -15.711 -15.539 1 97.44 629 VAL B C 1
ATOM 11042 O O . VAL B 1 629 ? -0.808 -16.406 -16.531 1 97.44 629 VAL B O 1
ATOM 11045 N N . TYR B 1 630 ? 0.025 -14.539 -15.664 1 96.38 630 TYR B N 1
ATOM 11046 C CA . TYR B 1 630 ? 0.342 -13.938 -16.953 1 96.38 630 TYR B CA 1
ATOM 11047 C C . TYR B 1 630 ? 1.642 -14.5 -17.516 1 96.38 630 TYR B C 1
ATOM 11049 O O . TYR B 1 630 ? 2.289 -15.336 -16.875 1 96.38 630 TYR B O 1
ATOM 11057 N N . ARG B 1 631 ? 1.938 -14.07 -18.766 1 94.12 631 ARG B N 1
ATOM 11058 C CA . ARG B 1 631 ? 3.078 -14.586 -19.516 1 94.12 631 ARG B CA 1
ATOM 11059 C C . ARG B 1 631 ? 4.375 -14.391 -18.734 1 94.12 631 ARG B C 1
ATOM 11061 O O . ARG B 1 631 ? 5.27 -15.242 -18.797 1 94.12 631 ARG B O 1
ATOM 11068 N N . ASP B 1 632 ? 4.457 -13.336 -17.922 1 91.81 632 ASP B N 1
ATOM 11069 C CA . ASP B 1 632 ? 5.676 -13.023 -17.188 1 91.81 632 ASP B CA 1
ATOM 11070 C C . ASP B 1 632 ? 5.617 -13.578 -15.758 1 91.81 632 ASP B C 1
ATOM 11072 O O . ASP B 1 632 ? 6.492 -13.297 -14.945 1 91.81 632 ASP B O 1
ATOM 11076 N N . GLY B 1 633 ? 4.598 -14.266 -15.438 1 93.44 633 GLY B N 1
ATOM 11077 C CA . GLY B 1 633 ? 4.496 -14.922 -14.148 1 93.44 633 GLY B CA 1
ATOM 11078 C C . GLY B 1 633 ? 3.775 -14.086 -13.102 1 93.44 633 GLY B C 1
ATOM 11079 O O . GLY B 1 633 ? 3.451 -14.578 -12.023 1 93.44 633 GLY B O 1
ATOM 11080 N N . TYR B 1 634 ? 3.545 -12.844 -13.414 1 92.38 634 TYR B N 1
ATOM 11081 C CA . TYR B 1 634 ? 2.779 -12.031 -12.477 1 92.38 634 TYR B CA 1
ATOM 11082 C C . TYR B 1 634 ? 1.347 -12.539 -12.359 1 92.38 634 TYR B C 1
ATOM 11084 O O . TYR B 1 634 ? 0.823 -13.156 -13.297 1 92.38 634 TYR B O 1
ATOM 11092 N N . MET B 1 635 ? 0.784 -12.258 -11.18 1 95.31 635 MET B N 1
ATOM 11093 C CA . MET B 1 635 ? -0.489 -12.914 -10.891 1 95.31 635 MET B CA 1
ATOM 11094 C C . MET B 1 635 ? -1.541 -11.898 -10.461 1 95.31 635 MET B C 1
ATOM 11096 O O . MET B 1 635 ? -1.203 -10.797 -10.023 1 95.31 635 MET B O 1
ATOM 11100 N N . TYR B 1 636 ? -2.783 -12.242 -10.688 1 95.25 636 TYR B N 1
ATOM 11101 C CA . TYR B 1 636 ? -3.959 -11.57 -10.156 1 95.25 636 TYR B CA 1
ATOM 11102 C C . TYR B 1 636 ? -4.895 -12.562 -9.469 1 95.25 636 TYR B C 1
ATOM 11104 O O . TYR B 1 636 ? -5.277 -13.57 -10.062 1 95.25 636 TYR B O 1
ATOM 11112 N N . SER B 1 637 ? -5.297 -12.273 -8.203 1 96.44 637 SER B N 1
ATOM 11113 C CA . SER B 1 637 ? -6.031 -13.234 -7.391 1 96.44 637 SER B CA 1
ATOM 11114 C C . SER B 1 637 ? -7.484 -12.812 -7.215 1 96.44 637 SER B C 1
ATOM 11116 O O . SER B 1 637 ? -7.789 -11.625 -7.164 1 96.44 637 SER B O 1
ATOM 11118 N N . TYR B 1 638 ? -8.359 -13.812 -7.238 1 96.56 638 TYR B N 1
ATOM 11119 C CA . TYR B 1 638 ? -9.75 -13.664 -6.805 1 96.56 638 TYR B CA 1
ATOM 11120 C C . TYR B 1 638 ? -9.93 -14.195 -5.387 1 96.56 638 TYR B C 1
ATOM 11122 O O . TYR B 1 638 ? -9.375 -15.234 -5.031 1 96.56 638 TYR B O 1
ATOM 11130 N N . TYR B 1 639 ? -10.75 -13.492 -4.555 1 95.56 639 TYR B N 1
ATOM 11131 C CA . TYR B 1 639 ? -10.859 -13.836 -3.141 1 95.56 639 TYR B CA 1
ATOM 11132 C C . TYR B 1 639 ? -12.312 -14.078 -2.748 1 95.56 639 TYR B C 1
ATOM 11134 O O . TYR B 1 639 ? -13.234 -13.625 -3.436 1 95.56 639 TYR B O 1
ATOM 11142 N N . SER B 1 640 ? -12.445 -14.914 -1.781 1 95.44 640 SER B N 1
ATOM 11143 C CA . SER B 1 640 ? -13.695 -15.078 -1.051 1 95.44 640 SER B CA 1
ATOM 11144 C C . SER B 1 640 ? -13.57 -14.555 0.377 1 95.44 640 SER B C 1
ATOM 11146 O O . SER B 1 640 ? -12.547 -14.75 1.026 1 95.44 640 SER B O 1
ATOM 11148 N N . ASP B 1 641 ? -14.641 -13.875 0.8 1 91.62 641 ASP B N 1
ATOM 11149 C CA . ASP B 1 641 ? -14.656 -13.453 2.195 1 91.62 641 ASP B CA 1
ATOM 11150 C C . ASP B 1 641 ? -15.328 -14.492 3.082 1 91.62 641 ASP B C 1
ATOM 11152 O O . ASP B 1 641 ? -15.633 -15.602 2.627 1 91.62 641 ASP B O 1
ATOM 11156 N N . ALA B 1 642 ? -15.586 -14.156 4.371 1 92.06 642 ALA B N 1
ATOM 11157 C CA . ALA B 1 642 ? -16.047 -15.148 5.348 1 92.06 642 ALA B CA 1
ATOM 11158 C C . ALA B 1 642 ? -17.562 -15.273 5.336 1 92.06 642 ALA B C 1
ATOM 11160 O O . ALA B 1 642 ? -18.141 -16.047 6.109 1 92.06 642 ALA B O 1
ATOM 11161 N N . ALA B 1 643 ? -18.281 -14.586 4.426 1 93.56 643 ALA B N 1
ATOM 11162 C CA . ALA B 1 643 ? -19.734 -14.617 4.375 1 93.56 643 ALA B CA 1
ATOM 11163 C C . ALA B 1 643 ? -20.234 -15.797 3.547 1 93.56 643 ALA B C 1
ATOM 11165 O O . ALA B 1 643 ? -21.078 -15.625 2.656 1 93.56 643 ALA B O 1
ATOM 11166 N N . GLN B 1 644 ? -19.938 -16.969 3.932 1 94.62 644 GLN B N 1
ATOM 11167 C CA . GLN B 1 644 ? -20.25 -18.203 3.203 1 94.62 644 GLN B CA 1
ATOM 11168 C C . GLN B 1 644 ? -21.719 -18.594 3.41 1 94.62 644 GLN B C 1
ATOM 11170 O O . GLN B 1 644 ? -22.203 -18.625 4.543 1 94.62 644 GLN B O 1
ATOM 11175 N N . THR B 1 645 ? -22.469 -18.828 2.307 1 95.62 645 THR B N 1
ATOM 11176 C CA . THR B 1 645 ? -23.734 -19.562 2.387 1 95.62 645 THR B CA 1
ATOM 11177 C C . THR B 1 645 ? -23.484 -21.062 2.418 1 95.62 645 THR B C 1
ATOM 11179 O O . THR B 1 645 ? -23.094 -21.656 1.406 1 95.62 645 THR B O 1
ATOM 11182 N N . LYS B 1 646 ? -23.766 -21.672 3.486 1 96.25 646 LYS B N 1
ATOM 11183 C CA . LYS B 1 646 ? -23.453 -23.078 3.68 1 96.25 646 LYS B CA 1
ATOM 11184 C C . LYS B 1 646 ? -24.609 -23.969 3.236 1 96.25 646 LYS B C 1
ATOM 11186 O O . LYS B 1 646 ? -25.781 -23.625 3.469 1 96.25 646 LYS B O 1
ATOM 11191 N N . PHE B 1 647 ? -24.297 -24.969 2.596 1 97.94 647 PHE B N 1
ATOM 11192 C CA . PHE B 1 647 ? -25.234 -26.016 2.254 1 97.94 647 PHE B CA 1
ATOM 11193 C C . PHE B 1 647 ? -24.812 -27.344 2.865 1 97.94 647 PHE B C 1
ATOM 11195 O O . PHE B 1 647 ? -23.641 -27.531 3.199 1 97.94 647 PHE B O 1
ATOM 11202 N N . LYS B 1 648 ? -25.812 -28.234 3.055 1 97.38 648 LYS B N 1
ATOM 11203 C CA . LYS B 1 648 ? -25.484 -29.562 3.549 1 97.38 648 LYS B CA 1
ATOM 11204 C C . LYS B 1 648 ? -24.547 -30.297 2.586 1 97.38 648 LYS B C 1
ATOM 11206 O O . LYS B 1 648 ? -23.594 -30.953 3.012 1 97.38 648 LYS B O 1
ATOM 11211 N N . LYS B 1 649 ? -24.891 -30.172 1.351 1 98.06 649 LYS B N 1
ATOM 11212 C CA . LYS B 1 649 ? -24.141 -30.797 0.27 1 98.06 649 LYS B CA 1
ATOM 11213 C C . LYS B 1 649 ? -24.297 -30.016 -1.034 1 98.06 649 LYS B C 1
ATOM 11215 O O . LYS B 1 649 ? -25.359 -29.469 -1.308 1 98.06 649 LYS B O 1
ATOM 11220 N N . ILE B 1 650 ? -23.219 -30.016 -1.825 1 98.69 650 ILE B N 1
ATOM 11221 C CA . ILE B 1 650 ? -23.266 -29.391 -3.145 1 98.69 650 ILE B CA 1
ATOM 11222 C C . ILE B 1 650 ? -22.891 -30.422 -4.211 1 98.69 650 ILE B C 1
ATOM 11224 O O . ILE B 1 650 ? -21.844 -31.078 -4.125 1 98.69 650 ILE B O 1
ATOM 11228 N N . LEU B 1 651 ? -23.766 -30.656 -5.109 1 98.81 651 LEU B N 1
ATOM 11229 C CA . LEU B 1 651 ? -23.547 -31.547 -6.246 1 98.81 651 LEU B CA 1
ATOM 11230 C C . LEU B 1 651 ? -23.328 -30.75 -7.531 1 98.81 651 LEU B C 1
ATOM 11232 O O . LEU B 1 651 ? -24.172 -29.922 -7.895 1 98.81 651 LEU B O 1
ATOM 11236 N N . VAL B 1 652 ? -22.219 -30.938 -8.195 1 98.88 652 VAL B N 1
ATOM 11237 C CA . VAL B 1 652 ? -21.906 -30.219 -9.422 1 98.88 652 VAL B CA 1
ATOM 11238 C C . VAL B 1 652 ? -21.953 -31.156 -10.617 1 98.88 652 VAL B C 1
ATOM 11240 O O . VAL B 1 652 ? -21.25 -32.156 -10.641 1 98.88 652 VAL B O 1
ATOM 11243 N N . LEU B 1 653 ? -22.766 -30.844 -11.602 1 98.81 653 LEU B N 1
ATOM 11244 C CA . LEU B 1 653 ? -22.891 -31.672 -12.797 1 98.81 653 LEU B CA 1
ATOM 11245 C C . LEU B 1 653 ? -22.016 -31.125 -13.93 1 98.81 653 LEU B C 1
ATOM 11247 O O . LEU B 1 653 ? -22.109 -29.938 -14.266 1 98.81 653 LEU B O 1
ATOM 11251 N N . VAL B 1 654 ? -21.203 -31.984 -14.484 1 98.62 654 VAL B N 1
ATOM 11252 C CA . VAL B 1 654 ? -20.312 -31.562 -15.562 1 98.62 654 VAL B CA 1
ATOM 11253 C C . VAL B 1 654 ? -20.344 -32.594 -16.688 1 98.62 654 VAL B C 1
ATOM 11255 O O . VAL B 1 654 ? -20.859 -33.688 -16.531 1 98.62 654 VAL B O 1
ATOM 11258 N N . ASN B 1 655 ? -19.891 -32.25 -17.875 1 98.12 655 ASN B N 1
ATOM 11259 C CA . ASN B 1 655 ? -19.703 -33.125 -19 1 98.12 655 ASN B CA 1
ATOM 11260 C C . ASN B 1 655 ? -18.562 -32.656 -19.906 1 98.12 655 ASN B C 1
ATOM 11262 O O . ASN B 1 655 ? -17.75 -31.828 -19.5 1 98.12 655 ASN B O 1
ATOM 11266 N N . GLU B 1 656 ? -18.422 -33.188 -21.109 1 96.81 656 GLU B N 1
ATOM 11267 C CA . GLU B 1 656 ? -17.281 -32.969 -21.984 1 96.81 656 GLU B CA 1
ATOM 11268 C C . GLU B 1 656 ? -17.328 -31.578 -22.609 1 96.81 656 GLU B C 1
ATOM 11270 O O . GLU B 1 656 ? -16.375 -31.141 -23.234 1 96.81 656 GLU B O 1
ATOM 11275 N N . TYR B 1 657 ? -18.438 -30.844 -22.312 1 97.12 657 TYR B N 1
ATOM 11276 C CA . TYR B 1 657 ? -18.562 -29.5 -22.844 1 97.12 657 TYR B CA 1
ATOM 11277 C C . TYR B 1 657 ? -18.422 -28.453 -21.75 1 97.12 657 TYR B C 1
ATOM 11279 O O . TYR B 1 657 ? -18.438 -27.25 -22.031 1 97.12 657 TYR B O 1
ATOM 11287 N N . SER B 1 658 ? -18.312 -28.891 -20.516 1 97.94 658 SER B N 1
ATOM 11288 C CA . SER B 1 658 ? -18.031 -27.969 -19.422 1 97.94 658 SER B CA 1
ATOM 11289 C C . SER B 1 658 ? -16.594 -27.438 -19.5 1 97.94 658 SER B C 1
ATOM 11291 O O . SER B 1 658 ? -15.641 -28.219 -19.406 1 97.94 658 SER B O 1
ATOM 11293 N N . ALA B 1 659 ? -16.453 -26.094 -19.641 1 96.94 659 ALA B N 1
ATOM 11294 C CA . ALA B 1 659 ? -15.125 -25.547 -19.891 1 96.94 659 ALA B CA 1
ATOM 11295 C C . ALA B 1 659 ? -14.93 -24.234 -19.141 1 96.94 659 ALA B C 1
ATOM 11297 O O . ALA B 1 659 ? -15.906 -23.547 -18.812 1 96.94 659 ALA B O 1
ATOM 11298 N N . SER B 1 660 ? -13.641 -23.922 -18.953 1 96.56 660 SER B N 1
ATOM 11299 C CA . SER B 1 660 ? -13.273 -22.578 -18.516 1 96.56 660 SER B CA 1
ATOM 11300 C C . SER B 1 660 ? -13.93 -22.219 -17.188 1 96.56 660 SER B C 1
ATOM 11302 O O . SER B 1 660 ? -13.781 -22.953 -16.203 1 96.56 660 SER B O 1
ATOM 11304 N N . SER B 1 661 ? -14.75 -21.172 -17.156 1 97.69 661 SER B N 1
ATOM 11305 C CA . SER B 1 661 ? -15.367 -20.719 -15.922 1 97.69 661 SER B CA 1
ATOM 11306 C C . SER B 1 661 ? -16.156 -21.844 -15.25 1 97.69 661 SER B C 1
ATOM 11308 O O . SER B 1 661 ? -16.234 -21.906 -14.023 1 97.69 661 SER B O 1
ATOM 11310 N N . SER B 1 662 ? -16.703 -22.766 -16 1 98.38 662 SER B N 1
ATOM 11311 C CA . SER B 1 662 ? -17.344 -23.953 -15.445 1 98.38 662 SER B CA 1
ATOM 11312 C C . SER B 1 662 ? -16.359 -24.812 -14.656 1 98.38 662 SER B C 1
ATOM 11314 O O . SER B 1 662 ? -16.672 -25.281 -13.57 1 98.38 662 SER B O 1
ATOM 11316 N N . GLU B 1 663 ? -15.242 -24.922 -15.234 1 98.38 663 GLU B N 1
ATOM 11317 C CA . GLU B 1 663 ? -14.211 -25.719 -14.602 1 98.38 663 GLU B CA 1
ATOM 11318 C C . GLU B 1 663 ? -13.641 -25.031 -13.367 1 98.38 663 GLU B C 1
ATOM 11320 O O . GLU B 1 663 ? -13.367 -25.672 -12.352 1 98.38 663 GLU B O 1
ATOM 11325 N N . ILE B 1 664 ? -13.508 -23.703 -13.438 1 98.25 664 ILE B N 1
ATOM 11326 C CA . ILE B 1 664 ? -13.039 -22.938 -12.289 1 98.25 664 ILE B CA 1
ATOM 11327 C C . ILE B 1 664 ? -14 -23.125 -11.117 1 98.25 664 ILE B C 1
ATOM 11329 O O . ILE B 1 664 ? -13.57 -23.375 -9.984 1 98.25 664 ILE B O 1
ATOM 11333 N N . LEU B 1 665 ? -15.297 -23.016 -11.391 1 98.62 665 LEU B N 1
ATOM 11334 C CA . LEU B 1 665 ? -16.297 -23.156 -10.344 1 98.62 665 LEU B CA 1
ATOM 11335 C C . LEU B 1 665 ? -16.266 -24.562 -9.75 1 98.62 665 LEU B C 1
ATOM 11337 O O . LEU B 1 665 ? -16.234 -24.719 -8.531 1 98.62 665 LEU B O 1
ATOM 11341 N N . ALA B 1 666 ? -16.25 -25.578 -10.609 1 98.62 666 ALA B N 1
ATOM 11342 C CA . ALA B 1 666 ? -16.25 -26.969 -10.156 1 98.62 666 ALA B CA 1
ATOM 11343 C C . ALA B 1 666 ? -15.016 -27.281 -9.328 1 98.62 666 ALA B C 1
ATOM 11345 O O . ALA B 1 666 ? -15.117 -27.812 -8.219 1 98.62 666 ALA B O 1
ATOM 11346 N N . LEU B 1 667 ? -13.906 -26.922 -9.875 1 98.06 667 LEU B N 1
ATOM 11347 C CA . LEU B 1 667 ? -12.633 -27.188 -9.203 1 98.06 667 LEU B CA 1
ATOM 11348 C C . LEU B 1 667 ? -12.516 -26.375 -7.914 1 98.06 667 LEU B C 1
ATOM 11350 O O . LEU B 1 667 ? -12.039 -26.891 -6.898 1 98.06 667 LEU B O 1
ATOM 11354 N N . GLY B 1 668 ? -12.891 -25.109 -7.965 1 98 668 GLY B N 1
ATOM 11355 C CA . GLY B 1 668 ? -12.844 -24.25 -6.793 1 98 668 GLY B CA 1
ATOM 11356 C C . GLY B 1 668 ? -13.664 -24.781 -5.629 1 98 668 GLY B C 1
ATOM 11357 O O . GLY B 1 668 ? -13.18 -24.828 -4.496 1 98 668 GLY B O 1
ATOM 11358 N N . LEU B 1 669 ? -14.867 -25.25 -5.895 1 98.31 669 LEU B N 1
ATOM 11359 C CA . LEU B 1 669 ? -15.711 -25.812 -4.848 1 98.31 669 LEU B CA 1
ATOM 11360 C C . LEU B 1 669 ? -15.102 -27.094 -4.293 1 98.31 669 LEU B C 1
ATOM 11362 O O . LEU B 1 669 ? -15.023 -27.281 -3.078 1 98.31 669 LEU B O 1
ATOM 11366 N N . LYS B 1 670 ? -14.641 -27.891 -5.18 1 96.94 670 LYS B N 1
ATOM 11367 C CA . LYS B 1 670 ? -14.125 -29.203 -4.797 1 96.94 670 LYS B CA 1
ATOM 11368 C C . LYS B 1 670 ? -12.867 -29.078 -3.943 1 96.94 670 LYS B C 1
ATOM 11370 O O . LYS B 1 670 ? -12.695 -29.812 -2.965 1 96.94 670 LYS B O 1
ATOM 11375 N N . LYS B 1 671 ? -12.031 -28.156 -4.301 1 95.38 671 LYS B N 1
ATOM 11376 C CA . LYS B 1 671 ? -10.742 -28.016 -3.631 1 95.38 671 LYS B CA 1
ATOM 11377 C C . LYS B 1 671 ? -10.914 -27.422 -2.232 1 95.38 671 LYS B C 1
ATOM 11379 O O . LYS B 1 671 ? -10.172 -27.781 -1.312 1 95.38 671 LYS B O 1
ATOM 11384 N N . HIS B 1 672 ? -11.914 -26.609 -2.033 1 94.75 672 HIS B N 1
ATOM 11385 C CA . HIS B 1 672 ? -11.977 -25.828 -0.798 1 94.75 672 HIS B CA 1
ATOM 11386 C C . HIS B 1 672 ? -13.008 -26.422 0.166 1 94.75 672 HIS B C 1
ATOM 11388 O O . HIS B 1 672 ? -13.016 -26.078 1.352 1 94.75 672 HIS B O 1
ATOM 11394 N N . LEU B 1 673 ? -13.844 -27.281 -0.377 1 95.06 673 LEU B N 1
ATOM 11395 C CA . LEU B 1 673 ? -14.898 -27.828 0.475 1 95.06 673 LEU B CA 1
ATOM 11396 C C . LEU B 1 673 ? -14.844 -29.344 0.493 1 95.06 673 LEU B C 1
ATOM 11398 O O . LEU B 1 673 ? -14.5 -29.969 -0.512 1 95.06 673 LEU B O 1
ATOM 11402 N N . ASN B 1 674 ? -15.328 -29.953 1.578 1 91.94 674 ASN B N 1
ATOM 11403 C CA . ASN B 1 674 ? -15.336 -31.391 1.728 1 91.94 674 ASN B CA 1
ATOM 11404 C C . ASN B 1 674 ? -16.703 -31.984 1.396 1 91.94 674 ASN B C 1
ATOM 11406 O O . ASN B 1 674 ? -16.828 -33.188 1.231 1 91.94 674 ASN B O 1
ATOM 11410 N N . ASN B 1 675 ? -17.688 -31.156 1.255 1 95.56 675 ASN B N 1
ATOM 11411 C CA . ASN B 1 675 ? -19.047 -31.641 1.032 1 95.56 675 ASN B CA 1
ATOM 11412 C C . ASN B 1 675 ? -19.484 -31.438 -0.416 1 95.56 675 ASN B C 1
ATOM 11414 O O . ASN B 1 675 ? -20.672 -31.219 -0.689 1 95.56 675 ASN B O 1
ATOM 11418 N N . VAL B 1 676 ? -18.562 -31.438 -1.371 1 97.88 676 VAL B N 1
ATOM 11419 C CA . VAL B 1 676 ? -18.828 -31.25 -2.789 1 97.88 676 VAL B CA 1
ATOM 11420 C C . VAL B 1 676 ? -18.594 -32.562 -3.549 1 97.88 676 VAL B C 1
ATOM 11422 O O . VAL B 1 676 ? -17.594 -33.219 -3.326 1 97.88 676 VAL B O 1
ATOM 11425 N N . VAL B 1 677 ? -19.5 -32.938 -4.414 1 98.38 677 VAL B N 1
ATOM 11426 C CA . VAL B 1 677 ? -19.359 -34.094 -5.293 1 98.38 677 VAL B CA 1
ATOM 11427 C C . VAL B 1 677 ? -19.547 -33.656 -6.746 1 98.38 677 VAL B C 1
ATOM 11429 O O . VAL B 1 677 ? -20.562 -33.031 -7.094 1 98.38 677 VAL B O 1
ATOM 11432 N N . ILE B 1 678 ? -18.594 -33.938 -7.574 1 98.69 678 ILE B N 1
ATOM 11433 C CA . ILE B 1 678 ? -18.703 -33.688 -9.008 1 98.69 678 ILE B CA 1
ATOM 11434 C C . ILE B 1 678 ? -19.219 -34.938 -9.719 1 98.69 678 ILE B C 1
ATOM 11436 O O . ILE B 1 678 ? -18.641 -36 -9.594 1 98.69 678 ILE B O 1
ATOM 11440 N N . ILE B 1 679 ? -20.281 -34.75 -10.453 1 98.5 679 ILE B N 1
ATOM 11441 C CA . ILE B 1 679 ? -20.984 -35.844 -11.094 1 98.5 679 ILE B CA 1
ATOM 11442 C C . ILE B 1 679 ? -21 -35.656 -12.609 1 98.5 679 ILE B C 1
ATOM 11444 O O . ILE B 1 679 ? -21.266 -34.562 -13.102 1 98.5 679 ILE B O 1
ATOM 11448 N N . GLY B 1 680 ? -20.75 -36.75 -13.344 1 98.44 680 GLY B N 1
ATOM 11449 C CA . GLY B 1 680 ? -20.906 -36.688 -14.781 1 98.44 680 GLY B CA 1
ATOM 11450 C C . GLY B 1 680 ? -19.734 -37.281 -15.539 1 98.44 680 GLY B C 1
ATOM 11451 O O . GLY B 1 680 ? -19.312 -38.406 -15.266 1 98.44 680 GLY B O 1
ATOM 11452 N N . ARG B 1 681 ? -19.234 -36.5 -16.5 1 97.56 681 ARG B N 1
ATOM 11453 C CA . ARG B 1 681 ? -18.109 -36.906 -17.359 1 97.56 681 ARG B CA 1
ATOM 11454 C C . ARG B 1 681 ? -17 -35.875 -17.328 1 97.56 681 ARG B C 1
ATOM 11456 O O . ARG B 1 681 ? -17.219 -34.719 -16.891 1 97.56 681 ARG B O 1
ATOM 11463 N N . PRO B 1 682 ? -15.789 -36.312 -17.828 1 97.19 682 PRO B N 1
ATOM 11464 C CA . PRO B 1 682 ? -14.664 -35.375 -17.75 1 97.19 682 PRO B CA 1
ATOM 11465 C C . PRO B 1 682 ? -14.906 -34.094 -18.547 1 97.19 682 PRO B C 1
ATOM 11467 O O . PRO B 1 682 ? -15.492 -34.156 -19.625 1 97.19 682 PRO B O 1
ATOM 11470 N N . THR B 1 683 ? -14.445 -33.031 -18.031 1 97.94 683 THR B N 1
ATOM 11471 C CA . THR B 1 683 ? -14.625 -31.719 -18.656 1 97.94 683 THR B CA 1
ATOM 11472 C C . THR B 1 683 ? -13.641 -31.516 -19.797 1 97.94 683 THR B C 1
ATOM 11474 O O . THR B 1 683 ? -12.93 -32.438 -20.188 1 97.94 683 THR B O 1
ATOM 11477 N N . VAL B 1 684 ? -13.539 -30.281 -20.312 1 96.44 684 VAL B N 1
ATOM 11478 C CA . VAL B 1 684 ? -12.727 -29.969 -21.484 1 96.44 684 VAL B CA 1
ATOM 11479 C C . VAL B 1 684 ? -11.25 -29.922 -21.078 1 96.44 684 VAL B C 1
ATOM 11481 O O . VAL B 1 684 ? -10.391 -30.422 -21.812 1 96.44 684 VAL B O 1
ATOM 11484 N N . GLY B 1 685 ? -10.938 -29.297 -19.984 1 97.19 685 GLY B N 1
ATOM 11485 C CA . GLY B 1 685 ? -9.555 -29.094 -19.578 1 97.19 685 GLY B CA 1
ATOM 11486 C C . GLY B 1 685 ? -8.906 -27.891 -20.219 1 97.19 685 GLY B C 1
ATOM 11487 O O . GLY B 1 685 ? -7.781 -27.969 -20.719 1 97.19 685 GLY B O 1
ATOM 11488 N N . LYS B 1 686 ? -9.547 -26.688 -20.266 1 95.31 686 LYS B N 1
ATOM 11489 C CA . LYS B 1 686 ? -9.055 -25.5 -20.953 1 95.31 686 LYS B CA 1
ATOM 11490 C C . LYS B 1 686 ? -7.84 -24.922 -20.234 1 95.31 686 LYS B C 1
ATOM 11492 O O . LYS B 1 686 ? -6.828 -24.609 -20.875 1 95.31 686 LYS B O 1
ATOM 11497 N N . GLY B 1 687 ? -7.832 -24.625 -18.953 1 96.06 687 GLY B N 1
ATOM 11498 C CA . GLY B 1 687 ? -6.719 -24.234 -18.094 1 96.06 687 GLY B CA 1
ATOM 11499 C C . GLY B 1 687 ? -6.141 -22.875 -18.469 1 96.06 687 GLY B C 1
ATOM 11500 O O . GLY B 1 687 ? -5.195 -22.406 -17.828 1 96.06 687 GLY B O 1
ATOM 11501 N N . VAL B 1 688 ? -6.625 -22.188 -19.562 1 97.31 688 VAL B N 1
ATOM 11502 C CA . VAL B 1 688 ? -6.184 -20.859 -19.984 1 97.31 688 VAL B CA 1
ATOM 11503 C C . VAL B 1 688 ? -7.387 -19.938 -20.125 1 97.31 688 VAL B C 1
ATOM 11505 O O . VAL B 1 688 ? -8.531 -20.391 -20.125 1 97.31 688 VAL B O 1
ATOM 11508 N N . GLY B 1 689 ? -7.145 -18.641 -20.062 1 97.19 689 GLY B N 1
ATOM 11509 C CA . GLY B 1 689 ? -8.164 -17.641 -20.281 1 97.19 689 GLY B CA 1
ATOM 11510 C C . GLY B 1 689 ? -7.777 -16.609 -21.344 1 97.19 689 GLY B C 1
ATOM 11511 O O . GLY B 1 689 ? -6.656 -16.641 -21.844 1 97.19 689 GLY B O 1
ATOM 11512 N N . GLN B 1 690 ? -8.75 -15.836 -21.75 1 97 690 GLN B N 1
ATOM 11513 C CA . GLN B 1 690 ? -8.562 -14.914 -22.859 1 97 690 GLN B CA 1
ATOM 11514 C C . GLN B 1 690 ? -8.82 -13.477 -22.438 1 97 690 GLN B C 1
ATOM 11516 O O . GLN B 1 690 ? -9.664 -13.219 -21.562 1 97 690 GLN B O 1
ATOM 11521 N N . LEU B 1 691 ? -8.078 -12.617 -22.953 1 96 691 LEU B N 1
ATOM 11522 C CA . LEU B 1 691 ? -8.453 -11.211 -23.047 1 96 691 LEU B CA 1
ATOM 11523 C C . LEU B 1 691 ? -9.078 -10.891 -24.391 1 96 691 LEU B C 1
ATOM 11525 O O . LEU B 1 691 ? -8.742 -11.516 -25.406 1 96 691 LEU B O 1
ATOM 11529 N N . VAL B 1 692 ? -9.977 -9.945 -24.406 1 95.69 692 VAL B N 1
ATOM 11530 C CA . VAL B 1 692 ? -10.773 -9.727 -25.594 1 95.69 692 VAL B CA 1
ATOM 11531 C C . VAL B 1 692 ? -10.547 -8.305 -26.125 1 95.69 692 VAL B C 1
ATOM 11533 O O . VAL B 1 692 ? -10.516 -7.352 -25.344 1 95.69 692 VAL B O 1
ATOM 11536 N N . TYR B 1 693 ? -10.273 -8.203 -27.422 1 95.88 693 TYR B N 1
ATOM 11537 C CA . TYR B 1 693 ? -10.328 -6.957 -28.156 1 95.88 693 TYR B CA 1
ATOM 11538 C C . TYR B 1 693 ? -11.625 -6.859 -28.969 1 95.88 693 TYR B C 1
ATOM 11540 O O . TYR B 1 693 ? -11.914 -7.727 -29.797 1 95.88 693 TYR B O 1
ATOM 11548 N N . GLU B 1 694 ? -12.406 -5.852 -28.688 1 94 694 GLU B N 1
ATOM 11549 C CA . GLU B 1 694 ? -13.711 -5.742 -29.328 1 94 694 GLU B CA 1
ATOM 11550 C C . GLU B 1 694 ? -13.836 -4.438 -30.109 1 94 694 GLU B C 1
ATOM 11552 O O . GLU B 1 694 ? -13.375 -3.389 -29.656 1 94 694 GLU B O 1
ATOM 11557 N N . ASN B 1 695 ? -14.312 -4.57 -31.312 1 94.31 695 ASN B N 1
ATOM 11558 C CA . ASN B 1 695 ? -14.781 -3.436 -32.094 1 94.31 695 ASN B CA 1
ATOM 11559 C C . ASN B 1 695 ? -16.281 -3.533 -32.406 1 94.31 695 ASN B C 1
ATOM 11561 O O . ASN B 1 695 ? -16.703 -4.316 -33.25 1 94.31 695 ASN B O 1
ATOM 11565 N N . LYS B 1 696 ? -17.078 -2.756 -31.703 1 90.56 696 LYS B N 1
ATOM 11566 C CA . LYS B 1 696 ? -18.547 -2.836 -31.766 1 90.56 696 LYS B CA 1
ATOM 11567 C C . LYS B 1 696 ? -19.062 -2.332 -33.094 1 90.56 696 LYS B C 1
ATOM 11569 O O . LYS B 1 696 ? -20.016 -2.885 -33.656 1 90.56 696 LYS B O 1
ATOM 11574 N N . SER B 1 697 ? -18.438 -1.293 -33.594 1 88.69 697 SER B N 1
ATOM 11575 C CA . SER B 1 697 ? -18.875 -0.703 -34.844 1 88.69 697 SER B CA 1
ATOM 11576 C C . SER B 1 697 ? -18.703 -1.681 -36 1 88.69 697 SER B C 1
ATOM 11578 O O . SER B 1 697 ? -19.578 -1.793 -36.875 1 88.69 697 SER B O 1
ATOM 11580 N N . LYS B 1 698 ? -17.578 -2.426 -36 1 92.94 698 LYS B N 1
ATOM 11581 C CA . LYS B 1 698 ? -17.281 -3.391 -37.062 1 92.94 698 LYS B CA 1
ATOM 11582 C C . LYS B 1 698 ? -17.812 -4.777 -36.688 1 92.94 698 LYS B C 1
ATOM 11584 O O . LYS B 1 698 ? -17.719 -5.711 -37.5 1 92.94 698 LYS B O 1
ATOM 11589 N N . LYS B 1 699 ? -18.281 -4.969 -35.531 1 94.75 699 LYS B N 1
ATOM 11590 C CA . LYS B 1 699 ? -18.938 -6.16 -35 1 94.75 699 LYS B CA 1
ATOM 11591 C C . LYS B 1 699 ? -18.016 -7.371 -35.031 1 94.75 699 LYS B C 1
ATOM 11593 O O . LYS B 1 699 ? -18.359 -8.422 -35.562 1 94.75 699 LYS B O 1
ATOM 11598 N N . TYR B 1 700 ? -16.875 -7.195 -34.406 1 96.62 700 TYR B N 1
ATOM 11599 C CA . TYR B 1 700 ? -16.016 -8.352 -34.219 1 96.62 700 TYR B CA 1
ATOM 11600 C C . TYR B 1 700 ? -15.305 -8.305 -32.875 1 96.62 700 TYR B C 1
ATOM 11602 O O . TYR B 1 700 ? -15.258 -7.25 -32.219 1 96.62 700 TYR B O 1
ATOM 11610 N N . MET B 1 701 ? -14.844 -9.5 -32.438 1 97.25 701 MET B N 1
ATOM 11611 C CA . MET B 1 701 ? -14.07 -9.68 -31.219 1 97.25 701 MET B CA 1
ATOM 11612 C C . MET B 1 701 ? -12.898 -10.625 -31.453 1 97.25 701 MET B C 1
ATOM 11614 O O . MET B 1 701 ? -13.039 -11.648 -32.125 1 97.25 701 MET B O 1
ATOM 11618 N N . ILE B 1 702 ? -11.727 -10.203 -31 1 97.75 702 ILE B N 1
ATOM 11619 C CA . ILE B 1 702 ? -10.562 -11.078 -30.969 1 97.75 702 ILE B CA 1
ATOM 11620 C C . ILE B 1 702 ? -10.406 -11.703 -29.594 1 97.75 702 ILE B C 1
ATOM 11622 O O . ILE B 1 702 ? -10.227 -10.992 -28.594 1 97.75 702 ILE B O 1
ATOM 11626 N N . TYR B 1 703 ? -10.555 -13.008 -29.484 1 97.38 703 TYR B N 1
ATOM 11627 C CA . TYR B 1 703 ? -10.242 -13.758 -28.281 1 97.38 703 TYR B CA 1
ATOM 11628 C C . TYR B 1 703 ? -8.789 -14.234 -28.297 1 97.38 703 TYR B C 1
ATOM 11630 O O . TYR B 1 703 ? -8.414 -15.055 -29.141 1 97.38 703 TYR B O 1
ATOM 11638 N N . LEU B 1 704 ? -8.031 -13.648 -27.422 1 97.94 704 LEU B N 1
ATOM 11639 C CA . LEU B 1 704 ? -6.594 -13.922 -27.391 1 97.94 704 LEU B CA 1
ATOM 11640 C C . LEU B 1 704 ? -6.199 -14.633 -26.109 1 97.94 704 LEU B C 1
ATOM 11642 O O . LEU B 1 704 ? -6.418 -14.102 -25 1 97.94 704 LEU B O 1
ATOM 11646 N N . VAL B 1 705 ? -5.652 -15.875 -26.203 1 97.69 705 VAL B N 1
ATOM 11647 C CA . VAL B 1 705 ? -5.156 -16.547 -25 1 97.69 705 VAL B CA 1
ATOM 11648 C C . VAL B 1 705 ? -4.086 -15.695 -24.328 1 97.69 705 VAL B C 1
ATOM 11650 O O . VAL B 1 705 ? -3.072 -15.359 -24.953 1 97.69 705 VAL B O 1
ATOM 11653 N N . SER B 1 706 ? -4.359 -15.352 -23.062 1 97.5 706 SER B N 1
ATOM 11654 C CA . SER B 1 706 ? -3.516 -14.312 -22.484 1 97.5 706 SER B CA 1
ATOM 11655 C C . SER B 1 706 ? -2.959 -14.734 -21.125 1 97.5 706 SER B C 1
ATOM 11657 O O . SER B 1 706 ? -2.008 -14.141 -20.625 1 97.5 706 SER B O 1
ATOM 11659 N N . PHE B 1 707 ? -3.512 -15.742 -20.516 1 97.69 707 PHE B N 1
ATOM 11660 C CA . PHE B 1 707 ? -3.057 -16.125 -19.188 1 97.69 707 PHE B CA 1
ATOM 11661 C C . PHE B 1 707 ? -3.486 -17.547 -18.859 1 97.69 707 PHE B C 1
ATOM 11663 O O . PHE B 1 707 ? -4.398 -18.094 -19.484 1 97.69 707 PHE B O 1
ATOM 11670 N N . TYR B 1 708 ? -2.816 -18.156 -17.891 1 97.69 708 TYR B N 1
ATOM 11671 C CA . TYR B 1 708 ? -3.268 -19.375 -17.219 1 97.69 708 TYR B CA 1
ATOM 11672 C C . TYR B 1 708 ? -4.172 -19.047 -16.047 1 97.69 708 TYR B C 1
ATOM 11674 O O . TYR B 1 708 ? -4.176 -17.906 -15.555 1 97.69 708 TYR B O 1
ATOM 11682 N N . TRP B 1 709 ? -5.004 -19.953 -15.672 1 97.5 709 TRP B N 1
ATOM 11683 C CA . TRP B 1 709 ? -5.699 -19.828 -14.391 1 97.5 709 TRP B CA 1
ATOM 11684 C C . TRP B 1 709 ? -5.473 -21.062 -13.531 1 97.5 709 TRP B C 1
ATOM 11686 O O . TRP B 1 709 ? -5.359 -22.172 -14.047 1 97.5 709 TRP B O 1
ATOM 11696 N N . ASN B 1 710 ? -5.363 -20.797 -12.188 1 97.75 710 ASN B N 1
ATOM 11697 C CA . ASN B 1 710 ? -5.148 -21.859 -11.211 1 97.75 710 ASN B CA 1
ATOM 11698 C C . ASN B 1 710 ? -6.168 -21.797 -10.078 1 97.75 710 ASN B C 1
ATOM 11700 O O . ASN B 1 710 ? -6.711 -20.719 -9.789 1 97.75 710 ASN B O 1
ATOM 11704 N N . VAL B 1 711 ? -6.52 -22.938 -9.594 1 97.69 711 VAL B N 1
ATOM 11705 C CA . VAL B 1 711 ? -7.129 -23.094 -8.273 1 97.69 711 VAL B CA 1
ATOM 11706 C C . VAL B 1 711 ? -6.164 -23.828 -7.344 1 97.69 711 VAL B C 1
ATOM 11708 O O . VAL B 1 711 ? -5.758 -24.953 -7.625 1 97.69 711 VAL B O 1
ATOM 11711 N N . MET B 1 712 ? -5.863 -23.172 -6.211 1 96.94 712 MET B N 1
ATOM 11712 C CA . MET B 1 712 ? -4.762 -23.719 -5.422 1 96.94 712 MET B CA 1
ATOM 11713 C C . MET B 1 712 ? -3.541 -23.969 -6.297 1 96.94 712 MET B C 1
ATOM 11715 O O . MET B 1 712 ? -3.139 -23.109 -7.078 1 96.94 712 MET B O 1
ATOM 11719 N N . GLU B 1 713 ? -2.906 -25.031 -6.176 1 96.31 713 GLU B N 1
ATOM 11720 C CA . GLU B 1 713 ? -1.694 -25.297 -6.941 1 96.31 713 GLU B CA 1
ATOM 11721 C C . GLU B 1 713 ? -2.029 -25.828 -8.336 1 96.31 713 GLU B C 1
ATOM 11723 O O . GLU B 1 713 ? -1.137 -26.031 -9.164 1 96.31 713 GLU B O 1
ATOM 11728 N N . GLU B 1 714 ? -3.246 -25.969 -8.734 1 96.31 714 GLU B N 1
ATOM 11729 C CA . GLU B 1 714 ? -3.621 -26.828 -9.859 1 96.31 714 GLU B CA 1
ATOM 11730 C C . GLU B 1 714 ? -4.07 -26 -11.055 1 96.31 714 GLU B C 1
ATOM 11732 O O . GLU B 1 714 ? -4.891 -25.078 -10.914 1 96.31 714 GLU B O 1
ATOM 11737 N N . ASN B 1 715 ? -3.506 -26.25 -12.195 1 97 715 ASN B N 1
ATOM 11738 C CA . ASN B 1 715 ? -3.984 -25.906 -13.531 1 97 715 ASN B CA 1
ATOM 11739 C C . ASN B 1 715 ? -4.395 -27.141 -14.32 1 97 715 ASN B C 1
ATOM 11741 O O . ASN B 1 715 ? -3.721 -28.172 -14.273 1 97 715 ASN B O 1
ATOM 11745 N N . ILE B 1 716 ? -5.449 -27.094 -15.078 1 95.94 716 ILE B N 1
ATOM 11746 C CA . ILE B 1 716 ? -6.004 -28.328 -15.617 1 95.94 716 ILE B CA 1
ATOM 11747 C C . ILE B 1 716 ? -5.812 -28.359 -17.125 1 95.94 716 ILE B C 1
ATOM 11749 O O . ILE B 1 716 ? -6.457 -29.141 -17.828 1 95.94 716 ILE B O 1
ATOM 11753 N N . LEU B 1 717 ? -5.027 -27.422 -17.641 1 93.31 717 LEU B N 1
ATOM 11754 C CA . LEU B 1 717 ? -4.785 -27.422 -19.078 1 93.31 717 LEU B CA 1
ATOM 11755 C C . LEU B 1 717 ? -4.359 -28.812 -19.562 1 93.31 717 LEU B C 1
ATOM 11757 O O . LEU B 1 717 ? -3.342 -29.344 -19.125 1 93.31 717 LEU B O 1
ATOM 11761 N N . GLY B 1 718 ? -5.105 -29.391 -20.359 1 89.62 718 GLY B N 1
ATOM 11762 C CA . GLY B 1 718 ? -4.832 -30.703 -20.922 1 89.62 718 GLY B CA 1
ATOM 11763 C C . GLY B 1 718 ? -5.152 -31.828 -19.953 1 89.62 718 GLY B C 1
ATOM 11764 O O . GLY B 1 718 ? -5.055 -33 -20.312 1 89.62 718 GLY B O 1
ATOM 11765 N N . LYS B 1 719 ? -5.52 -31.672 -18.734 1 90.31 719 LYS B N 1
ATOM 11766 C CA . LYS B 1 719 ? -5.742 -32.688 -17.703 1 90.31 719 LYS B CA 1
ATOM 11767 C C . LYS B 1 719 ? -7.23 -32.844 -17.422 1 90.31 719 LYS B C 1
ATOM 11769 O O . LYS B 1 719 ? -7.652 -33.875 -16.875 1 90.31 719 LYS B O 1
ATOM 11774 N N . ARG B 1 720 ? -8.125 -31.859 -17.703 1 94.12 720 ARG B N 1
ATOM 11775 C CA . ARG B 1 720 ? -9.562 -31.906 -17.484 1 94.12 720 ARG B CA 1
ATOM 11776 C C . ARG B 1 720 ? -9.875 -32 -15.992 1 94.12 720 ARG B C 1
ATOM 11778 O O . ARG B 1 720 ? -8.969 -31.938 -15.156 1 94.12 720 ARG B O 1
ATOM 11785 N N . ILE B 1 721 ? -11.109 -32.094 -15.57 1 97.12 721 ILE B N 1
ATOM 11786 C CA . ILE B 1 721 ? -11.609 -32.406 -14.242 1 97.12 721 ILE B CA 1
ATOM 11787 C C . ILE B 1 721 ? -12.359 -33.75 -14.289 1 97.12 721 ILE B C 1
ATOM 11789 O O . ILE B 1 721 ? -13.383 -33.875 -14.969 1 97.12 721 ILE B O 1
ATOM 11793 N N . GLU B 1 722 ? -11.742 -34.688 -13.641 1 96.94 722 GLU B N 1
ATOM 11794 C CA . GLU B 1 722 ? -12.422 -35.969 -13.523 1 96.94 722 GLU B CA 1
ATOM 11795 C C . GLU B 1 722 ? -13.547 -35.906 -12.484 1 96.94 722 GLU B C 1
ATOM 11797 O O . GLU B 1 722 ? -13.344 -35.406 -11.375 1 96.94 722 GLU B O 1
ATOM 11802 N N . PRO B 1 723 ? -14.758 -36.438 -12.891 1 97.81 723 PRO B N 1
ATOM 11803 C CA . PRO B 1 723 ? -15.836 -36.406 -11.891 1 97.81 723 PRO B CA 1
ATOM 11804 C C . PRO B 1 723 ? -15.609 -37.406 -10.766 1 97.81 723 PRO B C 1
ATOM 11806 O O . PRO B 1 723 ? -14.883 -38.406 -10.938 1 97.81 723 PRO B O 1
ATOM 11809 N N . ASP B 1 724 ? -16.172 -37.156 -9.648 1 97.25 724 ASP B N 1
ATOM 11810 C CA . ASP B 1 724 ? -16.156 -38.094 -8.531 1 97.25 724 ASP B CA 1
ATOM 11811 C C . ASP B 1 724 ? -17.016 -39.312 -8.836 1 97.25 724 ASP B C 1
ATOM 11813 O O . ASP B 1 724 ? -16.688 -40.438 -8.43 1 97.25 724 ASP B O 1
ATOM 11817 N N . VAL B 1 725 ? -18.141 -39.031 -9.453 1 97.56 725 VAL B N 1
ATOM 11818 C CA . VAL B 1 725 ? -19.078 -40.062 -9.852 1 97.56 725 VAL B CA 1
ATOM 11819 C C . VAL B 1 725 ? -19.297 -40 -11.359 1 97.56 725 VAL B C 1
ATOM 11821 O O . VAL B 1 725 ? -19.828 -39 -11.883 1 97.56 725 VAL B O 1
ATOM 11824 N N . TYR B 1 726 ? -18.906 -41.031 -12 1 97.06 726 TYR B N 1
ATOM 11825 C CA . TYR B 1 726 ? -19.016 -41.094 -13.461 1 97.06 726 TYR B CA 1
ATOM 11826 C C . TYR B 1 726 ? -20.406 -41.5 -13.891 1 97.06 726 TYR B C 1
ATOM 11828 O O . TYR B 1 726 ? -21 -42.438 -13.32 1 97.06 726 TYR B O 1
ATOM 11836 N N . VAL B 1 727 ? -20.953 -40.781 -14.836 1 96.69 727 VAL B N 1
ATOM 11837 C CA . VAL B 1 727 ? -22.234 -41.094 -15.453 1 96.69 727 VAL B CA 1
ATOM 11838 C C . VAL B 1 727 ? -22.031 -41.406 -16.938 1 96.69 727 VAL B C 1
ATOM 11840 O O . VAL B 1 727 ? -21.594 -40.531 -17.703 1 96.69 727 VAL B O 1
ATOM 11843 N N . ASN B 1 728 ? -22.359 -42.562 -17.344 1 92.38 728 ASN B N 1
ATOM 11844 C CA . ASN B 1 728 ? -22.094 -43 -18.703 1 92.38 728 ASN B CA 1
ATOM 11845 C C . ASN B 1 728 ? -23.031 -42.312 -19.703 1 92.38 728 ASN B C 1
ATOM 11847 O O . ASN B 1 728 ? -22.578 -41.875 -20.75 1 92.38 728 ASN B O 1
ATOM 11851 N N . SER B 1 729 ? -24.359 -42.281 -19.344 1 91.12 729 SER B N 1
ATOM 11852 C CA . SER B 1 729 ? -25.344 -41.719 -20.266 1 91.12 729 SER B CA 1
ATOM 11853 C C . SER B 1 729 ? -25.391 -40.188 -20.125 1 91.12 729 SER B C 1
ATOM 11855 O O . SER B 1 729 ? -25.219 -39.656 -19.031 1 91.12 729 SER B O 1
ATOM 11857 N N . SER B 1 730 ? -25.609 -39.531 -21.266 1 90.88 730 SER B N 1
ATOM 11858 C CA . SER B 1 730 ? -25.734 -38.094 -21.266 1 90.88 730 SER B CA 1
ATOM 11859 C C . SER B 1 730 ? -27.156 -37.656 -20.938 1 90.88 730 SER B C 1
ATOM 11861 O O . SER B 1 730 ? -27.453 -36.469 -20.891 1 90.88 730 SER B O 1
ATOM 11863 N N . SER B 1 731 ? -27.984 -38.562 -20.656 1 93.25 731 SER B N 1
ATOM 11864 C CA . SER B 1 731 ? -29.375 -38.219 -20.453 1 93.25 731 SER B CA 1
ATOM 11865 C C . SER B 1 731 ? -29.594 -37.531 -19.109 1 93.25 731 SER B C 1
ATOM 11867 O O . SER B 1 731 ? -28.906 -37.844 -18.125 1 93.25 731 SER B O 1
ATOM 11869 N N . ASP B 1 732 ? -30.562 -36.688 -19.125 1 94.75 732 ASP B N 1
ATOM 11870 C CA . ASP B 1 732 ? -30.938 -36 -17.891 1 94.75 732 ASP B CA 1
ATOM 11871 C C . ASP B 1 732 ? -31.344 -37 -16.797 1 94.75 732 ASP B C 1
ATOM 11873 O O . ASP B 1 732 ? -31.047 -36.812 -15.625 1 94.75 732 ASP B O 1
ATOM 11877 N N . ALA B 1 733 ? -31.984 -38 -17.234 1 94 733 ALA B N 1
ATOM 11878 C CA . ALA B 1 733 ? -32.469 -39 -16.281 1 94 733 ALA B CA 1
ATOM 11879 C C . ALA B 1 733 ? -31.312 -39.656 -15.555 1 94 733 ALA B C 1
ATOM 11881 O O . ALA B 1 733 ? -31.391 -39.906 -14.344 1 94 733 ALA B O 1
ATOM 11882 N N . ALA B 1 734 ? -30.344 -39.969 -16.297 1 95.31 734 ALA B N 1
ATOM 11883 C CA . ALA B 1 734 ? -29.172 -40.594 -15.688 1 95.31 734 ALA B CA 1
ATOM 11884 C C . ALA B 1 734 ? -28.516 -39.688 -14.656 1 95.31 734 ALA B C 1
ATOM 11886 O O . ALA B 1 734 ? -28.156 -40.156 -13.562 1 95.31 734 ALA B O 1
ATOM 11887 N N . TYR B 1 735 ? -28.344 -38.469 -15.008 1 96.88 735 TYR B N 1
ATOM 11888 C CA . TYR B 1 735 ? -27.766 -37.5 -14.094 1 96.88 735 TYR B CA 1
ATOM 11889 C C . TYR B 1 735 ? -28.656 -37.312 -12.859 1 96.88 735 TYR B C 1
ATOM 11891 O O . TYR B 1 735 ? -28.156 -37.312 -11.734 1 96.88 735 TYR B O 1
ATOM 11899 N N . MET B 1 736 ? -29.906 -37.219 -13.023 1 95.62 736 MET B N 1
ATOM 11900 C CA . MET B 1 736 ? -30.828 -36.969 -11.922 1 95.62 736 MET B CA 1
ATOM 11901 C C . MET B 1 736 ? -30.891 -38.156 -10.977 1 95.62 736 MET B C 1
ATOM 11903 O O . MET B 1 736 ? -31.062 -38 -9.766 1 95.62 736 MET B O 1
ATOM 11907 N N . ASN B 1 737 ? -30.828 -39.312 -11.508 1 95.12 737 ASN B N 1
ATOM 11908 C CA . ASN B 1 737 ? -30.766 -40.5 -10.656 1 95.12 737 ASN B CA 1
ATOM 11909 C C . ASN B 1 737 ? -29.562 -40.438 -9.719 1 95.12 737 ASN B C 1
ATOM 11911 O O . ASN B 1 737 ? -29.688 -40.75 -8.539 1 95.12 737 ASN B O 1
ATOM 11915 N N . GLU B 1 738 ? -28.469 -40.062 -10.297 1 95.88 738 GLU B N 1
ATOM 11916 C CA . GLU B 1 738 ? -27.281 -39.938 -9.469 1 95.88 738 GLU B CA 1
ATOM 11917 C C . GLU B 1 738 ? -27.406 -38.812 -8.445 1 95.88 738 GLU B C 1
ATOM 11919 O O . GLU B 1 738 ? -26.922 -38.938 -7.316 1 95.88 738 GLU B O 1
ATOM 11924 N N . VAL B 1 739 ? -27.984 -37.719 -8.852 1 96.81 739 VAL B N 1
ATOM 11925 C CA . VAL B 1 739 ? -28.234 -36.625 -7.941 1 96.81 739 VAL B CA 1
ATOM 11926 C C . VAL B 1 739 ? -29.031 -37.094 -6.73 1 96.81 739 VAL B C 1
ATOM 11928 O O . VAL B 1 739 ? -28.672 -36.812 -5.586 1 96.81 739 VAL B O 1
ATOM 11931 N N . LYS B 1 740 ? -30.078 -37.812 -6.914 1 95.25 740 LYS B N 1
ATOM 11932 C CA . LYS B 1 740 ? -30.922 -38.312 -5.836 1 95.25 740 LYS B CA 1
ATOM 11933 C C . LYS B 1 740 ? -30.156 -39.281 -4.93 1 95.25 740 LYS B C 1
ATOM 11935 O O . LYS B 1 740 ? -30.281 -39.219 -3.705 1 95.25 740 LYS B O 1
ATOM 11940 N N . ARG B 1 741 ? -29.391 -40.062 -5.551 1 95.56 741 ARG B N 1
ATOM 11941 C CA . ARG B 1 741 ? -28.594 -41.031 -4.793 1 95.56 741 ARG B CA 1
ATOM 11942 C C . ARG B 1 741 ? -27.594 -40.312 -3.891 1 95.56 741 ARG B C 1
ATOM 11944 O O . ARG B 1 741 ? -27.469 -40.625 -2.709 1 95.56 741 ARG B O 1
ATOM 11951 N N . GLN B 1 742 ? -26.875 -39.344 -4.477 1 95.31 742 GLN B N 1
ATOM 11952 C CA . GLN B 1 742 ? -25.859 -38.656 -3.727 1 95.31 742 GLN B CA 1
ATOM 11953 C C . GLN B 1 742 ? -26.469 -37.75 -2.654 1 95.31 742 GLN B C 1
ATOM 11955 O O . GLN B 1 742 ? -25.906 -37.562 -1.58 1 95.31 742 GLN B O 1
ATOM 11960 N N . ALA B 1 743 ? -27.562 -37.188 -2.955 1 95.06 743 ALA B N 1
ATOM 11961 C CA . ALA B 1 743 ? -28.25 -36.344 -1.99 1 95.06 743 ALA B CA 1
ATOM 11962 C C . ALA B 1 743 ? -28.656 -37.156 -0.752 1 95.06 743 ALA B C 1
ATOM 11964 O O . ALA B 1 743 ? -28.688 -36.594 0.357 1 95.06 743 ALA B O 1
ATOM 11965 N N . ALA B 1 744 ? -28.969 -38.375 -0.875 1 89.94 744 ALA B N 1
ATOM 11966 C CA . ALA B 1 744 ? -29.438 -39.219 0.213 1 89.94 744 ALA B CA 1
ATOM 11967 C C . ALA B 1 744 ? -28.266 -39.688 1.087 1 89.94 744 ALA B C 1
ATOM 11969 O O . ALA B 1 744 ? -28.469 -40.062 2.246 1 89.94 744 ALA B O 1
ATOM 11970 N N . ARG B 1 745 ? -27.156 -39.688 0.633 1 85.12 745 ARG B N 1
ATOM 11971 C CA . ARG B 1 745 ? -25.969 -40.094 1.374 1 85.12 745 ARG B CA 1
ATOM 11972 C C . ARG B 1 745 ? -25.5 -38.969 2.305 1 85.12 745 ARG B C 1
ATOM 11974 O O . ARG B 1 745 ? -24.875 -39.25 3.334 1 85.12 745 ARG B O 1
#

Solvent-accessible surface area (backbone atoms only — not comparable to full-atom values): 73493 Å² total; per-residue (Å²): 116,105,54,94,73,75,65,70,72,57,61,73,60,57,67,63,52,58,61,53,49,52,52,54,48,35,51,51,31,43,52,49,15,52,52,26,43,76,70,66,40,32,71,59,14,38,54,25,22,49,52,25,37,72,76,37,78,77,45,33,63,40,32,33,50,33,15,53,33,31,40,76,72,66,41,46,74,64,14,47,53,28,21,51,51,17,34,69,68,34,79,80,46,33,66,36,31,36,52,42,13,56,47,30,43,77,69,67,40,43,69,62,11,30,54,25,16,46,51,19,19,67,74,38,70,83,40,32,66,39,30,24,46,31,16,48,31,27,44,75,70,65,41,28,74,61,13,36,53,28,13,47,52,13,34,73,67,35,76,74,44,27,65,31,29,28,49,30,13,52,26,32,40,75,71,66,38,45,70,62,13,44,50,25,17,50,51,11,35,72,65,32,75,81,47,45,63,30,36,47,53,36,19,53,49,36,34,74,72,66,38,45,68,60,18,40,53,30,26,48,51,31,35,69,77,39,72,79,41,58,67,44,38,47,49,40,16,50,44,29,42,76,71,65,39,31,70,62,16,37,53,31,20,49,51,39,33,70,75,38,70,74,50,36,61,36,32,37,54,32,19,53,34,29,45,77,69,45,38,47,71,63,16,44,50,30,16,51,52,16,34,72,62,37,71,84,47,62,65,28,34,44,51,38,19,53,48,26,45,76,69,66,40,51,69,60,17,48,46,36,34,48,59,44,52,71,74,44,90,49,32,67,45,30,29,47,45,14,48,54,29,44,75,63,38,37,50,71,62,14,43,53,27,16,52,48,12,34,70,68,32,76,77,50,59,64,30,55,52,51,38,39,50,46,28,50,74,68,49,38,44,69,60,24,38,56,53,35,56,55,46,35,72,76,44,70,81,48,38,64,46,34,34,53,42,10,50,42,28,43,68,67,68,34,43,71,61,11,42,56,25,32,50,53,16,31,73,64,40,74,83,44,48,67,52,30,40,50,43,13,49,40,27,42,75,69,69,37,52,67,59,14,48,53,30,37,49,56,21,30,73,74,39,54,62,39,65,70,40,44,51,54,49,51,53,53,57,48,66,71,42,58,67,44,53,41,50,48,51,50,43,70,74,37,35,46,62,51,89,72,42,89,59,52,68,60,53,48,49,56,55,42,70,58,57,81,74,52,72,66,55,49,49,51,52,52,58,70,63,52,52,93,89,48,84,67,51,50,71,43,45,60,68,58,33,54,49,52,55,49,58,64,71,45,88,36,62,50,73,48,72,80,44,100,48,32,39,35,36,38,41,51,39,31,36,76,62,36,32,48,53,50,48,56,54,60,69,67,46,77,65,36,55,73,21,32,39,33,41,35,26,52,70,7,65,15,57,40,58,67,24,32,44,48,48,44,21,42,57,29,57,59,30,35,50,32,33,36,30,36,73,53,30,48,70,54,77,41,65,18,50,61,50,43,54,55,52,54,29,38,38,36,33,37,19,66,44,12,15,41,27,39,44,51,41,53,50,34,46,46,75,76,39,88,50,47,45,37,34,23,33,46,28,55,19,56,31,50,41,65,48,76,50,74,39,76,93,80,34,34,34,38,36,34,40,24,29,32,39,30,40,64,64,45,46,30,53,80,65,29,51,76,39,78,41,76,43,89,60,88,46,66,66,56,53,49,53,50,50,55,54,59,68,72,104,120,81,79,66,65,69,65,72,68,64,71,71,59,64,70,58,56,63,58,53,52,52,50,54,51,34,50,51,30,44,52,49,16,54,52,27,43,77,70,66,40,32,72,57,15,37,54,26,23,50,53,24,38,73,76,36,78,75,48,33,64,40,30,31,51,34,14,53,32,31,41,77,71,68,40,44,73,61,13,46,54,28,22,50,50,15,35,70,68,34,81,82,46,34,65,36,31,35,52,42,13,56,47,28,43,76,69,66,39,42,69,63,11,29,52,24,16,47,51,17,19,68,71,38,72,83,38,32,67,39,30,24,46,31,14,48,31,27,43,76,70,64,40,29,72,60,13,35,52,29,13,49,52,13,34,72,67,36,76,74,43,26,64,32,29,30,49,30,14,52,27,31,40,75,71,65,40,45,69,63,13,43,51,25,17,51,50,12,34,72,65,31,76,82,47,46,64,30,35,47,54,34,19,53,48,37,34,74,71,65,38,43,69,60,18,40,54,32,26,49,53,32,35,70,77,39,73,79,42,57,66,46,38,46,48,38,17,50,44,28,42,76,71,66,39,32,70,62,14,37,53,32,20,50,50,40,32,69,75,38,70,74,49,36,61,37,33,37,52,33,18,52,34,29,44,77,68,45,38,47,70,62,17,43,51,30,16,51,52,15,34,71,62,38,72,83,47,62,66,28,35,44,52,39,19,53,47,27,45,77,71,64,40,51,70,61,17,48,46,36,35,47,59,44,52,72,74,43,89,49,33,68,45,32,28,47,46,12,48,54,29,45,74,62,38,36,50,70,63,14,42,53,27,17,52,48,11,35,68,70,33,76,77,49,59,65,29,56,52,50,38,40,49,48,29,50,73,69,50,38,43,70,60,26,38,55,52,34,56,56,46,33,72,76,42,71,83,48,37,63,44,34,35,54,41,9,50,42,27,44,68,67,70,34,42,72,61,12,43,58,27,32,50,53,15,32,73,63,40,75,82,44,49,68,51,30,41,50,45,13,49,37,28,42,76,68,67,37,54,68,59,13,48,53,29,38,50,56,22,32,73,75,39,54,61,39,65,68,40,45,50,56,49,52,53,53,58,47,65,70,42,56,64,43,52,40,51,48,52,50,43,71,75,38,34,46,63,50,89,71,44,88,58,51,67,60,54,48,50,57,56,41,69,57,57,81,72,53,71,66,55,50,48,52,52,54,59,71,66,52,52,91,87,49,84,68,50,51,71,42,42,61,70,56,33,53,50,53,54,48,58,64,72,45,86,35,63,49,73,48,71,80,44,100,46,32,39,37,36,38,40,51,39,31,36,76,62,35,34,47,53,50,48,55,53,60,69,67,47,77,67,37,56,74,19,33,41,33,42,36,26,52,68,7,66,15,59,41,59,65,24,32,44,48,47,46,21,42,55,30,56,58,29,35,50,32,33,37,30,37,71,53,30,48,69,53,78,41,66,18,49,62,48,41,55,55,52,54,29,39,39,37,34,36,19,64,43,13,16,40,26,39,43,51,42,52,49,34,46,45,75,76,38,89,54,48,46,37,33,22,34,45,28,56,18,58,32,50,41,63,48,75,49,75,40,76,92,79,34,35,36,39,34,35,39,24,29,33,39,29,41,64,61,45,45,31,54,82,66,30,49,76,39,76,41,78,44,89,60,89,45,66,67,54,51,49,54,49,49,55,54,60,68,73,105

pLDDT: mean 92.07, std 11.54, range [20.92, 98.88]

Nearest PDB structures (foldseek):
  7ntf-assembly1_B  TM=6.560E-01  e=2.757E-15  Homo sapiens
  6vbv-assembly1_4  TM=4.656E-01  e=1.811E-14  Bos taurus
  6xt9-assembly1_D  TM=5.169E-01  e=1.837E-12  Homo sapiens
  7kw7-assembly1_E  TM=3.333E-01  e=1.516E-09  Homo sapiens
  8h6j-assembly1_4G  TM=2.535E-01  e=2.740E-10  Homo sapiens

Secondary structure (DSSP, 8-state):
-----SGGGGGGGTHHHHHHHHHHHHHHHHHHHHHHHHTT-HHHHHHHHHHHHHH-TT-HHHHHHHHHHHHHTT-HHHHHHHHHHHHHH-TT-HHHHHHHHHHHHHTT-HHHHHHHHHHHHHH-TT-HHHHHHHHHHHHHTT-HHHHHHHHHHHHHH-TT-HHHHHHHHHHHHHTT-HHHHHHHHHHHHHH-TT-HHHHHHHHHHHHHTT-HHHHHHHHHHHHHH-TT-HHHHHHHHHHHHHTT-HHHHHHHHHHHHHH-TT-HHHHHHHHHHHHHTT-HHHHHHHHHHHHHH-TT-HHHHHHHHHHHHHTT-HHHHHHHHHHHHTT---HHHHHHHHHHHHHTT-HHHHHHHHHHHHHH-TT-HHHHHHHHHHHHHTT-HHHHHHHHHHHHHH-TT-SHHHHHHHHHHHHTT-HHHHHHHHHHHHHH-TT-HHHHHHHHHHHHHTT-HHHHHHHHHHHHHHHTT-HHHHHHHHHHHHHTS-HHHHHHHHHHHH-TTGGG-TTHHHHHHHHHTTSS--HHHHHHHHHHH--TT--S-EEEETHHHHHHHHHHHS--EEEEEEETTEEEEEES-B-TTHHHHHHHHHHTSSSGGGSEEEEE-TT---B-HHHHHHHHHHHS-SEEEEEEE-TTS-EEEEEE-S-----SEEEEEE-TT--THHHHHHHHHHHH-SSEEEEES------EEEEEEEETTTTEEEEEEEEEEEBTTB--TTT----SEE----SHHHHHHHHHHHHH-/--TTGGGGGSGGGTHHHHHHHHHHHHHHHHHHHHHHHHTT-HHHHHHHHHHHHHH-TT-HHHHHHHHHHHHHTT-HHHHHHHHHHHHHH-TT-HHHHHHHHHHHHHTT-HHHHHHHHHHHHHH-TT-HHHHHHHHHHHHHTT-HHHHHHHHHHHHHH-TT-HHHHHHHHHHHHHTT-HHHHHHHHHHHHHH-TT-HHHHHHHHHHHHHTT-HHHHHHHHHHHHHH-TT-HHHHHHHHHHHHHTT-HHHHHHHHHHHHHH-TT-HHHHHHHHHHHHHTT-HHHHHHHHHHHHHH-TT-HHHHHHHHHHHHHTT-HHHHHHHHHHHHTT---HHHHHHHHHHHHHTT-HHHHHHHHHHHHHH-TT-HHHHHHHHHHHHHTT-HHHHHHHHHHHHHH-TT-SHHHHHHHHHHHHTT-HHHHHHHHHHHHHH-TT-HHHHHHHHHHHHHTT-HHHHHHHHHHHHHHHTT-HHHHHHHHHHHHHTS-HHHHHHHHHHHH-TTGGG-TTHHHHHHHHHTTSS--HHHHHHHHHHH--TT--S-EEEETHHHHHHHHHHHS--EEEEEEETTEEEEEES-B-TTHHHHHHHHHHTSSSGGGSEEEEE-TT---B-HHHHHHHHHHHS-SEEEEEEE-TTS-EEEEEE-S-----SEEEEEE-TT--THHHHHHHHHHHH-SSEEEEES------EEEEEEEETTTTEEEEEEEEEEEBTTB--TTT----SEE----SHHHHHHHHHHHHH-

Sequence (1490 aa):
MKKRLLLFILVLGVCLFTSCGNFVKTNIYFSAAESAFDSGKYEDAIKYYDKVIEADSGNAMAYLGKGLALDALGKYEEALEFFDKAIEINKDLAKAYNAKGTTLASLERYEESLENFKKAAELKPKNSAYQNDVAYGLNNLGRFEEAIQYAEKALKLNPRSGVAYSNKGFALDALGKLDEAIECYDKAIELSPTYTNAYYNKSIAVFKMGKTEEAIELLDKVLEIDPDDLDAITSKGYCLNELGKYEKAIECFDTAIEKYPKDPYPYVCKATSLYYLGKYDNALEECNKAIKLEYTFPDSYIWKAKILVEKGDIEEARKSCDEFLAIAEDASVYDMKGQIYLHEYNYPEAIKLFDKAIEVDPSYEDSYINKIYCLYLQKNYKECIEFATKVQTIFPNSADIPWYIGDCYSIMMEPEKAIEYLKKAHELNPKDVGILTSIAWEYYSLEDYAKASEYAEKAAEISADDESVKYIREKLENQKLPEAEQIVEFVKNNYLYYDKIANFEALANEFKAKGEVGVKDICNFIESIRQKDDMFTFVIHGDDYDLLKYEESISQVTSQQLEPNIHYIKIKSFTASVSWEFKEIIDSIENPEEKVLVIDLRDNLGGLATSSADILDYLLPACTTSYIVYRDGYMYSYYSDAAQTKFKKILVLVNEYSASSSEILALGLKKHLNNVVIIGRPTVGKGVGQLVYENKSKKYMIYLVSFYWNVMEENILGKRIEPDVYVNSSSDAAYMNEVKRQAARMKKRLLLFILVLGVCLFTSCGNFVKTNIYFSAAESAFDSGKYEDAIKYYDKVIEADSGNAMAYLGKGLALDALGKYEEALEFFDKAIEINKDLAKAYNAKGTTLASLERYEESLENFKKAAELKPKNSAYQNDVAYGLNNLGRFEEAIQYAEKALKLNPRSGVAYSNKGFALDALGKLDEAIECYDKAIELSPTYTNAYYNKSIAVFKMGKTEEAIELLDKVLEIDPDDLDAITSKGYCLNELGKYEKAIECFDTAIEKYPKDPYPYVCKATSLYYLGKYDNALEECNKAIKLEYTFPDSYIWKAKILVEKGDIEEARKSCDEFLAIAEDASVYDMKGQIYLHEYNYPEAIKLFDKAIEVDPSYEDSYINKIYCLYLQKNYKECIEFATKVQTIFPNSADIPWYIGDCYSIMMEPEKAIEYLKKAHELNPKDVGILTSIAWEYYSLEDYAKASEYAEKAAEISADDESVKYIREKLENQKLPEAEQIVEFVKNNYLYYDKIANFEALANEFKAKGEVGVKDICNFIESIRQKDDMFTFVIHGDDYDLLKYEESISQVTSQQLEPNIHYIKIKSFTASVSWEFKEIIDSIENPEEKVLVIDLRDNLGGLATSSADILDYLLPACTTSYIVYRDGYMYSYYSDAAQTKFKKILVLVNEYSASSSEILALGLKKHLNNVVIIGRPTVGKGVGQLVYENKSKKYMIYLVSFYWNVMEENILGKRIEPDVYVNSSSDAAYMNEVKRQAAR

InterPro domains:
  IPR005151 Tail specific protease [PF03572] (566-727)
  IPR005151 Tail specific protease [SM00245] (532-728)
  IPR011990 Tetratricopeptide-like helical domain superfamily [G3DSA:1.25.40.10] (25-132)
  IPR011990 Tetratricopeptide-like helical domain superfamily [G3DSA:1.25.40.10] (133-270)
  IPR011990 Tetratricopeptide-like helical domain superfamily [G3DSA:1.25.40.10] (271-490)
  IPR011990 Tetratricopeptide-like helical domain superfamily [SSF48452] (27-332)
  IPR011990 Tetratricopeptide-like helical domain superfamily [SSF48452] (329-463)
  IPR019734 Tetratricopeptide repeat [PF13181] (94-127)
  IPR019734 Tetratricopeptide repeat [PF13181] (435-465)
  IPR019734 Tetratricopeptide repeat [PS50005] (26-59)
  IPR019734 Tetratricopeptide repeat [PS50005] (60-93)
  IPR019734 Tetratricopeptide repeat [PS50005] (94-127)
  IPR019734 Tetratricopeptide repeat [PS50005] (128-161)
  IPR019734 Tetratricopeptide repeat [PS50005] (162-195)
  IPR019734 Tetratricopeptide repeat [PS50005] (196-229)
  IPR019734 Tetratricopeptide repeat [PS50005] (230-263)
  IPR019734 Tetratricopeptide repeat [PS50005] (331-364)
  IPR019734 Tetratricopeptide repeat [PS50005] (399-432)
  IPR019734 Tetratricopeptide repeat [SM00028] (26-59)
  IPR019734 Tetratricopeptide repeat [SM00028] (60-93)

Radius of gyration: 43.52 Å; Cα contacts (8 Å, |Δi|>4): 2594; chains: 2; bounding box: 149×144×103 Å